Protein AF-0000000075093725 (afdb_homodimer)

Solvent-accessible surface area (backbone atoms only — not comparable to full-atom values): 65455 Å² total; per-residue (Å²): 133,79,82,66,74,73,66,82,68,74,70,79,82,28,28,34,48,54,50,53,49,48,48,70,66,36,85,84,52,84,72,45,57,30,34,38,46,42,64,28,83,56,49,84,41,74,69,46,66,60,42,68,56,66,76,69,58,83,42,91,87,49,51,48,66,56,46,31,63,4,50,22,43,71,24,39,89,92,44,69,66,75,48,65,74,59,70,55,60,76,66,60,66,56,54,67,58,54,66,77,57,65,84,76,91,75,65,86,75,71,75,73,72,72,77,66,81,67,78,80,82,83,60,53,84,79,66,79,75,57,74,39,86,49,79,55,78,59,86,73,72,79,84,77,86,73,89,73,83,76,62,88,65,54,63,51,51,35,32,41,63,43,59,24,67,70,58,53,48,43,37,36,51,24,18,40,51,48,43,47,66,74,35,74,84,44,94,61,84,75,63,48,68,45,54,51,46,27,53,52,15,50,42,54,44,24,16,49,52,34,58,74,43,77,67,43,43,58,35,49,43,78,87,42,40,38,65,53,49,47,56,28,45,51,65,67,57,51,50,50,48,61,63,38,59,33,48,40,58,82,87,72,58,55,84,81,42,76,54,37,62,46,42,57,52,52,49,51,46,35,53,30,28,51,74,66,46,84,88,69,56,53,30,11,44,42,80,43,76,41,57,53,61,38,59,58,78,59,29,49,55,51,89,75,41,64,31,46,52,20,34,43,28,41,32,30,11,28,49,87,17,44,56,38,38,70,44,74,60,53,67,95,61,38,89,55,62,63,68,41,30,73,59,65,20,62,42,33,24,55,54,51,51,52,48,50,54,50,35,69,77,41,69,80,55,53,36,32,41,22,37,44,47,77,40,39,34,55,53,50,46,51,40,34,48,77,68,48,29,34,33,38,23,32,38,45,85,88,38,46,76,83,57,96,63,80,49,63,75,63,48,61,73,46,62,68,31,44,66,51,60,37,13,30,69,86,81,30,38,30,40,38,40,35,21,58,95,50,66,46,33,38,34,21,44,55,59,33,52,68,65,68,42,75,42,85,40,76,32,77,92,70,70,41,77,38,76,29,54,37,43,30,38,58,53,55,46,68,72,33,50,51,1,44,54,46,33,52,52,59,42,62,71,45,37,49,30,73,63,63,54,30,82,60,44,37,54,51,51,46,51,52,45,51,36,48,50,37,20,47,48,52,39,43,76,44,70,46,81,66,51,70,67,56,40,50,51,31,31,20,46,22,33,24,64,63,37,34,51,92,60,83,78,72,91,73,76,66,58,70,82,49,50,70,63,44,67,63,61,80,75,73,85,69,82,72,82,76,81,83,80,78,135,134,80,81,68,74,74,66,83,69,76,69,81,81,28,28,34,48,54,51,52,49,50,52,71,67,36,84,84,52,85,72,44,56,30,34,38,47,42,64,30,82,55,49,85,42,75,69,48,67,61,43,71,60,66,75,70,61,83,43,91,86,48,51,51,68,57,46,33,63,4,48,23,41,72,24,38,87,93,44,71,65,75,48,64,73,59,69,54,59,74,67,62,65,56,54,65,57,55,66,78,58,64,84,73,91,76,66,86,75,70,73,74,72,73,79,66,82,67,77,80,82,84,60,54,82,79,66,80,75,60,74,39,85,49,79,56,78,58,86,73,71,80,84,78,86,72,89,74,84,76,63,90,66,54,63,52,52,35,31,42,63,43,60,25,67,70,58,53,49,44,36,37,52,23,17,39,52,47,41,48,67,73,36,73,86,44,95,60,83,75,64,47,67,46,53,51,46,27,52,52,14,50,41,55,42,23,16,51,51,36,58,74,43,77,67,43,44,57,33,50,44,76,86,43,41,38,64,52,47,45,56,28,44,49,66,67,57,51,51,50,48,63,63,37,60,32,48,42,57,81,87,71,59,55,81,80,40,76,53,38,62,46,41,56,51,52,50,51,45,35,52,30,28,50,74,67,47,82,87,69,54,52,30,11,42,44,79,43,77,41,56,54,60,43,59,59,76,62,28,50,56,53,91,76,41,63,31,44,51,19,34,42,30,41,31,31,10,28,52,88,18,44,54,38,37,70,46,73,59,53,67,96,61,39,89,53,62,61,67,42,30,76,58,65,18,62,43,33,25,53,54,51,51,52,48,52,54,51,35,70,76,42,70,79,55,54,37,33,41,23,39,45,48,78,40,38,34,54,54,49,46,50,42,32,48,75,67,48,31,34,34,37,24,32,37,45,87,90,38,45,76,82,56,94,62,80,50,64,73,61,49,61,74,46,64,68,32,44,66,53,61,37,13,31,69,85,82,28,38,30,39,36,39,36,21,56,93,51,68,46,33,40,35,20,42,54,58,33,51,68,63,67,39,74,42,85,40,77,32,79,92,70,70,40,75,40,76,29,55,38,43,29,41,58,51,54,47,68,71,34,50,50,1,43,56,45,34,51,51,58,42,62,71,45,38,52,28,73,66,64,55,31,82,60,44,37,55,51,50,46,52,52,45,51,33,48,50,37,20,49,47,54,40,43,75,48,71,46,80,67,51,69,69,56,39,50,50,29,32,19,46,22,32,25,63,61,36,35,50,92,60,83,79,73,90,75,75,67,60,68,82,52,49,69,64,45,68,64,60,80,75,72,83,68,81,73,81,77,80,84,80,77,134

Nearest PDB structures (foldseek):
  6x68-assembly1_C  TM=7.559E-01  e=2.185E-21  Trichoplusia ni
  4u2p-assembly1_D  TM=3.177E-01  e=6.728E+00  Rattus norvegicus
  6x68-assembly1_C  TM=7.533E-01  e=4.648E-21  Trichoplusia ni
  4u2p-assembly1_D  TM=5.856E-01  e=7.526E+00  Rattus norvegicus
  6nj0-assembly1_A  TM=2.569E-01  e=3.714E+00  Escherichia coli K-12

pLDDT: mean 78.91, std 22.27, range [19.94, 98.81]

Structure (mmCIF, N/CA/C/O backbone):
data_AF-0000000075093725-model_v1
#
loop_
_entity.id
_entity.type
_entity.pdbx_description
1 polymer 'PiggyBac transposable element-derived protein 3-like'
#
loop_
_atom_site.group_PDB
_atom_site.id
_atom_site.type_symbol
_atom_site.label_atom_id
_atom_site.label_alt_id
_atom_site.label_comp_id
_atom_site.label_asym_id
_atom_site.label_entity_id
_atom_site.label_seq_id
_atom_site.pdbx_PDB_ins_code
_atom_site.Cartn_x
_atom_site.Cartn_y
_atom_site.Cartn_z
_atom_site.occupancy
_atom_site.B_iso_or_equiv
_atom_site.auth_seq_id
_atom_site.auth_comp_id
_atom_site.auth_asym_id
_atom_site.auth_atom_id
_atom_site.pdbx_PDB_model_num
ATOM 1 N N . MET A 1 1 ? 42.25 -0.51 -5.621 1 19.94 1 MET A N 1
ATOM 2 C CA . MET A 1 1 ? 41.562 -0.444 -4.332 1 19.94 1 MET A CA 1
ATOM 3 C C . MET A 1 1 ? 40.031 -0.389 -4.52 1 19.94 1 MET A C 1
ATOM 5 O O . MET A 1 1 ? 39.531 0.51 -5.188 1 19.94 1 MET A O 1
ATOM 9 N N . GLU A 1 2 ? 39.438 -1.545 -4.609 1 22.62 2 GLU A N 1
ATOM 10 C CA . GLU A 1 2 ? 38.094 -2.02 -4.996 1 22.62 2 GLU A CA 1
ATOM 11 C C . GLU A 1 2 ? 37 -1.364 -4.152 1 22.62 2 GLU A C 1
ATOM 13 O O . GLU A 1 2 ? 37.094 -1.345 -2.924 1 22.62 2 GLU A O 1
ATOM 18 N N . ASN A 1 3 ? 36.562 -0.193 -4.633 1 24.95 3 ASN A N 1
ATOM 19 C CA . ASN A 1 3 ? 35.469 0.587 -4.062 1 24.95 3 ASN A CA 1
ATOM 20 C C . ASN A 1 3 ? 34.344 -0.311 -3.553 1 24.95 3 ASN A C 1
ATOM 22 O O . ASN A 1 3 ? 33.562 -0.875 -4.344 1 24.95 3 ASN A O 1
ATOM 26 N N . SER A 1 4 ? 34.625 -1.087 -2.537 1 27.17 4 SER A N 1
ATOM 27 C CA . SER A 1 4 ? 33.688 -1.877 -1.743 1 27.17 4 SER A CA 1
ATOM 28 C C . SER A 1 4 ? 32.5 -1.033 -1.28 1 27.17 4 SER A C 1
ATOM 30 O O . SER A 1 4 ? 32.625 -0.23 -0.354 1 27.17 4 SER A O 1
ATOM 32 N N . ARG A 1 5 ? 31.844 -0.476 -2.223 1 31.23 5 ARG A N 1
ATOM 33 C CA . ARG A 1 5 ? 30.531 0.035 -1.823 1 31.23 5 ARG A CA 1
ATOM 34 C C . ARG A 1 5 ? 29.938 -0.801 -0.692 1 31.23 5 ARG A C 1
ATOM 36 O O . ARG A 1 5 ? 29.641 -1.982 -0.877 1 31.23 5 ARG A O 1
ATOM 43 N N . TYR A 1 6 ? 30.391 -0.547 0.517 1 29.66 6 TYR A N 1
ATOM 44 C CA . TYR A 1 6 ? 29.828 -1.042 1.768 1 29.66 6 TYR A CA 1
ATOM 45 C C . TYR A 1 6 ? 28.312 -0.945 1.754 1 29.66 6 TYR A C 1
ATOM 47 O O . TYR A 1 6 ? 27.75 0.112 2.049 1 29.66 6 TYR A O 1
ATOM 55 N N . GLN A 1 7 ? 27.688 -1.218 0.686 1 36.72 7 GLN A N 1
ATOM 56 C CA . GLN A 1 7 ? 26.234 -1.425 0.771 1 36.72 7 GLN A CA 1
ATOM 57 C C . GLN A 1 7 ? 25.859 -2.102 2.086 1 36.72 7 GLN A C 1
ATOM 59 O O . GLN A 1 7 ? 26.328 -3.199 2.385 1 36.72 7 GLN A O 1
ATOM 64 N N . LYS A 1 8 ? 25.703 -1.362 3.047 1 41.97 8 LYS A N 1
ATOM 65 C CA . LYS A 1 8 ? 25.266 -1.805 4.363 1 41.97 8 LYS A CA 1
ATOM 66 C C . LYS A 1 8 ? 24.25 -2.943 4.246 1 41.97 8 LYS A C 1
ATOM 68 O O . LYS A 1 8 ? 23.141 -2.74 3.771 1 41.97 8 LYS A O 1
ATOM 73 N N . LYS A 1 9 ? 24.688 -4.137 3.998 1 47.12 9 LYS A N 1
ATOM 74 C CA . LYS A 1 9 ? 23.969 -5.402 4.078 1 47.12 9 LYS A CA 1
ATOM 75 C C . LYS A 1 9 ? 23.547 -5.707 5.512 1 47.12 9 LYS A C 1
ATOM 77 O O . LYS A 1 9 ? 24.391 -5.742 6.418 1 47.12 9 LYS A O 1
ATOM 82 N N . TRP A 1 10 ? 22.156 -5.395 5.809 1 59.81 10 TRP A N 1
ATOM 83 C CA . TRP A 1 10 ? 21.734 -5.953 7.09 1 59.81 10 TRP A CA 1
ATOM 84 C C . TRP A 1 10 ? 22.109 -7.43 7.188 1 59.81 10 TRP A C 1
ATOM 86 O O . TRP A 1 10 ? 22.141 -8.141 6.18 1 59.81 10 TRP A O 1
ATOM 96 N N . SER A 1 11 ? 22.656 -7.895 8.281 1 54.03 11 SER A N 1
ATOM 97 C CA . SER A 1 11 ? 22.969 -9.305 8.516 1 54.03 11 SER A CA 1
ATOM 98 C C . SER A 1 11 ? 21.781 -10.188 8.125 1 54.03 11 SER A C 1
ATOM 100 O O . SER A 1 11 ? 20.625 -9.789 8.266 1 54.03 11 SER A O 1
ATOM 102 N N . ARG A 1 12 ? 21.969 -11.195 7.398 1 57.25 12 ARG A N 1
ATOM 103 C CA . ARG A 1 12 ? 21 -12.148 6.875 1 57.25 12 ARG A CA 1
ATOM 104 C C . ARG A 1 12 ? 20.328 -12.922 8.008 1 57.25 12 ARG A C 1
ATOM 106 O O . ARG A 1 12 ? 19.359 -13.648 7.781 1 57.25 12 ARG A O 1
ATOM 113 N N . HIS A 1 13 ? 20.734 -12.797 9.18 1 66.44 13 HIS A N 1
ATOM 114 C CA . HIS A 1 13 ? 20.156 -13.602 10.25 1 66.44 13 HIS A CA 1
ATOM 115 C C . HIS A 1 13 ? 19.484 -12.719 11.297 1 66.44 13 HIS A C 1
ATOM 117 O O . HIS A 1 13 ? 19.766 -12.852 12.492 1 66.44 13 HIS A O 1
ATOM 123 N N . LEU A 1 14 ? 18.703 -11.852 10.75 1 76.19 14 LEU A N 1
ATOM 124 C CA . LEU A 1 14 ? 18 -10.992 11.695 1 76.19 14 LEU A CA 1
ATOM 125 C C . LEU A 1 14 ? 16.594 -11.5 11.953 1 76.19 14 LEU A C 1
ATOM 127 O O . LEU A 1 14 ? 15.945 -12.039 11.047 1 76.19 14 LEU A O 1
ATOM 131 N N . THR A 1 15 ? 16.328 -11.406 13.258 1 78.94 15 THR A N 1
ATOM 132 C CA . THR A 1 15 ? 14.938 -11.672 13.57 1 78.94 15 THR A CA 1
ATOM 133 C C . THR A 1 15 ? 14.047 -10.531 13.078 1 78.94 15 THR A C 1
ATOM 135 O O . THR A 1 15 ? 14.531 -9.43 12.82 1 78.94 15 THR A O 1
ATOM 138 N N . LEU A 1 16 ? 12.812 -10.82 12.922 1 78.5 16 LEU A N 1
ATOM 139 C CA . LEU A 1 16 ? 11.867 -9.797 12.477 1 78.5 16 LEU A CA 1
ATOM 140 C C . LEU A 1 16 ? 11.859 -8.609 13.438 1 78.5 16 LEU A C 1
ATOM 142 O O . LEU A 1 16 ? 11.797 -7.457 13 1 78.5 16 LEU A O 1
ATOM 146 N N . ASN A 1 17 ? 11.906 -8.914 14.664 1 74.75 17 ASN A N 1
ATOM 147 C CA . ASN A 1 17 ? 11.961 -7.852 15.664 1 74.75 17 ASN A CA 1
ATOM 148 C C . ASN A 1 17 ? 13.172 -6.945 15.453 1 74.75 17 ASN A C 1
ATOM 150 O O . ASN A 1 17 ? 13.062 -5.723 15.562 1 74.75 17 ASN A O 1
ATOM 154 N N . GLU A 1 18 ? 14.211 -7.578 15.164 1 73.94 18 GLU A N 1
ATOM 155 C CA . GLU A 1 18 ? 15.438 -6.816 14.938 1 73.94 18 GLU A CA 1
ATOM 156 C C . GLU A 1 18 ? 15.32 -5.953 13.688 1 73.94 18 GLU A C 1
ATOM 158 O O . GLU A 1 18 ? 15.812 -4.824 13.656 1 73.94 18 GLU A O 1
ATOM 163 N N . ILE A 1 19 ? 14.734 -6.469 12.742 1 76.25 19 ILE A N 1
ATOM 164 C CA . ILE A 1 19 ? 14.523 -5.727 11.5 1 76.25 19 ILE A CA 1
ATOM 165 C C . ILE A 1 19 ? 13.633 -4.52 11.766 1 76.25 19 ILE A C 1
ATOM 167 O O . ILE A 1 19 ? 13.914 -3.416 11.289 1 76.25 19 ILE A O 1
ATOM 171 N N . VAL A 1 20 ? 12.555 -4.676 12.508 1 72.69 20 VAL A N 1
ATOM 172 C CA . VAL A 1 20 ? 11.609 -3.607 12.82 1 72.69 20 VAL A CA 1
ATOM 173 C C . VAL A 1 20 ? 12.305 -2.52 13.633 1 72.69 20 VAL A C 1
ATOM 175 O O . VAL A 1 20 ? 12.109 -1.327 13.383 1 72.69 20 VAL A O 1
ATOM 178 N N . GLU A 1 21 ? 13.055 -2.947 14.523 1 68.94 21 GLU A N 1
ATOM 179 C CA . GLU A 1 21 ? 13.789 -1.998 15.359 1 68.94 21 GLU A CA 1
ATOM 180 C C . GLU A 1 21 ? 14.766 -1.174 14.531 1 68.94 21 GLU A C 1
ATOM 182 O O . GLU A 1 21 ? 14.883 0.038 14.727 1 68.94 21 GLU A O 1
ATOM 187 N N . LYS A 1 22 ? 15.43 -1.897 13.633 1 70.31 22 LYS A N 1
ATOM 188 C CA . LYS A 1 22 ? 16.375 -1.211 12.75 1 70.31 22 LYS A CA 1
ATOM 189 C C . LYS A 1 22 ? 15.656 -0.178 11.883 1 70.31 22 LYS A C 1
ATOM 191 O O . LYS A 1 22 ? 16.203 0.885 11.594 1 70.31 22 LYS A O 1
ATOM 196 N N . LEU A 1 23 ? 14.539 -0.48 11.516 1 70.5 23 LEU A N 1
ATOM 197 C CA . LEU A 1 23 ? 13.758 0.413 10.664 1 70.5 23 LEU A CA 1
ATOM 198 C C . LEU A 1 23 ? 13.305 1.645 11.438 1 70.5 23 LEU A C 1
ATOM 200 O O . LEU A 1 23 ? 13.188 2.732 10.867 1 70.5 23 LEU A O 1
ATOM 204 N N . GLU A 1 24 ? 13 1.438 12.656 1 63.75 24 GLU A N 1
ATOM 205 C CA . GLU A 1 24 ? 12.531 2.547 13.477 1 63.75 24 GLU A CA 1
ATOM 206 C C . GLU A 1 24 ? 13.688 3.461 13.883 1 63.75 24 GLU A C 1
ATOM 208 O O . GLU A 1 24 ? 13.484 4.656 14.109 1 63.75 24 GLU A O 1
ATOM 213 N N . GLU A 1 25 ? 14.836 2.875 14.062 1 59.97 25 GLU A N 1
ATOM 214 C CA . GLU A 1 25 ? 15.984 3.621 14.57 1 59.97 25 GLU A CA 1
ATOM 215 C C . GLU A 1 25 ? 16.672 4.414 13.453 1 59.97 25 GLU A C 1
ATOM 217 O O . GLU A 1 25 ? 17.25 5.473 13.703 1 59.97 25 GLU A O 1
ATOM 222 N N . ASP A 1 26 ? 16.797 3.844 12.211 1 51.31 26 ASP A N 1
ATOM 223 C CA . ASP A 1 26 ? 17.734 4.418 11.25 1 51.31 26 ASP A CA 1
ATOM 224 C C . ASP A 1 26 ? 17.031 5.41 10.328 1 51.31 26 ASP A C 1
ATOM 226 O O . ASP A 1 26 ? 16.109 5.039 9.586 1 51.31 26 ASP A O 1
ATOM 230 N N . ASP A 1 27 ? 17.078 6.727 10.617 1 50.12 27 ASP A N 1
ATOM 231 C CA . ASP A 1 27 ? 16.531 7.805 9.797 1 50.12 27 ASP A CA 1
ATOM 232 C C . ASP A 1 27 ? 17.156 7.801 8.406 1 50.12 27 ASP A C 1
ATOM 234 O O . ASP A 1 27 ? 16.531 8.211 7.43 1 50.12 27 ASP A O 1
ATOM 238 N N . GLU A 1 28 ? 18.5 7.594 8.352 1 46.22 28 GLU A N 1
ATOM 239 C CA . GLU A 1 28 ? 19.25 7.867 7.133 1 46.22 28 GLU A CA 1
ATOM 240 C C . GLU A 1 28 ? 19.422 6.605 6.297 1 46.22 28 GLU A C 1
ATOM 242 O O . GLU A 1 28 ? 19.938 6.66 5.18 1 46.22 28 GLU A O 1
ATOM 247 N N . GLU A 1 29 ? 18.953 5.508 6.938 1 51.72 29 GLU A N 1
ATOM 248 C CA . GLU A 1 29 ? 19.312 4.309 6.191 1 51.72 29 GLU A CA 1
ATOM 249 C C . GLU A 1 29 ? 18.266 3.963 5.145 1 51.72 29 GLU A C 1
ATOM 251 O O . GLU A 1 29 ? 17.109 4.387 5.254 1 51.72 29 GLU A O 1
ATOM 256 N N . GLU A 1 30 ? 18.781 3.318 4.105 1 58.78 30 GLU A N 1
ATOM 257 C CA . GLU A 1 30 ? 17.984 2.799 3 1 58.78 30 GLU A CA 1
ATOM 258 C C . GLU A 1 30 ? 16.859 1.897 3.506 1 58.78 30 GLU A C 1
ATOM 260 O O . GLU A 1 30 ? 17.094 1.012 4.332 1 58.78 30 GLU A O 1
ATOM 265 N N . VAL A 1 31 ? 15.719 2.357 3.598 1 63.44 31 VAL A N 1
ATOM 266 C CA . VAL A 1 31 ? 14.539 1.562 3.93 1 63.44 31 VAL A CA 1
ATOM 267 C C . VAL A 1 31 ? 14.375 0.43 2.918 1 63.44 31 VAL A C 1
ATOM 269 O O . VAL A 1 31 ? 14.477 0.652 1.709 1 63.44 31 VAL A O 1
ATOM 272 N N . PRO A 1 32 ? 14.375 -0.834 3.508 1 71.5 32 PRO A N 1
ATOM 273 C CA . PRO A 1 32 ? 14.18 -1.947 2.576 1 71.5 32 PRO A CA 1
ATOM 274 C C . PRO A 1 32 ? 12.883 -1.836 1.784 1 71.5 32 PRO A C 1
ATOM 276 O O . PRO A 1 32 ? 11.922 -1.215 2.25 1 71.5 32 PRO A O 1
ATOM 279 N N . ASP A 1 33 ? 12.922 -2.393 0.627 1 66.25 33 ASP A N 1
ATOM 280 C CA . ASP A 1 33 ? 11.742 -2.418 -0.227 1 66.25 33 ASP A CA 1
ATOM 281 C C . ASP A 1 33 ? 10.695 -3.398 0.306 1 66.25 33 ASP A C 1
ATOM 283 O O . ASP A 1 33 ? 9.492 -3.16 0.184 1 66.25 33 ASP A O 1
ATOM 287 N N . SER A 1 34 ? 11.219 -4.461 0.797 1 74.81 34 SER A N 1
ATOM 288 C CA . SER A 1 34 ? 10.328 -5.492 1.319 1 74.81 34 SER A CA 1
ATOM 289 C C . SER A 1 34 ? 10.992 -6.289 2.436 1 74.81 34 SER A C 1
ATOM 291 O O . SER A 1 34 ? 12.219 -6.316 2.535 1 74.81 34 SER A O 1
ATOM 293 N N . ILE A 1 35 ? 10.156 -6.816 3.279 1 79.75 35 ILE A N 1
ATOM 294 C CA . ILE A 1 35 ? 10.625 -7.695 4.344 1 79.75 35 ILE A CA 1
ATOM 295 C C . ILE A 1 35 ? 9.984 -9.078 4.191 1 79.75 35 ILE A C 1
ATOM 297 O O . ILE A 1 35 ? 8.758 -9.203 4.207 1 79.75 35 ILE A O 1
ATOM 301 N N . ILE A 1 36 ? 10.805 -10.07 3.977 1 84 36 ILE A N 1
ATOM 302 C CA . ILE A 1 36 ? 10.336 -11.453 3.914 1 84 36 ILE A CA 1
ATOM 303 C C . ILE A 1 36 ? 10.297 -12.047 5.316 1 84 36 ILE A C 1
ATOM 305 O O . ILE A 1 36 ? 11.297 -12.008 6.039 1 84 36 ILE A O 1
ATOM 309 N N . ILE A 1 37 ? 9.18 -12.547 5.656 1 84.69 37 ILE A N 1
ATOM 310 C CA . ILE A 1 37 ? 9.047 -13.164 6.969 1 84.69 37 ILE A CA 1
ATOM 311 C C . ILE A 1 37 ? 9.047 -14.688 6.824 1 84.69 37 ILE A C 1
ATOM 313 O O . ILE A 1 37 ? 8.602 -15.219 5.801 1 84.69 37 ILE A O 1
ATOM 317 N N . LEU A 1 38 ? 9.602 -15.359 7.773 1 87.19 38 LEU A N 1
ATOM 318 C CA . LEU A 1 38 ? 9.602 -16.812 7.852 1 87.19 38 LEU A CA 1
ATOM 319 C C . LEU A 1 38 ? 8.695 -17.297 8.977 1 87.19 38 LEU A C 1
ATOM 321 O O . LEU A 1 38 ? 8.383 -16.531 9.898 1 87.19 38 LEU A O 1
ATOM 325 N N . PRO A 1 39 ? 8.227 -18.531 8.836 1 88 39 PRO A N 1
ATOM 326 C CA . PRO A 1 39 ? 7.434 -19.062 9.938 1 88 39 PRO A CA 1
ATOM 327 C C . PRO A 1 39 ? 8.172 -19.016 11.273 1 88 39 PRO A C 1
ATOM 329 O O . PRO A 1 39 ? 9.406 -18.953 11.297 1 88 39 PRO A O 1
ATOM 332 N N . PRO A 1 40 ? 7.387 -18.969 12.32 1 86.12 40 PRO A N 1
ATOM 333 C CA . PRO A 1 40 ? 8.039 -19 13.633 1 86.12 40 PRO A CA 1
ATOM 334 C C . PRO A 1 40 ? 8.93 -20.234 13.82 1 86.12 40 PRO A C 1
ATOM 336 O O . PRO A 1 40 ? 8.719 -21.25 13.164 1 86.12 40 PRO A O 1
ATOM 339 N N . GLU A 1 41 ? 9.898 -20.078 14.719 1 82.81 41 GLU A N 1
ATOM 340 C CA . GLU A 1 41 ? 10.828 -21.172 14.977 1 82.81 41 GLU A CA 1
ATOM 341 C C . GLU A 1 41 ? 10.094 -22.406 15.508 1 82.81 41 GLU A C 1
ATOM 343 O O . GLU A 1 41 ? 10.461 -23.531 15.195 1 82.81 41 GLU A O 1
ATOM 348 N N . ASN A 1 42 ? 9.078 -22.141 16.25 1 85 42 ASN A N 1
ATOM 349 C CA . ASN A 1 42 ? 8.273 -23.234 16.781 1 85 42 ASN A CA 1
ATOM 350 C C . ASN A 1 42 ? 7.027 -23.484 15.93 1 85 42 ASN A C 1
ATOM 352 O O . ASN A 1 42 ? 5.953 -23.781 16.453 1 85 42 ASN A O 1
ATOM 356 N N . CYS A 1 43 ? 7.199 -23.359 14.672 1 87.56 43 CYS A N 1
ATOM 357 C CA . CYS A 1 43 ? 6.074 -23.406 13.75 1 87.56 43 CYS A CA 1
ATOM 358 C C . CYS A 1 43 ? 5.355 -24.75 13.812 1 87.56 43 CYS A C 1
ATOM 360 O O . CYS A 1 43 ? 4.164 -24.828 13.523 1 87.56 43 CYS A O 1
ATOM 362 N N . ASN A 1 44 ? 6.016 -25.781 14.219 1 86.88 44 ASN A N 1
ATOM 363 C CA . ASN A 1 44 ? 5.395 -27.094 14.266 1 86.88 44 ASN A CA 1
ATOM 364 C C . ASN A 1 44 ? 4.801 -27.391 15.641 1 86.88 44 ASN A C 1
ATOM 366 O O . ASN A 1 44 ? 4.18 -28.438 15.836 1 86.88 44 ASN A O 1
ATOM 370 N N . ALA A 1 45 ? 4.957 -26.406 16.562 1 85.69 45 ALA A N 1
ATOM 371 C CA . ALA A 1 45 ? 4.438 -26.609 17.922 1 85.69 45 ALA A CA 1
ATOM 372 C C . ALA A 1 45 ? 2.957 -26.234 17.984 1 85.69 45 ALA A C 1
ATOM 374 O O . ALA A 1 45 ? 2.506 -25.312 17.312 1 85.69 45 ALA A O 1
ATOM 375 N N . ASP A 1 46 ? 2.252 -26.906 18.859 1 82.19 46 ASP A N 1
ATOM 376 C CA . ASP A 1 46 ? 0.814 -26.703 19.031 1 82.19 46 ASP A CA 1
ATOM 377 C C . ASP A 1 46 ? 0.504 -25.281 19.516 1 82.19 46 ASP A C 1
ATOM 379 O O . ASP A 1 46 ? -0.567 -24.75 19.219 1 82.19 46 ASP A O 1
ATOM 383 N N . VAL A 1 47 ? 1.416 -24.734 20.141 1 79.75 47 VAL A N 1
ATOM 384 C CA . VAL A 1 47 ? 1.201 -23.438 20.781 1 79.75 47 VAL A CA 1
ATOM 385 C C . VAL A 1 47 ? 0.948 -22.375 19.703 1 79.75 47 VAL A C 1
ATOM 387 O O . VAL A 1 47 ? 0.241 -21.391 19.953 1 79.75 47 VAL A O 1
ATOM 390 N N . THR A 1 48 ? 1.473 -22.609 18.547 1 80.12 48 THR A N 1
ATOM 391 C CA . THR A 1 48 ? 1.343 -21.609 17.5 1 80.12 48 THR A CA 1
ATOM 392 C C . THR A 1 48 ? -0.064 -21.625 16.906 1 80.12 48 THR A C 1
ATOM 394 O O . THR A 1 48 ? -0.455 -20.703 16.188 1 80.12 48 THR A O 1
ATOM 397 N N . ASP A 1 49 ? -0.809 -22.641 17.203 1 81 49 ASP A N 1
ATOM 398 C CA . ASP A 1 49 ? -2.191 -22.734 16.734 1 81 49 ASP A CA 1
ATOM 399 C C . ASP A 1 49 ? -3.117 -21.875 17.594 1 81 49 ASP A C 1
ATOM 401 O O . ASP A 1 49 ? -4.293 -21.703 17.266 1 81 49 ASP A O 1
ATOM 405 N N . GLU A 1 50 ? -2.547 -21.297 18.672 1 71.06 50 GLU A N 1
ATOM 406 C CA . GLU A 1 50 ? -3.344 -20.516 19.609 1 71.06 50 GLU A CA 1
ATOM 407 C C . GLU A 1 50 ? -2.924 -19.047 19.594 1 71.06 50 GLU A C 1
ATOM 409 O O . GLU A 1 50 ? -3.287 -18.281 20.484 1 71.06 50 GLU A O 1
ATOM 414 N N . ASP A 1 51 ? -2.094 -18.719 18.688 1 66.38 51 ASP A N 1
ATOM 415 C CA . ASP A 1 51 ? -1.627 -17.344 18.594 1 66.38 51 ASP A CA 1
ATOM 416 C C . ASP A 1 51 ? -2.797 -16.359 18.641 1 66.38 51 ASP A C 1
ATOM 418 O O . ASP A 1 51 ? -3.857 -16.625 18.078 1 66.38 51 ASP A O 1
ATOM 422 N N . SER A 1 52 ? -2.693 -15.445 19.719 1 59.81 52 SER A N 1
ATOM 423 C CA . SER A 1 52 ? -3.721 -14.438 19.922 1 59.81 52 SER A CA 1
ATOM 424 C C . SER A 1 52 ? -3.148 -13.031 19.781 1 59.81 52 SER A C 1
ATOM 426 O O . SER A 1 52 ? -1.942 -12.828 19.938 1 59.81 52 SER A O 1
ATOM 428 N N . GLY A 1 53 ? -3.654 -12.125 19.094 1 59.03 53 GLY A N 1
ATOM 429 C CA . GLY A 1 53 ? -3.275 -10.727 18.984 1 59.03 53 GLY A CA 1
ATOM 430 C C . GLY A 1 53 ? -4.418 -9.836 18.531 1 59.03 53 GLY A C 1
ATOM 431 O O . GLY A 1 53 ? -5.52 -10.312 18.266 1 59.03 53 GLY A O 1
ATOM 432 N N . ASP A 1 54 ? -4.164 -8.523 18.75 1 57 54 ASP A N 1
ATOM 433 C CA . ASP A 1 54 ? -5.172 -7.547 18.344 1 57 54 ASP A CA 1
ATOM 434 C C . ASP A 1 54 ? -5.406 -7.582 16.844 1 57 54 ASP A C 1
ATOM 436 O O . ASP A 1 54 ? -4.484 -7.344 16.062 1 57 54 ASP A O 1
ATOM 440 N N . GLU A 1 55 ? -6.531 -8.133 16.484 1 59.91 55 GLU A N 1
ATOM 441 C CA . GLU A 1 55 ? -6.902 -8.25 15.086 1 59.91 55 GLU A CA 1
ATOM 442 C C . GLU A 1 55 ? -7.109 -6.883 14.445 1 59.91 55 GLU A C 1
ATOM 444 O O . GLU A 1 55 ? -7.055 -6.746 13.219 1 59.91 55 GLU A O 1
ATOM 449 N N . ASN A 1 56 ? -7.305 -5.859 15.305 1 55.5 56 ASN A N 1
ATOM 450 C CA . ASN A 1 56 ? -7.762 -4.574 14.781 1 55.5 56 ASN A CA 1
ATOM 451 C C . ASN A 1 56 ? -6.617 -3.783 14.156 1 55.5 56 ASN A C 1
ATOM 453 O O . ASN A 1 56 ? -6.836 -2.99 13.234 1 55.5 56 ASN A O 1
ATOM 457 N N . GLN A 1 57 ? -5.387 -3.836 14.883 1 54.88 57 GLN A N 1
ATOM 458 C CA . GLN A 1 57 ? -4.277 -3.033 14.383 1 54.88 57 GLN A CA 1
ATOM 459 C C . GLN A 1 57 ? -3.111 -3.914 13.945 1 54.88 57 GLN A C 1
ATOM 461 O O . GLN A 1 57 ? -2.512 -4.613 14.766 1 54.88 57 GLN A O 1
ATOM 466 N N . VAL A 1 58 ? -3.104 -4.133 12.586 1 56.47 58 VAL A N 1
ATOM 467 C CA . VAL A 1 58 ? -2.014 -4.977 12.109 1 56.47 58 VAL A CA 1
ATOM 468 C C . VAL A 1 58 ? -0.767 -4.125 11.875 1 56.47 58 VAL A C 1
ATOM 470 O O . VAL A 1 58 ? -0.765 -3.236 11.023 1 56.47 58 VAL A O 1
ATOM 473 N N . SER A 1 59 ? 0.112 -4.047 12.805 1 62.88 59 SER A N 1
ATOM 474 C CA . SER A 1 59 ? 1.431 -3.439 12.656 1 62.88 59 SER A CA 1
ATOM 475 C C . SER A 1 59 ? 2.539 -4.453 12.914 1 62.88 59 SER A C 1
ATOM 477 O O . SER A 1 59 ? 2.326 -5.445 13.617 1 62.88 59 SER A O 1
ATOM 479 N N . LEU A 1 60 ? 3.574 -4.375 12.078 1 64.62 60 LEU A N 1
ATOM 480 C CA . LEU A 1 60 ? 4.727 -5.254 12.219 1 64.62 60 LEU A CA 1
ATOM 481 C C . LEU A 1 60 ? 5.121 -5.402 13.688 1 64.62 60 LEU A C 1
ATOM 483 O O . LEU A 1 60 ? 5.668 -6.434 14.086 1 64.62 60 LEU A O 1
ATOM 487 N N . ASP A 1 61 ? 4.723 -4.387 14.406 1 59.44 61 ASP A N 1
ATOM 488 C CA . ASP A 1 61 ? 5.133 -4.406 15.805 1 59.44 61 ASP A CA 1
ATOM 489 C C . ASP A 1 61 ? 4.102 -5.121 16.672 1 59.44 61 ASP A C 1
ATOM 491 O O . ASP A 1 61 ? 4.316 -5.32 17.875 1 59.44 61 ASP A O 1
ATOM 495 N N . ASN A 1 62 ? 3.018 -5.574 16.016 1 65.12 62 ASN A N 1
ATOM 496 C CA . ASN A 1 62 ? 1.975 -6.219 16.812 1 65.12 62 ASN A CA 1
ATOM 497 C C . ASN A 1 62 ? 1.79 -7.68 16.406 1 65.12 62 ASN A C 1
ATOM 499 O O . ASN A 1 62 ? 0.692 -8.227 16.531 1 65.12 62 ASN A O 1
ATOM 503 N N . LEU A 1 63 ? 2.848 -8.234 15.977 1 72.25 63 LEU A N 1
ATOM 504 C CA . LEU A 1 63 ? 2.803 -9.656 15.656 1 72.25 63 LEU A CA 1
ATOM 505 C C . LEU A 1 63 ? 3.053 -10.508 16.906 1 72.25 63 LEU A C 1
ATOM 507 O O . LEU A 1 63 ? 3.576 -10.008 17.906 1 72.25 63 LEU A O 1
ATOM 511 N N . PRO A 1 64 ? 2.508 -11.734 16.812 1 71.31 64 PRO A N 1
ATOM 512 C CA . PRO A 1 64 ? 2.818 -12.609 17.938 1 71.31 64 PRO A CA 1
ATOM 513 C C . PRO A 1 64 ? 4.316 -12.719 18.203 1 71.31 64 PRO A C 1
ATOM 515 O O . PRO A 1 64 ? 5.125 -12.609 17.281 1 71.31 64 PRO A O 1
ATOM 518 N N . GLY A 1 65 ? 4.652 -12.828 19.469 1 73.25 65 GLY A N 1
ATOM 519 C CA . GLY A 1 65 ? 6.047 -12.898 19.875 1 73.25 65 GLY A CA 1
ATOM 520 C C . GLY A 1 65 ? 6.844 -13.93 19.094 1 73.25 65 GLY A C 1
ATOM 521 O O . GLY A 1 65 ? 7.992 -13.688 18.734 1 73.25 65 GLY A O 1
ATOM 522 N N . SER A 1 66 ? 6.246 -15.055 18.875 1 76.81 66 SER A N 1
ATOM 523 C CA . SER A 1 66 ? 6.949 -16.109 18.141 1 76.81 66 SER A CA 1
ATOM 524 C C . SER A 1 66 ? 7.293 -15.68 16.734 1 76.81 66 SER A C 1
ATOM 526 O O . SER A 1 66 ? 8.359 -16.016 16.219 1 76.81 66 SER A O 1
ATOM 528 N N . GLN A 1 67 ? 6.441 -14.945 16.188 1 78.88 67 GLN A N 1
ATOM 529 C CA . GLN A 1 67 ? 6.688 -14.453 14.828 1 78.88 67 GLN A CA 1
ATOM 530 C C . GLN A 1 67 ? 7.758 -13.367 14.828 1 78.88 67 GLN A C 1
ATOM 532 O O . GLN A 1 67 ? 8.562 -13.289 13.898 1 78.88 67 GLN A O 1
ATOM 537 N N . LEU A 1 68 ? 7.699 -12.57 15.82 1 76.62 68 LEU A N 1
ATOM 538 C CA . LEU A 1 68 ? 8.695 -11.508 15.922 1 76.62 68 LEU A CA 1
ATOM 539 C C . LEU A 1 68 ? 10.094 -12.078 16.125 1 76.62 68 LEU A C 1
ATOM 541 O O . LEU A 1 68 ? 11.078 -11.484 15.695 1 76.62 68 LEU A O 1
ATOM 545 N N . ARG A 1 69 ? 10.109 -13.266 16.672 1 78.75 69 ARG A N 1
ATOM 546 C CA . ARG A 1 69 ? 11.398 -13.898 16.953 1 78.75 69 ARG A CA 1
ATOM 547 C C . ARG A 1 69 ? 11.859 -14.742 15.758 1 78.75 69 ARG A C 1
ATOM 549 O O . ARG A 1 69 ? 12.992 -15.227 15.742 1 78.75 69 ARG A O 1
ATOM 556 N N . ALA A 1 70 ? 10.969 -14.875 14.859 1 82.25 70 ALA A N 1
ATOM 557 C CA . ALA A 1 70 ? 11.336 -15.633 13.664 1 82.25 70 ALA A CA 1
ATOM 558 C C . ALA A 1 70 ? 12.312 -14.844 12.789 1 82.25 70 ALA A C 1
ATOM 560 O O . ALA A 1 70 ? 12.406 -13.617 12.914 1 82.25 70 ALA A O 1
ATOM 561 N N . LEU A 1 71 ? 13 -15.586 12.016 1 80.75 71 LEU A N 1
ATOM 562 C CA . LEU A 1 71 ? 13.938 -14.938 11.109 1 80.75 71 LEU A CA 1
ATOM 563 C C . LEU A 1 71 ? 13.203 -14.188 10 1 80.75 71 LEU A C 1
ATOM 565 O O . LEU A 1 71 ? 12.094 -14.57 9.625 1 80.75 71 LEU A O 1
ATOM 569 N N . GLY A 1 72 ? 13.719 -13.047 9.648 1 80.12 72 GLY A N 1
ATOM 570 C CA . GLY A 1 72 ? 13.242 -12.266 8.523 1 80.12 72 GLY A CA 1
ATOM 571 C C . GLY A 1 72 ? 14.359 -11.773 7.621 1 80.12 72 GLY A C 1
ATOM 572 O O . GLY A 1 72 ? 15.531 -11.812 8 1 80.12 72 GLY A O 1
ATOM 573 N N . GLU A 1 73 ? 14.008 -11.484 6.395 1 79.88 73 GLU A N 1
ATOM 574 C CA . GLU A 1 73 ? 14.977 -10.977 5.43 1 79.88 73 GLU A CA 1
ATOM 575 C C . GLU A 1 73 ? 14.539 -9.633 4.852 1 79.88 73 GLU A C 1
ATOM 577 O O . GLU A 1 73 ? 13.43 -9.516 4.324 1 79.88 73 GLU A O 1
ATOM 582 N N . ALA A 1 74 ? 15.406 -8.617 5.043 1 76.5 74 ALA A N 1
ATOM 583 C CA . ALA A 1 74 ? 15.164 -7.305 4.449 1 76.5 74 ALA A CA 1
ATOM 584 C C . ALA A 1 74 ? 15.734 -7.223 3.037 1 76.5 74 ALA A C 1
ATOM 586 O O . ALA A 1 74 ? 16.906 -7.535 2.818 1 76.5 74 ALA A O 1
ATOM 587 N N . CYS A 1 75 ? 14.898 -6.945 2.107 1 71.5 75 CYS A N 1
ATOM 588 C CA . CYS A 1 75 ? 15.305 -6.895 0.708 1 71.5 75 CYS A CA 1
ATOM 589 C C . CYS A 1 75 ? 15.445 -5.453 0.232 1 71.5 75 CYS A C 1
ATOM 591 O O . CYS A 1 75 ? 14.531 -4.645 0.402 1 71.5 75 CYS A O 1
ATOM 593 N N . PHE A 1 76 ? 16.672 -5.098 -0.201 1 62.5 76 PHE A N 1
ATOM 594 C CA . PHE A 1 76 ? 16.922 -3.764 -0.728 1 62.5 76 PHE A CA 1
ATOM 595 C C . PHE A 1 76 ? 17.031 -3.791 -2.248 1 62.5 76 PHE A C 1
ATOM 597 O O . PHE A 1 76 ? 17.406 -4.812 -2.832 1 62.5 76 PHE A O 1
ATOM 604 N N . GLN A 1 77 ? 16.438 -2.895 -3.02 1 54.22 77 GLN A N 1
ATOM 605 C CA . GLN A 1 77 ? 16.406 -2.828 -4.477 1 54.22 77 GLN A CA 1
ATOM 606 C C . GLN A 1 77 ? 17.766 -3.188 -5.078 1 54.22 77 GLN A C 1
ATOM 608 O O . GLN A 1 77 ? 17.828 -3.844 -6.121 1 54.22 77 GLN A O 1
ATOM 613 N N . SER A 1 78 ? 18.875 -2.654 -4.531 1 46.75 78 SER A N 1
ATOM 614 C CA . SER A 1 78 ? 20.156 -2.922 -5.168 1 46.75 78 SER A CA 1
ATOM 615 C C . SER A 1 78 ? 20.562 -4.387 -5.023 1 46.75 78 SER A C 1
ATOM 617 O O . SER A 1 78 ? 21.406 -4.883 -5.758 1 46.75 78 SER A O 1
ATOM 619 N N . GLU A 1 79 ? 20.062 -5.184 -4.004 1 44.72 79 GLU A N 1
ATOM 620 C CA . GLU A 1 79 ? 20.531 -6.535 -3.721 1 44.72 79 GLU A CA 1
ATOM 621 C C . GLU A 1 79 ? 19.391 -7.547 -3.809 1 44.72 79 GLU A C 1
ATOM 623 O O . GLU A 1 79 ? 18.281 -7.285 -3.328 1 44.72 79 GLU A O 1
ATOM 628 N N . ASN A 1 80 ? 19.344 -8.273 -4.855 1 44.59 80 ASN A N 1
ATOM 629 C CA . ASN A 1 80 ? 18.406 -9.391 -4.805 1 44.59 80 ASN A CA 1
ATOM 630 C C . ASN A 1 80 ? 18.516 -10.156 -3.492 1 44.59 80 ASN A C 1
ATOM 632 O O . ASN A 1 80 ? 19.594 -10.641 -3.137 1 44.59 80 ASN A O 1
ATOM 636 N N . CYS A 1 81 ? 17.812 -9.938 -2.492 1 43.56 81 CYS A N 1
ATOM 637 C CA . CYS A 1 81 ? 17.828 -10.484 -1.141 1 43.56 81 CYS A CA 1
ATOM 638 C C . CYS A 1 81 ? 18.328 -11.922 -1.144 1 43.56 81 CYS A C 1
ATOM 640 O O . CYS A 1 81 ? 18.891 -12.398 -0.146 1 43.56 81 CYS A O 1
ATOM 642 N N . SER A 1 82 ? 17.938 -12.836 -2.111 1 44.56 82 SER A N 1
ATOM 643 C CA . SER A 1 82 ? 18.25 -14.25 -2.002 1 44.56 82 SER A CA 1
ATOM 644 C C . SER A 1 82 ? 19.609 -14.562 -2.645 1 44.56 82 SER A C 1
ATOM 646 O O . SER A 1 82 ? 20 -15.727 -2.742 1 44.56 82 SER A O 1
ATOM 648 N N . ASP A 1 83 ? 20.375 -13.711 -3.043 1 42.41 83 ASP A N 1
ATOM 649 C CA . ASP A 1 83 ? 21.5 -14 -3.924 1 42.41 83 ASP A CA 1
ATOM 650 C C . ASP A 1 83 ? 22.625 -14.711 -3.166 1 42.41 83 ASP A C 1
ATOM 652 O O . ASP A 1 83 ? 23.469 -15.367 -3.771 1 42.41 83 ASP A O 1
ATOM 656 N N . GLU A 1 84 ? 22.891 -14.438 -1.977 1 40.88 84 GLU A N 1
ATOM 657 C CA . GLU A 1 84 ? 24.188 -14.906 -1.469 1 40.88 84 GLU A CA 1
ATOM 658 C C . GLU A 1 84 ? 24.266 -16.422 -1.49 1 40.88 84 GLU A C 1
ATOM 660 O O . GLU A 1 84 ? 25.344 -17 -1.404 1 40.88 84 GLU A O 1
ATOM 665 N N . ASP A 1 85 ? 23.25 -17.141 -1.396 1 39.09 85 ASP A N 1
ATOM 666 C CA . ASP A 1 85 ? 23.516 -18.578 -1.388 1 39.09 85 ASP A CA 1
ATOM 667 C C . ASP A 1 85 ? 24.156 -19.031 -2.699 1 39.09 85 ASP A C 1
ATOM 669 O O . ASP A 1 85 ? 24.812 -20.062 -2.75 1 39.09 85 ASP A O 1
ATOM 673 N N . ASP A 1 86 ? 23.859 -18.406 -3.682 1 39.59 86 ASP A N 1
ATOM 674 C CA . ASP A 1 86 ? 24.406 -18.906 -4.938 1 39.59 86 ASP A CA 1
ATOM 675 C C . ASP A 1 86 ? 25.844 -18.453 -5.133 1 39.59 86 ASP A C 1
ATOM 677 O O . ASP A 1 86 ? 26.578 -19.016 -5.949 1 39.59 86 ASP A O 1
ATOM 681 N N . ASP A 1 87 ? 26.328 -17.312 -4.609 1 37.16 87 ASP A N 1
ATOM 682 C CA . ASP A 1 87 ? 27.719 -16.938 -4.887 1 37.16 87 ASP A CA 1
ATOM 683 C C . ASP A 1 87 ? 28.672 -17.562 -3.861 1 37.16 87 ASP A C 1
ATOM 685 O O . ASP A 1 87 ? 29.828 -17.156 -3.758 1 37.16 87 ASP A O 1
ATOM 689 N N . ILE A 1 88 ? 28.297 -18.172 -2.787 1 33.53 88 ILE A N 1
ATOM 690 C CA . ILE A 1 88 ? 29.281 -18.906 -1.999 1 33.53 88 ILE A CA 1
ATOM 691 C C . ILE A 1 88 ? 29.969 -19.953 -2.875 1 33.53 88 ILE A C 1
ATOM 693 O O . ILE A 1 88 ? 29.297 -20.797 -3.477 1 33.53 88 ILE A O 1
ATOM 697 N N . PRO A 1 89 ? 31.203 -19.828 -3.16 1 33.31 89 PRO A N 1
ATOM 698 C CA . PRO A 1 89 ? 31.938 -20.891 -3.859 1 33.31 89 PRO A CA 1
ATOM 699 C C . PRO A 1 89 ? 31.641 -22.281 -3.301 1 33.31 89 PRO A C 1
ATOM 701 O O . PRO A 1 89 ? 31.453 -22.438 -2.092 1 33.31 89 PRO A O 1
ATOM 704 N N . LEU A 1 90 ? 31.266 -23.281 -4.047 1 31.81 90 LEU A N 1
ATOM 705 C CA . LEU A 1 90 ? 31.047 -24.688 -3.725 1 31.81 90 LEU A CA 1
ATOM 706 C C . LEU A 1 90 ? 32.062 -25.172 -2.689 1 31.81 90 LEU A C 1
ATOM 708 O O . LEU A 1 90 ? 31.781 -26.078 -1.914 1 31.81 90 LEU A O 1
ATOM 712 N N . MET A 1 91 ? 33.344 -24.688 -2.705 1 31.25 91 MET A N 1
ATOM 713 C CA . MET A 1 91 ? 34.406 -25.188 -1.823 1 31.25 91 MET A CA 1
ATOM 714 C C . MET A 1 91 ? 34.062 -24.891 -0.363 1 31.25 91 MET A C 1
ATOM 716 O O . MET A 1 91 ? 34.375 -25.703 0.518 1 31.25 91 MET A O 1
ATOM 720 N N . GLN A 1 92 ? 33.562 -23.844 0.006 1 32.97 92 GLN A N 1
ATOM 721 C CA . GLN A 1 92 ? 33.375 -23.516 1.419 1 32.97 92 GLN A CA 1
ATOM 722 C C . GLN A 1 92 ? 32.188 -24.266 2.016 1 32.97 92 GLN A C 1
ATOM 724 O O . GLN A 1 92 ? 32.125 -24.438 3.232 1 32.97 92 GLN A O 1
ATOM 729 N N . LEU A 1 93 ? 31.266 -24.672 1.282 1 31.42 93 LEU A N 1
ATOM 730 C CA . LEU A 1 93 ? 30.25 -25.578 1.797 1 31.42 93 LEU A CA 1
ATOM 731 C C . LEU A 1 93 ? 30.859 -26.953 2.102 1 31.42 93 LEU A C 1
ATOM 733 O O . LEU A 1 93 ? 30.391 -27.656 2.988 1 31.42 93 LEU A O 1
ATOM 737 N N . SER A 1 94 ? 31.984 -27.406 1.546 1 30.41 94 SER A N 1
ATOM 738 C CA . SER A 1 94 ? 32.688 -28.641 1.876 1 30.41 94 SER A CA 1
ATOM 739 C C . SER A 1 94 ? 33.438 -28.516 3.197 1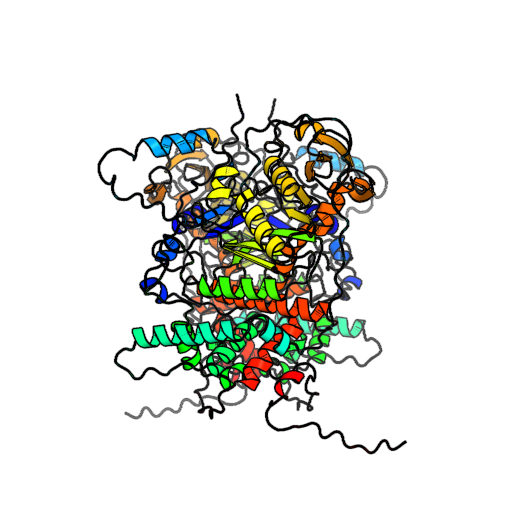 30.41 94 SER A C 1
ATOM 741 O O . SER A 1 94 ? 33.625 -29.5 3.922 1 30.41 94 SER A O 1
ATOM 743 N N . ILE A 1 95 ? 34 -27.422 3.488 1 29.81 95 ILE A N 1
ATOM 744 C CA . ILE A 1 95 ? 34.812 -27.328 4.691 1 29.81 95 ILE A CA 1
ATOM 745 C C . ILE A 1 95 ? 33.906 -27.266 5.926 1 29.81 95 ILE A C 1
ATOM 747 O O . ILE A 1 95 ? 34.25 -27.797 6.984 1 29.81 95 ILE A O 1
ATOM 751 N N . ARG A 1 96 ? 32.781 -26.625 5.789 1 33.09 96 ARG A N 1
ATOM 752 C CA . ARG A 1 96 ? 31.984 -26.609 7.02 1 33.09 96 ARG A CA 1
ATOM 753 C C . ARG A 1 96 ? 31.422 -28 7.309 1 33.09 96 ARG A C 1
ATOM 755 O O . ARG A 1 96 ? 30.812 -28.219 8.359 1 33.09 96 ARG A O 1
ATOM 762 N N . ARG A 1 97 ? 31.438 -28.969 6.414 1 28.36 97 ARG A N 1
ATOM 763 C CA . ARG A 1 97 ? 31.125 -30.344 6.793 1 28.36 97 ARG A CA 1
ATOM 764 C C . ARG A 1 97 ? 32.25 -30.953 7.605 1 28.36 97 ARG A C 1
ATOM 766 O O . ARG A 1 97 ? 32.125 -32.031 8.164 1 28.36 97 ARG A O 1
ATOM 773 N N . ARG A 1 98 ? 33.469 -30.422 7.41 1 30.12 98 ARG A N 1
ATOM 774 C CA . ARG A 1 98 ? 34.469 -31.188 8.109 1 30.12 98 ARG A CA 1
ATOM 775 C C . ARG A 1 98 ? 34.406 -30.969 9.617 1 30.12 98 ARG A C 1
ATOM 777 O O . ARG A 1 98 ? 34.906 -31.781 10.398 1 30.12 98 ARG A O 1
ATOM 784 N N . VAL A 1 99 ? 34.188 -29.797 10.133 1 29.91 99 VAL A N 1
ATOM 785 C CA . VAL A 1 99 ? 34.469 -29.734 11.562 1 29.91 99 VAL A CA 1
ATOM 786 C C . VAL A 1 99 ? 33.406 -30.531 12.336 1 29.91 99 VAL A C 1
ATOM 788 O O . VAL A 1 99 ? 33.656 -30.906 13.484 1 29.91 99 VAL A O 1
ATOM 791 N N . VAL A 1 100 ? 32.094 -30.469 12 1 28.34 100 VAL A N 1
ATOM 792 C CA . VAL A 1 100 ? 31.266 -31.141 13.008 1 28.34 100 VAL A CA 1
ATOM 793 C C . VAL A 1 100 ? 31.469 -32.656 12.93 1 28.34 100 VAL A C 1
ATOM 795 O O . VAL A 1 100 ? 30.781 -33.406 13.602 1 28.34 100 VAL A O 1
ATOM 798 N N . SER A 1 101 ? 32.344 -33.125 12.031 1 28.72 101 SER A N 1
ATOM 799 C CA . SER A 1 101 ? 32.375 -34.562 12.078 1 28.72 101 SER A CA 1
ATOM 800 C C . SER A 1 101 ? 33.125 -35.062 13.312 1 28.72 101 SER A C 1
ATOM 802 O O . SER A 1 101 ? 33.625 -36.188 13.336 1 28.72 101 SER A O 1
ATOM 804 N N . THR A 1 102 ? 33.531 -34.344 14.258 1 27.66 102 THR A N 1
ATOM 805 C CA . THR A 1 102 ? 34.25 -35.25 15.133 1 27.66 102 THR A CA 1
ATOM 806 C C . THR A 1 102 ? 33.375 -36.438 15.523 1 27.66 102 THR A C 1
ATOM 808 O O . THR A 1 102 ? 33.781 -37.594 15.414 1 27.66 102 THR A O 1
ATOM 811 N N . GLU A 1 103 ? 33.031 -36.562 16.938 1 27.17 103 GLU A N 1
ATOM 812 C CA . GLU A 1 103 ? 32.969 -37.812 17.672 1 27.17 103 GLU A CA 1
ATOM 813 C C . GLU A 1 103 ? 31.828 -38.688 17.203 1 27.17 103 GLU A C 1
ATOM 815 O O . GLU A 1 103 ? 32 -39.875 16.906 1 27.17 103 GLU A O 1
ATOM 820 N N . SER A 1 104 ? 30.672 -38.812 18 1 26.14 104 SER A N 1
ATOM 821 C CA . SER A 1 104 ? 29.984 -40.062 18.328 1 26.14 104 SER A CA 1
ATOM 822 C C . SER A 1 104 ? 29.188 -40.562 17.141 1 26.14 104 SER A C 1
ATOM 824 O O . SER A 1 104 ? 29.156 -41.781 16.875 1 26.14 104 SER A O 1
ATOM 826 N N . ASP A 1 105 ? 28.031 -39.938 16.797 1 24.89 105 ASP A N 1
ATOM 827 C CA . ASP A 1 105 ? 26.938 -40.781 16.312 1 24.89 105 ASP A CA 1
ATOM 828 C C . ASP A 1 105 ? 27.219 -41.281 14.891 1 24.89 105 ASP A C 1
ATOM 830 O O . ASP A 1 105 ? 27.109 -40.5 13.93 1 24.89 105 ASP A O 1
ATOM 834 N N . LEU A 1 106 ? 28.203 -42.188 14.508 1 24.41 106 LEU A N 1
ATOM 835 C CA . LEU A 1 106 ? 28.453 -43.156 13.461 1 24.41 106 LEU A CA 1
ATOM 836 C C . LEU A 1 106 ? 27.188 -43.938 13.125 1 24.41 106 LEU A C 1
ATOM 838 O O . LEU A 1 106 ? 27.234 -44.969 12.43 1 24.41 106 LEU A O 1
ATOM 842 N N . ALA A 1 107 ? 26.203 -43.938 14.086 1 25.7 107 ALA A N 1
ATOM 843 C CA . ALA A 1 107 ? 25.297 -45.062 13.836 1 25.7 107 ALA A CA 1
ATOM 844 C C . ALA A 1 107 ? 24.828 -45.094 12.383 1 25.7 107 ALA A C 1
ATOM 846 O O . ALA A 1 107 ? 24.969 -44.094 11.672 1 25.7 107 ALA A O 1
ATOM 847 N N . SER A 1 108 ? 23.562 -45.906 12.195 1 23.53 108 SER A N 1
ATOM 848 C CA . SER A 1 108 ? 23 -46.562 11.023 1 23.53 108 SER A CA 1
ATOM 849 C C . SER A 1 108 ? 22.672 -45.562 9.922 1 23.53 108 SER A C 1
ATOM 851 O O . SER A 1 108 ? 21.875 -44.656 10.133 1 23.53 108 SER A O 1
ATOM 853 N N . GLN A 1 109 ? 23.562 -45.156 9.195 1 24.45 109 GLN A N 1
ATOM 854 C CA . GLN A 1 109 ? 23.422 -44.438 7.922 1 24.45 109 GLN A CA 1
ATOM 855 C C . GLN A 1 109 ? 22.438 -45.156 6.996 1 24.45 109 GLN A C 1
ATOM 857 O O . GLN A 1 109 ? 22.844 -46.031 6.219 1 24.45 109 GLN A O 1
ATOM 862 N N . SER A 1 110 ? 21.375 -45.781 7.629 1 24.88 110 SER A N 1
ATOM 863 C CA . SER A 1 110 ? 20.484 -46.375 6.629 1 24.88 110 SER A CA 1
ATOM 864 C C . SER A 1 110 ? 20.172 -45.375 5.516 1 24.88 110 SER A C 1
ATOM 866 O O . SER A 1 110 ? 19.875 -44.188 5.789 1 24.88 110 SER A O 1
ATOM 868 N N . THR A 1 111 ? 20.828 -45.562 4.438 1 26.62 111 THR A N 1
ATOM 869 C CA . THR A 1 111 ? 20.656 -45.062 3.08 1 26.62 111 THR A CA 1
ATOM 870 C C . THR A 1 111 ? 19.172 -45.062 2.693 1 26.62 111 THR A C 1
ATOM 872 O O . THR A 1 111 ? 18.641 -46.094 2.266 1 26.62 111 THR A O 1
ATOM 875 N N . SER A 1 112 ? 18.297 -44.812 3.631 1 26.73 112 SER A N 1
ATOM 876 C CA . SER A 1 112 ? 16.953 -44.75 3.039 1 26.73 112 SER A CA 1
ATOM 877 C C . SER A 1 112 ? 16.953 -43.938 1.745 1 26.73 112 SER A C 1
ATOM 879 O O . SER A 1 112 ? 17.453 -42.812 1.709 1 26.73 112 SER A O 1
ATOM 881 N N . THR A 1 113 ? 17.094 -44.656 0.597 1 27.66 113 THR A N 1
ATOM 882 C CA . THR A 1 113 ? 16.891 -44.406 -0.823 1 27.66 113 THR A CA 1
ATOM 883 C C . THR A 1 113 ? 15.664 -43.5 -1.036 1 27.66 113 THR A C 1
ATOM 885 O O . THR A 1 113 ? 14.523 -43.969 -1.007 1 27.66 113 THR A O 1
ATOM 888 N N . ILE A 1 114 ? 15.445 -42.594 -0.278 1 30.22 114 ILE A N 1
ATOM 889 C CA . ILE A 1 114 ? 14.383 -41.781 -0.863 1 30.22 114 ILE A CA 1
ATOM 890 C C . ILE A 1 114 ? 14.68 -41.531 -2.34 1 30.22 114 ILE A C 1
ATOM 892 O O . ILE A 1 114 ? 15.68 -40.906 -2.682 1 30.22 114 ILE A O 1
ATOM 896 N N . GLU A 1 115 ? 14.398 -42.5 -3.299 1 32.28 115 GLU A N 1
ATOM 897 C CA . GLU A 1 115 ? 14.281 -42.438 -4.754 1 32.28 115 GLU A CA 1
ATOM 898 C C . GLU A 1 115 ? 13.781 -41.062 -5.211 1 32.28 115 GLU A C 1
ATOM 900 O O . GLU A 1 115 ? 12.594 -40.781 -5.102 1 32.28 115 GLU A O 1
ATOM 905 N N . SER A 1 116 ? 14.336 -40.031 -4.781 1 36 116 SER A N 1
ATOM 906 C CA . SER A 1 116 ? 13.969 -38.688 -5.246 1 36 116 SER A CA 1
ATOM 907 C C . SER A 1 116 ? 13.805 -38.656 -6.762 1 36 116 SER A C 1
ATOM 909 O O . SER A 1 116 ? 14.688 -39.125 -7.496 1 36 116 SER A O 1
ATOM 911 N N . THR A 1 117 ? 12.727 -38.875 -7.277 1 43.09 117 THR A N 1
ATOM 912 C CA . THR A 1 117 ? 12.242 -38.781 -8.656 1 43.09 117 THR A CA 1
ATOM 913 C C . THR A 1 117 ? 12.914 -37.625 -9.398 1 43.09 117 THR A C 1
ATOM 915 O O . THR A 1 117 ? 12.516 -37.312 -10.516 1 43.09 117 THR A O 1
ATOM 918 N N . GLY A 1 118 ? 13.781 -36.844 -8.82 1 51.62 118 GLY A N 1
ATOM 919 C CA . GLY A 1 118 ? 14.312 -35.781 -9.625 1 51.62 118 GLY A CA 1
ATOM 920 C C . GLY A 1 118 ? 15.258 -36.25 -10.711 1 51.62 118 GLY A C 1
ATOM 921 O O . GLY A 1 118 ? 15.812 -37.344 -10.633 1 51.62 118 GLY A O 1
ATOM 922 N N . HIS A 1 119 ? 15.102 -35.75 -11.984 1 65.38 119 HIS A N 1
ATOM 923 C CA . HIS A 1 119 ? 16 -36 -13.109 1 65.38 119 HIS A CA 1
ATOM 924 C C . HIS A 1 119 ? 17.453 -35.781 -12.703 1 65.38 119 HIS A C 1
ATOM 926 O O . HIS A 1 119 ? 17.734 -35 -11.789 1 65.38 119 HIS A O 1
ATOM 932 N N . ILE A 1 120 ? 18.312 -36.594 -13.008 1 69.19 120 ILE A N 1
ATOM 933 C CA . ILE A 1 120 ? 19.734 -36.469 -12.773 1 69.19 120 ILE A CA 1
ATOM 934 C C . ILE A 1 120 ? 20.266 -35.219 -13.469 1 69.19 120 ILE A C 1
ATOM 936 O O . ILE A 1 120 ? 19.969 -34.969 -14.641 1 69.19 120 ILE A O 1
ATOM 940 N N . ILE A 1 121 ? 20.875 -34.375 -12.648 1 75.38 121 ILE A N 1
ATOM 941 C CA . ILE A 1 121 ? 21.516 -33.188 -13.219 1 75.38 121 ILE A CA 1
ATOM 942 C C . ILE A 1 121 ? 22.75 -33.594 -14.008 1 75.38 121 ILE A C 1
ATOM 944 O O . ILE A 1 121 ? 23.578 -34.375 -13.523 1 75.38 121 ILE A O 1
ATOM 948 N N . THR A 1 122 ? 22.891 -33.156 -15.227 1 73.94 122 THR A N 1
ATOM 949 C CA . THR A 1 122 ? 23.969 -33.531 -16.109 1 73.94 122 THR A CA 1
ATOM 950 C C . THR A 1 122 ? 25.016 -32.438 -16.219 1 73.94 122 THR A C 1
ATOM 952 O O . THR A 1 122 ? 26.188 -32.688 -16.469 1 73.94 122 THR A O 1
ATOM 955 N N . VAL A 1 123 ? 24.562 -31.172 -15.898 1 78.31 123 VAL A N 1
ATOM 956 C CA . VAL A 1 123 ? 25.438 -30.031 -16.156 1 78.31 123 VAL A CA 1
ATOM 957 C C . VAL A 1 123 ? 26.141 -29.609 -14.875 1 78.31 123 VAL A C 1
ATOM 959 O O . VAL A 1 123 ? 25.484 -29.438 -13.836 1 78.31 123 VAL A O 1
ATOM 962 N N . SER A 1 124 ? 27.438 -29.562 -14.93 1 76 124 SER A N 1
ATOM 963 C CA . SER A 1 124 ? 28.234 -29.141 -13.789 1 76 124 SER A CA 1
ATOM 964 C C . SER A 1 124 ? 28.531 -27.641 -13.859 1 76 124 SER A C 1
ATOM 966 O O . SER A 1 124 ? 28.688 -27.078 -14.945 1 76 124 SER A O 1
ATOM 968 N N . LYS A 1 125 ? 28.672 -26.984 -12.742 1 76.38 125 LYS A N 1
ATOM 969 C CA . LYS A 1 125 ? 29 -25.562 -12.664 1 76.38 125 LYS A CA 1
ATOM 970 C C . LYS A 1 125 ? 30.438 -25.297 -13.133 1 76.38 125 LYS A C 1
ATOM 972 O O . LYS A 1 125 ? 30.812 -24.156 -13.391 1 76.38 125 LYS A O 1
ATOM 977 N N . LYS A 1 126 ? 31.172 -26.359 -13.391 1 73.88 126 LYS A N 1
ATOM 978 C CA . LYS A 1 126 ? 32.562 -26.219 -13.812 1 73.88 126 LYS A CA 1
ATOM 979 C C . LYS A 1 126 ? 32.688 -26.328 -15.328 1 73.88 126 LYS A C 1
ATOM 981 O O . LYS A 1 126 ? 33.781 -26.141 -15.883 1 73.88 126 LYS A O 1
ATOM 986 N N . LYS A 1 127 ? 31.594 -26.547 -15.891 1 85.69 127 LYS A N 1
ATOM 987 C CA . LYS A 1 127 ? 31.625 -26.688 -17.344 1 85.69 127 LYS A CA 1
ATOM 988 C C . LYS A 1 127 ? 32 -25.391 -18.031 1 85.69 127 LYS A C 1
ATOM 990 O O . LYS A 1 127 ? 31.578 -24.312 -17.625 1 85.69 127 LYS A O 1
ATOM 995 N N . THR A 1 128 ? 32.906 -25.5 -19.016 1 89.88 128 THR A N 1
ATOM 996 C CA . THR A 1 128 ? 33.281 -24.344 -19.812 1 89.88 128 THR A CA 1
ATOM 997 C C . THR A 1 128 ? 32.625 -24.391 -21.188 1 89.88 128 THR A C 1
ATOM 999 O O . THR A 1 128 ? 32.312 -25.469 -21.703 1 89.88 128 THR A O 1
ATOM 1002 N N . TYR A 1 129 ? 32.438 -23.281 -21.672 1 94.38 129 TYR A N 1
ATOM 1003 C CA . TYR A 1 129 ? 31.75 -23.188 -22.953 1 94.38 129 TYR A CA 1
ATOM 1004 C C . TYR A 1 129 ? 32.625 -22.484 -24 1 94.38 129 TYR A C 1
ATOM 1006 O O . TYR A 1 129 ? 33.375 -21.578 -23.672 1 94.38 129 TYR A O 1
ATOM 1014 N N . ASP A 1 130 ? 32.5 -22.953 -25.266 1 95.5 130 ASP A N 1
ATOM 1015 C CA . ASP A 1 130 ? 33.125 -22.312 -26.406 1 95.5 130 ASP A CA 1
ATOM 1016 C C . ASP A 1 130 ? 32.219 -21.281 -27.047 1 95.5 130 ASP A C 1
ATOM 1018 O O . ASP A 1 130 ? 31.203 -21.641 -27.656 1 95.5 130 ASP A O 1
ATOM 1022 N N . TRP A 1 131 ? 32.594 -20.062 -26.969 1 96.62 131 TRP A N 1
ATOM 1023 C CA . TRP A 1 131 ? 31.719 -18.969 -27.391 1 96.62 131 TRP A CA 1
ATOM 1024 C C . TRP A 1 131 ? 32.062 -18.547 -28.828 1 96.62 131 TRP A C 1
ATOM 1026 O O . TRP A 1 131 ? 33.219 -18.484 -29.203 1 96.62 131 TRP A O 1
ATOM 1036 N N . VAL A 1 132 ? 31.031 -18.219 -29.625 1 96.44 132 VAL A N 1
ATOM 1037 C CA . VAL A 1 132 ? 31.172 -17.75 -31 1 96.44 132 VAL A CA 1
ATOM 1038 C C . VAL A 1 132 ? 30.266 -16.562 -31.25 1 96.44 132 VAL A C 1
ATOM 1040 O O . VAL A 1 132 ? 29.234 -16.406 -30.594 1 96.44 132 VAL A O 1
ATOM 1043 N N . SER A 1 133 ? 30.594 -15.734 -32.25 1 93.88 133 SER A N 1
ATOM 1044 C CA . SER A 1 133 ? 29.812 -14.539 -32.562 1 93.88 133 SER A CA 1
ATOM 1045 C C . SER A 1 133 ? 28.781 -14.836 -33.656 1 93.88 133 SER A C 1
ATOM 1047 O O . SER A 1 133 ? 28.875 -14.336 -34.781 1 93.88 133 SER A O 1
ATOM 1049 N N . ARG A 1 134 ? 27.875 -15.625 -33.375 1 93.75 134 ARG A N 1
ATOM 1050 C CA . ARG A 1 134 ? 26.766 -15.938 -34.281 1 93.75 134 ARG A CA 1
ATOM 1051 C C . ARG A 1 134 ? 25.484 -16.188 -33.5 1 93.75 134 ARG A C 1
ATOM 1053 O O . ARG A 1 134 ? 25.531 -16.422 -32.312 1 93.75 134 ARG A O 1
ATOM 1060 N N . ASP A 1 135 ? 24.438 -16.125 -34.188 1 95.56 135 ASP A N 1
ATOM 1061 C CA . ASP A 1 135 ? 23.141 -16.453 -33.594 1 95.56 135 ASP A CA 1
ATOM 1062 C C . ASP A 1 135 ? 22.953 -17.969 -33.469 1 95.56 135 ASP A C 1
ATOM 1064 O O . ASP A 1 135 ? 23.75 -18.734 -34 1 95.56 135 ASP A O 1
ATOM 1068 N N . ILE A 1 136 ? 22 -18.359 -32.719 1 95.81 136 ILE A N 1
ATOM 1069 C CA . ILE A 1 136 ? 21.797 -19.781 -32.5 1 95.81 136 ILE A CA 1
ATOM 1070 C C . ILE A 1 136 ? 20.766 -20.328 -33.469 1 95.81 136 ILE A C 1
ATOM 1072 O O . ILE A 1 136 ? 20.031 -19.547 -34.094 1 95.81 136 ILE A O 1
ATOM 1076 N N . ARG A 1 137 ? 20.812 -21.625 -33.688 1 92.94 137 ARG A N 1
ATOM 1077 C CA . ARG A 1 137 ? 19.812 -22.375 -34.438 1 92.94 137 ARG A CA 1
ATOM 1078 C C . ARG A 1 137 ? 19.219 -23.5 -33.594 1 92.94 137 ARG A C 1
ATOM 1080 O O . ARG A 1 137 ? 19.625 -24.656 -33.688 1 92.94 137 ARG A O 1
ATOM 1087 N N . PRO A 1 138 ? 18.203 -23.078 -32.812 1 88.12 138 PRO A N 1
ATOM 1088 C CA . PRO A 1 138 ? 17.656 -24.062 -31.875 1 88.12 138 PRO A CA 1
ATOM 1089 C C . PRO A 1 138 ? 17.016 -25.25 -32.594 1 88.12 138 PRO A C 1
ATOM 1091 O O . PRO A 1 138 ? 16.406 -25.094 -33.656 1 88.12 138 PRO A O 1
ATOM 1094 N N . SER A 1 139 ? 17.172 -26.469 -32.062 1 87.44 139 SER A N 1
ATOM 1095 C CA . SER A 1 139 ? 16.672 -27.719 -32.656 1 87.44 139 SER A CA 1
ATOM 1096 C C . SER A 1 139 ? 15.531 -28.297 -31.828 1 87.44 139 SER A C 1
ATOM 1098 O O . SER A 1 139 ? 15.469 -29.516 -31.609 1 87.44 139 SER A O 1
ATOM 1100 N N . PHE A 1 140 ? 14.578 -27.547 -31.344 1 92.94 140 PHE A N 1
ATOM 1101 C CA . PHE A 1 140 ? 13.43 -28.062 -30.609 1 92.94 140 PHE A CA 1
ATOM 1102 C C . PHE A 1 140 ? 12.297 -28.438 -31.547 1 92.94 140 PHE A C 1
ATOM 1104 O O . PHE A 1 140 ? 12.148 -27.859 -32.625 1 92.94 140 PHE A O 1
ATOM 1111 N N . GLU A 1 141 ? 11.5 -29.438 -31.141 1 89.81 141 GLU A N 1
ATOM 1112 C CA . GLU A 1 141 ? 10.297 -29.781 -31.891 1 89.81 141 GLU A CA 1
ATOM 1113 C C . GLU A 1 141 ? 9.281 -28.641 -31.859 1 89.81 141 GLU A C 1
ATOM 1115 O O . GLU A 1 141 ? 9.211 -27.891 -30.875 1 89.81 141 GLU A O 1
ATOM 1120 N N . PRO A 1 142 ? 8.539 -28.531 -32.906 1 90.56 142 PRO A N 1
ATOM 1121 C CA . PRO A 1 142 ? 7.504 -27.484 -32.906 1 90.56 142 PRO A CA 1
ATOM 1122 C C . PRO A 1 142 ? 6.414 -27.734 -31.875 1 90.56 142 PRO A C 1
ATOM 1124 O O . PRO A 1 142 ? 6.07 -28.891 -31.594 1 90.56 142 PRO A O 1
ATOM 1127 N N . TRP A 1 143 ? 5.973 -26.719 -31.344 1 92.69 143 TRP A N 1
ATOM 1128 C CA . TRP A 1 143 ? 4.895 -26.812 -30.375 1 92.69 143 TRP A CA 1
ATOM 1129 C C . TRP A 1 143 ? 3.611 -27.312 -31.016 1 92.69 143 TRP A C 1
ATOM 1131 O O . TRP A 1 143 ? 3.227 -26.844 -32.094 1 92.69 143 TRP A O 1
ATOM 1141 N N . GLN A 1 144 ? 2.951 -28.297 -30.312 1 89.38 144 GLN A N 1
ATOM 1142 C CA . GLN A 1 144 ? 1.682 -28.844 -30.781 1 89.38 144 GLN A CA 1
ATOM 1143 C C . GLN A 1 144 ? 0.522 -28.344 -29.922 1 89.38 144 GLN A C 1
ATOM 1145 O O . GLN A 1 144 ? 0.484 -28.594 -28.703 1 89.38 144 GLN A O 1
ATOM 1150 N N . HIS A 1 145 ? -0.404 -27.688 -30.531 1 87.19 145 HIS A N 1
ATOM 1151 C CA . HIS A 1 145 ? -1.567 -27.188 -29.812 1 87.19 145 HIS A CA 1
ATOM 1152 C C . HIS A 1 145 ? -2.566 -28.297 -29.531 1 87.19 145 HIS A C 1
ATOM 1154 O O . HIS A 1 145 ? -2.76 -29.188 -30.359 1 87.19 145 HIS A O 1
ATOM 1160 N N . MET A 1 146 ? -3.033 -28.344 -28.312 1 80.44 146 MET A N 1
ATOM 1161 C CA . MET A 1 146 ? -4.066 -29.312 -27.953 1 80.44 146 MET A CA 1
ATOM 1162 C C . MET A 1 146 ? -5.445 -28.656 -27.922 1 80.44 146 MET A C 1
ATOM 1164 O O . MET A 1 146 ? -5.59 -27.516 -27.469 1 80.44 146 MET A O 1
ATOM 1168 N N . GLN A 1 147 ? -6.375 -29.266 -28.625 1 71 147 GLN A N 1
ATOM 1169 C CA . GLN A 1 147 ? -7.738 -28.75 -28.625 1 71 147 GLN A CA 1
ATOM 1170 C C . GLN A 1 147 ? -8.453 -29.078 -27.328 1 71 147 GLN A C 1
ATOM 1172 O O . GLN A 1 147 ? -8.406 -30.219 -26.859 1 71 147 GLN A O 1
ATOM 1177 N N . THR A 1 148 ? -8.688 -28.031 -26.641 1 71.25 148 THR A N 1
ATOM 1178 C CA . THR A 1 148 ? -9.43 -28.266 -25.406 1 71.25 148 THR A CA 1
ATOM 1179 C C . THR A 1 148 ? -10.922 -28.016 -25.625 1 71.25 148 THR A C 1
ATOM 1181 O O . THR A 1 148 ? -11.305 -27.172 -26.422 1 71.25 148 THR A O 1
ATOM 1184 N N . THR A 1 149 ? -11.797 -29 -25.094 1 71.75 149 THR A N 1
ATOM 1185 C CA . THR A 1 149 ? -13.242 -28.812 -25.125 1 71.75 149 THR A CA 1
ATOM 1186 C C . THR A 1 149 ? -13.688 -27.75 -24.141 1 71.75 149 THR A C 1
ATOM 1188 O O . THR A 1 149 ? -13.242 -27.75 -22.984 1 71.75 149 THR A O 1
ATOM 1191 N N . ARG A 1 150 ? -14.516 -26.859 -24.75 1 76.56 150 ARG A N 1
ATOM 1192 C CA . ARG A 1 150 ? -15.055 -25.797 -23.891 1 76.56 150 ARG A CA 1
ATOM 1193 C C . ARG A 1 150 ? -16.156 -26.344 -23 1 76.56 150 ARG A C 1
ATOM 1195 O O . ARG A 1 150 ? -17.078 -27.016 -23.469 1 76.56 150 ARG A O 1
ATOM 1202 N N . THR A 1 151 ? -15.914 -26.266 -21.688 1 81.19 151 THR A N 1
ATOM 1203 C CA . THR A 1 151 ? -16.938 -26.609 -20.703 1 81.19 151 THR A CA 1
ATOM 1204 C C . THR A 1 151 ? -17.641 -25.359 -20.203 1 81.19 151 THR A C 1
ATOM 1206 O O . THR A 1 151 ? -17 -24.359 -19.906 1 81.19 151 THR A O 1
ATOM 1209 N N . GLN A 1 152 ? -18.922 -25.391 -20.359 1 86.5 152 GLN A N 1
ATOM 1210 C CA . GLN A 1 152 ? -19.672 -24.25 -19.859 1 86.5 152 GLN A CA 1
ATOM 1211 C C . GLN A 1 152 ? -20.125 -24.484 -18.422 1 86.5 152 GLN A C 1
ATOM 1213 O O . GLN A 1 152 ? -21.156 -25.125 -18.172 1 86.5 152 GLN A O 1
ATOM 1218 N N . PHE A 1 153 ? -19.328 -24.125 -17.5 1 92.5 153 PHE A N 1
ATOM 1219 C CA . PHE A 1 153 ? -19.625 -24.188 -16.078 1 92.5 153 PHE A CA 1
ATOM 1220 C C . PHE A 1 153 ? -19.984 -22.797 -15.539 1 92.5 153 PHE A C 1
ATOM 1222 O O . PHE A 1 153 ? -19.641 -21.781 -16.141 1 92.5 153 PHE A O 1
ATOM 1229 N N . SER A 1 154 ? -20.875 -22.797 -14.5 1 94.25 154 SER A N 1
ATOM 1230 C CA . SER A 1 154 ? -21.094 -21.562 -13.75 1 94.25 154 SER A CA 1
ATOM 1231 C C . SER A 1 154 ? -19.859 -21.172 -12.945 1 94.25 154 SER A C 1
ATOM 1233 O O . SER A 1 154 ? -18.953 -22 -12.75 1 94.25 154 SER A O 1
ATOM 1235 N N . PRO A 1 155 ? -19.797 -19.969 -12.555 1 95.94 155 PRO A N 1
ATOM 1236 C CA . PRO A 1 155 ? -18.656 -19.547 -11.727 1 95.94 155 PRO A CA 1
ATOM 1237 C C . PRO A 1 155 ? -18.453 -20.438 -10.508 1 95.94 155 PRO A C 1
ATOM 1239 O O . PRO A 1 155 ? -17.312 -20.828 -10.219 1 95.94 155 PRO A O 1
ATOM 1242 N N . LEU A 1 156 ? -19.5 -20.781 -9.836 1 96.5 156 LEU A N 1
ATOM 1243 C CA . LEU A 1 156 ? -19.375 -21.641 -8.664 1 96.5 156 LEU A CA 1
ATOM 1244 C C . LEU A 1 156 ? -18.828 -23.016 -9.047 1 96.5 156 LEU A C 1
ATOM 1246 O O . LEU A 1 156 ? -18 -23.578 -8.32 1 96.5 156 LEU A O 1
ATOM 1250 N N . GLN A 1 157 ? -19.234 -23.531 -10.156 1 96.69 157 GLN A N 1
ATOM 1251 C CA . GLN A 1 157 ? -18.766 -24.844 -10.609 1 96.69 157 GLN A CA 1
ATOM 1252 C C . GLN A 1 157 ? -17.266 -24.797 -10.93 1 96.69 157 GLN A C 1
ATOM 1254 O O . GLN A 1 157 ? -16.547 -25.766 -10.641 1 96.69 157 GLN A O 1
ATOM 1259 N N . TYR A 1 158 ? -16.859 -23.734 -11.57 1 97.25 158 TYR A N 1
ATOM 1260 C CA . TYR A 1 158 ? -15.422 -23.594 -11.828 1 97.25 158 TYR A CA 1
ATOM 1261 C C . TYR A 1 158 ? -14.641 -23.516 -10.523 1 97.25 158 TYR A C 1
ATOM 1263 O O . TYR A 1 158 ? -13.555 -24.094 -10.406 1 97.25 158 TYR A O 1
ATOM 1271 N N . PHE A 1 159 ? -15.25 -22.828 -9.57 1 98.25 159 PHE A N 1
ATOM 1272 C CA . PHE A 1 159 ? -14.594 -22.75 -8.273 1 98.25 159 PHE A CA 1
ATOM 1273 C C . PHE A 1 159 ? -14.5 -24.125 -7.625 1 98.25 159 PHE A C 1
ATOM 1275 O O . PHE A 1 159 ? -13.453 -24.5 -7.09 1 98.25 159 PHE A O 1
ATOM 1282 N N . GLN A 1 160 ? -15.516 -24.828 -7.699 1 97.12 160 GLN A N 1
ATOM 1283 C CA . GLN A 1 160 ? -15.562 -26.156 -7.105 1 97.12 160 GLN A CA 1
ATOM 1284 C C . GLN A 1 160 ? -14.648 -27.125 -7.848 1 97.12 160 GLN A C 1
ATOM 1286 O O . GLN A 1 160 ? -14.156 -28.094 -7.27 1 97.12 160 GLN A O 1
ATOM 1291 N N . LEU A 1 161 ? -14.438 -26.828 -9.07 1 96.81 161 LEU A N 1
ATOM 1292 C CA . LEU A 1 161 ? -13.5 -27.625 -9.852 1 96.81 161 LEU A CA 1
ATOM 1293 C C . LEU A 1 161 ? -12.078 -27.469 -9.328 1 96.81 161 LEU A C 1
ATOM 1295 O O . LEU A 1 161 ? -11.336 -28.438 -9.219 1 96.81 161 LEU A O 1
ATOM 1299 N N . VAL A 1 162 ? -11.703 -26.25 -9 1 98.12 162 VAL A N 1
ATOM 1300 C CA . VAL A 1 162 ? -10.336 -25.938 -8.602 1 98.12 162 VAL A CA 1
ATOM 1301 C C . VAL A 1 162 ? -10.172 -26.141 -7.094 1 98.12 162 VAL A C 1
ATOM 1303 O O . VAL A 1 162 ? -9.219 -26.766 -6.648 1 98.12 162 VAL A O 1
ATOM 1306 N N . PHE A 1 163 ? -11.062 -25.5 -6.375 1 98.31 163 PHE A N 1
ATOM 1307 C CA . PHE A 1 163 ? -11.125 -25.703 -4.934 1 98.31 163 PHE A CA 1
ATOM 1308 C C . PHE A 1 163 ? -12.125 -26.797 -4.574 1 98.31 163 PHE A C 1
ATOM 1310 O O . PHE A 1 163 ? -13.156 -26.516 -3.955 1 98.31 163 PHE A O 1
ATOM 1317 N N . GLY A 1 164 ? -11.766 -28.031 -4.887 1 95.69 164 GLY A N 1
ATOM 1318 C CA . GLY A 1 164 ? -12.68 -29.156 -4.996 1 95.69 164 GLY A CA 1
ATOM 1319 C C . GLY A 1 164 ? -12.984 -29.812 -3.66 1 95.69 164 GLY A C 1
ATOM 1320 O O . GLY A 1 164 ? -12.602 -29.297 -2.607 1 95.69 164 GLY A O 1
ATOM 1321 N N . GLU A 1 165 ? -13.633 -30.922 -3.773 1 96.25 165 GLU A N 1
ATOM 1322 C CA . GLU A 1 165 ? -14.148 -31.672 -2.629 1 96.25 165 GLU A CA 1
ATOM 1323 C C . GLU A 1 165 ? -13.008 -32.188 -1.755 1 96.25 165 GLU A C 1
ATOM 1325 O O . GLU A 1 165 ? -13.141 -32.281 -0.532 1 96.25 165 GLU A O 1
ATOM 1330 N N . ASP A 1 166 ? -11.938 -32.562 -2.359 1 97.44 166 ASP A N 1
ATOM 1331 C CA . ASP A 1 166 ? -10.805 -33.094 -1.599 1 97.44 166 ASP A CA 1
ATOM 1332 C C . ASP A 1 166 ? -10.281 -32.031 -0.615 1 97.44 166 ASP A C 1
ATOM 1334 O O . ASP A 1 166 ? -9.938 -32.375 0.523 1 97.44 166 ASP A O 1
ATOM 1338 N N . ILE A 1 167 ? -10.211 -30.812 -1.069 1 98.44 167 ILE A N 1
ATOM 1339 C CA . ILE A 1 167 ? -9.719 -29.734 -0.225 1 98.44 167 ILE A CA 1
ATOM 1340 C C . ILE A 1 167 ? -10.719 -29.453 0.899 1 98.44 167 ILE A C 1
ATOM 1342 O O . ILE A 1 167 ? -10.328 -29.312 2.062 1 98.44 167 ILE A O 1
ATOM 1346 N N . ILE A 1 168 ? -11.992 -29.422 0.589 1 98.25 168 ILE A N 1
ATOM 1347 C CA . ILE A 1 168 ? -13.039 -29.172 1.575 1 98.25 168 ILE A CA 1
ATOM 1348 C C . ILE A 1 168 ? -13.047 -30.281 2.623 1 98.25 168 ILE A C 1
ATOM 1350 O O . ILE A 1 168 ? -13.109 -30.016 3.824 1 98.25 168 ILE A O 1
ATOM 1354 N N . ASN A 1 169 ? -12.953 -31.484 2.154 1 98 169 ASN A N 1
ATOM 1355 C CA . ASN A 1 169 ? -12.938 -32.625 3.064 1 98 169 ASN A CA 1
ATOM 1356 C C . ASN A 1 169 ? -11.719 -32.594 3.98 1 98 169 ASN A C 1
ATOM 1358 O O . ASN A 1 169 ? -11.805 -33 5.148 1 98 169 ASN A O 1
ATOM 1362 N N . MET A 1 170 ? -10.664 -32.219 3.43 1 98.25 170 MET A N 1
ATOM 1363 C CA . MET A 1 170 ? -9.461 -32.094 4.238 1 98.25 170 MET A CA 1
ATOM 1364 C C . MET A 1 170 ? -9.68 -31.109 5.379 1 98.25 170 MET A C 1
ATOM 1366 O O . MET A 1 170 ? -9.359 -31.391 6.531 1 98.25 170 MET A O 1
ATOM 1370 N N . PHE A 1 171 ? -10.258 -29.938 5.098 1 98.19 171 PHE A N 1
ATOM 1371 C CA . PHE A 1 171 ? -10.531 -28.938 6.117 1 98.19 171 PHE A CA 1
ATOM 1372 C C . PHE A 1 171 ? -11.492 -29.484 7.172 1 98.19 171 PHE A C 1
ATOM 1374 O O . PHE A 1 171 ? -11.281 -29.281 8.367 1 98.19 171 PHE A O 1
ATOM 1381 N N . VAL A 1 172 ? -12.562 -30.141 6.695 1 97.62 172 VAL A N 1
ATOM 1382 C CA . VAL A 1 172 ? -13.555 -30.688 7.617 1 97.62 172 VAL A CA 1
ATOM 1383 C C . VAL A 1 172 ? -12.883 -31.688 8.547 1 97.62 172 VAL A C 1
ATOM 1385 O O . VAL A 1 172 ? -13.055 -31.625 9.773 1 97.62 172 VAL A O 1
ATOM 1388 N N . HIS A 1 173 ? -12.117 -32.531 8 1 97.12 173 HIS A N 1
ATOM 1389 C CA . HIS A 1 173 ? -11.477 -33.594 8.758 1 97.12 173 HIS A CA 1
ATOM 1390 C C . HIS A 1 173 ? -10.523 -33.062 9.797 1 97.12 173 HIS A C 1
ATOM 1392 O O . HIS A 1 173 ? -10.656 -33.344 10.992 1 97.12 173 HIS A O 1
ATOM 1398 N N . TYR A 1 174 ? -9.609 -32.25 9.43 1 96.62 174 TYR A N 1
ATOM 1399 C CA . TYR A 1 174 ? -8.547 -31.812 10.328 1 96.62 174 TYR A CA 1
ATOM 1400 C C . TYR A 1 174 ? -9.062 -30.781 11.32 1 96.62 174 TYR A C 1
ATOM 1402 O O . TYR A 1 174 ? -8.586 -30.703 12.461 1 96.62 174 TYR A O 1
ATOM 1410 N N . THR A 1 175 ? -10.031 -29.938 10.922 1 95.38 175 THR A N 1
ATOM 1411 C CA . THR A 1 175 ? -10.648 -29.016 11.867 1 95.38 175 THR A CA 1
ATOM 1412 C C . THR A 1 175 ? -11.336 -29.781 13 1 95.38 175 THR A C 1
ATOM 1414 O O . THR A 1 175 ? -11.164 -29.438 14.172 1 95.38 175 THR A O 1
ATOM 1417 N N . ASN A 1 176 ? -12.07 -30.766 12.602 1 94.81 176 ASN A N 1
ATOM 1418 C CA . ASN A 1 176 ? -12.758 -31.547 13.617 1 94.81 176 ASN A CA 1
ATOM 1419 C C . ASN A 1 176 ? -11.766 -32.344 14.453 1 94.81 176 ASN A C 1
ATOM 1421 O O . ASN A 1 176 ? -11.992 -32.594 15.648 1 94.81 176 ASN A O 1
ATOM 1425 N N . LEU A 1 177 ? -10.711 -32.812 13.812 1 93.56 177 LEU A N 1
ATOM 1426 C CA . LEU A 1 177 ? -9.656 -33.5 14.562 1 93.56 177 LEU A CA 1
ATOM 1427 C C . LEU A 1 177 ? -9.078 -32.594 15.633 1 93.56 177 LEU A C 1
ATOM 1429 O O . LEU A 1 177 ? -8.836 -33 16.766 1 93.56 177 LEU A O 1
ATOM 1433 N N . TYR A 1 178 ? -8.836 -31.391 15.289 1 91.94 178 TYR A N 1
ATOM 1434 C CA . TYR A 1 178 ? -8.281 -30.406 16.219 1 91.94 178 TYR A CA 1
ATOM 1435 C C . TYR A 1 178 ? -9.281 -30.062 17.328 1 91.94 178 TYR A C 1
ATOM 1437 O O . TYR A 1 178 ? -8.906 -29.906 18.484 1 91.94 178 TYR A O 1
ATOM 1445 N N . VAL A 1 179 ? -10.539 -29.891 16.938 1 91.25 179 VAL A N 1
ATOM 1446 C CA . VAL A 1 179 ? -11.602 -29.641 17.906 1 91.25 179 VAL A CA 1
ATOM 1447 C C . VAL A 1 179 ? -11.648 -30.766 18.938 1 91.25 179 VAL A C 1
ATOM 1449 O O . VAL A 1 179 ? -11.766 -30.516 20.141 1 91.25 179 VAL A O 1
ATOM 1452 N N . ALA A 1 180 ? -11.586 -31.906 18.438 1 89.44 180 ALA A N 1
ATOM 1453 C CA . ALA A 1 180 ? -11.625 -33.094 19.312 1 89.44 180 ALA A CA 1
ATOM 1454 C C . ALA A 1 180 ? -10.438 -33.094 20.266 1 89.44 180 ALA A C 1
ATOM 1456 O O . ALA A 1 180 ? -10.57 -33.531 21.422 1 89.44 180 ALA A O 1
ATOM 1457 N N . LYS A 1 181 ? -9.383 -32.75 19.828 1 85.5 181 LYS A N 1
ATOM 1458 C CA . LYS A 1 181 ? -8.18 -32.719 20.641 1 85.5 181 LYS A CA 1
ATOM 1459 C C . LYS A 1 181 ? -8.297 -31.688 21.766 1 85.5 181 LYS A C 1
ATOM 1461 O O . LYS A 1 181 ? -7.883 -31.938 22.891 1 85.5 181 LYS A O 1
ATOM 1466 N N . LYS A 1 182 ? -8.82 -30.531 21.453 1 81.81 182 LYS A N 1
ATOM 1467 C CA . LYS A 1 182 ? -8.945 -29.438 22.406 1 81.81 182 LYS A CA 1
ATOM 1468 C C . LYS A 1 182 ? -10.055 -29.703 23.406 1 81.81 182 LYS A C 1
ATOM 1470 O O . LYS A 1 182 ? -9.969 -29.297 24.562 1 81.81 182 LYS A O 1
ATOM 1475 N N . ASN A 1 183 ? -11.234 -30.141 22.922 1 72.19 183 ASN A N 1
ATOM 1476 C CA . ASN A 1 183 ? -12.406 -30.266 23.781 1 72.19 183 ASN A CA 1
ATOM 1477 C C . ASN A 1 183 ? -12.625 -31.719 24.203 1 72.19 183 ASN A C 1
ATOM 1479 O O . ASN A 1 183 ? -13.734 -32.25 24.109 1 72.19 183 ASN A O 1
ATOM 1483 N N . ALA A 1 184 ? -11.625 -32.5 24.531 1 59.31 184 ALA A N 1
ATOM 1484 C CA . ALA A 1 184 ? -11.781 -33.906 24.891 1 59.31 184 ALA A CA 1
ATOM 1485 C C . ALA A 1 184 ? -13 -34.125 25.781 1 59.31 184 ALA A C 1
ATOM 1487 O O . ALA A 1 184 ? -13.641 -35.156 25.734 1 59.31 184 ALA A O 1
ATOM 1488 N N . ASN A 1 185 ? -13.414 -33.156 26.531 1 53.75 185 ASN A N 1
ATOM 1489 C CA . ASN A 1 185 ? -14.414 -33.438 27.547 1 53.75 185 ASN A CA 1
ATOM 1490 C C . ASN A 1 185 ? -15.781 -32.875 27.188 1 53.75 185 ASN A C 1
ATOM 1492 O O . ASN A 1 185 ? -16.75 -33 27.938 1 53.75 185 ASN A O 1
ATOM 1496 N N . THR A 1 186 ? -15.93 -31.984 26.141 1 56.38 186 THR A N 1
ATOM 1497 C CA . THR A 1 186 ? -17.234 -31.406 25.844 1 56.38 186 THR A CA 1
ATOM 1498 C C . THR A 1 186 ? -17.703 -31.781 24.453 1 56.38 186 THR A C 1
ATOM 1500 O O . THR A 1 186 ? -16.906 -31.797 23.5 1 56.38 186 THR A O 1
ATOM 1503 N N . PRO A 1 187 ? -18.812 -32.5 24.391 1 53.88 187 PRO A N 1
ATOM 1504 C CA . PRO A 1 187 ? -19.328 -32.781 23.047 1 53.88 187 PRO A CA 1
ATOM 1505 C C . PRO A 1 187 ? -19.172 -31.594 22.109 1 53.88 187 PRO A C 1
ATOM 1507 O O . PRO A 1 187 ? -19.828 -30.578 22.281 1 53.88 187 PRO A O 1
ATOM 1510 N N . ALA A 1 188 ? -18.047 -31.234 21.781 1 57.53 188 ALA A N 1
ATOM 1511 C CA . ALA A 1 188 ? -17.703 -30.062 20.969 1 57.53 188 ALA A CA 1
ATOM 1512 C C . ALA A 1 188 ? -18.406 -30.109 19.609 1 57.53 188 ALA A C 1
ATOM 1514 O O . ALA A 1 188 ? -18.656 -31.188 19.078 1 57.53 188 ALA A O 1
ATOM 1515 N N . ALA A 1 189 ? -19.094 -29.047 19.25 1 74.5 189 ALA A N 1
ATOM 1516 C CA . ALA A 1 189 ? -19.922 -28.875 18.047 1 74.5 189 ALA A CA 1
ATOM 1517 C C . ALA A 1 189 ? -19.094 -29.094 16.781 1 74.5 189 ALA A C 1
ATOM 1519 O O . ALA A 1 189 ? -18.156 -28.344 16.516 1 74.5 189 ALA A O 1
ATOM 1520 N N . LYS A 1 190 ? -19.219 -30.344 16.188 1 88.81 190 LYS A N 1
ATOM 1521 C CA . LYS A 1 190 ? -18.625 -30.719 14.914 1 88.81 190 LYS A CA 1
ATOM 1522 C C . LYS A 1 190 ? -18.906 -29.688 13.844 1 88.81 190 LYS A C 1
ATOM 1524 O O . LYS A 1 190 ? -19.969 -29.031 13.867 1 88.81 190 LYS A O 1
ATOM 1529 N N . VAL A 1 191 ? -17.906 -29.469 13.133 1 94.81 191 VAL A N 1
ATOM 1530 C CA . VAL A 1 191 ? -18.062 -28.547 12.008 1 94.81 191 VAL A CA 1
ATOM 1531 C C . VAL A 1 191 ? -18.422 -29.328 10.75 1 94.81 191 VAL A C 1
ATOM 1533 O O . VAL A 1 191 ? -17.781 -30.312 10.414 1 94.81 191 VAL A O 1
ATOM 1536 N N . SER A 1 192 ? -19.453 -28.938 10.07 1 95.25 192 SER A N 1
ATOM 1537 C CA . SER A 1 192 ? -19.938 -29.641 8.883 1 95.25 192 SER A CA 1
ATOM 1538 C C . SER A 1 192 ? -19.312 -29.078 7.613 1 95.25 192 SER A C 1
ATOM 1540 O O . SER A 1 192 ? -18.688 -28.016 7.637 1 95.25 192 SER A O 1
ATOM 1542 N N . LYS A 1 193 ? -19.5 -29.859 6.59 1 96.5 193 LYS A N 1
ATOM 1543 C CA . LYS A 1 193 ? -19.031 -29.438 5.277 1 96.5 193 LYS A CA 1
ATOM 1544 C C . LYS A 1 193 ? -19.688 -28.125 4.859 1 96.5 193 LYS A C 1
ATOM 1546 O O . LYS A 1 193 ? -19.031 -27.219 4.363 1 96.5 193 LYS A O 1
ATOM 1551 N N . ASP A 1 194 ? -20.969 -28 5.078 1 95.81 194 ASP A N 1
ATOM 1552 C CA . ASP A 1 194 ? -21.719 -26.797 4.719 1 95.81 194 ASP A CA 1
ATOM 1553 C C . ASP A 1 194 ? -21.203 -25.578 5.48 1 95.81 194 ASP A C 1
ATOM 1555 O O . ASP A 1 194 ? -21.125 -24.484 4.922 1 95.81 194 ASP A O 1
ATOM 1559 N N . GLU A 1 195 ? -20.859 -25.797 6.668 1 96.38 195 GLU A N 1
ATOM 1560 C CA . GLU A 1 195 ? -20.359 -24.703 7.484 1 96.38 195 GLU A CA 1
ATOM 1561 C C . GLU A 1 195 ? -19 -24.219 6.98 1 96.38 195 GLU A C 1
ATOM 1563 O O . GLU A 1 195 ? -18.719 -23.016 6.977 1 96.38 195 GLU A O 1
ATOM 1568 N N . ILE A 1 196 ? -18.156 -25.188 6.555 1 97.81 196 ILE A N 1
ATOM 1569 C CA . ILE A 1 196 ? -16.844 -24.828 6.012 1 97.81 196 ILE A CA 1
ATOM 1570 C C . ILE A 1 196 ? -17.031 -24.016 4.73 1 97.81 196 ILE A C 1
ATOM 1572 O O . ILE A 1 196 ? -16.344 -23.016 4.516 1 97.81 196 ILE A O 1
ATOM 1576 N N . LEU A 1 197 ? -17.953 -24.453 3.936 1 97.62 197 LEU A N 1
ATOM 1577 C CA . LEU A 1 197 ? -18.203 -23.75 2.68 1 97.62 197 LEU A CA 1
ATOM 1578 C C . LEU A 1 197 ? -18.734 -22.344 2.938 1 97.62 197 LEU A C 1
ATOM 1580 O O . LEU A 1 197 ? -18.344 -21.391 2.256 1 97.62 197 LEU A O 1
ATOM 1584 N N . CYS A 1 198 ? -19.578 -22.172 3.916 1 97.25 198 CYS A N 1
ATOM 1585 C CA . CYS A 1 198 ? -20.062 -20.844 4.309 1 97.25 198 CYS A CA 1
ATOM 1586 C C . CYS A 1 198 ? -18.938 -19.984 4.84 1 97.25 198 CYS A C 1
ATOM 1588 O O . CYS A 1 198 ? -18.844 -18.797 4.523 1 97.25 198 CYS A O 1
ATOM 1590 N N . PHE A 1 199 ? -18.172 -20.656 5.641 1 97.62 199 PHE A N 1
ATOM 1591 C CA . PHE A 1 199 ? -17 -19.969 6.207 1 97.62 199 PHE A CA 1
ATOM 1592 C C . PHE A 1 199 ? -16.125 -19.406 5.102 1 97.62 199 PHE A C 1
ATOM 1594 O O . PHE A 1 199 ? -15.727 -18.25 5.148 1 97.62 199 PHE A O 1
ATOM 1601 N N . LEU A 1 200 ? -15.844 -20.188 4.109 1 98.31 200 LEU A N 1
ATOM 1602 C CA . LEU A 1 200 ? -15.031 -19.781 2.969 1 98.31 200 LEU A CA 1
ATOM 1603 C C . LEU A 1 200 ? -15.742 -18.672 2.182 1 98.31 200 LEU A C 1
ATOM 1605 O O . LEU A 1 200 ? -15.094 -17.75 1.675 1 98.31 200 LEU A O 1
ATOM 1609 N N . GLY A 1 201 ? -17.062 -18.781 2.055 1 98.25 201 GLY A N 1
ATOM 1610 C CA . GLY A 1 201 ? -17.828 -17.734 1.396 1 98.25 201 GLY A CA 1
ATOM 1611 C C . GLY A 1 201 ? -17.688 -16.375 2.062 1 98.25 201 GLY A C 1
ATOM 1612 O O . GLY A 1 201 ? -17.562 -15.359 1.383 1 98.25 201 GLY A O 1
ATOM 1613 N N . ILE A 1 202 ? -17.688 -16.375 3.373 1 98.06 202 ILE A N 1
ATOM 1614 C CA . ILE A 1 202 ? -17.531 -15.125 4.125 1 98.06 202 ILE A CA 1
ATOM 1615 C C . ILE A 1 202 ? -16.141 -14.547 3.875 1 98.06 202 ILE A C 1
ATOM 1617 O O . ILE A 1 202 ? -15.984 -13.336 3.711 1 98.06 202 ILE A O 1
ATOM 1621 N N . LEU A 1 203 ? -15.102 -15.422 3.838 1 97.56 203 LEU A N 1
ATOM 1622 C CA . LEU A 1 203 ? -13.75 -14.961 3.541 1 97.56 203 LEU A CA 1
ATOM 1623 C C . LEU A 1 203 ? -13.688 -14.32 2.158 1 97.56 203 LEU A C 1
ATOM 1625 O O . LEU A 1 203 ? -13.109 -13.242 1.995 1 97.56 203 LEU A O 1
ATOM 1629 N N . LEU A 1 204 ? -14.289 -14.922 1.184 1 98.19 204 LEU A N 1
ATOM 1630 C CA . LEU A 1 204 ? -14.297 -14.391 -0.173 1 98.19 204 LEU A CA 1
ATOM 1631 C C . LEU A 1 204 ? -15.062 -13.07 -0.231 1 98.19 204 LEU A C 1
ATOM 1633 O O . LEU A 1 204 ? -14.656 -12.141 -0.927 1 98.19 204 LEU A O 1
ATOM 1637 N N . TYR A 1 205 ? -16.188 -13.008 0.516 1 97.69 205 TYR A N 1
ATOM 1638 C CA . TYR A 1 205 ? -17.016 -11.812 0.587 1 97.69 205 TYR A CA 1
ATOM 1639 C C . TYR A 1 205 ? -16.219 -10.633 1.124 1 97.69 205 TYR A C 1
ATOM 1641 O O . TYR A 1 205 ? -16.359 -9.508 0.632 1 97.69 205 TYR A O 1
ATOM 1649 N N . SER A 1 206 ? -15.367 -10.859 2.051 1 96.12 206 SER A N 1
ATOM 1650 C CA . SER A 1 206 ? -14.602 -9.805 2.717 1 96.12 206 SER A CA 1
ATOM 1651 C C . SER A 1 206 ? -13.578 -9.188 1.773 1 96.12 206 SER A C 1
ATOM 1653 O O . SER A 1 206 ? -13 -8.141 2.074 1 96.12 206 SER A O 1
ATOM 1655 N N . GLY A 1 207 ? -13.344 -9.766 0.617 1 94.44 207 GLY A N 1
ATOM 1656 C CA . GLY A 1 207 ? -12.375 -9.25 -0.337 1 94.44 207 GLY A CA 1
ATOM 1657 C C . GLY A 1 207 ? -12.875 -8.031 -1.097 1 94.44 207 GLY A C 1
ATOM 1658 O O . GLY A 1 207 ? -12.086 -7.25 -1.622 1 94.44 207 GLY A O 1
ATOM 1659 N N . TYR A 1 208 ? -14.211 -7.883 -1.15 1 94.19 208 TYR A N 1
ATOM 1660 C CA . TYR A 1 208 ? -14.711 -6.75 -1.925 1 94.19 208 TYR A CA 1
ATOM 1661 C C . TYR A 1 208 ? -15.609 -5.863 -1.076 1 94.19 208 TYR A C 1
ATOM 1663 O O . TYR A 1 208 ? -15.922 -4.734 -1.461 1 94.19 208 TYR A O 1
ATOM 1671 N N . VAL A 1 209 ? -16.078 -6.359 -0 1 94.88 209 VAL A N 1
ATOM 1672 C CA . VAL A 1 209 ? -16.656 -5.535 1.062 1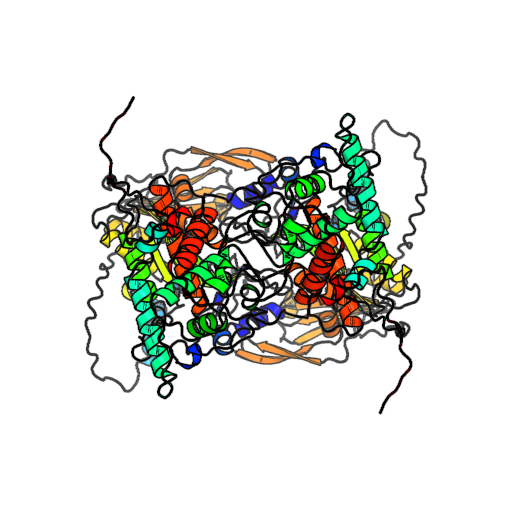 94.88 209 VAL A CA 1
ATOM 1673 C C . VAL A 1 209 ? -15.703 -5.504 2.258 1 94.88 209 VAL A C 1
ATOM 1675 O O . VAL A 1 209 ? -15.75 -6.387 3.115 1 94.88 209 VAL A O 1
ATOM 1678 N N . VAL A 1 210 ? -14.977 -4.512 2.297 1 92.44 210 VAL A N 1
ATOM 1679 C CA . VAL A 1 210 ? -13.891 -4.473 3.266 1 92.44 210 VAL A CA 1
ATOM 1680 C C . VAL A 1 210 ? -14.289 -3.615 4.465 1 92.44 210 VAL A C 1
ATOM 1682 O O . VAL A 1 210 ? -14.672 -2.453 4.305 1 92.44 210 VAL A O 1
ATOM 1685 N N . LEU A 1 211 ? -14.219 -4.227 5.59 1 92.06 211 LEU A N 1
ATOM 1686 C CA . LEU A 1 211 ? -14.516 -3.545 6.844 1 92.06 211 LEU A CA 1
ATOM 1687 C C . LEU A 1 211 ? -13.305 -3.557 7.77 1 92.06 211 LEU A C 1
ATOM 1689 O O . LEU A 1 211 ? -12.492 -4.488 7.73 1 92.06 211 LEU A O 1
ATOM 1693 N N . PRO A 1 212 ? -13.148 -2.57 8.562 1 87.56 212 PRO A N 1
ATOM 1694 C CA . PRO A 1 212 ? -11.961 -2.447 9.406 1 87.56 212 PRO A CA 1
ATOM 1695 C C . PRO A 1 212 ? -11.883 -3.537 10.477 1 87.56 212 PRO A C 1
ATOM 1697 O O . PRO A 1 212 ? -10.781 -3.957 10.852 1 87.56 212 PRO A O 1
ATOM 1700 N N . ARG A 1 213 ? -13.047 -3.961 10.938 1 88.19 213 ARG A N 1
ATOM 1701 C CA . ARG A 1 213 ? -13.094 -4.98 11.977 1 88.19 213 ARG A CA 1
ATOM 1702 C C . ARG A 1 213 ? -14.023 -6.125 11.578 1 88.19 213 ARG A C 1
ATOM 1704 O O . ARG A 1 213 ? -15.094 -5.898 11.008 1 88.19 213 ARG A O 1
ATOM 1711 N N . ARG A 1 214 ? -13.562 -7.32 11.938 1 89.5 214 ARG A N 1
ATOM 1712 C CA . ARG A 1 214 ? -14.305 -8.516 11.562 1 89.5 214 ARG A CA 1
ATOM 1713 C C . ARG A 1 214 ? -15.711 -8.5 12.148 1 89.5 214 ARG A C 1
ATOM 1715 O O . ARG A 1 214 ? -16.672 -8.891 11.484 1 89.5 214 ARG A O 1
ATOM 1722 N N . SER A 1 215 ? -15.875 -8.039 13.406 1 90.62 215 SER A N 1
ATOM 1723 C CA . SER A 1 215 ? -17.156 -8.055 14.094 1 90.62 215 SER A CA 1
ATOM 1724 C C . SER A 1 215 ? -18.188 -7.168 13.391 1 90.62 215 SER A C 1
ATOM 1726 O O . SER A 1 215 ? -19.391 -7.344 13.555 1 90.62 215 SER A O 1
ATOM 1728 N N . MET A 1 216 ? -17.734 -6.258 12.609 1 93 216 MET A N 1
ATOM 1729 C CA . MET A 1 216 ? -18.609 -5.289 11.945 1 93 216 MET A CA 1
ATOM 1730 C C . MET A 1 216 ? -19.469 -5.969 10.898 1 93 216 MET A C 1
ATOM 1732 O O . MET A 1 216 ? -20.516 -5.441 10.516 1 93 216 MET A O 1
ATOM 1736 N N . TYR A 1 217 ? -19.078 -7.152 10.414 1 94.44 217 TYR A N 1
ATOM 1737 C CA . TYR A 1 217 ? -19.891 -7.898 9.461 1 94.44 217 TYR A CA 1
ATOM 1738 C C . TYR A 1 217 ? -21.203 -8.359 10.102 1 94.44 217 TYR A C 1
ATOM 1740 O O . TYR A 1 217 ? -22.203 -8.562 9.414 1 94.44 217 TYR A O 1
ATOM 1748 N N . TRP A 1 218 ? -21.219 -8.484 11.445 1 94.81 218 TRP A N 1
ATOM 1749 C CA . TRP A 1 218 ? -22.344 -9.062 12.156 1 94.81 218 TRP A CA 1
ATOM 1750 C C . TRP A 1 218 ? -23.047 -8.008 13.016 1 94.81 218 TRP A C 1
ATOM 1752 O O . TRP A 1 218 ? -24.078 -8.273 13.617 1 94.81 218 TRP A O 1
ATOM 1762 N N . GLN A 1 219 ? -22.406 -6.832 13.07 1 91.56 219 GLN A N 1
ATOM 1763 C CA . GLN A 1 219 ? -22.891 -5.816 13.992 1 91.56 219 GLN A CA 1
ATOM 1764 C C . GLN A 1 219 ? -24.297 -5.355 13.609 1 91.56 219 GLN A C 1
ATOM 1766 O O . GLN A 1 219 ? -24.609 -5.211 12.422 1 91.56 219 GLN A O 1
ATOM 1771 N N . ASN A 1 220 ? -25.078 -5.18 14.617 1 88.44 220 ASN A N 1
ATOM 1772 C CA . ASN A 1 220 ? -26.406 -4.613 14.414 1 88.44 220 ASN A CA 1
ATOM 1773 C C . ASN A 1 220 ? -26.406 -3.094 14.523 1 88.44 220 ASN A C 1
ATOM 1775 O O . ASN A 1 220 ? -26.688 -2.539 15.586 1 88.44 220 ASN A O 1
ATOM 1779 N N . ALA A 1 221 ? -26.031 -2.479 13.539 1 86.75 221 ALA A N 1
ATOM 1780 C CA . ALA A 1 221 ? -25.938 -1.025 13.43 1 86.75 221 ALA A CA 1
ATOM 1781 C C . ALA A 1 221 ? -26.391 -0.546 12.055 1 86.75 221 ALA A C 1
ATOM 1783 O O . ALA A 1 221 ? -26.391 -1.313 11.086 1 86.75 221 ALA A O 1
ATOM 1784 N N . ALA A 1 222 ? -26.781 0.67 11.992 1 84.94 222 ALA A N 1
ATOM 1785 C CA . ALA A 1 222 ? -27.312 1.221 10.742 1 84.94 222 ALA A CA 1
ATOM 1786 C C . ALA A 1 222 ? -26.219 1.298 9.68 1 84.94 222 ALA A C 1
ATOM 1788 O O . ALA A 1 222 ? -26.5 1.198 8.484 1 84.94 222 ALA A O 1
ATOM 1789 N N . ASP A 1 223 ? -25.031 1.447 10.117 1 90.44 223 ASP A N 1
ATOM 1790 C CA . ASP A 1 223 ? -23.969 1.728 9.172 1 90.44 223 ASP A CA 1
ATOM 1791 C C . ASP A 1 223 ? -23.203 0.454 8.812 1 90.44 223 ASP A C 1
ATOM 1793 O O . ASP A 1 223 ? -22.328 0.466 7.934 1 90.44 223 ASP A O 1
ATOM 1797 N N . CYS A 1 224 ? -23.438 -0.606 9.539 1 89.12 224 CYS A N 1
ATOM 1798 C CA . CYS A 1 224 ? -22.703 -1.823 9.234 1 89.12 224 CYS A CA 1
ATOM 1799 C C . CYS A 1 224 ? -23.562 -3.059 9.453 1 89.12 224 CYS A C 1
ATOM 1801 O O . CYS A 1 224 ? -24.781 -2.955 9.562 1 89.12 224 CYS A O 1
ATOM 1803 N N . GLY A 1 225 ? -23.062 -4.152 9.352 1 90.38 225 GLY A N 1
ATOM 1804 C CA . GLY A 1 225 ? -23.812 -5.395 9.344 1 90.38 225 GLY A CA 1
ATOM 1805 C C . GLY A 1 225 ? -24.25 -5.82 7.949 1 90.38 225 GLY A C 1
ATOM 1806 O O . GLY A 1 225 ? -24.906 -5.062 7.238 1 90.38 225 GLY A O 1
ATOM 1807 N N . MET A 1 226 ? -23.766 -7.031 7.555 1 92.12 226 MET A N 1
ATOM 1808 C CA . MET A 1 226 ? -24.062 -7.52 6.211 1 92.12 226 MET A CA 1
ATOM 1809 C C . MET A 1 226 ? -25.047 -8.695 6.266 1 92.12 226 MET A C 1
ATOM 1811 O O . MET A 1 226 ? -24.688 -9.789 6.711 1 92.12 226 MET A O 1
ATOM 1815 N N . PRO A 1 227 ? -26.219 -8.492 5.816 1 90.56 227 PRO A N 1
ATOM 1816 C CA . PRO A 1 227 ? -27.234 -9.539 5.938 1 90.56 227 PRO A CA 1
ATOM 1817 C C . PRO A 1 227 ? -26.797 -10.852 5.297 1 90.56 227 PRO A C 1
ATOM 1819 O O . PRO A 1 227 ? -27.078 -11.93 5.832 1 90.56 227 PRO A O 1
ATOM 1822 N N . LEU A 1 228 ? -26.156 -10.773 4.203 1 93 228 LEU A N 1
ATOM 1823 C CA . LEU A 1 228 ? -25.703 -11.984 3.523 1 93 228 LEU A CA 1
ATOM 1824 C C . LEU A 1 228 ? -24.812 -12.82 4.438 1 93 228 LEU A C 1
ATOM 1826 O O . LEU A 1 228 ? -24.844 -14.055 4.383 1 93 228 LEU A O 1
ATOM 1830 N N . VAL A 1 229 ? -24.062 -12.141 5.336 1 95.31 229 VAL A N 1
ATOM 1831 C CA . VAL A 1 229 ? -23.078 -12.797 6.191 1 95.31 229 VAL A CA 1
ATOM 1832 C C . VAL A 1 229 ? -23.766 -13.32 7.457 1 95.31 229 VAL A C 1
ATOM 1834 O O . VAL A 1 229 ? -23.688 -14.508 7.766 1 95.31 229 VAL A O 1
ATOM 1837 N N . TYR A 1 230 ? -24.531 -12.414 8.172 1 93.12 230 TYR A N 1
ATOM 1838 C CA . TYR A 1 230 ? -25.062 -12.836 9.469 1 93.12 230 TYR A CA 1
ATOM 1839 C C . TYR A 1 230 ? -26.25 -13.773 9.305 1 93.12 230 TYR A C 1
ATOM 1841 O O . TYR A 1 230 ? -26.625 -14.469 10.242 1 93.12 230 TYR A O 1
ATOM 1849 N N . ASN A 1 231 ? -26.844 -13.805 8.141 1 92.56 231 ASN A N 1
ATOM 1850 C CA . ASN A 1 231 ? -27.875 -14.797 7.867 1 92.56 231 ASN A CA 1
ATOM 1851 C C . ASN A 1 231 ? -27.281 -16.156 7.527 1 92.56 231 ASN A C 1
ATOM 1853 O O . ASN A 1 231 ? -27.953 -17.188 7.648 1 92.56 231 ASN A O 1
ATOM 1857 N N . ALA A 1 232 ? -26.078 -16.172 7.051 1 94.88 232 ALA A N 1
ATOM 1858 C CA . ALA A 1 232 ? -25.422 -17.422 6.648 1 94.88 232 ALA A CA 1
ATOM 1859 C C . ALA A 1 232 ? -24.812 -18.125 7.848 1 94.88 232 ALA A C 1
ATOM 1861 O O . ALA A 1 232 ? -24.875 -19.359 7.949 1 94.88 232 ALA A O 1
ATOM 1862 N N . MET A 1 233 ? -24.219 -17.359 8.766 1 95.12 233 MET A N 1
ATOM 1863 C CA . MET A 1 233 ? -23.516 -17.906 9.922 1 95.12 233 MET A CA 1
ATOM 1864 C C . MET A 1 233 ? -23.438 -16.891 11.047 1 95.12 233 MET A C 1
ATOM 1866 O O . MET A 1 233 ? -23.172 -15.703 10.789 1 95.12 233 MET A O 1
ATOM 1870 N N . SER A 1 234 ? -23.625 -17.328 12.25 1 94.75 234 SER A N 1
ATOM 1871 C CA . SER A 1 234 ? -23.5 -16.422 13.391 1 94.75 234 SER A CA 1
ATOM 1872 C C . SER A 1 234 ? -22.047 -16.031 13.617 1 94.75 234 SER A C 1
ATOM 1874 O O . SER A 1 234 ? -21.141 -16.75 13.219 1 94.75 234 SER A O 1
ATOM 1876 N N . ARG A 1 235 ? -21.844 -14.945 14.258 1 94.44 235 ARG A N 1
ATOM 1877 C CA . ARG A 1 235 ? -20.516 -14.438 14.555 1 94.44 235 ARG A CA 1
ATOM 1878 C C . ARG A 1 235 ? -19.719 -15.438 15.398 1 94.44 235 ARG A C 1
ATOM 1880 O O . ARG A 1 235 ? -18.562 -15.734 15.094 1 94.44 235 ARG A O 1
ATOM 1887 N N . ASP A 1 236 ? -20.344 -15.961 16.406 1 92.88 236 ASP A N 1
ATOM 1888 C CA . ASP A 1 236 ? -19.672 -16.875 17.328 1 92.88 236 ASP A CA 1
ATOM 1889 C C . ASP A 1 236 ? -19.281 -18.172 16.609 1 92.88 236 ASP A C 1
ATOM 1891 O O . ASP A 1 236 ? -18.219 -18.734 16.891 1 92.88 236 ASP A O 1
ATOM 1895 N N . ARG A 1 237 ? -20.172 -18.641 15.781 1 93.44 237 ARG A N 1
ATOM 1896 C CA . ARG A 1 237 ? -19.859 -19.859 15.047 1 93.44 237 ARG A CA 1
ATOM 1897 C C . ARG A 1 237 ? -18.703 -19.625 14.07 1 93.44 237 ARG A C 1
ATOM 1899 O O . ARG A 1 237 ? -17.828 -20.469 13.922 1 93.44 237 ARG A O 1
ATOM 1906 N N . PHE A 1 238 ? -18.75 -18.516 13.414 1 95.25 238 PHE A N 1
ATOM 1907 C CA . PHE A 1 238 ? -17.641 -18.156 12.547 1 95.25 238 PHE A CA 1
ATOM 1908 C C . PHE A 1 238 ? -16.328 -18.125 13.32 1 95.25 238 PHE A C 1
ATOM 1910 O O . PHE A 1 238 ? -15.328 -18.688 12.875 1 95.25 238 PHE A O 1
ATOM 1917 N N . THR A 1 239 ? -16.344 -17.484 14.469 1 92.38 239 THR A N 1
ATOM 1918 C CA . THR A 1 239 ? -15.172 -17.375 15.328 1 92.38 239 THR A CA 1
ATOM 1919 C C . THR A 1 239 ? -14.703 -18.75 15.766 1 92.38 239 THR A C 1
ATOM 1921 O O . THR A 1 239 ? -13.5 -19.016 15.805 1 92.38 239 THR A O 1
ATOM 1924 N N . PHE A 1 240 ? -15.641 -19.578 16.047 1 92 240 PHE A N 1
ATOM 1925 C CA . PHE A 1 240 ? -15.32 -20.953 16.453 1 92 240 PHE A CA 1
ATOM 1926 C C . PHE A 1 240 ? -14.586 -21.672 15.336 1 92 240 PHE A C 1
ATOM 1928 O O . PHE A 1 240 ? -13.547 -22.297 15.578 1 92 240 PHE A O 1
ATOM 1935 N N . ILE A 1 241 ? -15.102 -21.609 14.148 1 94.69 241 ILE A N 1
ATOM 1936 C CA . ILE A 1 241 ? -14.492 -22.297 13.016 1 94.69 241 ILE A CA 1
ATOM 1937 C C . ILE A 1 241 ? -13.109 -21.703 12.742 1 94.69 241 ILE A C 1
ATOM 1939 O O . ILE A 1 241 ? -12.141 -22.438 12.531 1 94.69 241 ILE A O 1
ATOM 1943 N N . MET A 1 242 ? -13.008 -20.422 12.773 1 93.5 242 MET A N 1
ATOM 1944 C CA . MET A 1 242 ? -11.742 -19.75 12.508 1 93.5 242 MET A CA 1
ATOM 1945 C C . MET A 1 242 ? -10.68 -20.172 13.516 1 93.5 242 MET A C 1
ATOM 1947 O O . MET A 1 242 ? -9.531 -20.422 13.141 1 93.5 242 MET A O 1
ATOM 1951 N N . THR A 1 243 ? -11.023 -20.266 14.727 1 89.94 243 THR A N 1
ATOM 1952 C CA . THR A 1 243 ? -10.109 -20.625 15.805 1 89.94 243 THR A CA 1
ATOM 1953 C C . THR A 1 243 ? -9.625 -22.062 15.641 1 89.94 243 THR A C 1
ATOM 1955 O O . THR A 1 243 ? -8.484 -22.391 15.961 1 89.94 243 THR A O 1
ATOM 1958 N N . ASN A 1 244 ? -10.523 -22.891 15.133 1 91.81 244 ASN A N 1
ATOM 1959 C CA . ASN A 1 244 ? -10.203 -24.312 15.062 1 91.81 244 ASN A CA 1
ATOM 1960 C C . ASN A 1 244 ? -9.82 -24.734 13.648 1 91.81 244 ASN A C 1
ATOM 1962 O O . ASN A 1 244 ? -9.492 -25.891 13.406 1 91.81 244 ASN A O 1
ATOM 1966 N N . PHE A 1 245 ? -9.812 -23.812 12.773 1 94.06 245 PHE A N 1
ATOM 1967 C CA . PHE A 1 245 ? -9.547 -24.094 11.367 1 94.06 245 PHE A CA 1
ATOM 1968 C C . PHE A 1 245 ? -8.164 -24.688 11.18 1 94.06 245 PHE A C 1
ATOM 1970 O O . PHE A 1 245 ? -7.168 -24.125 11.633 1 94.06 245 PHE A O 1
ATOM 1977 N N . HIS A 1 246 ? -8.117 -25.906 10.562 1 94 246 HIS A N 1
ATOM 1978 C CA . HIS A 1 246 ? -6.871 -26.656 10.492 1 94 246 HIS A CA 1
ATOM 1979 C C . HIS A 1 246 ? -6.754 -27.422 9.172 1 94 246 HIS A C 1
ATOM 1981 O O . HIS A 1 246 ? -7.766 -27.812 8.586 1 94 246 HIS A O 1
ATOM 1987 N N . CYS A 1 247 ? -5.473 -27.625 8.812 1 94.62 247 CYS A N 1
ATOM 1988 C CA . CYS A 1 247 ? -5.262 -28.375 7.574 1 94.62 247 CYS A CA 1
ATOM 1989 C C . CYS A 1 247 ? -4.258 -29.5 7.777 1 94.62 247 CYS A C 1
ATOM 1991 O O . CYS A 1 247 ? -3.678 -30 6.816 1 94.62 247 CYS A O 1
ATOM 1993 N N . CYS A 1 248 ? -3.973 -29.891 9.039 1 94.5 248 CYS A N 1
ATOM 1994 C CA . CYS A 1 248 ? -2.965 -30.906 9.297 1 94.5 248 CYS A CA 1
ATOM 1995 C C . CYS A 1 248 ? -3.299 -31.703 10.555 1 94.5 248 CYS A C 1
ATOM 1997 O O . CYS A 1 248 ? -4.195 -31.328 11.312 1 94.5 248 CYS A O 1
ATOM 1999 N N . ASP A 1 249 ? -2.609 -32.812 10.586 1 93.44 249 ASP A N 1
ATOM 2000 C CA . ASP A 1 249 ? -2.553 -33.562 11.836 1 93.44 249 ASP A CA 1
ATOM 2001 C C . ASP A 1 249 ? -1.322 -33.188 12.648 1 93.44 249 ASP A C 1
ATOM 2003 O O . ASP A 1 249 ? -0.197 -33.531 12.297 1 93.44 249 ASP A O 1
ATOM 2007 N N . ASN A 1 250 ? -1.523 -32.531 13.727 1 90.81 250 ASN A N 1
ATOM 2008 C CA . ASN A 1 250 ? -0.427 -32.031 14.539 1 90.81 250 ASN A CA 1
ATOM 2009 C C . ASN A 1 250 ? 0.45 -33.156 15.078 1 90.81 250 ASN A C 1
ATOM 2011 O O . ASN A 1 250 ? 1.585 -32.906 15.492 1 90.81 250 ASN A O 1
ATOM 2015 N N . THR A 1 251 ? -0.09 -34.25 15.078 1 89.69 251 THR A N 1
ATOM 2016 C CA . THR A 1 251 ? 0.648 -35.375 15.648 1 89.69 251 THR A CA 1
ATOM 2017 C C . THR A 1 251 ? 1.579 -36 14.609 1 89.69 251 THR A C 1
ATOM 2019 O O . THR A 1 251 ? 2.465 -36.781 14.953 1 89.69 251 THR A O 1
ATOM 2022 N N . ASN A 1 252 ? 1.466 -35.688 13.453 1 90.25 252 ASN A N 1
ATOM 2023 C CA . ASN A 1 252 ? 2.244 -36.25 12.359 1 90.25 252 ASN A CA 1
ATOM 2024 C C . ASN A 1 252 ? 2.803 -35.188 11.438 1 90.25 252 ASN A C 1
ATOM 2026 O O . ASN A 1 252 ? 2.51 -35.188 10.234 1 90.25 252 ASN A O 1
ATOM 2030 N N . LEU A 1 253 ? 3.605 -34.312 11.961 1 92 253 LEU A N 1
ATOM 2031 C CA . LEU A 1 253 ? 4.16 -33.25 11.156 1 92 253 LEU A CA 1
ATOM 2032 C C . LEU A 1 253 ? 5.605 -33.531 10.773 1 92 253 LEU A C 1
ATOM 2034 O O . LEU A 1 253 ? 6.375 -34.062 11.586 1 92 253 LEU A O 1
ATOM 2038 N N . ASN A 1 254 ? 5.918 -33.281 9.516 1 88.25 254 ASN A N 1
ATOM 2039 C CA . ASN A 1 254 ? 7.312 -33.312 9.094 1 88.25 254 ASN A CA 1
ATOM 2040 C C . ASN A 1 254 ? 8.109 -32.156 9.68 1 88.25 254 ASN A C 1
ATOM 2042 O O . ASN A 1 254 ? 7.957 -31 9.258 1 88.25 254 ASN A O 1
ATOM 2046 N N . THR A 1 255 ? 8.977 -32.375 10.539 1 85.06 255 THR A N 1
ATOM 2047 C CA . THR A 1 255 ? 9.688 -31.344 11.305 1 85.06 255 THR A CA 1
ATOM 2048 C C . THR A 1 255 ? 10.68 -30.594 10.422 1 85.06 255 THR A C 1
ATOM 2050 O O . THR A 1 255 ? 11.117 -29.5 10.766 1 85.06 255 THR A O 1
ATOM 2053 N N . SER A 1 256 ? 11.008 -31.203 9.328 1 83.94 256 SER A N 1
ATOM 2054 C CA . SER A 1 256 ? 11.977 -30.547 8.453 1 83.94 256 SER A CA 1
ATOM 2055 C C . SER A 1 256 ? 11.305 -29.516 7.559 1 83.94 256 SER A C 1
ATOM 2057 O O . SER A 1 256 ? 11.977 -28.688 6.934 1 83.94 256 SER A O 1
ATOM 2059 N N . ASP A 1 257 ? 10.047 -29.547 7.543 1 89.25 257 ASP A N 1
ATOM 2060 C CA . ASP A 1 257 ? 9.273 -28.609 6.742 1 89.25 257 ASP A CA 1
ATOM 2061 C C . ASP A 1 257 ? 8.68 -27.5 7.613 1 89.25 257 ASP A C 1
ATOM 2063 O O . ASP A 1 257 ? 7.77 -27.75 8.414 1 89.25 257 ASP A O 1
ATOM 2067 N N . LYS A 1 258 ? 9.094 -26.297 7.375 1 90.25 258 LYS A N 1
ATOM 2068 C CA . LYS A 1 258 ? 8.609 -25.172 8.18 1 90.25 258 LYS A CA 1
ATOM 2069 C C . LYS A 1 258 ? 7.141 -24.875 7.887 1 90.25 258 LYS A C 1
ATOM 2071 O O . LYS A 1 258 ? 6.477 -24.172 8.648 1 90.25 258 LYS A O 1
ATOM 2076 N N . PHE A 1 259 ? 6.66 -25.406 6.773 1 94 259 PHE A N 1
ATOM 2077 C CA . PHE A 1 259 ? 5.262 -25.188 6.41 1 94 259 PHE A CA 1
ATOM 2078 C C . PHE A 1 259 ? 4.465 -26.484 6.547 1 94 259 PHE A C 1
ATOM 2080 O O . PHE A 1 259 ? 3.477 -26.688 5.84 1 94 259 PHE A O 1
ATOM 2087 N N . ALA A 1 260 ? 4.879 -27.328 7.402 1 93.81 260 ALA A N 1
ATOM 2088 C CA . ALA A 1 260 ? 4.266 -28.641 7.59 1 93.81 260 ALA A CA 1
ATOM 2089 C C . ALA A 1 260 ? 2.773 -28.5 7.883 1 93.81 260 ALA A C 1
ATOM 2091 O O . ALA A 1 260 ? 1.972 -29.328 7.445 1 93.81 260 ALA A O 1
ATOM 2092 N N . LYS A 1 261 ? 2.396 -27.531 8.602 1 94.69 261 LYS A N 1
ATOM 2093 C CA . LYS A 1 261 ? 1.004 -27.344 8.992 1 94.69 261 LYS A CA 1
ATOM 2094 C C . LYS A 1 261 ? 0.129 -27.016 7.785 1 94.69 261 LYS A C 1
ATOM 2096 O O . LYS A 1 261 ? -1.097 -27.125 7.852 1 94.69 261 LYS A O 1
ATOM 2101 N N . LEU A 1 262 ? 0.728 -26.531 6.672 1 96.31 262 LEU A N 1
ATOM 2102 C CA . LEU A 1 262 ? -0.023 -26.141 5.488 1 96.31 262 LEU A CA 1
ATOM 2103 C C . LEU A 1 262 ? 0.287 -27.047 4.312 1 96.31 262 LEU A C 1
ATOM 2105 O O . LEU A 1 262 ? -0.288 -26.906 3.23 1 96.31 262 LEU A O 1
ATOM 2109 N N . ARG A 1 263 ? 1.139 -28.016 4.488 1 95.88 263 ARG A N 1
ATOM 2110 C CA . ARG A 1 263 ? 1.671 -28.797 3.379 1 95.88 263 ARG A CA 1
ATOM 2111 C C . ARG A 1 263 ? 0.561 -29.578 2.67 1 95.88 263 ARG A C 1
ATOM 2113 O O . ARG A 1 263 ? 0.525 -29.625 1.439 1 95.88 263 ARG A O 1
ATOM 2120 N N . GLU A 1 264 ? -0.318 -30.125 3.447 1 96.81 264 GLU A N 1
ATOM 2121 C CA . GLU A 1 264 ? -1.411 -30.875 2.83 1 96.81 264 GLU A CA 1
ATOM 2122 C C . GLU A 1 264 ? -2.262 -29.984 1.939 1 96.81 264 GLU A C 1
ATOM 2124 O O . GLU A 1 264 ? -2.621 -30.359 0.824 1 96.81 264 GLU A O 1
ATOM 2129 N N . LEU A 1 265 ? -2.578 -28.828 2.424 1 98.12 265 LEU A N 1
ATOM 2130 C CA . LEU A 1 265 ? -3.342 -27.875 1.628 1 98.12 265 LEU A CA 1
ATOM 2131 C C . LEU A 1 265 ? -2.586 -27.5 0.358 1 98.12 265 LEU A C 1
ATOM 2133 O O . LEU A 1 265 ? -3.156 -27.5 -0.735 1 98.12 265 LEU A O 1
ATOM 2137 N N . PHE A 1 266 ? -1.309 -27.172 0.467 1 97.75 266 PHE A N 1
ATOM 2138 C CA . PHE A 1 266 ? -0.496 -26.766 -0.671 1 97.75 266 PHE A CA 1
ATOM 2139 C C . PHE A 1 266 ? -0.415 -27.875 -1.712 1 97.75 266 PHE A C 1
ATOM 2141 O O . PHE A 1 266 ? -0.521 -27.609 -2.912 1 97.75 266 PHE A O 1
ATOM 2148 N N . ASP A 1 267 ? -0.264 -29.047 -1.224 1 97.31 267 ASP A N 1
ATOM 2149 C CA . ASP A 1 267 ? -0.18 -30.172 -2.135 1 97.31 267 ASP A CA 1
ATOM 2150 C C . ASP A 1 267 ? -1.488 -30.375 -2.9 1 97.31 267 ASP A C 1
ATOM 2152 O O . ASP A 1 267 ? -1.479 -30.609 -4.109 1 97.31 267 ASP A O 1
ATOM 2156 N N . LEU A 1 268 ? -2.576 -30.281 -2.18 1 98.38 268 LEU A N 1
ATOM 2157 C CA . LEU A 1 268 ? -3.879 -30.453 -2.816 1 98.38 268 LEU A CA 1
ATOM 2158 C C . LEU A 1 268 ? -4.137 -29.344 -3.824 1 98.38 268 LEU A C 1
ATOM 2160 O O . LEU A 1 268 ? -4.676 -29.578 -4.906 1 98.38 268 LEU A O 1
ATOM 2164 N N . LEU A 1 269 ? -3.789 -28.125 -3.48 1 98.62 269 LEU A N 1
ATOM 2165 C CA . LEU A 1 269 ? -3.945 -27 -4.398 1 98.62 269 LEU A CA 1
ATOM 2166 C C . LEU A 1 269 ? -3.096 -27.203 -5.648 1 98.62 269 LEU A C 1
ATOM 2168 O O . LEU A 1 269 ? -3.588 -27.062 -6.77 1 98.62 269 LEU A O 1
ATOM 2172 N N . ASN A 1 270 ? -1.848 -27.547 -5.453 1 98.12 270 ASN A N 1
ATOM 2173 C CA . ASN A 1 270 ? -0.96 -27.766 -6.594 1 98.12 270 ASN A CA 1
ATOM 2174 C C . ASN A 1 270 ? -1.474 -28.875 -7.5 1 98.12 270 ASN A C 1
ATOM 2176 O O . ASN A 1 270 ? -1.424 -28.75 -8.727 1 98.12 270 ASN A O 1
ATOM 2180 N N . LYS A 1 271 ? -1.913 -29.922 -6.867 1 97.75 271 LYS A N 1
ATOM 2181 C CA . LYS A 1 271 ? -2.49 -31.016 -7.648 1 97.75 271 LYS A CA 1
ATOM 2182 C C . LYS A 1 271 ? -3.666 -30.516 -8.484 1 97.75 271 LYS A C 1
ATOM 2184 O O . LYS A 1 271 ? -3.756 -30.828 -9.68 1 97.75 271 LYS A O 1
ATOM 2189 N N . SER A 1 272 ? -4.527 -29.797 -7.902 1 98.06 272 SER A N 1
ATOM 2190 C CA . SER A 1 272 ? -5.695 -29.25 -8.594 1 98.06 272 SER A CA 1
ATOM 2191 C C . SER A 1 272 ? -5.289 -28.266 -9.68 1 98.06 272 SER A C 1
ATOM 2193 O O . SER A 1 272 ? -5.848 -28.266 -10.773 1 98.06 272 SER A O 1
ATOM 2195 N N . PHE A 1 273 ? -4.348 -27.375 -9.367 1 98.25 273 PHE A N 1
ATOM 2196 C CA . PHE A 1 273 ? -3.889 -26.359 -10.312 1 98.25 273 PHE A CA 1
ATOM 2197 C C . PHE A 1 273 ? -3.307 -27 -11.562 1 98.25 273 PHE A C 1
ATOM 2199 O O . PHE A 1 273 ? -3.607 -26.594 -12.68 1 98.25 273 PHE A O 1
ATOM 2206 N N . VAL A 1 274 ? -2.531 -28.047 -11.375 1 97.12 274 VAL A N 1
ATOM 2207 C CA . VAL A 1 274 ? -1.891 -28.734 -12.492 1 97.12 274 VAL A CA 1
ATOM 2208 C C . VAL A 1 274 ? -2.943 -29.469 -13.312 1 97.12 274 VAL A C 1
ATOM 2210 O O . VAL A 1 274 ? -2.934 -29.406 -14.547 1 97.12 274 VAL A O 1
ATOM 2213 N N . ALA A 1 275 ? -3.883 -30.078 -12.633 1 95.5 275 ALA A N 1
ATOM 2214 C CA . ALA A 1 275 ? -4.891 -30.906 -13.297 1 95.5 275 ALA A CA 1
ATOM 2215 C C . ALA A 1 275 ? -5.781 -30.062 -14.203 1 95.5 275 ALA A C 1
ATOM 2217 O O . ALA A 1 275 ? -6.266 -30.531 -15.234 1 95.5 275 ALA A O 1
ATOM 2218 N N . ASN A 1 276 ? -5.945 -28.812 -13.844 1 94.75 276 ASN A N 1
ATOM 2219 C CA . ASN A 1 276 ? -6.883 -27.969 -14.586 1 94.75 276 ASN A CA 1
ATOM 2220 C C . ASN A 1 276 ? -6.152 -26.922 -15.414 1 94.75 276 ASN A C 1
ATOM 2222 O O . ASN A 1 276 ? -6.785 -26.078 -16.062 1 94.75 276 ASN A O 1
ATOM 2226 N N . ALA A 1 277 ? -4.867 -26.953 -15.477 1 94.31 277 ALA A N 1
ATOM 2227 C CA . ALA A 1 277 ? -4.074 -25.906 -16.125 1 94.31 277 ALA A CA 1
ATOM 2228 C C . ALA A 1 277 ? -4.309 -25.891 -17.625 1 94.31 277 ALA A C 1
ATOM 2230 O O . ALA A 1 277 ? -4.371 -26.953 -18.266 1 94.31 277 ALA A O 1
ATOM 2231 N N . PRO A 1 278 ? -4.426 -24.656 -18.156 1 92.19 278 PRO A N 1
ATOM 2232 C CA . PRO A 1 278 ? -4.422 -24.594 -19.625 1 92.19 278 PRO A CA 1
ATOM 2233 C C . PRO A 1 278 ? -3.104 -25.047 -20.234 1 92.19 278 PRO A C 1
ATOM 2235 O O . PRO A 1 278 ? -2.033 -24.781 -19.688 1 92.19 278 PRO A O 1
ATOM 2238 N N . TYR A 1 279 ? -3.191 -25.781 -21.312 1 92.69 279 TYR A N 1
ATOM 2239 C CA . TYR A 1 279 ? -2.012 -26.266 -22.016 1 92.69 279 TYR A CA 1
ATOM 2240 C C . TYR A 1 279 ? -1.475 -25.203 -22.969 1 92.69 279 TYR A C 1
ATOM 2242 O O . TYR A 1 279 ? -2.088 -24.938 -24.016 1 92.69 279 TYR A O 1
ATOM 2250 N N . GLU A 1 280 ? -0.354 -24.609 -22.562 1 92.75 280 GLU A N 1
ATOM 2251 C CA . GLU A 1 280 ? 0.276 -23.531 -23.328 1 92.75 280 GLU A CA 1
ATOM 2252 C C . GLU A 1 280 ? 1.773 -23.781 -23.484 1 92.75 280 GLU A C 1
ATOM 2254 O O . GLU A 1 280 ? 2.342 -24.641 -22.812 1 92.75 280 GLU A O 1
ATOM 2259 N N . GLU A 1 281 ? 2.355 -23.016 -24.359 1 95.56 281 GLU A N 1
ATOM 2260 C CA . GLU A 1 281 ? 3.783 -23.156 -24.625 1 95.56 281 GLU A CA 1
ATOM 2261 C C . GLU A 1 281 ? 4.621 -22.344 -23.641 1 95.56 281 GLU A C 1
ATOM 2263 O O . GLU A 1 281 ? 5.707 -22.766 -23.25 1 95.56 281 GLU A O 1
ATOM 2268 N N . HIS A 1 282 ? 4.121 -21.188 -23.297 1 97.12 282 HIS A N 1
ATOM 2269 C CA . HIS A 1 282 ? 4.93 -20.219 -22.578 1 97.12 282 HIS A CA 1
ATOM 2270 C C . HIS A 1 282 ? 4.535 -20.172 -21.094 1 97.12 282 HIS A C 1
ATOM 2272 O O . HIS A 1 282 ? 3.361 -19.984 -20.781 1 97.12 282 HIS A O 1
ATOM 2278 N N . TYR A 1 283 ? 5.488 -20.344 -20.234 1 97.75 283 TYR A N 1
ATOM 2279 C CA . TYR A 1 283 ? 5.316 -20.281 -18.781 1 97.75 283 TYR A CA 1
ATOM 2280 C C . TYR A 1 283 ? 6.367 -19.375 -18.141 1 97.75 283 TYR A C 1
ATOM 2282 O O . TYR A 1 283 ? 7.473 -19.234 -18.672 1 97.75 283 TYR A O 1
ATOM 2290 N N . SER A 1 284 ? 6.035 -18.75 -17.078 1 97.5 284 SER A N 1
ATOM 2291 C CA . SER A 1 284 ? 6.98 -17.922 -16.328 1 97.5 284 SER A CA 1
ATOM 2292 C C . SER A 1 284 ? 7.094 -18.375 -14.883 1 97.5 284 SER A C 1
ATOM 2294 O O . SER A 1 284 ? 6.172 -18.984 -14.344 1 97.5 284 SER A O 1
ATOM 2296 N N . ILE A 1 285 ? 8.219 -18.172 -14.297 1 96.62 285 ILE A N 1
ATOM 2297 C CA . ILE A 1 285 ? 8.453 -18.438 -12.883 1 96.62 285 ILE A CA 1
ATOM 2298 C C . ILE A 1 285 ? 9.031 -17.203 -12.211 1 96.62 285 ILE A C 1
ATOM 2300 O O . ILE A 1 285 ? 9.875 -16.516 -12.789 1 96.62 285 ILE A O 1
ATOM 2304 N N . ASP A 1 286 ? 8.508 -16.859 -11.07 1 93.38 286 ASP A N 1
ATOM 2305 C CA . ASP A 1 286 ? 8.945 -15.672 -10.344 1 93.38 286 ASP A CA 1
ATOM 2306 C C . ASP A 1 286 ? 8.523 -15.75 -8.875 1 93.38 286 ASP A C 1
ATOM 2308 O O . ASP A 1 286 ? 7.883 -16.719 -8.453 1 93.38 286 ASP A O 1
ATOM 2312 N N . GLU A 1 287 ? 8.992 -14.773 -8.141 1 89.5 287 GLU A N 1
ATOM 2313 C CA . GLU A 1 287 ? 8.633 -14.656 -6.734 1 89.5 287 GLU A CA 1
ATOM 2314 C C . GLU A 1 287 ? 7.344 -13.859 -6.555 1 89.5 287 GLU A C 1
ATOM 2316 O O . GLU A 1 287 ? 7.059 -12.945 -7.336 1 89.5 287 GLU A O 1
ATOM 2321 N N . ALA A 1 288 ? 6.555 -14.281 -5.637 1 88.56 288 ALA A N 1
ATOM 2322 C CA . ALA A 1 288 ? 5.359 -13.539 -5.246 1 88.56 288 ALA A CA 1
ATOM 2323 C C . ALA A 1 288 ? 5.309 -13.344 -3.734 1 88.56 288 ALA A C 1
ATOM 2325 O O . ALA A 1 288 ? 5.617 -14.258 -2.971 1 88.56 288 ALA A O 1
ATOM 2326 N N . MET A 1 289 ? 4.953 -12.141 -3.275 1 84.12 289 MET A N 1
ATOM 2327 C CA . MET A 1 289 ? 4.836 -11.852 -1.849 1 84.12 289 MET A CA 1
ATOM 2328 C C . MET A 1 289 ? 3.41 -12.086 -1.362 1 84.12 289 MET A C 1
ATOM 2330 O O . MET A 1 289 ? 2.451 -11.695 -2.031 1 84.12 289 MET A O 1
ATOM 2334 N N . VAL A 1 290 ? 3.314 -12.789 -0.324 1 88.75 290 VAL A N 1
ATOM 2335 C CA . VAL A 1 290 ? 2.039 -12.977 0.358 1 88.75 290 VAL A CA 1
ATOM 2336 C C . VAL A 1 290 ? 1.986 -12.109 1.61 1 88.75 290 VAL A C 1
ATOM 2338 O O . VAL A 1 290 ? 2.658 -12.398 2.604 1 88.75 290 VAL A O 1
ATOM 2341 N N . PRO A 1 291 ? 1.188 -11.094 1.497 1 79.31 291 PRO A N 1
ATOM 2342 C CA . PRO A 1 291 ? 1.146 -10.219 2.672 1 79.31 291 PRO A CA 1
ATOM 2343 C C . PRO A 1 291 ? 0.673 -10.945 3.93 1 79.31 291 PRO A C 1
ATOM 2345 O O . PRO A 1 291 ? -0.196 -11.812 3.855 1 79.31 291 PRO A O 1
ATOM 2348 N N . TYR A 1 292 ? 1.389 -10.805 5.004 1 70.31 292 TYR A N 1
ATOM 2349 C CA . TYR A 1 292 ? 1.024 -11.445 6.262 1 70.31 292 TYR A CA 1
ATOM 2350 C C . TYR A 1 292 ? -0.334 -10.961 6.75 1 70.31 292 TYR A C 1
ATOM 2352 O O . TYR A 1 292 ? -1.155 -11.75 7.215 1 70.31 292 TYR A O 1
ATOM 2360 N N . TYR A 1 293 ? -0.438 -9.672 7.047 1 58.19 293 TYR A N 1
ATOM 2361 C CA . TYR A 1 293 ? -1.702 -9.219 7.613 1 58.19 293 TYR A CA 1
ATOM 2362 C C . TYR A 1 293 ? -2.516 -8.445 6.582 1 58.19 293 TYR A C 1
ATOM 2364 O O . TYR A 1 293 ? -1.951 -7.781 5.707 1 58.19 293 TYR A O 1
ATOM 2372 N N . GLY A 1 294 ? -3.879 -8.828 6.477 1 47.34 294 GLY A N 1
ATOM 2373 C CA . GLY A 1 294 ? -5.086 -8.445 5.762 1 47.34 294 GLY A CA 1
ATOM 2374 C C . GLY A 1 294 ? -4.824 -7.473 4.625 1 47.34 294 GLY A C 1
ATOM 2375 O O . GLY A 1 294 ? -3.73 -7.453 4.059 1 47.34 294 GLY A O 1
ATOM 2376 N N . GLY A 1 295 ? -5.828 -6.691 4.445 1 44.47 295 GLY A N 1
ATOM 2377 C CA . GLY A 1 295 ? -6.309 -5.934 3.301 1 44.47 295 GLY A CA 1
ATOM 2378 C C . GLY A 1 295 ? -5.273 -4.973 2.748 1 44.47 295 GLY A C 1
ATOM 2379 O O . GLY A 1 295 ? -5.16 -4.805 1.531 1 44.47 295 GLY A O 1
ATOM 2380 N N . HIS A 1 296 ? -5 -4.062 3.65 1 43.22 296 HIS A N 1
ATOM 2381 C CA . HIS A 1 296 ? -4.246 -2.963 3.055 1 43.22 296 HIS A CA 1
ATOM 2382 C C . HIS A 1 296 ? -2.762 -3.299 2.965 1 43.22 296 HIS A C 1
ATOM 2384 O O . HIS A 1 296 ? -2.143 -3.664 3.967 1 43.22 296 HIS A O 1
ATOM 2390 N N . PRO A 1 297 ? -2.414 -3.861 1.898 1 41.16 297 PRO A N 1
ATOM 2391 C CA . PRO A 1 297 ? -0.95 -3.898 1.911 1 41.16 297 PRO A CA 1
ATOM 2392 C C . PRO A 1 297 ? -0.339 -2.82 2.803 1 41.16 297 PRO A C 1
ATOM 2394 O O . PRO A 1 297 ? -0.039 -1.721 2.33 1 41.16 297 PRO A O 1
ATOM 2397 N N . CYS A 1 298 ? -1.059 -2.377 3.721 1 38.28 298 CYS A N 1
ATOM 2398 C CA . CYS A 1 298 ? -0.516 -1.243 4.461 1 38.28 298 CYS A CA 1
ATOM 2399 C C . CYS A 1 298 ? 0.961 -1.452 4.773 1 38.28 298 CYS A C 1
ATOM 2401 O O . CYS A 1 298 ? 1.338 -2.467 5.359 1 38.28 298 CYS A O 1
ATOM 2403 N N . LYS A 1 299 ? 1.662 -1.066 3.889 1 46.94 299 LYS A N 1
ATOM 2404 C CA . LYS A 1 299 ? 3.016 -0.57 4.117 1 46.94 299 LYS A CA 1
ATOM 2405 C C . LYS A 1 299 ? 3.123 0.142 5.461 1 46.94 299 LYS A C 1
ATOM 2407 O O . LYS A 1 299 ? 2.246 0.928 5.824 1 46.94 299 LYS A O 1
ATOM 2412 N N . GLN A 1 300 ? 3.25 -0.695 6.477 1 49.16 300 GLN A N 1
ATOM 2413 C CA . GLN A 1 300 ? 3.633 0.052 7.672 1 49.16 300 GLN A CA 1
ATOM 2414 C C . GLN A 1 300 ? 4.617 1.168 7.328 1 49.16 300 GLN A C 1
ATOM 2416 O O . GLN A 1 300 ? 5.555 0.961 6.559 1 49.16 300 GLN A O 1
ATOM 2421 N N . PHE A 1 301 ? 3.936 2.264 7.492 1 45.78 301 PHE A N 1
ATOM 2422 C CA . PHE A 1 301 ? 4.844 3.398 7.363 1 45.78 301 PHE A CA 1
ATOM 2423 C C . PHE A 1 301 ? 5.875 3.395 8.484 1 45.78 301 PHE A C 1
ATOM 2425 O O . PHE A 1 301 ? 5.52 3.357 9.664 1 45.78 301 PHE A O 1
ATOM 2432 N N . ILE A 1 302 ? 6.883 2.742 8.234 1 45.94 302 ILE A N 1
ATOM 2433 C CA . ILE A 1 302 ? 7.988 3.014 9.148 1 45.94 302 ILE A CA 1
ATOM 2434 C C . ILE A 1 302 ? 8.734 4.266 8.695 1 45.94 302 ILE A C 1
ATOM 2436 O O . ILE A 1 302 ? 9.328 4.285 7.613 1 45.94 302 ILE A O 1
ATOM 2440 N N . ARG A 1 303 ? 8.625 5.242 9.445 1 49.12 303 ARG A N 1
ATOM 2441 C CA . ARG A 1 303 ? 9.227 6.543 9.18 1 49.12 303 ARG A CA 1
ATOM 2442 C C . ARG A 1 303 ? 8.68 7.148 7.895 1 49.12 303 ARG A C 1
ATOM 2444 O O . ARG A 1 303 ? 9.438 7.656 7.066 1 49.12 303 ARG A O 1
ATOM 2451 N N . GLY A 1 304 ? 7.383 6.781 7.727 1 51.5 304 GLY A N 1
ATOM 2452 C CA . GLY A 1 304 ? 6.691 7.426 6.621 1 51.5 304 GLY A CA 1
ATOM 2453 C C . GLY A 1 304 ? 6.809 6.66 5.316 1 51.5 304 GLY A C 1
ATOM 2454 O O . GLY A 1 304 ? 6.211 7.043 4.309 1 51.5 304 GLY A O 1
ATOM 2455 N N . LYS A 1 305 ? 7.676 5.562 5.34 1 55.31 305 LYS A N 1
ATOM 2456 C CA . LYS A 1 305 ? 7.855 4.832 4.09 1 55.31 305 LYS A CA 1
ATOM 2457 C C . LYS A 1 305 ? 7.078 3.518 4.105 1 55.31 305 LYS A C 1
ATOM 2459 O O . LYS A 1 305 ? 7.141 2.768 5.078 1 55.31 305 LYS A O 1
ATOM 2464 N N . PRO A 1 306 ? 6.203 3.35 3.166 1 59.88 306 PRO A N 1
ATOM 2465 C CA . PRO A 1 306 ? 5.453 2.092 3.111 1 59.88 306 PRO A CA 1
ATOM 2466 C C . PRO A 1 306 ? 6.34 0.889 2.799 1 59.88 306 PRO A C 1
ATOM 2468 O O . PRO A 1 306 ? 7.07 0.898 1.803 1 59.88 306 PRO A O 1
ATOM 2471 N N . ILE A 1 307 ? 6.617 -0.076 3.705 1 64.38 307 ILE A N 1
ATOM 2472 C CA . ILE A 1 307 ? 7.391 -1.3 3.512 1 64.38 307 ILE A CA 1
ATOM 2473 C C . ILE A 1 307 ? 6.441 -2.49 3.369 1 64.38 307 ILE A C 1
ATOM 2475 O O . ILE A 1 307 ? 5.52 -2.656 4.172 1 64.38 307 ILE A O 1
ATOM 2479 N N . ARG A 1 308 ? 6.652 -3.232 2.295 1 69.44 308 ARG A N 1
ATOM 2480 C CA . ARG A 1 308 ? 5.902 -4.473 2.129 1 69.44 308 ARG A CA 1
ATOM 2481 C C . ARG A 1 308 ? 6.508 -5.598 2.963 1 69.44 308 ARG A C 1
ATOM 2483 O O . ARG A 1 308 ? 7.734 -5.719 3.055 1 69.44 308 ARG A O 1
ATOM 2490 N N . TRP A 1 309 ? 5.719 -6.23 3.682 1 78.19 309 TRP A N 1
ATOM 2491 C CA . TRP A 1 309 ? 6.242 -7.371 4.426 1 78.19 309 TRP A CA 1
ATOM 2492 C C . TRP A 1 309 ? 5.273 -8.547 4.371 1 78.19 309 TRP A C 1
ATOM 2494 O O . TRP A 1 309 ? 4.055 -8.359 4.328 1 78.19 309 TRP A O 1
ATOM 2504 N N . GLY A 1 310 ? 5.812 -9.711 4.254 1 84.62 310 GLY A N 1
ATOM 2505 C CA . GLY A 1 310 ? 5.023 -10.93 4.203 1 84.62 310 GLY A CA 1
ATOM 2506 C C . GLY A 1 310 ? 5.84 -12.156 3.83 1 84.62 310 GLY A C 1
ATOM 2507 O O . GLY A 1 310 ? 7.062 -12.164 3.986 1 84.62 310 GLY A O 1
ATOM 2508 N N . TYR A 1 311 ? 5.105 -13.211 3.516 1 89.38 311 TYR A N 1
ATOM 2509 C CA . TYR A 1 311 ? 5.73 -14.453 3.08 1 89.38 311 TYR A CA 1
ATOM 2510 C C . TYR A 1 311 ? 6.062 -14.406 1.593 1 89.38 311 TYR A C 1
ATOM 2512 O O . TYR A 1 311 ? 5.512 -13.586 0.854 1 89.38 311 TYR A O 1
ATOM 2520 N N . LYS A 1 312 ? 6.992 -15.211 1.232 1 89.69 312 LYS A N 1
ATOM 2521 C CA . LYS A 1 312 ? 7.402 -15.289 -0.167 1 89.69 312 LYS A CA 1
ATOM 2522 C C . LYS A 1 312 ? 7.09 -16.656 -0.757 1 89.69 312 LYS A C 1
ATOM 2524 O O . LYS A 1 312 ? 7.379 -17.688 -0.141 1 89.69 312 LYS A O 1
ATOM 2529 N N . PHE A 1 313 ? 6.457 -16.672 -1.941 1 94.62 313 PHE A N 1
ATOM 2530 C CA . PHE A 1 313 ? 6.191 -17.891 -2.697 1 94.62 313 PHE A CA 1
ATOM 2531 C C . PHE A 1 313 ? 6.957 -17.891 -4.016 1 94.62 313 PHE A C 1
ATOM 2533 O O . PHE A 1 313 ? 7.125 -16.844 -4.641 1 94.62 313 PHE A O 1
ATOM 2540 N N . TRP A 1 314 ? 7.48 -19.078 -4.383 1 94.69 314 TRP A N 1
ATOM 2541 C CA . TRP A 1 314 ? 7.812 -19.312 -5.781 1 94.69 314 TRP A CA 1
ATOM 2542 C C . TRP A 1 314 ? 6.57 -19.703 -6.578 1 94.69 314 TRP A C 1
ATOM 2544 O O . TRP A 1 314 ? 5.828 -20.609 -6.18 1 94.69 314 TRP A O 1
ATOM 2554 N N . VAL A 1 315 ? 6.391 -18.984 -7.688 1 97.44 315 VAL A N 1
ATOM 2555 C CA . VAL A 1 315 ? 5.152 -19.219 -8.422 1 97.44 315 VAL A CA 1
ATOM 2556 C C . VAL A 1 315 ? 5.461 -19.438 -9.898 1 97.44 315 VAL A C 1
ATOM 2558 O O . VAL A 1 315 ? 6.297 -18.75 -10.484 1 97.44 315 VAL A O 1
ATOM 2561 N N . GLY A 1 316 ? 4.949 -20.531 -10.453 1 97.94 316 GLY A N 1
ATOM 2562 C CA . GLY A 1 316 ? 4.914 -20.766 -11.891 1 97.94 316 GLY A CA 1
ATOM 2563 C C . GLY A 1 316 ? 3.555 -20.5 -12.508 1 97.94 316 GLY A C 1
ATOM 2564 O O . GLY A 1 316 ? 2.537 -21 -12.023 1 97.94 316 GLY A O 1
ATOM 2565 N N . ALA A 1 317 ? 3.516 -19.688 -13.539 1 97.88 317 ALA A N 1
ATOM 2566 C CA . ALA A 1 317 ? 2.234 -19.281 -14.109 1 97.88 317 ALA A CA 1
ATOM 2567 C C . ALA A 1 317 ? 2.289 -19.266 -15.633 1 97.88 317 ALA A C 1
ATOM 2569 O O . ALA A 1 317 ? 3.375 -19.25 -16.219 1 97.88 317 ALA A O 1
ATOM 2570 N N . THR A 1 318 ? 1.172 -19.312 -16.281 1 96.75 318 THR A N 1
ATOM 2571 C CA . THR A 1 318 ? 1.052 -19.094 -17.719 1 96.75 318 THR A CA 1
ATOM 2572 C C . THR A 1 318 ? 1.215 -17.625 -18.062 1 96.75 318 THR A C 1
ATOM 2574 O O . THR A 1 318 ? 1.331 -16.781 -17.156 1 96.75 318 THR A O 1
ATOM 2577 N N . ARG A 1 319 ? 1.216 -17.328 -19.266 1 93.12 319 ARG A N 1
ATOM 2578 C CA . ARG A 1 319 ? 1.432 -15.969 -19.766 1 93.12 319 ARG A CA 1
ATOM 2579 C C . ARG A 1 319 ? 0.378 -15.016 -19.219 1 93.12 319 ARG A C 1
ATOM 2581 O O . ARG A 1 319 ? 0.691 -13.875 -18.844 1 93.12 319 ARG A O 1
ATOM 2588 N N . LEU A 1 320 ? -0.833 -15.539 -19.047 1 92.19 320 LEU A N 1
ATOM 2589 C CA . LEU A 1 320 ? -1.923 -14.656 -18.656 1 92.19 320 LEU A CA 1
ATOM 2590 C C . LEU A 1 320 ? -2.17 -14.742 -17.141 1 92.19 320 LEU A C 1
ATOM 2592 O O . LEU A 1 320 ? -3.121 -14.148 -16.641 1 92.19 320 LEU A O 1
ATOM 2596 N N . GLY A 1 321 ? -1.438 -15.594 -16.484 1 95.56 321 GLY A N 1
ATOM 2597 C CA . GLY A 1 321 ? -1.438 -15.469 -15.031 1 95.56 321 GLY A CA 1
ATOM 2598 C C . GLY A 1 321 ? -2.055 -16.656 -14.328 1 95.56 321 GLY A C 1
ATOM 2599 O O . GLY A 1 321 ? -2.178 -16.672 -13.102 1 95.56 321 GLY A O 1
ATOM 2600 N N . TYR A 1 322 ? -2.529 -17.703 -15.109 1 97.94 322 TYR A N 1
ATOM 2601 C CA . TYR A 1 322 ? -2.963 -18.922 -14.422 1 97.94 322 TYR A CA 1
ATOM 2602 C C . TYR A 1 322 ? -1.813 -19.531 -13.641 1 97.94 322 TYR A C 1
ATOM 2604 O O . TYR A 1 322 ? -0.76 -19.844 -14.203 1 97.94 322 TYR A O 1
ATOM 2612 N N . ILE A 1 323 ? -1.989 -19.703 -12.383 1 98.62 323 ILE A N 1
ATOM 2613 C CA . ILE A 1 323 ? -0.958 -20.297 -11.531 1 98.62 323 ILE A CA 1
ATOM 2614 C C . ILE A 1 323 ? -0.963 -21.812 -11.68 1 98.62 323 ILE A C 1
ATOM 2616 O O . ILE A 1 323 ? -1.963 -22.469 -11.375 1 98.62 323 ILE A O 1
ATOM 2620 N N . VAL A 1 324 ? 0.136 -22.344 -12.055 1 98.25 324 VAL A N 1
ATOM 2621 C CA . VAL A 1 324 ? 0.253 -23.781 -12.281 1 98.25 324 VAL A CA 1
ATOM 2622 C C . VAL A 1 324 ? 0.848 -24.453 -11.047 1 98.25 324 VAL A C 1
ATOM 2624 O O . VAL A 1 324 ? 0.489 -25.594 -10.719 1 98.25 324 VAL A O 1
ATOM 2627 N N . TRP A 1 325 ? 1.67 -23.719 -10.477 1 97.88 325 TRP A N 1
ATOM 2628 C CA . TRP A 1 325 ? 2.418 -24.281 -9.367 1 97.88 325 TRP A CA 1
ATOM 2629 C C . TRP A 1 325 ? 2.949 -23.188 -8.445 1 97.88 325 TRP A C 1
ATOM 2631 O O . TRP A 1 325 ? 3.236 -22.078 -8.898 1 97.88 325 TRP A O 1
ATOM 2641 N N . PHE A 1 326 ? 3.029 -23.531 -7.152 1 97.88 326 PHE A N 1
ATOM 2642 C CA . PHE A 1 326 ? 3.678 -22.609 -6.215 1 97.88 326 PHE A CA 1
ATOM 2643 C C . PHE A 1 326 ? 4.348 -23.375 -5.086 1 97.88 326 PHE A C 1
ATOM 2645 O O . PHE A 1 326 ? 4.012 -24.547 -4.832 1 97.88 326 PHE A O 1
ATOM 2652 N N . ASP A 1 327 ? 5.32 -22.75 -4.48 1 95.12 327 ASP A N 1
ATOM 2653 C CA . ASP A 1 327 ? 6.004 -23.297 -3.312 1 95.12 327 ASP A CA 1
ATOM 2654 C C . ASP A 1 327 ? 6.516 -22.172 -2.406 1 95.12 327 ASP A C 1
ATOM 2656 O O . ASP A 1 327 ? 7.074 -21.188 -2.887 1 95.12 327 ASP A O 1
ATOM 2660 N N . PRO A 1 328 ? 6.238 -22.344 -1.091 1 93.69 328 PRO A N 1
ATOM 2661 C CA . PRO A 1 328 ? 6.695 -21.297 -0.18 1 93.69 328 PRO A CA 1
ATOM 2662 C C . PRO A 1 328 ? 8.211 -21.281 0.004 1 93.69 328 PRO A C 1
ATOM 2664 O O . PRO A 1 328 ? 8.836 -22.344 0.033 1 93.69 328 PRO A O 1
ATOM 2667 N N . TYR A 1 329 ? 8.742 -20.141 0.155 1 89 329 TYR A N 1
ATOM 2668 C CA . TYR A 1 329 ? 10.156 -19.938 0.469 1 89 329 TYR A CA 1
ATOM 2669 C C . TYR A 1 329 ? 10.43 -20.203 1.944 1 89 329 TYR A C 1
ATOM 2671 O O . TYR A 1 329 ? 9.742 -19.672 2.816 1 89 329 TYR A O 1
ATOM 2679 N N . GLN A 1 330 ? 11.344 -21.109 2.191 1 82.19 330 GLN A N 1
ATOM 2680 C CA . GLN A 1 330 ? 11.625 -21.484 3.574 1 82.19 330 GLN A CA 1
ATOM 2681 C C . GLN A 1 330 ? 13.031 -21.062 3.98 1 82.19 330 GLN A C 1
ATOM 2683 O O . GLN A 1 330 ? 13.625 -21.656 4.887 1 82.19 330 GLN A O 1
ATOM 2688 N N . GLY A 1 331 ? 13.555 -20.125 3.377 1 68.31 331 GLY A N 1
ATOM 2689 C CA . GLY A 1 331 ? 14.922 -19.75 3.699 1 68.31 331 GLY A CA 1
ATOM 2690 C C . GLY A 1 331 ? 15.953 -20.703 3.127 1 68.31 331 GLY A C 1
ATOM 2691 O O . GLY A 1 331 ? 15.727 -21.312 2.084 1 68.31 331 GLY A O 1
ATOM 2692 N N . GLN A 1 332 ? 17.031 -20.812 3.766 1 59.22 332 GLN A N 1
ATOM 2693 C CA . GLN A 1 332 ? 18.141 -21.656 3.328 1 59.22 332 GLN A CA 1
ATOM 2694 C C . GLN A 1 332 ? 17.766 -23.125 3.402 1 59.22 332 GLN A C 1
ATOM 2696 O O . GLN A 1 332 ? 18.312 -23.953 2.672 1 59.22 332 GLN A O 1
ATOM 2701 N N . SER A 1 333 ? 16.719 -23.375 4.207 1 52.34 333 SER A N 1
ATOM 2702 C CA . SER A 1 333 ? 16.281 -24.75 4.371 1 52.34 333 SER A CA 1
ATOM 2703 C C . SER A 1 333 ? 15.117 -25.078 3.443 1 52.34 333 SER A C 1
ATOM 2705 O O . SER A 1 333 ? 14.312 -25.969 3.736 1 52.34 333 SER A O 1
ATOM 2707 N N . THR A 1 334 ? 15.07 -24.375 2.326 1 56.16 334 THR A N 1
ATOM 2708 C CA . THR A 1 334 ? 13.953 -24.609 1.421 1 56.16 334 THR A CA 1
ATOM 2709 C C . THR A 1 334 ? 13.891 -26.062 0.984 1 56.16 334 THR A C 1
ATOM 2711 O O . THR A 1 334 ? 14.914 -26.672 0.667 1 56.16 334 THR A O 1
ATOM 2714 N N . ALA A 1 335 ? 12.695 -26.703 1.219 1 51.56 335 ALA A N 1
ATOM 2715 C CA . ALA A 1 335 ? 12.375 -28.109 0.946 1 51.56 335 ALA A CA 1
ATOM 2716 C C . ALA A 1 335 ? 12.531 -28.422 -0.539 1 51.56 335 ALA A C 1
ATOM 2718 O O . ALA A 1 335 ? 11.68 -29.094 -1.127 1 51.56 335 ALA A O 1
ATOM 2719 N N . THR A 1 336 ? 13.352 -27.625 -1.329 1 54.56 336 THR A N 1
ATOM 2720 C CA . THR A 1 336 ? 13.594 -28.047 -2.705 1 54.56 336 THR A CA 1
ATOM 2721 C C . THR A 1 336 ? 14.484 -29.281 -2.748 1 54.56 336 THR A C 1
ATOM 2723 O O . THR A 1 336 ? 15.18 -29.578 -1.778 1 54.56 336 THR A O 1
ATOM 2726 N N . SER A 1 337 ? 14.273 -29.984 -3.828 1 61.62 337 SER A N 1
ATOM 2727 C CA . SER A 1 337 ? 15.133 -31.156 -3.973 1 61.62 337 SER A CA 1
ATOM 2728 C C . SER A 1 337 ? 16.578 -30.828 -3.648 1 61.62 337 SER A C 1
ATOM 2730 O O . SER A 1 337 ? 17.188 -29.984 -4.305 1 61.62 337 SER A O 1
ATOM 2732 N N . ASN A 1 338 ? 16.969 -31.219 -2.635 1 66.25 338 ASN A N 1
ATOM 2733 C CA . ASN A 1 338 ? 18.328 -31.016 -2.172 1 66.25 338 ASN A CA 1
ATOM 2734 C C . ASN A 1 338 ? 19.344 -31.344 -3.268 1 66.25 338 ASN A C 1
ATOM 2736 O O . ASN A 1 338 ? 20.391 -30.688 -3.369 1 66.25 338 ASN A O 1
ATOM 2740 N N . LYS A 1 339 ? 18.891 -32.188 -4.172 1 71.25 339 LYS A N 1
ATOM 2741 C CA . LYS A 1 339 ? 19.797 -32.594 -5.25 1 71.25 339 LYS A CA 1
ATOM 2742 C C . LYS A 1 339 ? 20.062 -31.438 -6.207 1 71.25 339 LYS A C 1
ATOM 2744 O O . LYS A 1 339 ? 21.203 -31.156 -6.562 1 71.25 339 LYS A O 1
ATOM 2749 N N . TYR A 1 340 ? 19.078 -30.75 -6.57 1 78.44 340 TYR A N 1
ATOM 2750 C CA . TYR A 1 340 ? 19.219 -29.641 -7.508 1 78.44 340 TYR A CA 1
ATOM 2751 C C . TYR A 1 340 ? 19.953 -28.469 -6.871 1 78.44 340 TYR A C 1
ATOM 2753 O O . TYR A 1 340 ? 20.797 -27.844 -7.504 1 78.44 340 TYR A O 1
ATOM 2761 N N . LYS A 1 341 ? 19.625 -28.266 -5.637 1 77.38 341 LYS A N 1
ATOM 2762 C CA . LYS A 1 341 ? 20.188 -27.125 -4.93 1 77.38 341 LYS A CA 1
ATOM 2763 C C . LYS A 1 341 ? 21.703 -27.281 -4.766 1 77.38 341 LYS A C 1
ATOM 2765 O O . LYS A 1 341 ? 22.453 -26.312 -4.953 1 77.38 341 LYS A O 1
ATOM 2770 N N . LEU A 1 342 ? 22.078 -28.453 -4.461 1 74.12 342 LEU A N 1
ATOM 2771 C CA . LEU A 1 342 ? 23.5 -28.719 -4.254 1 74.12 342 LEU A CA 1
ATOM 2772 C C . LEU A 1 342 ? 24.266 -28.609 -5.57 1 74.12 342 LEU A C 1
ATOM 2774 O O . LEU A 1 342 ? 25.422 -28.172 -5.586 1 74.12 342 LEU A O 1
ATOM 2778 N N . ALA A 1 343 ? 23.578 -28.859 -6.613 1 75.38 343 ALA A N 1
ATOM 2779 C CA . ALA A 1 343 ? 24.25 -28.906 -7.91 1 75.38 343 ALA A CA 1
ATOM 2780 C C . ALA A 1 343 ? 24.297 -27.531 -8.555 1 75.38 343 ALA A C 1
ATOM 2782 O O . ALA A 1 343 ? 25.328 -27.109 -9.086 1 75.38 343 ALA A O 1
ATOM 2783 N N . LEU A 1 344 ? 23.203 -26.797 -8.508 1 83.19 344 LEU A N 1
ATOM 2784 C CA . LEU A 1 344 ? 23.125 -25.594 -9.32 1 83.19 344 LEU A CA 1
ATOM 2785 C C . LEU A 1 344 ? 22.672 -24.391 -8.477 1 83.19 344 LEU A C 1
ATOM 2787 O O . LEU A 1 344 ? 22.594 -23.281 -8.984 1 83.19 344 LEU A O 1
ATOM 2791 N N . GLY A 1 345 ? 22.375 -24.609 -7.184 1 81.94 345 GLY A N 1
ATOM 2792 C CA . GLY A 1 345 ? 21.953 -23.5 -6.328 1 81.94 345 GLY A CA 1
ATOM 2793 C C . GLY A 1 345 ? 20.453 -23.438 -6.145 1 81.94 345 GLY A C 1
ATOM 2794 O O . GLY A 1 345 ? 19.703 -24.172 -6.789 1 81.94 345 GLY A O 1
ATOM 2795 N N . LEU A 1 346 ? 19.984 -22.531 -5.324 1 80.88 346 LEU A N 1
ATOM 2796 C CA . LEU A 1 346 ? 18.578 -22.422 -4.941 1 80.88 346 LEU A CA 1
ATOM 2797 C C . LEU A 1 346 ? 17.734 -21.984 -6.133 1 80.88 346 LEU A C 1
ATOM 2799 O O . LEU A 1 346 ? 16.703 -22.594 -6.422 1 80.88 346 LEU A O 1
ATOM 2803 N N . GLY A 1 347 ? 18.141 -20.875 -6.801 1 86.62 347 GLY A N 1
ATOM 2804 C CA . GLY A 1 347 ? 17.375 -20.375 -7.93 1 86.62 347 GLY A CA 1
ATOM 2805 C C . GLY A 1 347 ? 17.141 -21.422 -9.008 1 86.62 347 GLY A C 1
ATOM 2806 O O . GLY A 1 347 ? 16.016 -21.625 -9.453 1 86.62 347 GLY A O 1
ATOM 2807 N N . ALA A 1 348 ? 18.172 -22.062 -9.367 1 89.81 348 ALA A N 1
ATOM 2808 C CA . ALA A 1 348 ? 18.094 -23.109 -10.383 1 89.81 348 ALA A CA 1
ATOM 2809 C C . ALA A 1 348 ? 17.219 -24.266 -9.914 1 89.81 348 ALA A C 1
ATOM 2811 O O . ALA A 1 348 ? 16.469 -24.844 -10.703 1 89.81 348 ALA A O 1
ATOM 2812 N N . SER A 1 349 ? 17.312 -24.547 -8.664 1 90.19 349 SER A N 1
ATOM 2813 C CA . SER A 1 349 ? 16.547 -25.672 -8.125 1 90.19 349 SER A CA 1
ATOM 2814 C C . SER A 1 349 ? 15.039 -25.406 -8.227 1 90.19 349 SER A C 1
ATOM 2816 O O . SER A 1 349 ? 14.258 -26.328 -8.484 1 90.19 349 SER A O 1
ATOM 2818 N N . VAL A 1 350 ? 14.672 -24.203 -8 1 92.81 350 VAL A N 1
ATOM 2819 C CA . VAL A 1 350 ? 13.266 -23.828 -8.078 1 92.81 350 VAL A CA 1
ATOM 2820 C C . VAL A 1 350 ? 12.766 -23.984 -9.516 1 92.81 350 VAL A C 1
ATOM 2822 O O . VAL A 1 350 ? 11.695 -24.562 -9.734 1 92.81 350 VAL A O 1
ATOM 2825 N N . VAL A 1 351 ? 13.539 -23.531 -10.469 1 95.56 351 VAL A N 1
ATOM 2826 C CA . VAL A 1 351 ? 13.164 -23.625 -11.875 1 95.56 351 VAL A CA 1
ATOM 2827 C C . VAL A 1 351 ? 13.07 -25.078 -12.289 1 95.56 351 VAL A C 1
ATOM 2829 O O . VAL A 1 351 ? 12.133 -25.484 -12.984 1 95.56 351 VAL A O 1
ATOM 2832 N N . LEU A 1 352 ? 14.008 -25.875 -11.844 1 94.56 352 LEU A N 1
ATOM 2833 C CA . LEU A 1 352 ? 14.039 -27.297 -12.211 1 94.56 352 LEU A CA 1
ATOM 2834 C C . LEU A 1 352 ? 12.859 -28.031 -11.586 1 94.56 352 LEU A C 1
ATOM 2836 O O . LEU A 1 352 ? 12.312 -28.953 -12.203 1 94.56 352 LEU A O 1
ATOM 2840 N N . GLN A 1 353 ? 12.484 -27.641 -10.438 1 92.56 353 GLN A N 1
ATOM 2841 C CA . GLN A 1 353 ? 11.305 -28.234 -9.82 1 92.56 353 GLN A CA 1
ATOM 2842 C C . GLN A 1 353 ? 10.047 -27.938 -10.633 1 92.56 353 GLN A C 1
ATOM 2844 O O . GLN A 1 353 ? 9.211 -28.812 -10.836 1 92.56 353 GLN A O 1
ATOM 2849 N N . TYR A 1 354 ? 9.969 -26.766 -11.031 1 95.5 354 TYR A N 1
ATOM 2850 C CA . TYR A 1 354 ? 8.82 -26.391 -11.859 1 95.5 354 TYR A CA 1
ATOM 2851 C C . TYR A 1 354 ? 8.859 -27.109 -13.203 1 95.5 354 TYR A C 1
ATOM 2853 O O . TYR A 1 354 ? 7.824 -27.516 -13.727 1 95.5 354 TYR A O 1
ATOM 2861 N N . ALA A 1 355 ? 10.023 -27.25 -13.742 1 95.5 355 ALA A N 1
ATOM 2862 C CA . ALA A 1 355 ? 10.195 -28.016 -14.977 1 95.5 355 ALA A CA 1
ATOM 2863 C C . ALA A 1 355 ? 9.703 -29.453 -14.812 1 95.5 355 ALA A C 1
ATOM 2865 O O . ALA A 1 355 ? 9.078 -30 -15.711 1 95.5 355 ALA A O 1
ATOM 2866 N N . ASP A 1 356 ? 10.008 -30 -13.633 1 94.25 356 ASP A N 1
ATOM 2867 C CA . ASP A 1 356 ? 9.523 -31.344 -13.344 1 94.25 356 ASP A CA 1
ATOM 2868 C C . ASP A 1 356 ? 8 -31.406 -13.406 1 94.25 356 ASP A C 1
ATOM 2870 O O . ASP A 1 356 ? 7.434 -32.375 -13.93 1 94.25 356 ASP A O 1
ATOM 2874 N N . VAL A 1 357 ? 7.406 -30.422 -12.867 1 95 357 VAL A N 1
ATOM 2875 C CA . VAL A 1 357 ? 5.945 -30.344 -12.836 1 95 357 VAL A CA 1
ATOM 2876 C C . VAL A 1 357 ? 5.402 -30.281 -14.266 1 95 357 VAL A C 1
ATOM 2878 O O . VAL A 1 357 ? 4.461 -31 -14.609 1 95 357 VAL A O 1
ATOM 2881 N N . LEU A 1 358 ? 5.98 -29.469 -15.109 1 95.31 358 LEU A N 1
ATOM 2882 C CA . LEU A 1 358 ? 5.539 -29.328 -16.484 1 95.31 358 LEU A CA 1
ATOM 2883 C C . LEU A 1 358 ? 5.727 -30.625 -17.266 1 95.31 358 LEU A C 1
ATOM 2885 O O . LEU A 1 358 ? 4.867 -31.016 -18.062 1 95.31 358 LEU A O 1
ATOM 2889 N N . GLN A 1 359 ? 6.828 -31.281 -16.984 1 93.75 359 GLN A N 1
ATOM 2890 C CA . GLN A 1 359 ? 7.121 -32.531 -17.688 1 93.75 359 GLN A CA 1
ATOM 2891 C C . GLN A 1 359 ? 6.176 -33.656 -17.234 1 93.75 359 GLN A C 1
ATOM 2893 O O . GLN A 1 359 ? 5.98 -34.625 -17.938 1 93.75 359 GLN A O 1
ATOM 2898 N N . GLU A 1 360 ? 5.672 -33.5 -16 1 91.12 360 GLU A N 1
ATOM 2899 C CA . GLU A 1 360 ? 4.637 -34.438 -15.562 1 91.12 360 GLU A CA 1
ATOM 2900 C C . GLU A 1 360 ? 3.352 -34.25 -16.375 1 91.12 360 GLU A C 1
ATOM 2902 O O . GLU A 1 360 ? 2.615 -35.219 -16.609 1 91.12 360 GLU A O 1
ATOM 2907 N N . ILE A 1 361 ? 3.102 -33.062 -16.781 1 90.06 361 ILE A N 1
ATOM 2908 C CA . ILE A 1 361 ? 1.943 -32.781 -17.625 1 90.06 361 ILE A CA 1
ATOM 2909 C C . ILE A 1 361 ? 2.146 -33.406 -19 1 90.06 361 ILE A C 1
ATOM 2911 O O . ILE A 1 361 ? 1.28 -34.125 -19.5 1 90.06 361 ILE A O 1
ATOM 2915 N N . ASN A 1 362 ? 3.297 -33.094 -19.594 1 91 362 ASN A N 1
ATOM 2916 C CA . ASN A 1 362 ? 3.707 -33.625 -20.891 1 91 362 ASN A CA 1
ATOM 2917 C C . ASN A 1 362 ? 5.227 -33.719 -21 1 91 362 ASN A C 1
ATOM 2919 O O . ASN A 1 362 ? 5.902 -32.719 -21.156 1 91 362 ASN A O 1
ATOM 2923 N N . ASN A 1 363 ? 5.734 -34.875 -21.016 1 89.75 363 ASN A N 1
ATOM 2924 C CA . ASN A 1 363 ? 7.172 -35.094 -20.938 1 89.75 363 ASN A CA 1
ATOM 2925 C C . ASN A 1 363 ? 7.859 -34.812 -22.266 1 89.75 363 ASN A C 1
ATOM 2927 O O . ASN A 1 363 ? 9.078 -34.594 -22.297 1 89.75 363 ASN A O 1
ATOM 2931 N N . ARG A 1 364 ? 7.156 -34.688 -23.297 1 88.56 364 ARG A N 1
ATOM 2932 C CA . ARG A 1 364 ? 7.773 -34.531 -24.609 1 88.56 364 ARG A CA 1
ATOM 2933 C C . ARG A 1 364 ? 7.57 -33.125 -25.156 1 88.56 364 ARG A C 1
ATOM 2935 O O . ARG A 1 364 ? 8.164 -32.719 -26.172 1 88.56 364 ARG A O 1
ATOM 2942 N N . ALA A 1 365 ? 6.777 -32.375 -24.469 1 92.69 365 ALA A N 1
ATOM 2943 C CA . ALA A 1 365 ? 6.445 -31.047 -24.984 1 92.69 365 ALA A CA 1
ATOM 2944 C C . ALA A 1 365 ? 7.586 -30.062 -24.734 1 92.69 365 ALA A C 1
ATOM 2946 O O . ALA A 1 365 ? 8.188 -30.062 -23.656 1 92.69 365 ALA A O 1
ATOM 2947 N N . PRO A 1 366 ? 7.957 -29.328 -25.719 1 95.31 366 PRO A N 1
ATOM 2948 C CA . PRO A 1 366 ? 9.023 -28.328 -25.562 1 95.31 366 PRO A CA 1
ATOM 2949 C C . PRO A 1 366 ? 8.531 -27.047 -24.906 1 95.31 366 PRO A C 1
ATOM 2951 O O . PRO A 1 366 ? 8.57 -25.984 -25.531 1 95.31 366 PRO A O 1
ATOM 2954 N N . PHE A 1 367 ? 8.164 -27.141 -23.734 1 96.88 367 PHE A N 1
ATOM 2955 C CA . PHE A 1 367 ? 7.73 -25.969 -23 1 96.88 367 PHE A CA 1
ATOM 2956 C C . PHE A 1 367 ? 8.797 -24.875 -23.047 1 96.88 367 PHE A C 1
ATOM 2958 O O . PHE A 1 367 ? 9.984 -25.172 -23.188 1 96.88 367 PHE A O 1
ATOM 2965 N N . HIS A 1 368 ? 8.398 -23.625 -23.016 1 98 368 HIS A N 1
ATOM 2966 C CA . HIS A 1 368 ? 9.305 -22.484 -22.953 1 98 368 HIS A CA 1
ATOM 2967 C C . HIS A 1 368 ? 9.18 -21.75 -21.625 1 98 368 HIS A C 1
ATOM 2969 O O . HIS A 1 368 ? 8.172 -21.094 -21.359 1 98 368 HIS A O 1
ATOM 2975 N N . LEU A 1 369 ? 10.195 -21.828 -20.812 1 98.06 369 LEU A N 1
ATOM 2976 C CA . LEU A 1 369 ? 10.211 -21.219 -19.484 1 98.06 369 LEU A CA 1
ATOM 2977 C C . LEU A 1 369 ? 10.891 -19.859 -19.516 1 98.06 369 LEU A C 1
ATOM 2979 O O . LEU A 1 369 ? 11.93 -19.688 -20.156 1 98.06 369 LEU A O 1
ATOM 2983 N N . PHE A 1 370 ? 10.273 -18.906 -18.859 1 97.88 370 PHE A N 1
ATOM 2984 C CA . PHE A 1 370 ? 10.82 -17.562 -18.703 1 97.88 370 PHE A CA 1
ATOM 2985 C C . PHE A 1 370 ? 11.07 -17.219 -17.25 1 97.88 370 PHE A C 1
ATOM 2987 O O . PHE A 1 370 ? 10.227 -17.5 -16.391 1 97.88 370 PHE A O 1
ATOM 2994 N N . PHE A 1 371 ? 12.211 -16.672 -16.844 1 95.44 371 PHE A N 1
ATOM 2995 C CA . PHE A 1 371 ? 12.523 -16.359 -15.461 1 95.44 371 PHE A CA 1
ATOM 2996 C C . PHE A 1 371 ? 13.539 -15.219 -15.383 1 95.44 371 PHE A C 1
ATOM 2998 O O . PHE A 1 371 ? 14.141 -14.852 -16.391 1 95.44 371 PHE A O 1
ATOM 3005 N N . ASP A 1 372 ? 13.68 -14.641 -14.281 1 90.81 372 ASP A N 1
ATOM 3006 C CA . ASP A 1 372 ? 14.484 -13.43 -14.156 1 90.81 372 ASP A CA 1
ATOM 3007 C C . ASP A 1 372 ? 15.914 -13.758 -13.734 1 90.81 372 ASP A C 1
ATOM 3009 O O . ASP A 1 372 ? 16.312 -14.93 -13.727 1 90.81 372 ASP A O 1
ATOM 3013 N N . ASN A 1 373 ? 16.688 -12.727 -13.453 1 89.25 373 ASN A N 1
ATOM 3014 C CA . ASN A 1 373 ? 18.125 -12.852 -13.258 1 89.25 373 ASN A CA 1
ATOM 3015 C C . ASN A 1 373 ? 18.453 -13.508 -11.914 1 89.25 373 ASN A C 1
ATOM 3017 O O . ASN A 1 373 ? 19.578 -13.938 -11.688 1 89.25 373 ASN A O 1
ATOM 3021 N N . PHE A 1 374 ? 17.438 -13.688 -11.109 1 82.88 374 PHE A N 1
ATOM 3022 C CA . PHE A 1 374 ? 17.641 -14.414 -9.859 1 82.88 374 PHE A CA 1
ATOM 3023 C C . PHE A 1 374 ? 17.859 -15.898 -10.125 1 82.88 374 PHE A C 1
ATOM 3025 O O . PHE A 1 374 ? 18.656 -16.547 -9.453 1 82.88 374 PHE A O 1
ATOM 3032 N N . PHE A 1 375 ? 17.203 -16.281 -11.023 1 90.88 375 PHE A N 1
ATOM 3033 C CA . PHE A 1 375 ? 17.172 -17.719 -11.289 1 90.88 375 PHE A CA 1
ATOM 3034 C C . PHE A 1 375 ? 18.219 -18.094 -12.344 1 90.88 375 PHE A C 1
ATOM 3036 O O . PHE A 1 375 ? 18.75 -19.203 -12.328 1 90.88 375 PHE A O 1
ATOM 3043 N N . THR A 1 376 ? 18.5 -17.25 -13.18 1 92.62 376 THR A N 1
ATOM 3044 C CA . THR A 1 376 ? 19.109 -17.578 -14.469 1 92.62 376 THR A CA 1
ATOM 3045 C C . THR A 1 376 ? 20.609 -17.797 -14.32 1 92.62 376 THR A C 1
ATOM 3047 O O . THR A 1 376 ? 21.297 -17.016 -13.641 1 92.62 376 THR A O 1
ATOM 3050 N N . SER A 1 377 ? 21.094 -18.828 -14.898 1 93.06 377 SER A N 1
ATOM 3051 C CA . SER A 1 377 ? 22.516 -19.094 -15.164 1 93.06 377 SER A CA 1
ATOM 3052 C C . SER A 1 377 ? 22.688 -19.875 -16.453 1 93.06 377 SER A C 1
ATOM 3054 O O . SER A 1 377 ? 21.75 -20.516 -16.938 1 93.06 377 SER A O 1
ATOM 3056 N N . ILE A 1 378 ? 23.828 -19.75 -17.016 1 95 378 ILE A N 1
ATOM 3057 C CA . ILE A 1 378 ? 24.094 -20.484 -18.266 1 95 378 ILE A CA 1
ATOM 3058 C C . ILE A 1 378 ? 24 -21.984 -18 1 95 378 ILE A C 1
ATOM 3060 O O . ILE A 1 378 ? 23.5 -22.734 -18.859 1 95 378 ILE A O 1
ATOM 3064 N N . TYR A 1 379 ? 24.375 -22.438 -16.859 1 93.88 379 TYR A N 1
ATOM 3065 C CA . TYR A 1 379 ? 24.328 -23.844 -16.484 1 93.88 379 TYR A CA 1
ATOM 3066 C C . TYR A 1 379 ? 22.875 -24.328 -16.406 1 93.88 379 TYR A C 1
ATOM 3068 O O . TYR A 1 379 ? 22.562 -25.438 -16.828 1 93.88 379 TYR A O 1
ATOM 3076 N N . LEU A 1 380 ? 22.031 -23.516 -15.836 1 95.06 380 LEU A N 1
ATOM 3077 C CA . LEU A 1 380 ? 20.609 -23.859 -15.758 1 95.06 380 LEU A CA 1
ATOM 3078 C C . LEU A 1 380 ? 20 -23.969 -17.156 1 95.06 380 LEU A C 1
ATOM 3080 O O . LEU A 1 380 ? 19.266 -24.906 -17.438 1 95.06 380 LEU A O 1
ATOM 3084 N N . ILE A 1 381 ? 20.312 -23 -18.031 1 96.69 381 ILE A N 1
ATOM 3085 C CA . ILE A 1 381 ? 19.781 -23 -19.391 1 96.69 381 ILE A CA 1
ATOM 3086 C C . ILE A 1 381 ? 20.25 -24.25 -20.125 1 96.69 381 ILE A C 1
ATOM 3088 O O . ILE A 1 381 ? 19.484 -24.875 -20.859 1 96.69 381 ILE A O 1
ATOM 3092 N N . ASP A 1 382 ? 21.484 -24.578 -19.906 1 95.69 382 ASP A N 1
ATOM 3093 C CA . ASP A 1 382 ? 22.031 -25.781 -20.516 1 95.69 382 ASP A CA 1
ATOM 3094 C C . ASP A 1 382 ? 21.328 -27.031 -20 1 95.69 382 ASP A C 1
ATOM 3096 O O . ASP A 1 382 ? 21.016 -27.938 -20.781 1 95.69 382 ASP A O 1
ATOM 3100 N N . GLU A 1 383 ? 21.125 -27.094 -18.719 1 94.88 383 GLU A N 1
ATOM 3101 C CA . GLU A 1 383 ? 20.422 -28.219 -18.141 1 94.88 383 GLU A CA 1
ATOM 3102 C C . GLU A 1 383 ? 19.016 -28.344 -18.719 1 94.88 383 GLU A C 1
ATOM 3104 O O . GLU A 1 383 ? 18.547 -29.453 -19 1 94.88 383 GLU A O 1
ATOM 3109 N N . LEU A 1 384 ? 18.344 -27.281 -18.844 1 96.19 384 LEU A N 1
ATOM 3110 C CA . LEU A 1 384 ? 17 -27.281 -19.406 1 96.19 384 LEU A CA 1
ATOM 3111 C C . LEU A 1 384 ? 17.016 -27.719 -20.875 1 96.19 384 LEU A C 1
ATOM 3113 O O . LEU A 1 384 ? 16.109 -28.422 -21.328 1 96.19 384 LEU A O 1
ATOM 3117 N N . ARG A 1 385 ? 18.016 -27.328 -21.594 1 95 385 ARG A N 1
ATOM 3118 C CA . ARG A 1 385 ? 18.203 -27.781 -22.969 1 95 385 ARG A CA 1
ATOM 3119 C C . ARG A 1 385 ? 18.281 -29.312 -23.047 1 95 385 ARG A C 1
ATOM 3121 O O . ARG A 1 385 ? 17.609 -29.938 -23.859 1 95 385 ARG A O 1
ATOM 3128 N N . VAL A 1 386 ? 19.078 -29.859 -22.156 1 93 386 VAL A N 1
ATOM 3129 C CA . VAL A 1 386 ? 19.266 -31.312 -22.109 1 93 386 VAL A CA 1
ATOM 3130 C C . VAL A 1 386 ? 17.938 -32 -21.828 1 93 386 VAL A C 1
ATOM 3132 O O . VAL A 1 386 ? 17.672 -33.094 -22.344 1 93 386 VAL A O 1
ATOM 3135 N N . ARG A 1 387 ? 17.062 -31.344 -21.094 1 92.81 387 ARG A N 1
ATOM 3136 C CA . ARG A 1 387 ? 15.773 -31.891 -20.719 1 92.81 387 ARG A CA 1
ATOM 3137 C C . ARG A 1 387 ? 14.734 -31.672 -21.812 1 92.81 387 ARG A C 1
ATOM 3139 O O . ARG A 1 387 ? 13.602 -32.125 -21.703 1 92.81 387 ARG A O 1
ATOM 3146 N N . GLY A 1 388 ? 15.141 -30.938 -22.828 1 93.81 388 GLY A N 1
ATOM 3147 C CA . GLY A 1 388 ? 14.219 -30.672 -23.922 1 93.81 388 GLY A CA 1
ATOM 3148 C C . GLY A 1 388 ? 13.273 -29.516 -23.625 1 93.81 388 GLY A C 1
ATOM 3149 O O . GLY A 1 388 ? 12.172 -29.453 -24.188 1 93.81 388 GLY A O 1
ATOM 3150 N N . ILE A 1 389 ? 13.609 -28.656 -22.75 1 96.44 389 ILE A N 1
ATOM 3151 C CA . ILE A 1 389 ? 12.781 -27.516 -22.359 1 96.44 389 ILE A CA 1
ATOM 3152 C C . ILE A 1 389 ? 13.43 -26.219 -22.844 1 96.44 389 ILE A C 1
ATOM 3154 O O . ILE A 1 389 ? 14.633 -26.016 -22.656 1 96.44 389 ILE A O 1
ATOM 3158 N N . LYS A 1 390 ? 12.703 -25.453 -23.531 1 97.81 390 LYS A N 1
ATOM 3159 C CA . LYS A 1 390 ? 13.164 -24.125 -23.922 1 97.81 390 LYS A CA 1
ATOM 3160 C C . LYS A 1 390 ? 13.242 -23.188 -22.719 1 97.81 390 LYS A C 1
ATOM 3162 O O . LYS A 1 390 ? 12.43 -23.297 -21.797 1 97.81 390 LYS A O 1
ATOM 3167 N N . ALA A 1 391 ? 14.25 -22.266 -22.719 1 97.94 391 ALA A N 1
ATOM 3168 C CA . ALA A 1 391 ? 14.438 -21.359 -21.578 1 97.94 391 ALA A CA 1
ATOM 3169 C C . ALA A 1 391 ? 14.961 -20 -22.031 1 97.94 391 ALA A C 1
ATOM 3171 O O . ALA A 1 391 ? 15.812 -19.922 -22.922 1 97.94 391 ALA A O 1
ATOM 3172 N N . THR A 1 392 ? 14.383 -18.953 -21.531 1 98.06 392 THR A N 1
ATOM 3173 C CA . THR A 1 392 ? 14.82 -17.578 -21.75 1 98.06 392 THR A CA 1
ATOM 3174 C C . THR A 1 392 ? 14.758 -16.781 -20.438 1 98.06 392 THR A C 1
ATOM 3176 O O . THR A 1 392 ? 13.742 -16.797 -19.75 1 98.06 392 THR A O 1
ATOM 3179 N N . GLY A 1 393 ? 15.828 -16.109 -20.047 1 96.69 393 GLY A N 1
ATOM 3180 C CA . GLY A 1 393 ? 15.844 -15.328 -18.812 1 96.69 393 GLY A CA 1
ATOM 3181 C C . GLY A 1 393 ? 16.859 -14.203 -18.844 1 96.69 393 GLY A C 1
ATOM 3182 O O . GLY A 1 393 ? 17.797 -14.227 -19.641 1 96.69 393 GLY A O 1
ATOM 3183 N N . THR A 1 394 ? 16.594 -13.188 -18.094 1 94.19 394 THR A N 1
ATOM 3184 C CA . THR A 1 394 ? 17.641 -12.18 -17.891 1 94.19 394 THR A CA 1
ATOM 3185 C C . THR A 1 394 ? 18.766 -12.734 -17.031 1 94.19 394 THR A C 1
ATOM 3187 O O . THR A 1 394 ? 18.531 -13.578 -16.156 1 94.19 394 THR A O 1
ATOM 3190 N N . VAL A 1 395 ? 19.953 -12.328 -17.328 1 93.88 395 VAL A N 1
ATOM 3191 C CA . VAL A 1 395 ? 21.109 -12.906 -16.641 1 93.88 395 VAL A CA 1
ATOM 3192 C C . VAL A 1 395 ? 22.031 -11.797 -16.141 1 93.88 395 VAL A C 1
ATOM 3194 O O . VAL A 1 395 ? 22.234 -10.805 -16.828 1 93.88 395 VAL A O 1
ATOM 3197 N N . ARG A 1 396 ? 22.531 -11.984 -15.008 1 89.44 396 ARG A N 1
ATOM 3198 C CA . ARG A 1 396 ? 23.516 -11.055 -14.453 1 89.44 396 ARG A CA 1
ATOM 3199 C C . ARG A 1 396 ? 24.859 -11.22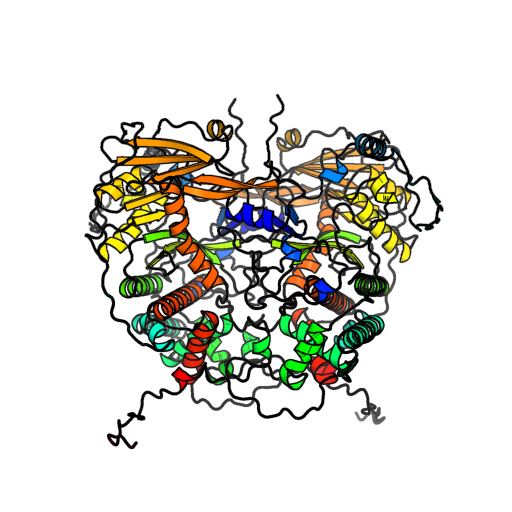7 -15.133 1 89.44 396 ARG A C 1
ATOM 3201 O O . ARG A 1 396 ? 25.188 -12.305 -15.633 1 89.44 396 ARG A O 1
ATOM 3208 N N . GLU A 1 397 ? 25.625 -10.203 -14.992 1 86.81 397 GLU A N 1
ATOM 3209 C CA . GLU A 1 397 ? 26.906 -10.18 -15.695 1 86.81 397 GLU A CA 1
ATOM 3210 C C . GLU A 1 397 ? 27.844 -11.266 -15.172 1 86.81 397 GLU A C 1
ATOM 3212 O O . GLU A 1 397 ? 28.625 -11.836 -15.938 1 86.81 397 GLU A O 1
ATOM 3217 N N . ASN A 1 398 ? 27.75 -11.547 -13.93 1 85.12 398 ASN A N 1
ATOM 3218 C CA . ASN A 1 398 ? 28.672 -12.5 -13.312 1 85.12 398 ASN A CA 1
ATOM 3219 C C . ASN A 1 398 ? 28.203 -13.938 -13.492 1 85.12 398 ASN A C 1
ATOM 3221 O O . ASN A 1 398 ? 28.891 -14.875 -13.094 1 85.12 398 ASN A O 1
ATOM 3225 N N . ARG A 1 399 ? 27.078 -14.203 -14.117 1 88.81 399 ARG A N 1
ATOM 3226 C CA . ARG A 1 399 ? 26.531 -15.539 -14.266 1 88.81 399 ARG A CA 1
ATOM 3227 C C . ARG A 1 399 ? 26.469 -15.945 -15.734 1 88.81 399 ARG A C 1
ATOM 3229 O O . ARG A 1 399 ? 25.594 -16.734 -16.141 1 88.81 399 ARG A O 1
ATOM 3236 N N . THR A 1 400 ? 27.281 -15.398 -16.531 1 91.94 400 THR A N 1
ATOM 3237 C CA . THR A 1 400 ? 27.266 -15.656 -17.969 1 91.94 400 THR A CA 1
ATOM 3238 C C . THR A 1 400 ? 28.359 -16.641 -18.359 1 91.94 400 THR A C 1
ATOM 3240 O O . THR A 1 400 ? 28.688 -16.766 -19.531 1 91.94 400 THR A O 1
ATOM 3243 N N . ALA A 1 401 ? 28.938 -17.375 -17.344 1 91.25 401 ALA A N 1
ATOM 3244 C CA . ALA A 1 401 ? 29.953 -18.375 -17.609 1 91.25 401 ALA A CA 1
ATOM 3245 C C . ALA A 1 401 ? 31.094 -17.812 -18.453 1 91.25 401 ALA A C 1
ATOM 3247 O O . ALA A 1 401 ? 31.469 -18.391 -19.484 1 91.25 401 ALA A O 1
ATOM 3248 N N . LYS A 1 402 ? 31.547 -16.562 -18.141 1 89.44 402 LYS A N 1
ATOM 3249 C CA . LYS A 1 402 ? 32.688 -15.875 -18.75 1 89.44 402 LYS A CA 1
ATOM 3250 C C . LYS A 1 402 ? 32.438 -15.602 -20.234 1 89.44 402 LYS A C 1
ATOM 3252 O O . LYS A 1 402 ? 33.344 -15.742 -21.062 1 89.44 402 LYS A O 1
ATOM 3257 N N . CYS A 1 403 ? 31.266 -15.383 -20.578 1 93.69 403 CYS A N 1
ATOM 3258 C CA . CYS A 1 403 ? 30.906 -14.961 -21.922 1 93.69 403 CYS A CA 1
ATOM 3259 C C . CYS A 1 403 ? 31.656 -13.688 -22.312 1 93.69 403 CYS A C 1
ATOM 3261 O O . CYS A 1 403 ? 31.656 -12.711 -21.562 1 93.69 403 CYS A O 1
ATOM 3263 N N . PRO A 1 404 ? 32.312 -13.727 -23.5 1 94.38 404 PRO A N 1
ATOM 3264 C CA . PRO A 1 404 ? 33.156 -12.578 -23.906 1 94.38 404 PRO A CA 1
ATOM 3265 C C . PRO A 1 404 ? 32.312 -11.43 -24.453 1 94.38 404 PRO A C 1
ATOM 3267 O O . PRO A 1 404 ? 32.406 -11.109 -25.641 1 94.38 404 PRO A O 1
ATOM 3270 N N . LEU A 1 405 ? 31.562 -10.805 -23.703 1 95.56 405 LEU A N 1
ATOM 3271 C CA . LEU A 1 405 ? 30.781 -9.617 -24.031 1 95.56 405 LEU A CA 1
ATOM 3272 C C . LEU A 1 405 ? 31.281 -8.398 -23.266 1 95.56 405 LEU A C 1
ATOM 3274 O O . LEU A 1 405 ? 31.891 -8.547 -22.203 1 95.56 405 LEU A O 1
ATOM 3278 N N . PRO A 1 406 ? 31.062 -7.234 -23.844 1 94.38 406 PRO A N 1
ATOM 3279 C CA . PRO A 1 406 ? 31.469 -6.039 -23.094 1 94.38 406 PRO A CA 1
ATOM 3280 C C . PRO A 1 406 ? 30.734 -5.906 -21.766 1 94.38 406 PRO A C 1
ATOM 3282 O O . PRO A 1 406 ? 29.609 -6.398 -21.625 1 94.38 406 PRO A O 1
ATOM 3285 N N . THR A 1 407 ? 31.406 -5.281 -20.891 1 92.25 407 THR A N 1
ATOM 3286 C CA . THR A 1 407 ? 30.797 -5.039 -19.594 1 92.25 407 THR A CA 1
ATOM 3287 C C . THR A 1 407 ? 29.609 -4.078 -19.734 1 92.25 407 THR A C 1
ATOM 3289 O O . THR A 1 407 ? 29.484 -3.387 -20.734 1 92.25 407 THR A O 1
ATOM 3292 N N . ASN A 1 408 ? 28.734 -4.141 -18.766 1 89.38 408 ASN A N 1
ATOM 3293 C CA . ASN A 1 408 ? 27.609 -3.225 -18.766 1 89.38 408 ASN A CA 1
ATOM 3294 C C . ASN A 1 408 ? 28.062 -1.769 -18.844 1 89.38 408 ASN A C 1
ATOM 3296 O O . ASN A 1 408 ? 27.438 -0.954 -19.516 1 89.38 408 ASN A O 1
ATOM 3300 N N . LYS A 1 409 ? 29.094 -1.473 -18.141 1 87.88 409 LYS A N 1
ATOM 3301 C CA . LYS A 1 409 ? 29.625 -0.115 -18.125 1 87.88 409 LYS A CA 1
ATOM 3302 C C . LYS A 1 409 ? 30.062 0.326 -19.516 1 87.88 409 LYS A C 1
ATOM 3304 O O . LYS A 1 409 ? 29.812 1.464 -19.922 1 87.88 409 LYS A O 1
ATOM 3309 N N . GLN A 1 410 ? 30.672 -0.551 -20.188 1 91.19 410 GLN A N 1
ATOM 3310 C CA . GLN A 1 410 ? 31.156 -0.256 -21.531 1 91.19 410 GLN A CA 1
ATOM 3311 C C . GLN A 1 410 ? 29.984 -0.089 -22.5 1 91.19 410 GLN A C 1
ATOM 3313 O O . GLN A 1 410 ? 30 0.811 -23.344 1 91.19 410 GLN A O 1
ATOM 3318 N N . LEU A 1 411 ? 29.062 -0.924 -22.375 1 93.31 411 LEU A N 1
ATOM 3319 C CA . LEU A 1 411 ? 27.922 -0.889 -23.297 1 93.31 411 LEU A CA 1
ATOM 3320 C C . LEU A 1 411 ? 27.047 0.325 -23.031 1 93.31 411 LEU A C 1
ATOM 3322 O O . LEU A 1 411 ? 26.359 0.822 -23.938 1 93.31 411 LEU A O 1
ATOM 3326 N N . GLN A 1 412 ? 26.984 0.739 -21.828 1 87.69 412 GLN A N 1
ATOM 3327 C CA . GLN A 1 412 ? 26.172 1.894 -21.438 1 87.69 412 GLN A CA 1
ATOM 3328 C C . GLN A 1 412 ? 26.641 3.154 -22.156 1 87.69 412 GLN A C 1
ATOM 3330 O O . GLN A 1 412 ? 25.875 4.113 -22.297 1 87.69 412 GLN A O 1
ATOM 3335 N N . LYS A 1 413 ? 27.859 3.195 -22.609 1 88.5 413 LYS A N 1
ATOM 3336 C CA . LYS A 1 413 ? 28.422 4.348 -23.297 1 88.5 413 LYS A CA 1
ATOM 3337 C C . LYS A 1 413 ? 28.031 4.352 -24.766 1 88.5 413 LYS A C 1
ATOM 3339 O O . LYS A 1 413 ? 28.219 5.348 -25.469 1 88.5 413 LYS A O 1
ATOM 3344 N N . THR A 1 414 ? 27.469 3.352 -25.234 1 91.25 414 THR A N 1
ATOM 3345 C CA . THR A 1 414 ? 27.031 3.256 -26.609 1 91.25 414 THR A CA 1
ATOM 3346 C C . THR A 1 414 ? 25.625 3.844 -26.781 1 91.25 414 THR A C 1
ATOM 3348 O O . THR A 1 414 ? 24.938 4.109 -25.797 1 91.25 414 THR A O 1
ATOM 3351 N N . PRO A 1 415 ? 25.266 4.137 -28.062 1 86.81 415 PRO A N 1
ATOM 3352 C CA . PRO A 1 415 ? 23.922 4.68 -28.281 1 86.81 415 PRO A CA 1
ATOM 3353 C C . PRO A 1 415 ? 22.828 3.709 -27.859 1 86.81 415 PRO A C 1
ATOM 3355 O O . PRO A 1 415 ? 23 2.492 -27.953 1 86.81 415 PRO A O 1
ATOM 3358 N N . ARG A 1 416 ? 21.828 4.242 -27.453 1 87.62 416 ARG A N 1
ATOM 3359 C CA . ARG A 1 416 ? 20.672 3.436 -27.078 1 87.62 416 ARG A CA 1
ATOM 3360 C C . ARG A 1 416 ? 20.219 2.559 -28.25 1 87.62 416 ARG A C 1
ATOM 3362 O O . ARG A 1 416 ? 20.188 3.006 -29.391 1 87.62 416 ARG A O 1
ATOM 3369 N N . GLY A 1 417 ? 19.859 1.312 -28 1 90.62 417 GLY A N 1
ATOM 3370 C CA . GLY A 1 417 ? 19.469 0.375 -29.047 1 90.62 417 GLY A CA 1
ATOM 3371 C C . GLY A 1 417 ? 20.594 -0.554 -29.453 1 90.62 417 GLY A C 1
ATOM 3372 O O . GLY A 1 417 ? 20.359 -1.538 -30.172 1 90.62 417 GLY A O 1
ATOM 3373 N N . THR A 1 418 ? 21.766 -0.249 -29.047 1 94.75 418 THR A N 1
ATOM 3374 C CA . THR A 1 418 ? 22.906 -1.098 -29.359 1 94.75 418 THR A CA 1
ATOM 3375 C C . THR A 1 418 ? 22.797 -2.445 -28.656 1 94.75 418 THR A C 1
ATOM 3377 O O . THR A 1 418 ? 22.375 -2.514 -27.5 1 94.75 418 THR A O 1
ATOM 3380 N N . PHE A 1 419 ? 23.094 -3.512 -29.375 1 96.56 419 PHE A N 1
ATOM 3381 C CA . PHE A 1 419 ? 23.109 -4.828 -28.75 1 96.56 419 PHE A CA 1
ATOM 3382 C C . PHE A 1 419 ? 24.297 -5.641 -29.234 1 96.56 419 PHE A C 1
ATOM 3384 O O . PHE A 1 419 ? 24.797 -5.426 -30.344 1 96.56 419 PHE A O 1
ATOM 3391 N N . LYS A 1 420 ? 24.844 -6.426 -28.391 1 97.12 420 LYS A N 1
ATOM 3392 C CA . LYS A 1 420 ? 25.906 -7.387 -28.656 1 97.12 420 LYS A CA 1
ATOM 3393 C C . LYS A 1 420 ? 25.516 -8.789 -28.203 1 97.12 420 LYS A C 1
ATOM 3395 O O . LYS A 1 420 ? 24.75 -8.953 -27.25 1 97.12 420 LYS A O 1
ATOM 3400 N N . HIS A 1 421 ? 25.953 -9.797 -28.969 1 97.62 421 HIS A N 1
ATOM 3401 C CA . HIS A 1 421 ? 25.562 -11.148 -28.609 1 97.62 421 HIS A CA 1
ATOM 3402 C C . HIS A 1 421 ? 26.672 -12.156 -28.906 1 97.62 421 HIS A C 1
ATOM 3404 O O . HIS A 1 421 ? 27.547 -11.883 -29.719 1 97.62 421 HIS A O 1
ATOM 3410 N N . GLN A 1 422 ? 26.703 -13.156 -28.141 1 97.69 422 GLN A N 1
ATOM 3411 C CA . GLN A 1 422 ? 27.531 -14.344 -28.328 1 97.69 422 GLN A CA 1
ATOM 3412 C C . GLN A 1 422 ? 26.719 -15.617 -28.109 1 97.69 422 GLN A C 1
ATOM 3414 O O . GLN A 1 422 ? 25.672 -15.594 -27.438 1 97.69 422 GLN A O 1
ATOM 3419 N N . SER A 1 423 ? 27.094 -16.703 -28.703 1 97.31 423 SER A N 1
ATOM 3420 C CA . SER A 1 423 ? 26.453 -18 -28.484 1 97.31 423 SER A CA 1
ATOM 3421 C C . SER A 1 423 ? 27.484 -19.094 -28.281 1 97.31 423 SER A C 1
ATOM 3423 O O . SER A 1 423 ? 28.641 -18.953 -28.656 1 97.31 423 SER A O 1
ATOM 3425 N N . THR A 1 424 ? 27 -20.109 -27.625 1 96.31 424 THR A N 1
ATOM 3426 C CA . THR A 1 424 ? 27.875 -21.281 -27.484 1 96.31 424 THR A CA 1
ATOM 3427 C C . THR A 1 424 ? 27.828 -22.156 -28.734 1 96.31 424 THR A C 1
ATOM 3429 O O . THR A 1 424 ? 26.766 -22.328 -29.328 1 96.31 424 THR A O 1
ATOM 3432 N N . ARG A 1 425 ? 28.906 -22.703 -29.094 1 93.81 425 ARG A N 1
ATOM 3433 C CA . ARG A 1 425 ? 29.047 -23.438 -30.344 1 93.81 425 ARG A CA 1
ATOM 3434 C C . ARG A 1 425 ? 28.266 -24.75 -30.297 1 93.81 425 ARG A C 1
ATOM 3436 O O . ARG A 1 425 ? 27.469 -25.031 -31.203 1 93.81 425 ARG A O 1
ATOM 3443 N N . ALA A 1 426 ? 28.422 -25.5 -29.328 1 91.81 426 ALA A N 1
ATOM 3444 C CA . ALA A 1 426 ? 27.859 -26.844 -29.266 1 91.81 426 ALA A CA 1
ATOM 3445 C C . ALA A 1 426 ? 26.453 -26.828 -28.656 1 91.81 426 ALA A C 1
ATOM 3447 O O . ALA A 1 426 ? 25.531 -27.438 -29.203 1 91.81 426 ALA A O 1
ATOM 3448 N N . GLU A 1 427 ? 26.25 -26.141 -27.547 1 93 427 GLU A N 1
ATOM 3449 C CA . GLU A 1 427 ? 25.016 -26.203 -26.766 1 93 427 GLU A CA 1
ATOM 3450 C C . GLU A 1 427 ? 23.953 -25.266 -27.328 1 93 427 GLU A C 1
ATOM 3452 O O . GLU A 1 427 ? 22.781 -25.375 -26.984 1 93 427 GLU A O 1
ATOM 3457 N N . GLN A 1 428 ? 24.359 -24.297 -28.172 1 95.25 428 GLN A N 1
ATOM 3458 C CA . GLN A 1 428 ? 23.422 -23.359 -28.797 1 95.25 428 GLN A CA 1
ATOM 3459 C C . GLN A 1 428 ? 22.703 -22.516 -27.75 1 95.25 428 GLN A C 1
ATOM 3461 O O . GLN A 1 428 ? 21.469 -22.453 -27.75 1 95.25 428 GLN A O 1
ATOM 3466 N N . ILE A 1 429 ? 23.453 -21.906 -26.891 1 97.19 429 ILE A N 1
ATOM 3467 C CA . ILE A 1 429 ? 22.953 -20.953 -25.891 1 97.19 429 ILE A CA 1
ATOM 3468 C C . ILE A 1 429 ? 23.359 -19.547 -26.281 1 97.19 429 ILE A C 1
ATOM 3470 O O . ILE A 1 429 ? 24.547 -19.266 -26.484 1 97.19 429 ILE A O 1
ATOM 3474 N N . LEU A 1 430 ? 22.422 -18.719 -26.391 1 97.88 430 LEU A N 1
ATOM 3475 C CA . LEU A 1 430 ? 22.609 -17.328 -26.781 1 97.88 430 LEU A CA 1
ATOM 3476 C C . LEU A 1 430 ? 22.672 -16.422 -25.578 1 97.88 430 LEU A C 1
ATOM 3478 O O . LEU A 1 430 ? 21.906 -16.578 -24.625 1 97.88 430 LEU A O 1
ATOM 3482 N N . VAL A 1 431 ? 23.625 -15.516 -25.484 1 97.81 431 VAL A N 1
ATOM 3483 C CA . VAL A 1 431 ? 23.641 -14.406 -24.547 1 97.81 431 VAL A CA 1
ATOM 3484 C C . VAL A 1 431 ? 23.641 -13.078 -25.312 1 97.81 431 VAL A C 1
ATOM 3486 O O . VAL A 1 431 ? 24.484 -12.859 -26.188 1 97.81 431 VAL A O 1
ATOM 3489 N N . CYS A 1 432 ? 22.656 -12.258 -25.031 1 97.62 432 CYS A N 1
ATOM 3490 C CA . CYS A 1 432 ? 22.484 -10.977 -25.719 1 97.62 432 CYS A CA 1
ATOM 3491 C C . CYS A 1 432 ? 22.438 -9.836 -24.719 1 97.62 432 CYS A C 1
ATOM 3493 O O . CYS A 1 432 ? 21.656 -9.875 -23.766 1 97.62 432 CYS A O 1
ATOM 3495 N N . LYS A 1 433 ? 23.297 -8.844 -24.875 1 96.44 433 LYS A N 1
ATOM 3496 C CA . LYS A 1 433 ? 23.25 -7.605 -24.109 1 96.44 433 LYS A CA 1
ATOM 3497 C C . LYS A 1 433 ? 22.656 -6.469 -24.938 1 96.44 433 LYS A C 1
ATOM 3499 O O . LYS A 1 433 ? 23.062 -6.238 -26.062 1 96.44 433 LYS A O 1
ATOM 3504 N N . TRP A 1 434 ? 21.688 -5.824 -24.391 1 95.31 434 TRP A N 1
ATOM 3505 C CA . TRP A 1 434 ? 20.938 -4.777 -25.078 1 95.31 434 TRP A CA 1
ATOM 3506 C C . TRP A 1 434 ? 20.906 -3.494 -24.25 1 95.31 434 TRP A C 1
ATOM 3508 O O . TRP A 1 434 ? 20.562 -3.52 -23.062 1 95.31 434 TRP A O 1
ATOM 3518 N N . HIS A 1 435 ? 21.359 -2.441 -24.891 1 91.38 435 HIS A N 1
ATOM 3519 C CA . HIS A 1 435 ? 21.359 -1.14 -24.234 1 91.38 435 HIS A CA 1
ATOM 3520 C C . HIS A 1 435 ? 20.047 -0.39 -24.484 1 91.38 435 HIS A C 1
ATOM 3522 O O . HIS A 1 435 ? 19.812 0.092 -25.594 1 91.38 435 HIS A O 1
ATOM 3528 N N . ASP A 1 436 ? 19.281 -0.324 -23.531 1 84.94 436 ASP A N 1
ATOM 3529 C CA . ASP A 1 436 ? 18.094 0.532 -23.547 1 84.94 436 ASP A CA 1
ATOM 3530 C C . ASP A 1 436 ? 18.266 1.725 -22.609 1 84.94 436 ASP A C 1
ATOM 3532 O O . ASP A 1 436 ? 19.203 2.508 -22.766 1 84.94 436 ASP A O 1
ATOM 3536 N N . ASN A 1 437 ? 17.391 1.886 -21.547 1 70.12 437 ASN A N 1
ATOM 3537 C CA . ASN A 1 437 ? 17.688 2.842 -20.484 1 70.12 437 ASN A CA 1
ATOM 3538 C C . ASN A 1 437 ? 18.844 2.373 -19.609 1 70.12 437 ASN A C 1
ATOM 3540 O O . ASN A 1 437 ? 19.656 3.184 -19.172 1 70.12 437 ASN A O 1
ATOM 3544 N N . SER A 1 438 ? 18.781 1.123 -19.406 1 76.56 438 SER A N 1
ATOM 3545 C CA . SER A 1 438 ? 19.891 0.389 -18.812 1 76.56 438 SER A CA 1
ATOM 3546 C C . SER A 1 438 ? 20.281 -0.816 -19.656 1 76.56 438 SER A C 1
ATOM 3548 O O . SER A 1 438 ? 19.625 -1.116 -20.656 1 76.56 438 SER A O 1
ATOM 3550 N N . VAL A 1 439 ? 21.344 -1.354 -19.312 1 88.44 439 VAL A N 1
ATOM 3551 C CA . VAL A 1 439 ? 21.781 -2.518 -20.062 1 88.44 439 VAL A CA 1
ATOM 3552 C C . VAL A 1 439 ? 21.125 -3.779 -19.516 1 88.44 439 VAL A C 1
ATOM 3554 O O . VAL A 1 439 ? 21.141 -4.02 -18.312 1 88.44 439 VAL A O 1
ATOM 3557 N N . VAL A 1 440 ? 20.453 -4.473 -20.359 1 90.94 440 VAL A N 1
ATOM 3558 C CA . VAL A 1 440 ? 19.812 -5.73 -19.984 1 90.94 440 VAL A CA 1
ATOM 3559 C C . VAL A 1 440 ? 20.484 -6.891 -20.719 1 90.94 440 VAL A C 1
ATOM 3561 O O . VAL A 1 440 ? 20.719 -6.816 -21.922 1 90.94 440 VAL A O 1
ATOM 3564 N N . SER A 1 441 ? 20.828 -7.91 -20 1 95 441 SER A N 1
ATOM 3565 C CA . SER A 1 441 ? 21.391 -9.125 -20.594 1 95 441 SER A CA 1
ATOM 3566 C C . SER A 1 441 ? 20.375 -10.266 -20.562 1 95 441 SER A C 1
ATOM 3568 O O . SER A 1 441 ? 19.797 -10.57 -19.516 1 95 441 SER A O 1
ATOM 3570 N N . VAL A 1 442 ? 20.141 -10.883 -21.703 1 97 442 VAL A N 1
ATOM 3571 C CA . VAL A 1 442 ? 19.203 -11.992 -21.797 1 97 442 VAL A CA 1
ATOM 3572 C C . VAL A 1 442 ? 19.906 -13.227 -22.359 1 97 442 VAL A C 1
ATOM 3574 O O . VAL A 1 442 ? 20.734 -13.125 -23.266 1 97 442 VAL A O 1
ATOM 3577 N N . ALA A 1 443 ? 19.672 -14.359 -21.781 1 97.88 443 ALA A N 1
ATOM 3578 C CA . ALA A 1 443 ? 20.188 -15.641 -22.25 1 97.88 443 ALA A CA 1
ATOM 3579 C C . ALA A 1 443 ? 19.062 -16.562 -22.656 1 97.88 443 ALA A C 1
ATOM 3581 O O . ALA A 1 443 ? 18 -16.578 -22.031 1 97.88 443 ALA A O 1
ATOM 3582 N N . SER A 1 444 ? 19.25 -17.344 -23.719 1 98.38 444 SER A N 1
ATOM 3583 C CA . SER A 1 444 ? 18.203 -18.234 -24.219 1 98.38 444 SER A CA 1
ATOM 3584 C C . SER A 1 444 ? 18.781 -19.422 -24.969 1 98.38 444 SER A C 1
ATOM 3586 O O . SER A 1 444 ? 19.844 -19.297 -25.594 1 98.38 444 SER A O 1
ATOM 3588 N N . ASN A 1 445 ? 18.188 -20.547 -24.906 1 97.81 445 ASN A N 1
ATOM 3589 C CA . ASN A 1 445 ? 18.516 -21.703 -25.75 1 97.81 445 ASN A CA 1
ATOM 3590 C C . ASN A 1 445 ? 17.516 -21.859 -26.891 1 97.81 445 ASN A C 1
ATOM 3592 O O . ASN A 1 445 ? 17.562 -22.859 -27.609 1 97.81 445 ASN A O 1
ATOM 3596 N N . ALA A 1 446 ? 16.641 -20.906 -27.047 1 97.31 446 ALA A N 1
ATOM 3597 C CA . ALA A 1 446 ? 15.57 -21.109 -28.016 1 97.31 446 ALA A CA 1
ATOM 3598 C C . ALA A 1 446 ? 15.305 -19.828 -28.797 1 97.31 446 ALA A C 1
ATOM 3600 O O . ALA A 1 446 ? 15.078 -19.875 -30.016 1 97.31 446 ALA A O 1
ATOM 3601 N N . ALA A 1 447 ? 15.242 -18.688 -28.188 1 96.38 447 ALA A N 1
ATOM 3602 C CA . ALA A 1 447 ? 14.984 -17.406 -28.859 1 96.38 447 ALA A CA 1
ATOM 3603 C C . ALA A 1 447 ? 16.234 -16.906 -29.562 1 96.38 447 ALA A C 1
ATOM 3605 O O . ALA A 1 447 ? 17.359 -17.125 -29.094 1 96.38 447 ALA A O 1
ATOM 3606 N N . THR A 1 448 ? 16 -16.141 -30.625 1 96.81 448 THR A N 1
ATOM 3607 C CA . THR A 1 448 ? 17.094 -15.664 -31.453 1 96.81 448 THR A CA 1
ATOM 3608 C C . THR A 1 448 ? 17.141 -14.141 -31.469 1 96.81 448 THR A C 1
ATOM 3610 O O . THR A 1 448 ? 16.266 -13.484 -30.891 1 96.81 448 THR A O 1
ATOM 3613 N N . ILE A 1 449 ? 18.203 -13.695 -32.094 1 96.56 449 ILE A N 1
ATOM 3614 C CA . ILE A 1 449 ? 18.375 -12.25 -32.219 1 96.56 449 ILE A CA 1
ATOM 3615 C C . ILE A 1 449 ? 17.438 -11.703 -33.281 1 96.56 449 ILE A C 1
ATOM 3617 O O . ILE A 1 449 ? 16.844 -10.633 -33.094 1 96.56 449 ILE A O 1
ATOM 3621 N N . GLN A 1 450 ? 17.312 -12.398 -34.312 1 93.75 450 GLN A N 1
ATOM 3622 C CA . GLN A 1 450 ? 16.484 -11.953 -35.438 1 93.75 450 GLN A CA 1
ATOM 3623 C C . GLN A 1 450 ? 15.055 -12.438 -35.281 1 93.75 450 GLN A C 1
ATOM 3625 O O . GLN A 1 450 ? 14.812 -13.523 -34.75 1 93.75 450 GLN A O 1
ATOM 3630 N N . PRO A 1 451 ? 14.086 -11.703 -35.719 1 94.31 451 PRO A N 1
ATOM 3631 C CA . PRO A 1 451 ? 14.211 -10.375 -36.312 1 94.31 451 PRO A CA 1
ATOM 3632 C C . PRO A 1 451 ? 14.375 -9.266 -35.281 1 94.31 451 PRO A C 1
ATOM 3634 O O . PRO A 1 451 ? 13.797 -9.344 -34.188 1 94.31 451 PRO A O 1
ATOM 3637 N N . VAL A 1 452 ? 15.156 -8.336 -35.625 1 95.19 452 VAL A N 1
ATOM 3638 C CA . VAL A 1 452 ? 15.281 -7.145 -34.781 1 95.19 452 VAL A CA 1
ATOM 3639 C C . VAL A 1 452 ? 14.102 -6.211 -35.062 1 95.19 452 VAL A C 1
ATOM 3641 O O . VAL A 1 452 ? 13.797 -5.887 -36.219 1 95.19 452 VAL A O 1
ATOM 3644 N N . THR A 1 453 ? 13.375 -5.898 -34.031 1 92.62 453 THR A N 1
ATOM 3645 C CA . THR A 1 453 ? 12.219 -5.012 -34.156 1 92.62 453 THR A CA 1
ATOM 3646 C C . THR A 1 453 ? 12.508 -3.656 -33.5 1 92.62 453 THR A C 1
ATOM 3648 O O . THR A 1 453 ? 13.555 -3.473 -32.875 1 92.62 453 THR A O 1
ATOM 3651 N N . LYS A 1 454 ? 11.555 -2.711 -33.781 1 91.75 454 LYS A N 1
ATOM 3652 C CA . LYS A 1 454 ? 11.68 -1.381 -33.219 1 91.75 454 LYS A CA 1
ATOM 3653 C C . LYS A 1 454 ? 10.672 -1.177 -32.094 1 91.75 454 LYS A C 1
ATOM 3655 O O . LYS A 1 454 ? 9.531 -1.628 -32.188 1 91.75 454 LYS A O 1
ATOM 3660 N N . VAL A 1 455 ? 11.195 -0.71 -31 1 86.94 455 VAL A N 1
ATOM 3661 C CA . VAL A 1 455 ? 10.32 -0.414 -29.859 1 86.94 455 VAL A CA 1
ATOM 3662 C C . VAL A 1 455 ? 10.328 1.087 -29.594 1 86.94 455 VAL A C 1
ATOM 3664 O O . VAL A 1 455 ? 11.375 1.733 -29.656 1 86.94 455 VAL A O 1
ATOM 3667 N N . LYS A 1 456 ? 9.156 1.637 -29.375 1 80.06 456 LYS A N 1
ATOM 3668 C CA . LYS A 1 456 ? 9 3.057 -29.062 1 80.06 456 LYS A CA 1
ATOM 3669 C C . LYS A 1 456 ? 9.43 3.363 -27.641 1 80.06 456 LYS A C 1
ATOM 3671 O O . LYS A 1 456 ? 8.953 2.732 -26.688 1 80.06 456 LYS A O 1
ATOM 3676 N N . ARG A 1 457 ? 10.523 4.184 -27.531 1 74.25 457 ARG A N 1
ATOM 3677 C CA . ARG A 1 457 ? 11.008 4.602 -26.219 1 74.25 457 ARG A CA 1
ATOM 3678 C C . ARG A 1 457 ? 11.094 6.121 -26.125 1 74.25 457 ARG A C 1
ATOM 3680 O O . ARG A 1 457 ? 11.422 6.793 -27.109 1 74.25 457 ARG A O 1
ATOM 3687 N N . PHE A 1 458 ? 10.766 6.648 -25.016 1 64.75 458 PHE A N 1
ATOM 3688 C CA . PHE A 1 458 ? 10.922 8.078 -24.797 1 64.75 458 PHE A CA 1
ATOM 3689 C C . PHE A 1 458 ? 12.375 8.43 -24.5 1 64.75 458 PHE A C 1
ATOM 3691 O O . PHE A 1 458 ? 13.008 7.805 -23.641 1 64.75 458 PHE A O 1
ATOM 3698 N N . SER A 1 459 ? 12.93 9.344 -25.25 1 66.06 459 SER A N 1
ATOM 3699 C CA . SER A 1 459 ? 14.289 9.844 -25.031 1 66.06 459 SER A CA 1
ATOM 3700 C C . SER A 1 459 ? 14.281 11.125 -24.203 1 66.06 459 SER A C 1
ATOM 3702 O O . SER A 1 459 ? 13.703 12.133 -24.609 1 66.06 459 SER A O 1
ATOM 3704 N N . GLN A 1 460 ? 14.805 10.969 -23 1 59.22 460 GLN A N 1
ATOM 3705 C CA . GLN A 1 460 ? 14.906 12.141 -22.141 1 59.22 460 GLN A CA 1
ATOM 3706 C C . GLN A 1 460 ? 15.727 13.242 -22.797 1 59.22 460 GLN A C 1
ATOM 3708 O O . GLN A 1 460 ? 15.414 14.422 -22.672 1 59.22 460 GLN A O 1
ATOM 3713 N N . GLN A 1 461 ? 16.828 12.805 -23.422 1 60.22 461 GLN A N 1
ATOM 3714 C CA . GLN A 1 461 ? 17.734 13.734 -24.094 1 60.22 461 GLN A CA 1
ATOM 3715 C C . GLN A 1 461 ? 17.031 14.492 -25.219 1 60.22 461 GLN A C 1
ATOM 3717 O O . GLN A 1 461 ? 17.188 15.711 -25.344 1 60.22 461 GLN A O 1
ATOM 3722 N N . GLU A 1 462 ? 16.234 13.742 -25.859 1 65.56 462 GLU A N 1
ATOM 3723 C CA . GLU A 1 462 ? 15.586 14.352 -27.016 1 65.56 462 GLU A CA 1
ATOM 3724 C C . GLU A 1 462 ? 14.164 14.805 -26.688 1 65.56 462 GLU A C 1
ATOM 3726 O O . GLU A 1 462 ? 13.516 15.461 -27.5 1 65.56 462 GLU A O 1
ATOM 3731 N N . LYS A 1 463 ? 13.703 14.469 -25.484 1 59.09 463 LYS A N 1
ATOM 3732 C CA . LYS A 1 463 ? 12.367 14.82 -25.016 1 59.09 463 LYS A CA 1
ATOM 3733 C C . LYS A 1 463 ? 11.297 14.375 -26.016 1 59.09 463 LYS A C 1
ATOM 3735 O O . LYS A 1 463 ? 10.352 15.117 -26.281 1 59.09 463 LYS A O 1
ATOM 3740 N N . LYS A 1 464 ? 11.523 13.406 -26.812 1 68.44 464 LYS A N 1
ATOM 3741 C CA . LYS A 1 464 ? 10.586 12.82 -27.766 1 68.44 464 LYS A CA 1
ATOM 3742 C C . LYS A 1 464 ? 10.688 11.297 -27.766 1 68.44 464 LYS A C 1
ATOM 3744 O O . LYS A 1 464 ? 11.625 10.727 -27.203 1 68.44 464 LYS A O 1
ATOM 3749 N N . TYR A 1 465 ? 9.625 10.609 -28.359 1 75.88 465 TYR A N 1
ATOM 3750 C CA . TYR A 1 465 ? 9.68 9.164 -28.531 1 75.88 465 TYR A CA 1
ATOM 3751 C C . TYR A 1 465 ? 10.609 8.797 -29.688 1 75.88 465 TYR A C 1
ATOM 3753 O O . TYR A 1 465 ? 10.609 9.445 -30.734 1 75.88 465 TYR A O 1
ATOM 3761 N N . VAL A 1 466 ? 11.438 7.977 -29.375 1 81.25 466 VAL A N 1
ATOM 3762 C CA . VAL A 1 466 ? 12.367 7.492 -30.391 1 81.25 466 VAL A CA 1
ATOM 3763 C C . VAL A 1 466 ? 12.18 5.992 -30.594 1 81.25 466 VAL A C 1
ATOM 3765 O O . VAL A 1 466 ? 11.695 5.293 -29.688 1 81.25 466 VAL A O 1
ATOM 3768 N N . LEU A 1 467 ? 12.453 5.523 -31.781 1 87.25 467 LEU A N 1
ATOM 3769 C CA . LEU A 1 467 ? 12.43 4.098 -32.094 1 87.25 467 LEU A CA 1
ATOM 3770 C C . LEU A 1 467 ? 13.789 3.461 -31.828 1 87.25 467 LEU A C 1
ATOM 3772 O O . LEU A 1 467 ? 14.805 3.922 -32.344 1 87.25 467 LEU A O 1
ATOM 3776 N N . VAL A 1 468 ? 13.812 2.514 -30.969 1 89.38 468 VAL A N 1
ATOM 3777 C CA . VAL A 1 468 ? 15.047 1.843 -30.594 1 89.38 468 VAL A CA 1
ATOM 3778 C C . VAL A 1 468 ? 15.016 0.394 -31.078 1 89.38 468 VAL A C 1
ATOM 3780 O O . VAL A 1 468 ? 13.992 -0.278 -30.969 1 89.38 468 VAL A O 1
ATOM 3783 N N . ASP A 1 469 ? 16.109 -0.102 -31.656 1 93.38 469 ASP A N 1
ATOM 3784 C CA . ASP A 1 469 ? 16.219 -1.49 -32.094 1 93.38 469 ASP A CA 1
ATOM 3785 C C . ASP A 1 469 ? 16.141 -2.447 -30.906 1 93.38 469 ASP A C 1
ATOM 3787 O O . ASP A 1 469 ? 16.797 -2.223 -29.875 1 93.38 469 ASP A O 1
ATOM 3791 N N . GLN A 1 470 ? 15.344 -3.455 -30.984 1 94.44 470 GLN A N 1
ATOM 3792 C CA . GLN A 1 470 ? 15.188 -4.469 -29.938 1 94.44 470 GLN A CA 1
ATOM 3793 C C . GLN A 1 470 ? 15.336 -5.875 -30.516 1 94.44 470 GLN A C 1
ATOM 3795 O O . GLN A 1 470 ? 14.547 -6.289 -31.375 1 94.44 470 GLN A O 1
ATOM 3800 N N . PRO A 1 471 ? 16.375 -6.574 -30.094 1 96.44 471 PRO A N 1
ATOM 3801 C CA . PRO A 1 471 ? 16.5 -7.965 -30.531 1 96.44 471 PRO A CA 1
ATOM 3802 C C . PRO A 1 471 ? 15.266 -8.805 -30.188 1 96.44 471 PRO A C 1
ATOM 3804 O O . PRO A 1 471 ? 14.633 -8.586 -29.141 1 96.44 471 PRO A O 1
ATOM 3807 N N . SER A 1 472 ? 14.953 -9.789 -30.984 1 96.44 472 SER A N 1
ATOM 3808 C CA . SER A 1 472 ? 13.773 -10.625 -30.828 1 96.44 472 SER A CA 1
ATOM 3809 C C . SER A 1 472 ? 13.781 -11.352 -29.484 1 96.44 472 SER A C 1
ATOM 3811 O O . SER A 1 472 ? 12.727 -11.57 -28.891 1 96.44 472 SER A O 1
ATOM 3813 N N . VAL A 1 473 ? 14.953 -11.766 -29.047 1 97.12 473 VAL A N 1
ATOM 3814 C CA . VAL A 1 473 ? 15.07 -12.492 -27.797 1 97.12 473 VAL A CA 1
ATOM 3815 C C . VAL A 1 473 ? 14.562 -11.625 -26.641 1 97.12 473 VAL A C 1
ATOM 3817 O O . VAL A 1 473 ? 13.906 -12.117 -25.734 1 97.12 473 VAL A O 1
ATOM 3820 N N . VAL A 1 474 ? 14.852 -10.336 -26.656 1 95.06 474 VAL A N 1
ATOM 3821 C CA . VAL A 1 474 ? 14.414 -9.414 -25.625 1 95.06 474 VAL A CA 1
ATOM 3822 C C . VAL A 1 474 ? 12.898 -9.219 -25.703 1 95.06 474 VAL A C 1
ATOM 3824 O O . VAL A 1 474 ? 12.219 -9.211 -24.672 1 95.06 474 VAL A O 1
ATOM 3827 N N . LYS A 1 475 ? 12.414 -9.062 -26.875 1 93.62 475 LYS A N 1
ATOM 3828 C CA . LYS A 1 475 ? 10.977 -8.914 -27.078 1 93.62 475 LYS A CA 1
ATOM 3829 C C . LYS A 1 475 ? 10.219 -10.133 -26.547 1 93.62 475 LYS A C 1
ATOM 3831 O O . LYS A 1 475 ? 9.195 -9.984 -25.875 1 93.62 475 LYS A O 1
ATOM 3836 N N . LYS A 1 476 ? 10.742 -11.281 -26.906 1 95.25 476 LYS A N 1
ATOM 3837 C CA . LYS A 1 476 ? 10.109 -12.523 -26.453 1 95.25 476 LYS A CA 1
ATOM 3838 C C . LYS A 1 476 ? 10.078 -12.602 -24.938 1 95.25 476 LYS A C 1
ATOM 3840 O O . LYS A 1 476 ? 9.078 -13.023 -24.359 1 95.25 476 LYS A O 1
ATOM 3845 N N . TYR A 1 477 ? 11.156 -12.25 -24.344 1 95.19 477 TYR A N 1
ATOM 3846 C CA . TYR A 1 477 ? 11.211 -12.242 -22.891 1 95.19 477 TYR A CA 1
ATOM 3847 C C . TYR A 1 477 ? 10.18 -11.289 -22.312 1 95.19 477 TYR A C 1
ATOM 3849 O O . TYR A 1 477 ? 9.406 -11.664 -21.422 1 95.19 477 TYR A O 1
ATOM 3857 N N . ASP A 1 478 ? 10.07 -10.086 -22.812 1 87.69 478 ASP A N 1
ATOM 3858 C CA . ASP A 1 478 ? 9.18 -9.047 -22.297 1 87.69 478 ASP A CA 1
ATOM 3859 C C . ASP A 1 478 ? 7.715 -9.453 -22.438 1 87.69 478 ASP A C 1
ATOM 3861 O O . ASP A 1 478 ? 6.887 -9.141 -21.594 1 87.69 478 ASP A O 1
ATOM 3865 N N . GLU A 1 479 ? 7.441 -10.125 -23.406 1 90.62 479 GLU A N 1
ATOM 3866 C CA . GLU A 1 479 ? 6.062 -10.5 -23.719 1 90.62 479 GLU A CA 1
ATOM 3867 C C . GLU A 1 479 ? 5.582 -11.641 -22.828 1 90.62 479 GLU A C 1
ATOM 3869 O O . GLU A 1 479 ? 4.379 -11.805 -22.625 1 90.62 479 GLU A O 1
ATOM 3874 N N . ASN A 1 480 ? 6.5 -12.43 -22.266 1 94.56 480 ASN A N 1
ATOM 3875 C CA . ASN A 1 480 ? 6.047 -13.688 -21.672 1 94.56 480 ASN A CA 1
ATOM 3876 C C . ASN A 1 480 ? 6.438 -13.789 -20.203 1 94.56 480 ASN A C 1
ATOM 3878 O O . ASN A 1 480 ? 6.02 -14.711 -19.5 1 94.56 480 ASN A O 1
ATOM 3882 N N . MET A 1 481 ? 7.215 -12.852 -19.609 1 92.06 481 MET A N 1
ATOM 3883 C CA . MET A 1 481 ? 7.68 -12.898 -18.219 1 92.06 481 MET A CA 1
ATOM 3884 C C . MET A 1 481 ? 6.629 -12.336 -17.266 1 92.06 481 MET A C 1
ATOM 3886 O O . MET A 1 481 ? 6.688 -12.57 -16.062 1 92.06 481 MET A O 1
ATOM 3890 N N . GLY A 1 482 ? 5.488 -11.805 -17.547 1 88.19 482 GLY A N 1
ATOM 3891 C CA . GLY A 1 482 ? 4.602 -11.016 -16.703 1 88.19 482 GLY A CA 1
ATOM 3892 C C . GLY A 1 482 ? 3.48 -11.836 -16.094 1 88.19 482 GLY A C 1
ATOM 3893 O O . GLY A 1 482 ? 2.592 -11.289 -15.43 1 88.19 482 GLY A O 1
ATOM 3894 N N . GLY A 1 483 ? 3.527 -13.156 -16.219 1 91.69 483 GLY A N 1
ATOM 3895 C CA . GLY A 1 483 ? 2.412 -13.977 -15.766 1 91.69 483 GLY A CA 1
ATOM 3896 C C . GLY A 1 483 ? 2.234 -13.961 -14.266 1 91.69 483 GLY A C 1
ATOM 3897 O O . GLY A 1 483 ? 1.115 -13.812 -13.766 1 91.69 483 GLY A O 1
ATOM 3898 N N . VAL A 1 484 ? 3.285 -14.133 -13.523 1 93.5 484 VAL A N 1
ATOM 3899 C CA . VAL A 1 484 ? 3.24 -14.164 -12.062 1 93.5 484 VAL A CA 1
ATOM 3900 C C . VAL A 1 484 ? 2.805 -12.805 -11.531 1 93.5 484 VAL A C 1
ATOM 3902 O O . VAL A 1 484 ? 1.952 -12.719 -10.648 1 93.5 484 VAL A O 1
ATOM 3905 N N . ASP A 1 485 ? 3.336 -11.797 -12.078 1 84.31 485 ASP A N 1
ATOM 3906 C CA . ASP A 1 485 ? 2.969 -10.438 -11.68 1 84.31 485 ASP A CA 1
ATOM 3907 C C . ASP A 1 485 ? 1.489 -10.172 -11.945 1 84.31 485 ASP A C 1
ATOM 3909 O O . ASP A 1 485 ? 0.819 -9.516 -11.148 1 84.31 485 ASP A O 1
ATOM 3913 N N . ARG A 1 486 ? 1.035 -10.602 -13.031 1 87.81 486 ARG A N 1
ATOM 3914 C CA . ARG A 1 486 ? -0.372 -10.43 -13.383 1 87.81 486 ARG A CA 1
ATOM 3915 C C . ARG A 1 486 ? -1.275 -11.133 -12.375 1 87.81 486 ARG A C 1
ATOM 3917 O O . ARG A 1 486 ? -2.291 -10.578 -11.953 1 87.81 486 ARG A O 1
ATOM 3924 N N . SER A 1 487 ? -0.932 -12.328 -12.07 1 93.5 487 SER A N 1
ATOM 3925 C CA . SER A 1 487 ? -1.716 -13.055 -11.078 1 93.5 487 SER A CA 1
ATOM 3926 C C . SER A 1 487 ? -1.699 -12.344 -9.734 1 93.5 487 SER A C 1
ATOM 3928 O O . SER A 1 487 ? -2.732 -12.234 -9.07 1 93.5 487 SER A O 1
ATOM 3930 N N . ASP A 1 488 ? -0.566 -11.898 -9.328 1 87.56 488 ASP A N 1
ATOM 3931 C CA . ASP A 1 488 ? -0.425 -11.195 -8.055 1 87.56 488 ASP A CA 1
ATOM 3932 C C . ASP A 1 488 ? -1.257 -9.922 -8.031 1 87.56 488 ASP A C 1
ATOM 3934 O O . ASP A 1 488 ? -1.879 -9.594 -7.023 1 87.56 488 ASP A O 1
ATOM 3938 N N . GLN A 1 489 ? -1.224 -9.219 -9.102 1 82.5 489 GLN A N 1
ATOM 3939 C CA . GLN A 1 489 ? -2.008 -7.996 -9.219 1 82.5 489 GLN A CA 1
ATOM 3940 C C . GLN A 1 489 ? -3.502 -8.281 -9.102 1 82.5 489 GLN A C 1
ATOM 3942 O O . GLN A 1 489 ? -4.223 -7.586 -8.391 1 82.5 489 GLN A O 1
ATOM 3947 N N . ASN A 1 490 ? -3.936 -9.289 -9.852 1 87.94 490 ASN A N 1
ATOM 3948 C CA . ASN A 1 490 ? -5.348 -9.656 -9.812 1 87.94 490 ASN A CA 1
ATOM 3949 C C . ASN A 1 490 ? -5.781 -10.07 -8.406 1 87.94 490 ASN A C 1
ATOM 3951 O O . ASN A 1 490 ? -6.82 -9.625 -7.918 1 87.94 490 ASN A O 1
ATOM 3955 N N . ILE A 1 491 ? -4.996 -10.867 -7.816 1 92.19 491 ILE A N 1
ATOM 3956 C CA . ILE A 1 491 ? -5.309 -11.344 -6.473 1 92.19 491 ILE A CA 1
ATOM 3957 C C . ILE A 1 491 ? -5.301 -10.172 -5.496 1 92.19 491 ILE A C 1
ATOM 3959 O O . ILE A 1 491 ? -6.168 -10.078 -4.621 1 92.19 491 ILE A O 1
ATOM 3963 N N . GLY A 1 492 ? -4.363 -9.289 -5.664 1 85.31 492 GLY A N 1
ATOM 3964 C CA . GLY A 1 492 ? -4.207 -8.141 -4.781 1 85.31 492 GLY A CA 1
ATOM 3965 C C . GLY A 1 492 ? -5.391 -7.195 -4.82 1 85.31 492 GLY A C 1
ATOM 3966 O O . GLY A 1 492 ? -5.66 -6.488 -3.846 1 85.31 492 GLY A O 1
ATOM 3967 N N . LEU A 1 493 ? -6.184 -7.188 -5.863 1 83.94 493 LEU A N 1
ATOM 3968 C CA . LEU A 1 493 ? -7.309 -6.277 -6.027 1 83.94 493 LEU A CA 1
ATOM 3969 C C . LEU A 1 493 ? -8.406 -6.578 -5.012 1 83.94 493 LEU A C 1
ATOM 3971 O O . LEU A 1 493 ? -9.047 -5.66 -4.496 1 83.94 493 LEU A O 1
ATOM 3975 N N . TYR A 1 494 ? -8.664 -7.852 -4.797 1 91.44 494 TYR A N 1
ATOM 3976 C CA . TYR A 1 494 ? -9.766 -8.25 -3.934 1 91.44 494 TYR A CA 1
ATOM 3977 C C . TYR A 1 494 ? -9.328 -9.312 -2.938 1 91.44 494 TYR A C 1
ATOM 3979 O O . TYR A 1 494 ? -10.047 -10.289 -2.701 1 91.44 494 TYR A O 1
ATOM 3987 N N . ARG A 1 495 ? -8.141 -9.086 -2.443 1 90.81 495 ARG A N 1
ATOM 3988 C CA . ARG A 1 495 ? -7.605 -10.023 -1.466 1 90.81 495 ARG A CA 1
ATOM 3989 C C . ARG A 1 495 ? -8.516 -10.125 -0.245 1 90.81 495 ARG A C 1
ATOM 3991 O O . ARG A 1 495 ? -9.047 -9.109 0.222 1 90.81 495 ARG A O 1
ATOM 3998 N N . THR A 1 496 ? -8.703 -11.344 0.262 1 93.81 496 THR A N 1
ATOM 3999 C CA . THR A 1 496 ? -9.453 -11.547 1.499 1 93.81 496 THR A CA 1
ATOM 4000 C C . THR A 1 496 ? -8.953 -10.609 2.592 1 93.81 496 THR A C 1
ATOM 4002 O O . THR A 1 496 ? -7.746 -10.484 2.812 1 93.81 496 THR A O 1
ATOM 4005 N N . SER A 1 497 ? -9.922 -9.969 3.246 1 89.75 497 SER A N 1
ATOM 4006 C CA . SER A 1 497 ? -9.516 -8.883 4.137 1 89.75 497 SER A CA 1
ATOM 4007 C C . SER A 1 497 ? -9.57 -9.32 5.598 1 89.75 497 SER A C 1
ATOM 4009 O O . SER A 1 497 ? -8.969 -8.68 6.465 1 89.75 497 SER A O 1
ATOM 4011 N N . ILE A 1 498 ? -10.297 -10.375 5.895 1 89.75 498 ILE A N 1
ATOM 4012 C CA . ILE A 1 498 ? -10.367 -10.852 7.27 1 89.75 498 ILE A CA 1
ATOM 4013 C C . ILE A 1 498 ? -9 -11.406 7.691 1 89.75 498 ILE A C 1
ATOM 4015 O O . ILE A 1 498 ? -8.406 -12.219 6.984 1 89.75 498 ILE A O 1
ATOM 4019 N N . ARG A 1 499 ? -8.617 -10.945 8.82 1 78 499 ARG A N 1
ATOM 4020 C CA . ARG A 1 499 ? -7.293 -11.305 9.32 1 78 499 ARG A CA 1
ATOM 4021 C C . ARG A 1 499 ? -7.391 -12.258 10.508 1 78 499 ARG A C 1
ATOM 4023 O O . ARG A 1 499 ? -8.391 -12.258 11.234 1 78 499 ARG A O 1
ATOM 4030 N N . GLY A 1 500 ? -6.398 -13.109 10.547 1 76.75 500 GLY A N 1
ATOM 4031 C CA . GLY A 1 500 ? -6.312 -14 11.695 1 76.75 500 GLY A CA 1
ATOM 4032 C C . GLY A 1 500 ? -4.992 -13.898 12.438 1 76.75 500 GLY A C 1
ATOM 4033 O O . GLY A 1 500 ? -4.023 -13.352 11.906 1 76.75 500 GLY A O 1
ATOM 4034 N N . LYS A 1 501 ? -4.961 -14.43 13.594 1 72.56 501 LYS A N 1
ATOM 4035 C CA . LYS A 1 501 ? -3.789 -14.328 14.461 1 72.56 501 LYS A CA 1
ATOM 4036 C C . LYS A 1 501 ? -2.799 -15.453 14.188 1 72.56 501 LYS A C 1
ATOM 4038 O O . LYS A 1 501 ? -1.605 -15.32 14.461 1 72.56 501 LYS A O 1
ATOM 4043 N N . LYS A 1 502 ? -3.371 -16.547 13.719 1 82.88 502 LYS A N 1
ATOM 4044 C CA . LYS A 1 502 ? -2.471 -17.641 13.383 1 82.88 502 LYS A CA 1
ATOM 4045 C C . LYS A 1 502 ? -1.554 -17.266 12.219 1 82.88 502 LYS A C 1
ATOM 4047 O O . LYS A 1 502 ? -2.004 -16.672 11.234 1 82.88 502 LYS A O 1
ATOM 4052 N N . TRP A 1 503 ? -0.283 -17.609 12.367 1 84.19 503 TRP A N 1
ATOM 4053 C CA . TRP A 1 503 ? 0.696 -17.156 11.383 1 84.19 503 TRP A CA 1
ATOM 4054 C C . TRP A 1 503 ? 0.363 -17.703 10 1 84.19 503 TRP A C 1
ATOM 4056 O O . TRP A 1 503 ? 0.704 -17.094 8.984 1 84.19 503 TRP A O 1
ATOM 4066 N N . TYR A 1 504 ? -0.315 -18.859 9.992 1 90.75 504 TYR A N 1
ATOM 4067 C CA . TYR A 1 504 ? -0.51 -19.516 8.703 1 90.75 504 TYR A CA 1
ATOM 4068 C C . TYR A 1 504 ? -1.891 -19.203 8.141 1 90.75 504 TYR A C 1
ATOM 4070 O O . TYR A 1 504 ? -2.242 -19.672 7.051 1 90.75 504 TYR A O 1
ATOM 4078 N N . PHE A 1 505 ? -2.742 -18.422 8.852 1 90.94 505 PHE A N 1
ATOM 4079 C CA . PHE A 1 505 ? -4.09 -18.141 8.375 1 90.94 505 PHE A CA 1
ATOM 4080 C C . PHE A 1 505 ? -4.051 -17.328 7.082 1 90.94 505 PHE A C 1
ATOM 4082 O O . PHE A 1 505 ? -4.82 -17.594 6.156 1 90.94 505 PHE A O 1
ATOM 4089 N N . SER A 1 506 ? -3.176 -16.328 7.082 1 89.56 506 SER A N 1
ATOM 4090 C CA . SER A 1 506 ? -3.051 -15.508 5.883 1 89.56 506 SER A CA 1
ATOM 4091 C C . SER A 1 506 ? -2.654 -16.359 4.676 1 89.56 506 SER A C 1
ATOM 4093 O O . SER A 1 506 ? -3.047 -16.047 3.545 1 89.56 506 SER A O 1
ATOM 4095 N N . LEU A 1 507 ? -1.896 -17.391 4.902 1 94.38 507 LEU A N 1
ATOM 4096 C CA . LEU A 1 507 ? -1.46 -18.266 3.826 1 94.38 507 LEU A CA 1
ATOM 4097 C C . LEU A 1 507 ? -2.615 -19.125 3.328 1 94.38 507 LEU A C 1
ATOM 4099 O O . LEU A 1 507 ? -2.713 -19.422 2.133 1 94.38 507 LEU A O 1
ATOM 4103 N N . ILE A 1 508 ? -3.465 -19.547 4.266 1 96.44 508 ILE A N 1
ATOM 4104 C CA . ILE A 1 508 ? -4.668 -20.281 3.875 1 96.44 508 ILE A CA 1
ATOM 4105 C C . ILE A 1 508 ? -5.551 -19.375 3.01 1 96.44 508 ILE A C 1
ATOM 4107 O O . ILE A 1 508 ? -6.031 -19.812 1.955 1 96.44 508 ILE A O 1
ATOM 4111 N N . CYS A 1 509 ? -5.758 -18.172 3.453 1 95.88 509 CYS A N 1
ATOM 4112 C CA . CYS A 1 509 ? -6.566 -17.219 2.697 1 95.88 509 CYS A CA 1
ATOM 4113 C C . CYS A 1 509 ? -5.965 -16.969 1.322 1 95.88 509 CYS A C 1
ATOM 4115 O O . CYS A 1 509 ? -6.691 -16.828 0.335 1 95.88 509 CYS A O 1
ATOM 4117 N N . HIS A 1 510 ? -4.641 -16.906 1.275 1 96.06 510 HIS A N 1
ATOM 4118 C CA . HIS A 1 510 ? -3.99 -16.703 -0.014 1 96.06 510 HIS A CA 1
ATOM 4119 C C . HIS A 1 510 ? -4.227 -17.906 -0.94 1 96.06 510 HIS A C 1
ATOM 4121 O O . HIS A 1 510 ? -4.441 -17.719 -2.141 1 96.06 510 HIS A O 1
ATOM 4127 N N . GLY A 1 511 ? -4.117 -19.078 -0.385 1 97.75 511 GLY A N 1
ATOM 4128 C CA . GLY A 1 511 ? -4.461 -20.25 -1.167 1 97.75 511 GLY A CA 1
ATOM 4129 C C . GLY A 1 511 ? -5.855 -20.203 -1.754 1 97.75 511 GLY A C 1
ATOM 4130 O O . GLY A 1 511 ? -6.062 -20.562 -2.916 1 97.75 511 GLY A O 1
ATOM 4131 N N . LEU A 1 512 ? -6.773 -19.75 -0.934 1 98.19 512 LEU A N 1
ATOM 4132 C CA . LEU A 1 512 ? -8.156 -19.562 -1.375 1 98.19 512 LEU A CA 1
ATOM 4133 C C . LEU A 1 512 ? -8.242 -18.547 -2.504 1 98.19 512 LEU A C 1
ATOM 4135 O O . LEU A 1 512 ? -8.914 -18.781 -3.51 1 98.19 512 LEU A O 1
ATOM 4139 N N . ASP A 1 513 ? -7.574 -17.469 -2.367 1 97.5 513 ASP A N 1
ATOM 4140 C CA . ASP A 1 513 ? -7.57 -16.422 -3.371 1 97.5 513 ASP A CA 1
ATOM 4141 C C . ASP A 1 513 ? -6.926 -16.891 -4.672 1 97.5 513 ASP A C 1
ATOM 4143 O O . ASP A 1 513 ? -7.391 -16.562 -5.762 1 97.5 513 ASP A O 1
ATOM 4147 N N . MET A 1 514 ? -5.82 -17.625 -4.555 1 98.44 514 MET A N 1
ATOM 4148 C CA . MET A 1 514 ? -5.18 -18.188 -5.742 1 98.44 514 MET A CA 1
ATOM 4149 C C . MET A 1 514 ? -6.133 -19.109 -6.492 1 98.44 514 MET A C 1
ATOM 4151 O O . MET A 1 514 ? -6.234 -19.047 -7.719 1 98.44 514 MET A O 1
ATOM 4155 N N . ALA A 1 515 ? -6.797 -19.922 -5.734 1 98.81 515 ALA A N 1
ATOM 4156 C CA . ALA A 1 515 ? -7.738 -20.859 -6.344 1 98.81 515 ALA A CA 1
ATOM 4157 C C . ALA A 1 515 ? -8.867 -20.125 -7.047 1 98.81 515 ALA A C 1
ATOM 4159 O O . ALA A 1 515 ? -9.273 -20.5 -8.148 1 98.81 515 ALA A O 1
ATOM 4160 N N . LEU A 1 516 ? -9.352 -19.109 -6.41 1 98.75 516 LEU A N 1
ATOM 4161 C CA . LEU A 1 516 ? -10.414 -18.312 -7.023 1 98.75 516 LEU A CA 1
ATOM 4162 C C . LEU A 1 516 ? -9.914 -17.656 -8.305 1 98.75 516 LEU A C 1
ATOM 4164 O O . LEU A 1 516 ? -10.633 -17.625 -9.312 1 98.75 516 LEU A O 1
ATOM 4168 N N . HIS A 1 517 ? -8.773 -17.094 -8.258 1 98.31 517 HIS A N 1
ATOM 4169 C CA . HIS A 1 517 ? -8.18 -16.484 -9.438 1 98.31 517 HIS A CA 1
ATOM 4170 C C . HIS A 1 517 ? -8.039 -17.484 -10.578 1 98.31 517 HIS A C 1
ATOM 4172 O O . HIS A 1 517 ? -8.383 -17.188 -11.727 1 98.31 517 HIS A O 1
ATOM 4178 N N . ASN A 1 518 ? -7.484 -18.656 -10.273 1 98.62 518 ASN A N 1
ATOM 4179 C CA . ASN A 1 518 ? -7.352 -19.703 -11.281 1 98.62 518 ASN A CA 1
ATOM 4180 C C . ASN A 1 518 ? -8.711 -20.094 -11.859 1 98.62 518 ASN A C 1
ATOM 4182 O O . ASN A 1 518 ? -8.828 -20.328 -13.062 1 98.62 518 ASN A O 1
ATOM 4186 N N . SER A 1 519 ? -9.719 -20.188 -10.984 1 98.44 519 SER A N 1
ATOM 4187 C CA . SER A 1 519 ? -11.07 -20.5 -11.445 1 98.44 519 SER A CA 1
ATOM 4188 C C . SER A 1 519 ? -11.578 -19.438 -12.43 1 98.44 519 SER A C 1
ATOM 4190 O O . SER A 1 519 ? -12.211 -19.781 -13.43 1 98.44 519 SER A O 1
ATOM 4192 N N . TRP A 1 520 ? -11.336 -18.266 -12.109 1 98.12 520 TRP A N 1
ATOM 4193 C CA . TRP A 1 520 ? -11.742 -17.172 -12.977 1 98.12 520 TRP A CA 1
ATOM 4194 C C . TRP A 1 520 ? -11.023 -17.234 -14.32 1 98.12 520 TRP A C 1
ATOM 4196 O O . TRP A 1 520 ? -11.625 -17.016 -15.367 1 98.12 520 TRP A O 1
ATOM 4206 N N . GLN A 1 521 ? -9.703 -17.547 -14.289 1 97.06 521 GLN A N 1
ATOM 4207 C CA . GLN A 1 521 ? -8.945 -17.688 -15.523 1 97.06 521 GLN A CA 1
ATOM 4208 C C . GLN A 1 521 ? -9.531 -18.797 -16.406 1 97.06 521 GLN A C 1
ATOM 4210 O O . GLN A 1 521 ? -9.633 -18.625 -17.625 1 97.06 521 GLN A O 1
ATOM 4215 N N . LEU A 1 522 ? -9.891 -19.875 -15.797 1 96.5 522 LEU A N 1
ATOM 4216 C CA . LEU A 1 522 ? -10.523 -20.969 -16.531 1 96.5 522 LEU A CA 1
ATOM 4217 C C . LEU A 1 522 ? -11.859 -20.516 -17.125 1 96.5 522 LEU A C 1
ATOM 4219 O O . LEU A 1 522 ? -12.164 -20.812 -18.281 1 96.5 522 LEU A O 1
ATOM 4223 N N . TYR A 1 523 ? -12.625 -19.781 -16.344 1 96.31 523 TYR A N 1
ATOM 4224 C CA . TYR A 1 523 ? -13.906 -19.25 -16.781 1 96.31 523 TYR A CA 1
ATOM 4225 C C . TYR A 1 523 ? -13.734 -18.375 -18.016 1 96.31 523 TYR A C 1
ATOM 4227 O O . TYR A 1 523 ? -14.461 -18.516 -19 1 96.31 523 TYR A O 1
ATOM 4235 N N . LYS A 1 524 ? -12.758 -17.516 -17.969 1 94.06 524 LYS A N 1
ATOM 4236 C CA . LYS A 1 524 ? -12.492 -16.609 -19.062 1 94.06 524 LYS A CA 1
ATOM 4237 C C . LYS A 1 524 ? -12 -17.359 -20.297 1 94.06 524 LYS A C 1
ATOM 4239 O O . LYS A 1 524 ? -12.414 -17.062 -21.422 1 94.06 524 LYS A O 1
ATOM 4244 N N . ASN A 1 525 ? -11.125 -18.312 -20.094 1 90.88 525 ASN A N 1
ATOM 4245 C CA . ASN A 1 525 ? -10.578 -19.109 -21.188 1 90.88 525 ASN A CA 1
ATOM 4246 C C . ASN A 1 525 ? -11.664 -19.906 -21.891 1 90.88 525 ASN A C 1
ATOM 4248 O O . ASN A 1 525 ? -11.492 -20.297 -23.047 1 90.88 525 ASN A O 1
ATOM 4252 N N . ASN A 1 526 ? -12.734 -20.156 -21.188 1 92.75 526 ASN A N 1
ATOM 4253 C CA . ASN A 1 526 ? -13.82 -20.938 -21.781 1 92.75 526 ASN A CA 1
ATOM 4254 C C . ASN A 1 526 ? -14.977 -20.047 -22.219 1 92.75 526 ASN A C 1
ATOM 4256 O O . ASN A 1 526 ? -16.125 -20.5 -22.266 1 92.75 526 ASN A O 1
ATOM 4260 N N . GLY A 1 527 ? -14.734 -18.703 -22.344 1 90.19 527 GLY A N 1
ATOM 4261 C CA . GLY A 1 527 ? -15.695 -17.797 -22.969 1 90.19 527 GLY A CA 1
ATOM 4262 C C . GLY A 1 527 ? -16.516 -17.016 -21.953 1 90.19 527 GLY A C 1
ATOM 4263 O O . GLY A 1 527 ? -17.469 -16.328 -22.312 1 90.19 527 GLY A O 1
ATOM 4264 N N . GLY A 1 528 ? -16.156 -17.125 -20.688 1 92.94 528 GLY A N 1
ATOM 4265 C CA . GLY A 1 528 ? -16.859 -16.359 -19.688 1 92.94 528 GLY A CA 1
ATOM 4266 C C . GLY A 1 528 ? -16.688 -14.859 -19.859 1 92.94 528 GLY A C 1
ATOM 4267 O O . GLY A 1 528 ? -15.641 -14.391 -20.312 1 92.94 528 GLY A O 1
ATOM 4268 N N . GLU A 1 529 ? -17.672 -14.086 -19.344 1 92.25 529 GLU A N 1
ATOM 4269 C CA . GLU A 1 529 ? -17.672 -12.656 -19.625 1 92.25 529 GLU A CA 1
ATOM 4270 C C . GLU A 1 529 ? -17.453 -11.844 -18.359 1 92.25 529 GLU A C 1
ATOM 4272 O O . GLU A 1 529 ? -17.156 -10.648 -18.406 1 92.25 529 GLU A O 1
ATOM 4277 N N . TYR A 1 530 ? -17.562 -12.523 -17.219 1 93.5 530 TYR A N 1
ATOM 4278 C CA . TYR A 1 530 ? -17.438 -11.781 -15.969 1 93.5 530 TYR A CA 1
ATOM 4279 C C . TYR A 1 530 ? -16.016 -11.312 -15.75 1 93.5 530 TYR A C 1
ATOM 4281 O O . TYR A 1 530 ? -15.062 -12.055 -16 1 93.5 530 TYR A O 1
ATOM 4289 N N . ASP A 1 531 ? -15.914 -10.023 -15.344 1 93.31 531 ASP A N 1
ATOM 4290 C CA . ASP A 1 531 ? -14.609 -9.641 -14.828 1 93.31 531 ASP A CA 1
ATOM 4291 C C . ASP A 1 531 ? -14.352 -10.281 -13.461 1 93.31 531 ASP A C 1
ATOM 4293 O O . ASP A 1 531 ? -15.203 -10.992 -12.93 1 93.31 531 ASP A O 1
ATOM 4297 N N . PHE A 1 532 ? -13.203 -10.117 -12.984 1 94.31 532 PHE A N 1
ATOM 4298 C CA . PHE A 1 532 ? -12.781 -10.844 -11.797 1 94.31 532 PHE A CA 1
ATOM 4299 C C . PHE A 1 532 ? -13.664 -10.484 -10.602 1 94.31 532 PHE A C 1
ATOM 4301 O O . PHE A 1 532 ? -14.023 -11.359 -9.812 1 94.31 532 PHE A O 1
ATOM 4308 N N . LEU A 1 533 ? -14.031 -9.195 -10.422 1 93.5 533 LEU A N 1
ATOM 4309 C CA . LEU A 1 533 ? -14.906 -8.773 -9.336 1 93.5 533 LEU A CA 1
ATOM 4310 C C . LEU A 1 533 ? -16.25 -9.484 -9.406 1 93.5 533 LEU A C 1
ATOM 4312 O O . LEU A 1 533 ? -16.703 -10.062 -8.422 1 93.5 533 LEU A O 1
ATOM 4316 N N . HIS A 1 534 ? -16.859 -9.453 -10.578 1 94.19 534 HIS A N 1
ATOM 4317 C CA . HIS A 1 534 ? -18.156 -10.094 -10.75 1 94.19 534 HIS A CA 1
ATOM 4318 C C . HIS A 1 534 ? -18.062 -11.602 -10.508 1 94.19 534 HIS A C 1
ATOM 4320 O O . HIS A 1 534 ? -18.984 -12.195 -9.938 1 94.19 534 HIS A O 1
ATOM 4326 N N . PHE A 1 535 ? -17.031 -12.203 -11.008 1 96.88 535 PHE A N 1
ATOM 4327 C CA . PHE A 1 535 ? -16.828 -13.625 -10.789 1 96.88 535 PHE A CA 1
ATOM 4328 C C . PHE A 1 535 ? -16.75 -13.938 -9.297 1 96.88 535 PHE A C 1
ATOM 4330 O O . PHE A 1 535 ? -17.422 -14.836 -8.805 1 96.88 535 PHE A O 1
ATOM 4337 N N . ARG A 1 536 ? -15.922 -13.156 -8.562 1 97.69 536 ARG A N 1
ATOM 4338 C CA . ARG A 1 536 ? -15.766 -13.328 -7.121 1 97.69 536 ARG A CA 1
ATOM 4339 C C . ARG A 1 536 ? -17.094 -13.148 -6.402 1 97.69 536 ARG A C 1
ATOM 4341 O O . ARG A 1 536 ? -17.438 -13.938 -5.52 1 97.69 536 ARG A O 1
ATOM 4348 N N . ARG A 1 537 ? -17.828 -12.109 -6.75 1 96.75 537 ARG A N 1
ATOM 4349 C CA . ARG A 1 537 ? -19.125 -11.844 -6.141 1 96.75 537 ARG A CA 1
ATOM 4350 C C . ARG A 1 537 ? -20.078 -13.008 -6.371 1 96.75 537 ARG A C 1
ATOM 4352 O O . ARG A 1 537 ? -20.812 -13.414 -5.453 1 96.75 537 ARG A O 1
ATOM 4359 N N . SER A 1 538 ? -20.047 -13.547 -7.57 1 96.94 538 SER A N 1
ATOM 4360 C CA . SER A 1 538 ? -20.938 -14.656 -7.918 1 96.94 538 SER A CA 1
ATOM 4361 C C . SER A 1 538 ? -20.625 -15.883 -7.066 1 96.94 538 SER A C 1
ATOM 4363 O O . SER A 1 538 ? -21.547 -16.516 -6.539 1 96.94 538 SER A O 1
ATOM 4365 N N . VAL A 1 539 ? -19.391 -16.172 -6.898 1 97.81 539 VAL A N 1
ATOM 4366 C CA . VAL A 1 539 ? -18.984 -17.344 -6.141 1 97.81 539 VAL A CA 1
ATOM 4367 C C . VAL A 1 539 ? -19.312 -17.141 -4.66 1 97.81 539 VAL A C 1
ATOM 4369 O O . VAL A 1 539 ? -19.891 -18.031 -4.023 1 97.81 539 VAL A O 1
ATOM 4372 N N . ALA A 1 540 ? -18.953 -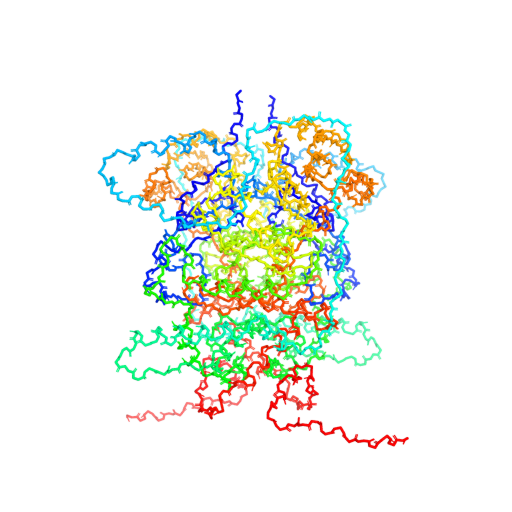15.992 -4.102 1 97.88 540 ALA A N 1
ATOM 4373 C CA . ALA A 1 540 ? -19.188 -15.711 -2.688 1 97.88 540 ALA A CA 1
ATOM 4374 C C . ALA A 1 540 ? -20.672 -15.766 -2.357 1 97.88 540 ALA A C 1
ATOM 4376 O O . ALA A 1 540 ? -21.078 -16.422 -1.395 1 97.88 540 ALA A O 1
ATOM 4377 N N . THR A 1 541 ? -21.484 -15.133 -3.195 1 96 541 THR A N 1
ATOM 4378 C CA . THR A 1 541 ? -22.922 -15.094 -2.977 1 96 541 THR A CA 1
ATOM 4379 C C . THR A 1 541 ? -23.531 -16.484 -3.098 1 96 541 THR A C 1
ATOM 4381 O O . THR A 1 541 ? -24.359 -16.875 -2.281 1 96 541 THR A O 1
ATOM 4384 N N . ALA A 1 542 ? -23.078 -17.203 -4.051 1 96.25 542 ALA A N 1
ATOM 4385 C CA . ALA A 1 542 ? -23.578 -18.562 -4.25 1 96.25 542 ALA A CA 1
ATOM 4386 C C . ALA A 1 542 ? -23.266 -19.453 -3.051 1 96.25 542 ALA A C 1
ATOM 4388 O O . ALA A 1 542 ? -24.125 -20.203 -2.582 1 96.25 542 ALA A O 1
ATOM 4389 N N . LEU A 1 543 ? -22.047 -19.391 -2.537 1 97.06 543 LEU A N 1
ATOM 4390 C CA . LEU A 1 543 ? -21.656 -20.203 -1.384 1 97.06 543 LEU A CA 1
ATOM 4391 C C . LEU A 1 543 ? -22.5 -19.859 -0.167 1 97.06 543 LEU A C 1
ATOM 4393 O O . LEU A 1 543 ? -22.984 -20.75 0.535 1 97.06 543 LEU A O 1
ATOM 4397 N N . LEU A 1 544 ? -22.719 -18.562 0.06 1 96.25 544 LEU A N 1
ATOM 4398 C CA . LEU A 1 544 ? -23.406 -18.109 1.267 1 96.25 544 LEU A CA 1
ATOM 4399 C C . LEU A 1 544 ? -24.906 -18.375 1.181 1 96.25 544 LEU A C 1
ATOM 4401 O O . LEU A 1 544 ? -25.547 -18.641 2.195 1 96.25 544 LEU A O 1
ATOM 4405 N N . GLU A 1 545 ? -25.438 -18.344 0.039 1 93 545 GLU A N 1
ATOM 4406 C CA . GLU A 1 545 ? -26.875 -18.562 -0.131 1 93 545 GLU A CA 1
ATOM 4407 C C . GLU A 1 545 ? -27.188 -20.062 -0.172 1 93 545 GLU A C 1
ATOM 4409 O O . GLU A 1 545 ? -28.234 -20.484 0.345 1 93 545 GLU A O 1
ATOM 4414 N N . THR A 1 546 ? -26.312 -20.844 -0.741 1 92.25 546 THR A N 1
ATOM 4415 C CA . THR A 1 546 ? -26.562 -22.266 -0.931 1 92.25 546 THR A CA 1
ATOM 4416 C C . THR A 1 546 ? -26.359 -23.031 0.375 1 92.25 546 THR A C 1
ATOM 4418 O O . THR A 1 546 ? -27.125 -23.938 0.691 1 92.25 546 THR A O 1
ATOM 4421 N N . TYR A 1 547 ? -25.422 -22.625 1.169 1 91.56 547 TYR A N 1
ATOM 4422 C CA . TYR A 1 547 ? -25.016 -23.484 2.279 1 91.56 547 TYR A CA 1
ATOM 4423 C C . TYR A 1 547 ? -25.391 -22.844 3.617 1 91.56 547 TYR A C 1
ATOM 4425 O O . TYR A 1 547 ? -24.938 -23.312 4.672 1 91.56 547 TYR A O 1
ATOM 4433 N N . LYS A 1 548 ? -26.172 -21.75 3.543 1 88.75 548 LYS A N 1
ATOM 4434 C CA . LYS A 1 548 ? -26.594 -21.109 4.781 1 88.75 548 LYS A CA 1
ATOM 4435 C C . LYS A 1 548 ? -27.438 -22.031 5.629 1 88.75 548 LYS A C 1
ATOM 4437 O O . LYS A 1 548 ? -28.141 -22.906 5.098 1 88.75 548 LYS A O 1
ATOM 4442 N N . LYS A 1 549 ? -27.109 -21.953 6.977 1 76.69 549 LYS A N 1
ATOM 4443 C CA . LYS A 1 549 ? -27.938 -22.719 7.891 1 76.69 549 LYS A CA 1
ATOM 4444 C C . LYS A 1 549 ? -29.328 -22.094 8.039 1 76.69 549 LYS A C 1
ATOM 4446 O O . LYS A 1 549 ? -29.453 -20.875 8.07 1 76.69 549 LYS A O 1
ATOM 4451 N N . ARG A 1 550 ? -30.422 -22.719 7.793 1 61.66 550 ARG A N 1
ATOM 4452 C CA . ARG A 1 550 ? -31.797 -22.266 7.934 1 61.66 550 ARG A CA 1
ATOM 4453 C C . ARG A 1 550 ? -32.094 -21.844 9.375 1 61.66 550 ARG A C 1
ATOM 4455 O O . ARG A 1 550 ? -32.375 -22.703 10.219 1 61.66 550 ARG A O 1
ATOM 4462 N N . SER A 1 551 ? -31 -21.234 10.031 1 55.5 551 SER A N 1
ATOM 4463 C CA . SER A 1 551 ? -31.406 -21.016 11.414 1 55.5 551 SER A CA 1
ATOM 4464 C C . SER A 1 551 ? -32.062 -19.656 11.578 1 55.5 551 SER A C 1
ATOM 4466 O O . SER A 1 551 ? -31.797 -18.719 10.828 1 55.5 551 SER A O 1
ATOM 4468 N N . ASP A 1 552 ? -33.156 -19.516 12.375 1 50.12 552 ASP A N 1
ATOM 4469 C CA . ASP A 1 552 ? -33.938 -18.359 12.805 1 50.12 552 ASP A CA 1
ATOM 4470 C C . ASP A 1 552 ? -33.062 -17.359 13.555 1 50.12 552 ASP A C 1
ATOM 4472 O O . ASP A 1 552 ? -32.438 -17.719 14.555 1 50.12 552 ASP A O 1
ATOM 4476 N N . ARG A 1 553 ? -32.656 -16.438 13.078 1 54.75 553 ARG A N 1
ATOM 4477 C CA . ARG A 1 553 ? -31.891 -15.375 13.719 1 54.75 553 ARG A CA 1
ATOM 4478 C C . ARG A 1 553 ? -32.625 -14.852 14.961 1 54.75 553 ARG A C 1
ATOM 4480 O O . ARG A 1 553 ? -33.781 -14.445 14.875 1 54.75 553 ARG A O 1
ATOM 4487 N N . LYS A 1 554 ? -32.094 -14.945 16.172 1 49.62 554 LYS A N 1
ATOM 4488 C CA . LYS A 1 554 ? -32.625 -14.25 17.344 1 49.62 554 LYS A CA 1
ATOM 4489 C C . LYS A 1 554 ? -32.344 -12.75 17.266 1 49.62 554 LYS A C 1
ATOM 4491 O O . LYS A 1 554 ? -31.359 -12.32 16.656 1 49.62 554 LYS A O 1
ATOM 4496 N N . ALA A 1 555 ? -33.25 -11.922 17.594 1 46.75 555 ALA A N 1
ATOM 4497 C CA . ALA A 1 555 ? -33.156 -10.461 17.641 1 46.75 555 ALA A CA 1
ATOM 4498 C C . ALA A 1 555 ? -31.922 -10.016 18.406 1 46.75 555 ALA A C 1
ATOM 4500 O O . ALA A 1 555 ? -31.688 -10.461 19.531 1 46.75 555 ALA A O 1
ATOM 4501 N N . THR A 1 556 ? -30.719 -9.586 17.75 1 50.06 556 THR A N 1
ATOM 4502 C CA . THR A 1 556 ? -29.531 -9.133 18.469 1 50.06 556 THR A CA 1
ATOM 4503 C C . THR A 1 556 ? -29.688 -7.68 18.906 1 50.06 556 THR A C 1
ATOM 4505 O O . THR A 1 556 ? -30.422 -6.91 18.281 1 50.06 556 THR A O 1
ATOM 4508 N N . ARG A 1 557 ? -29.078 -7.098 20.078 1 46.91 557 ARG A N 1
ATOM 4509 C CA . ARG A 1 557 ? -29.094 -5.754 20.656 1 46.91 557 ARG A CA 1
ATOM 4510 C C . ARG A 1 557 ? -28.5 -4.738 19.688 1 46.91 557 ARG A C 1
ATOM 4512 O O . ARG A 1 557 ? -27.469 -4.996 19.062 1 46.91 557 ARG A O 1
ATOM 4519 N N . VAL A 1 558 ? -29.281 -3.699 19.422 1 46.09 558 VAL A N 1
ATOM 4520 C CA . VAL A 1 558 ? -28.828 -2.604 18.578 1 46.09 558 VAL A CA 1
ATOM 4521 C C . VAL A 1 558 ? -27.578 -1.967 19.188 1 46.09 558 VAL A C 1
ATOM 4523 O O . VAL A 1 558 ? -27.531 -1.723 20.406 1 46.09 558 VAL A O 1
ATOM 4526 N N . SER A 1 559 ? -26.5 -1.936 18.5 1 45.97 559 SER A N 1
ATOM 4527 C CA . SER A 1 559 ? -25.281 -1.304 19 1 45.97 559 SER A CA 1
ATOM 4528 C C . SER A 1 559 ? -25.516 0.163 19.344 1 45.97 559 SER A C 1
ATOM 4530 O O . SER A 1 559 ? -26.031 0.924 18.516 1 45.97 559 SER A O 1
ATOM 4532 N N . GLN A 1 560 ? -25.734 0.617 20.578 1 43.66 560 GLN A N 1
ATOM 4533 C CA . GLN A 1 560 ? -26.078 1.927 21.125 1 43.66 560 GLN A CA 1
ATOM 4534 C C . GLN A 1 560 ? -25.094 2.994 20.641 1 43.66 560 GLN A C 1
ATOM 4536 O O . GLN A 1 560 ? -25.453 4.172 20.562 1 43.66 560 GLN A O 1
ATOM 4541 N N . ASN A 1 561 ? -23.938 2.688 20.359 1 42.75 561 ASN A N 1
ATOM 4542 C CA . ASN A 1 561 ? -22.906 3.711 20.484 1 42.75 561 ASN A CA 1
ATOM 4543 C C . ASN A 1 561 ? -22.938 4.688 19.312 1 42.75 561 ASN A C 1
ATOM 4545 O O . ASN A 1 561 ? -22.375 5.777 19.391 1 42.75 561 ASN A O 1
ATOM 4549 N N . PHE A 1 562 ? -23.641 4.309 18.234 1 47.56 562 PHE A N 1
ATOM 4550 C CA . PHE A 1 562 ? -23.391 5.199 17.109 1 47.56 562 PHE A CA 1
ATOM 4551 C C . PHE A 1 562 ? -24.578 6.125 16.875 1 47.56 562 PHE A C 1
ATOM 4553 O O . PHE A 1 562 ? -24.578 6.926 15.938 1 47.56 562 PHE A O 1
ATOM 4560 N N . ARG A 1 563 ? -25.703 6.078 17.703 1 45.69 563 ARG A N 1
ATOM 4561 C CA . ARG A 1 563 ? -26.906 6.844 17.406 1 45.69 563 ARG A CA 1
ATOM 4562 C C . ARG A 1 563 ? -27.047 8.039 18.328 1 45.69 563 ARG A C 1
ATOM 4564 O O . ARG A 1 563 ? -28.094 8.703 18.359 1 45.69 563 ARG A O 1
ATOM 4571 N N . GLU A 1 564 ? -26.094 8.266 19.094 1 41.22 564 GLU A N 1
ATOM 4572 C CA . GLU A 1 564 ? -26.297 9.336 20.062 1 41.22 564 GLU A CA 1
ATOM 4573 C C . GLU A 1 564 ? -26.656 10.648 19.375 1 41.22 564 GLU A C 1
ATOM 4575 O O . GLU A 1 564 ? -27.484 11.406 19.859 1 41.22 564 GLU A O 1
ATOM 4580 N N . ASP A 1 565 ? -26.078 10.875 18.203 1 44.84 565 ASP A N 1
ATOM 4581 C CA . ASP A 1 565 ? -26.266 12.195 17.609 1 44.84 565 ASP A CA 1
ATOM 4582 C C . ASP A 1 565 ? -27.484 12.219 16.703 1 44.84 565 ASP A C 1
ATOM 4584 O O . ASP A 1 565 ? -27.953 13.289 16.312 1 44.84 565 ASP A O 1
ATOM 4588 N N . SER A 1 566 ? -27.828 11.125 16.25 1 44.62 566 SER A N 1
ATOM 4589 C CA . SER A 1 566 ? -28.922 11.164 15.289 1 44.62 566 SER A CA 1
ATOM 4590 C C . SER A 1 566 ? -30.234 11.57 15.961 1 44.62 566 SER A C 1
ATOM 4592 O O . SER A 1 566 ? -31.203 11.906 15.281 1 44.62 566 SER A O 1
ATOM 4594 N N . ARG A 1 567 ? -30.391 11.297 17.266 1 35.25 567 ARG A N 1
ATOM 4595 C CA . ARG A 1 567 ? -31.688 11.547 17.906 1 35.25 567 ARG A CA 1
ATOM 4596 C C . ARG A 1 567 ? -31.891 13.039 18.156 1 35.25 567 ARG A C 1
ATOM 4598 O O . ARG A 1 567 ? -32.875 13.445 18.781 1 35.25 567 ARG A O 1
ATOM 4605 N N . PHE A 1 568 ? -30.891 13.82 18.188 1 32.84 568 PHE A N 1
ATOM 4606 C CA . PHE A 1 568 ? -31.172 15.203 18.531 1 32.84 568 PHE A CA 1
ATOM 4607 C C . PHE A 1 568 ? -31.875 15.914 17.375 1 32.84 568 PHE A C 1
ATOM 4609 O O . PHE A 1 568 ? -31.25 16.266 16.391 1 32.84 568 PHE A O 1
ATOM 4616 N N . ASP A 1 569 ? -33.156 15.539 17.141 1 33.81 569 ASP A N 1
ATOM 4617 C CA . ASP A 1 569 ? -34.031 16.453 16.375 1 33.81 569 ASP A CA 1
ATOM 4618 C C . ASP A 1 569 ? -34 17.844 16.984 1 33.81 569 ASP A C 1
ATOM 4620 O O . ASP A 1 569 ? -34.188 18.016 18.188 1 33.81 569 ASP A O 1
ATOM 4624 N N . GLY A 1 570 ? -33.094 18.609 16.969 1 31.56 570 GLY A N 1
ATOM 4625 C CA . GLY A 1 570 ? -33.094 19.984 17.453 1 31.56 570 GLY A CA 1
ATOM 4626 C C . GLY A 1 570 ? -34.5 20.531 17.625 1 31.56 570 GLY A C 1
ATOM 4627 O O . GLY A 1 570 ? -34.688 21.719 17.875 1 31.56 570 GLY A O 1
ATOM 4628 N N . LYS A 1 571 ? -35.594 19.969 17.062 1 31.59 571 LYS A N 1
ATOM 4629 C CA . LYS A 1 571 ? -36.812 20.672 17.484 1 31.59 571 LYS A CA 1
ATOM 4630 C C . LYS A 1 571 ? -37.062 20.5 18.969 1 31.59 571 LYS A C 1
ATOM 4632 O O . LYS A 1 571 ? -37.125 21.469 19.719 1 31.59 571 LYS A O 1
ATOM 4637 N N . ASP A 1 572 ? -38.094 19.75 19.516 1 26.88 572 ASP A N 1
ATOM 4638 C CA . ASP A 1 572 ? -38.844 19.984 20.734 1 26.88 572 ASP A CA 1
ATOM 4639 C C . ASP A 1 572 ? -38.156 19.406 21.953 1 26.88 572 ASP A C 1
ATOM 4641 O O . ASP A 1 572 ? -38.625 19.516 23.078 1 26.88 572 ASP A O 1
ATOM 4645 N N . HIS A 1 573 ? -37.312 18.266 21.906 1 28.11 573 HIS A N 1
ATOM 4646 C CA . HIS A 1 573 ? -37.406 17.688 23.25 1 28.11 573 HIS A CA 1
ATOM 4647 C C . HIS A 1 573 ? -36.531 18.469 24.234 1 28.11 573 HIS A C 1
ATOM 4649 O O . HIS A 1 573 ? -35.281 18.422 24.125 1 28.11 573 HIS A O 1
ATOM 4655 N N . LEU A 1 574 ? -37 19.625 24.703 1 26.89 574 LEU A N 1
ATOM 4656 C CA . LEU A 1 574 ? -36.594 20.344 25.906 1 26.89 574 LEU A CA 1
ATOM 4657 C C . LEU A 1 574 ? -36.531 19.406 27.109 1 26.89 574 LEU A C 1
ATOM 4659 O O . LEU A 1 574 ? -37.5 18.719 27.422 1 26.89 574 LEU A O 1
ATOM 4663 N N . ILE A 1 575 ? -35.469 18.75 27.359 1 28.83 575 ILE A N 1
ATOM 4664 C CA . ILE A 1 575 ? -35.375 18.047 28.641 1 28.83 575 ILE A CA 1
ATOM 4665 C C . ILE A 1 575 ? -35.812 18.984 29.766 1 28.83 575 ILE A C 1
ATOM 4667 O O . ILE A 1 575 ? -35.219 20.031 29.984 1 28.83 575 ILE A O 1
ATOM 4671 N N . ARG A 1 576 ? -37.156 18.969 30.141 1 25.95 576 ARG A N 1
ATOM 4672 C CA . ARG A 1 576 ? -37.656 19.609 31.359 1 25.95 576 ARG A CA 1
ATOM 4673 C C . ARG A 1 576 ? -37.031 18.984 32.594 1 25.95 576 ARG A C 1
ATOM 4675 O O . ARG A 1 576 ? -37.094 17.766 32.781 1 25.95 576 ARG A O 1
ATOM 4682 N N . TYR A 1 577 ? -36.062 19.609 33.188 1 23.64 577 TYR A N 1
ATOM 4683 C CA . TYR A 1 577 ? -35.5 19.328 34.5 1 23.64 577 TYR A CA 1
ATOM 4684 C C . TYR A 1 577 ? -36.625 19.234 35.531 1 23.64 577 TYR A C 1
ATOM 4686 O O . TYR A 1 577 ? -37.375 20.188 35.75 1 23.64 577 TYR A O 1
ATOM 4694 N N . ARG A 1 578 ? -37.375 18.047 35.594 1 24.94 578 ARG A N 1
ATOM 4695 C CA . ARG A 1 578 ? -38.25 17.969 36.781 1 24.94 578 ARG A CA 1
ATOM 4696 C C . ARG A 1 578 ? -37.438 17.953 38.062 1 24.94 578 ARG A C 1
ATOM 4698 O O . ARG A 1 578 ? -36.312 17.406 38.062 1 24.94 578 ARG A O 1
ATOM 4705 N N . ASP A 1 579 ? -37.75 18.797 39.031 1 23.92 579 ASP A N 1
ATOM 4706 C CA . ASP A 1 579 ? -37.281 19.156 40.375 1 23.92 579 ASP A CA 1
ATOM 4707 C C . ASP A 1 579 ? -37.219 17.922 41.281 1 23.92 579 ASP A C 1
ATOM 4709 O O . ASP A 1 579 ? -36.5 17.922 42.281 1 23.92 579 ASP A O 1
ATOM 4713 N N . ASN A 1 580 ? -38.188 16.859 41.312 1 24.48 580 ASN A N 1
ATOM 4714 C CA . ASN A 1 580 ? -38.344 16.109 42.531 1 24.48 580 ASN A CA 1
ATOM 4715 C C . ASN A 1 580 ? -37.281 15.023 42.688 1 24.48 580 ASN A C 1
ATOM 4717 O O . ASN A 1 580 ? -37.094 14.203 41.781 1 24.48 580 ASN A O 1
ATOM 4721 N N . GLN A 1 581 ? -36.25 15.234 43.594 1 21.72 581 GLN A N 1
ATOM 4722 C CA . GLN A 1 581 ? -35.219 14.516 44.375 1 21.72 581 GLN A CA 1
ATOM 4723 C C . GLN A 1 581 ? -35.844 13.344 45.125 1 21.72 581 GLN A C 1
ATOM 4725 O O . GLN A 1 581 ? -36.406 13.516 46.188 1 21.72 581 GLN A O 1
ATOM 4730 N N . LEU A 1 582 ? -36.781 12.438 44.594 1 20.86 582 LEU A N 1
ATOM 4731 C CA . LEU A 1 582 ? -37 11.438 45.625 1 20.86 582 LEU A CA 1
ATOM 4732 C C . LEU A 1 582 ? -35.719 10.641 45.906 1 20.86 582 LEU A C 1
ATOM 4734 O O . LEU A 1 582 ? -34.906 10.461 45 1 20.86 582 LEU A O 1
ATOM 4738 N N . ARG A 1 583 ? -35.594 10.07 47.281 1 21.33 583 ARG A N 1
ATOM 4739 C CA . ARG A 1 583 ? -34.875 8.992 47.938 1 21.33 583 ARG A CA 1
ATOM 4740 C C . ARG A 1 583 ? -35.188 7.645 47.312 1 21.33 583 ARG A C 1
ATOM 4742 O O . ARG A 1 583 ? -36.344 7.398 46.906 1 21.33 583 ARG A O 1
ATOM 4749 N N . MET B 1 1 ? 39.812 12.555 -8.781 1 20.11 1 MET B N 1
ATOM 4750 C CA . MET B 1 1 ? 38.781 12.242 -9.773 1 20.11 1 MET B CA 1
ATOM 4751 C C . MET B 1 1 ? 37.5 11.805 -9.109 1 20.11 1 MET B C 1
ATOM 4753 O O . MET B 1 1 ? 37.469 10.844 -8.328 1 20.11 1 MET B O 1
ATOM 4757 N N . GLU B 1 2 ? 36.656 12.773 -8.797 1 22.69 2 GLU B N 1
ATOM 4758 C CA . GLU B 1 2 ? 35.438 12.883 -7.996 1 22.69 2 GLU B CA 1
ATOM 4759 C C . GLU B 1 2 ? 34.375 11.891 -8.461 1 22.69 2 GLU B C 1
ATOM 4761 O O . GLU B 1 2 ? 34.094 11.812 -9.656 1 22.69 2 GLU B O 1
ATOM 4766 N N . ASN B 1 3 ? 34.469 10.664 -7.914 1 25 3 ASN B N 1
ATOM 4767 C CA . ASN B 1 3 ? 33.5 9.578 -8.117 1 25 3 ASN B CA 1
ATOM 4768 C C . ASN B 1 3 ? 32.094 10.102 -8.188 1 25 3 ASN B C 1
ATOM 4770 O O . ASN B 1 3 ? 31.516 10.492 -7.172 1 25 3 ASN B O 1
ATOM 4774 N N . SER B 1 4 ? 31.781 10.859 -9.219 1 27.23 4 SER B N 1
ATOM 4775 C CA . SER B 1 4 ? 30.469 11.32 -9.617 1 27.23 4 SER B CA 1
ATOM 4776 C C . SER B 1 4 ? 29.469 10.156 -9.672 1 27.23 4 SER B C 1
ATOM 4778 O O . SER B 1 4 ? 29.5 9.359 -10.609 1 27.23 4 SER B O 1
ATOM 4780 N N . ARG B 1 5 ? 29.328 9.516 -8.578 1 31.25 5 ARG B N 1
ATOM 4781 C CA . ARG B 1 5 ? 28.156 8.648 -8.508 1 31.25 5 ARG B CA 1
ATOM 4782 C C . ARG B 1 5 ? 27.016 9.195 -9.367 1 31.25 5 ARG B C 1
ATOM 4784 O O . ARG B 1 5 ? 26.469 10.266 -9.078 1 31.25 5 ARG B O 1
ATOM 4791 N N . TYR B 1 6 ? 27.094 8.977 -10.664 1 29.81 6 TYR B N 1
ATOM 4792 C CA . TYR B 1 6 ? 26.047 9.195 -11.641 1 29.81 6 TYR B CA 1
ATOM 4793 C C . TYR B 1 6 ? 24.703 8.688 -11.125 1 29.81 6 TYR B C 1
ATOM 4795 O O . TYR B 1 6 ? 24.391 7.5 -11.242 1 29.81 6 TYR B O 1
ATOM 4803 N N . GLN B 1 7 ? 24.406 8.859 -9.891 1 36.84 7 GLN B N 1
ATOM 4804 C CA . GLN B 1 7 ? 23.031 8.664 -9.477 1 36.84 7 GLN B CA 1
ATOM 4805 C C . GLN B 1 7 ? 22.062 9.133 -10.562 1 36.84 7 GLN B C 1
ATOM 4807 O O . GLN B 1 7 ? 22.078 10.297 -10.961 1 36.84 7 GLN B O 1
ATOM 4812 N N . LYS B 1 8 ? 21.812 8.328 -11.438 1 41.88 8 LYS B N 1
ATOM 4813 C CA . LYS B 1 8 ? 20.844 8.562 -12.508 1 41.88 8 LYS B CA 1
ATOM 4814 C C . LYS B 1 8 ? 19.656 9.383 -12.016 1 41.88 8 LYS B C 1
ATOM 4816 O O . LYS B 1 8 ? 18.859 8.914 -11.211 1 41.88 8 LYS B O 1
ATOM 4821 N N . LYS B 1 9 ? 19.812 10.672 -11.883 1 46.91 9 LYS B N 1
ATOM 4822 C CA . LYS B 1 9 ? 18.797 11.688 -11.664 1 46.91 9 LYS B CA 1
ATOM 4823 C C . LYS B 1 9 ? 17.844 11.797 -12.852 1 46.91 9 LYS B C 1
ATOM 4825 O O . LYS B 1 9 ? 18.297 12.023 -13.984 1 46.91 9 LYS B O 1
ATOM 4830 N N . TRP B 1 10 ? 16.578 11.078 -12.703 1 59.34 10 TRP B N 1
ATOM 4831 C CA . TRP B 1 10 ? 15.625 11.438 -13.742 1 59.34 10 TRP B CA 1
ATOM 4832 C C . TRP B 1 10 ? 15.508 12.953 -13.875 1 59.34 10 TRP B C 1
ATOM 4834 O O . TRP B 1 10 ? 15.68 13.688 -12.898 1 59.34 10 TRP B O 1
ATOM 4844 N N . SER B 1 11 ? 15.531 13.516 -15.055 1 53.69 11 SER B N 1
ATOM 4845 C CA . SER B 1 11 ? 15.336 14.938 -15.305 1 53.69 11 SER B CA 1
ATOM 4846 C C . SER B 1 11 ? 14.141 15.469 -14.523 1 53.69 11 SER B C 1
ATOM 4848 O O . SER B 1 11 ? 13.156 14.75 -14.305 1 53.69 11 SER B O 1
ATOM 4850 N N . ARG B 1 12 ? 14.266 16.5 -13.828 1 57.06 12 ARG B N 1
ATOM 4851 C CA . ARG B 1 12 ? 13.281 17.172 -12.984 1 57.06 12 ARG B CA 1
ATOM 4852 C C . ARG B 1 12 ? 12.102 17.688 -13.812 1 57.06 12 ARG B C 1
ATOM 4854 O O . ARG B 1 12 ? 11.094 18.125 -13.266 1 57.06 12 ARG B O 1
ATOM 4861 N N . HIS B 1 13 ? 12.117 17.625 -15.062 1 66.38 13 HIS B N 1
ATOM 4862 C CA . HIS B 1 13 ? 11.031 18.172 -15.867 1 66.38 13 HIS B CA 1
ATOM 4863 C C . HIS B 1 13 ? 10.344 17.094 -16.688 1 66.38 13 HIS B C 1
ATOM 4865 O O . HIS B 1 13 ? 10.148 17.25 -17.891 1 66.38 13 HIS B O 1
ATOM 4871 N N . LEU B 1 14 ? 10.07 16.062 -15.938 1 76.12 14 LEU B N 1
ATOM 4872 C CA . LEU B 1 14 ? 9.375 14.992 -16.641 1 76.12 14 LEU B CA 1
ATOM 4873 C C . LEU B 1 14 ? 7.867 15.078 -16.406 1 76.12 14 LEU B C 1
ATOM 4875 O O . LEU B 1 14 ? 7.422 15.445 -15.32 1 76.12 14 LEU B O 1
ATOM 4879 N N . THR B 1 15 ? 7.242 14.852 -17.562 1 78.88 15 THR B N 1
ATOM 4880 C CA . THR B 1 15 ? 5.805 14.695 -17.406 1 78.88 15 THR B CA 1
ATOM 4881 C C . THR B 1 15 ? 5.48 13.375 -16.703 1 78.88 15 THR B C 1
ATOM 4883 O O . THR B 1 15 ? 6.312 12.469 -16.656 1 78.88 15 THR B O 1
ATOM 4886 N N . LEU B 1 16 ? 4.328 13.305 -16.141 1 78.56 16 LEU B N 1
ATOM 4887 C CA . LEU B 1 16 ? 3.906 12.086 -15.469 1 78.56 16 LEU B CA 1
ATOM 4888 C C . LEU B 1 16 ? 3.928 10.898 -16.422 1 78.56 16 LEU B C 1
ATOM 4890 O O . LEU B 1 16 ? 4.336 9.797 -16.047 1 78.56 16 LEU B O 1
ATOM 4894 N N . ASN B 1 17 ? 3.488 11.148 -17.578 1 75.06 17 ASN B N 1
ATOM 4895 C CA . ASN B 1 17 ? 3.514 10.102 -18.594 1 75.06 17 ASN B CA 1
ATOM 4896 C C . ASN B 1 17 ? 4.93 9.586 -18.828 1 75.06 17 ASN B C 1
ATOM 4898 O O . ASN B 1 17 ? 5.145 8.375 -18.953 1 75.06 17 ASN B O 1
ATOM 4902 N N . GLU B 1 18 ? 5.793 10.5 -18.859 1 74 18 GLU B N 1
ATOM 4903 C CA . GLU B 1 18 ? 7.188 10.125 -19.078 1 74 18 GLU B CA 1
ATOM 4904 C C . GLU B 1 18 ? 7.73 9.328 -17.891 1 74 18 GLU B C 1
ATOM 4906 O O . GLU B 1 18 ? 8.508 8.391 -18.078 1 74 18 GLU B O 1
ATOM 4911 N N . ILE B 1 19 ? 7.352 9.695 -16.797 1 76.06 19 ILE B N 1
ATOM 4912 C CA . ILE B 1 19 ? 7.773 8.984 -15.594 1 76.06 19 ILE B CA 1
ATOM 4913 C C . ILE B 1 19 ? 7.223 7.562 -15.617 1 76.06 19 ILE B C 1
ATOM 4915 O O . ILE B 1 19 ? 7.941 6.609 -15.305 1 76.06 19 ILE B O 1
ATOM 4919 N N . VAL B 1 20 ? 5.965 7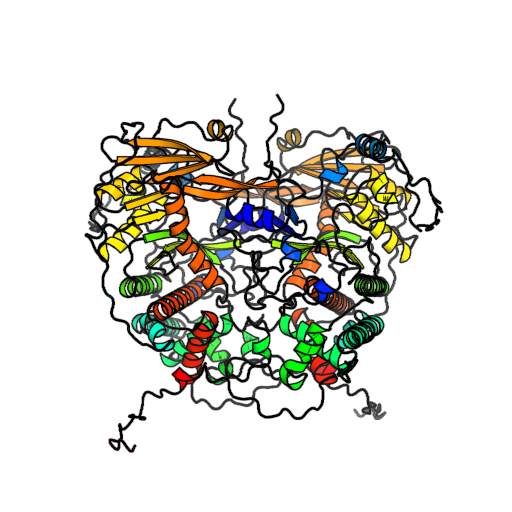.387 -15.969 1 72.56 20 VAL B N 1
ATOM 4920 C CA . VAL B 1 20 ? 5.312 6.078 -16 1 72.56 20 VAL B CA 1
ATOM 4921 C C . VAL B 1 20 ? 5.988 5.191 -17.047 1 72.56 20 VAL B C 1
ATOM 4923 O O . VAL B 1 20 ? 6.227 4.008 -16.797 1 72.56 20 VAL B O 1
ATOM 4926 N N . GLU B 1 21 ? 6.25 5.766 -18.109 1 69 21 GLU B N 1
ATOM 4927 C CA . GLU B 1 21 ? 6.91 5.023 -19.172 1 69 21 GLU B CA 1
ATOM 4928 C C . GLU B 1 21 ? 8.297 4.547 -18.734 1 69 21 GLU B C 1
ATOM 4930 O O . GLU B 1 21 ? 8.688 3.41 -19.016 1 69 21 GLU B O 1
ATOM 4935 N N . LYS B 1 22 ? 8.984 5.477 -18.062 1 70.25 22 LYS B N 1
ATOM 4936 C CA . LYS B 1 22 ? 10.305 5.125 -17.562 1 70.25 22 LYS B CA 1
ATOM 4937 C C . LYS B 1 22 ? 10.227 3.979 -16.562 1 70.25 22 LYS B C 1
ATOM 4939 O O . LYS B 1 22 ? 11.125 3.131 -16.516 1 70.25 22 LYS B O 1
ATOM 4944 N N . LEU B 1 23 ? 9.25 3.969 -15.836 1 70.56 23 LEU B N 1
ATOM 4945 C CA . LEU B 1 23 ? 9.07 2.936 -14.82 1 70.56 23 LEU B CA 1
ATOM 4946 C C . LEU B 1 23 ? 8.758 1.589 -15.469 1 70.56 23 LEU B C 1
ATOM 4948 O O . LEU B 1 23 ? 9.133 0.541 -14.938 1 70.56 23 LEU B O 1
ATOM 4952 N N . GLU B 1 24 ? 8.047 1.647 -16.516 1 63.88 24 GLU B N 1
ATOM 4953 C CA . GLU B 1 24 ? 7.668 0.413 -17.203 1 63.88 24 GLU B CA 1
ATOM 4954 C C . GLU B 1 24 ? 8.836 -0.155 -18 1 63.88 24 GLU B C 1
ATOM 4956 O O . GLU B 1 24 ? 8.922 -1.365 -18.219 1 63.88 24 GLU B O 1
ATOM 4961 N N . GLU B 1 25 ? 9.664 0.718 -18.5 1 59.66 25 GLU B N 1
ATOM 4962 C CA . GLU B 1 25 ? 10.75 0.306 -19.391 1 59.66 25 GLU B CA 1
ATOM 4963 C C . GLU B 1 25 ? 11.945 -0.213 -18.594 1 59.66 25 GLU B C 1
ATOM 4965 O O . GLU B 1 25 ? 12.68 -1.079 -19.078 1 59.66 25 GLU B O 1
ATOM 4970 N N . ASP B 1 26 ? 12.305 0.405 -17.438 1 51.12 26 ASP B N 1
ATOM 4971 C CA . ASP B 1 26 ? 13.625 0.159 -16.859 1 51.12 26 ASP B CA 1
ATOM 4972 C C . ASP B 1 26 ? 13.562 -0.937 -15.797 1 51.12 26 ASP B C 1
ATOM 4974 O O . ASP B 1 26 ? 12.883 -0.788 -14.781 1 51.12 26 ASP B O 1
ATOM 4978 N N . ASP B 1 27 ? 13.875 -2.203 -16.156 1 49.78 27 ASP B N 1
ATOM 4979 C CA . ASP B 1 27 ? 13.953 -3.35 -15.25 1 49.78 27 ASP B CA 1
ATOM 4980 C C . ASP B 1 27 ? 14.961 -3.1 -14.125 1 49.78 27 ASP B C 1
ATOM 4982 O O . ASP B 1 27 ? 14.805 -3.619 -13.023 1 49.78 27 ASP B O 1
ATOM 4986 N N . GLU B 1 28 ? 16.141 -2.529 -14.5 1 46.19 28 GLU B N 1
ATOM 4987 C CA . GLU B 1 28 ? 17.281 -2.521 -13.594 1 46.19 28 GLU B CA 1
ATOM 4988 C C . GLU B 1 28 ? 17.344 -1.225 -12.789 1 46.19 28 GLU B C 1
ATOM 4990 O O . GLU B 1 28 ? 18.172 -1.084 -11.891 1 46.19 28 GLU B O 1
ATOM 4995 N N . GLU B 1 29 ? 16.422 -0.349 -13.188 1 51.59 29 GLU B N 1
ATOM 4996 C CA . GLU B 1 29 ? 16.672 0.941 -12.547 1 51.59 29 GLU B CA 1
ATOM 4997 C C . GLU B 1 29 ? 15.945 1.041 -11.211 1 51.59 29 GLU B C 1
ATOM 4999 O O . GLU B 1 29 ? 14.984 0.314 -10.961 1 51.59 29 GLU B O 1
ATOM 5004 N N . GLU B 1 30 ? 16.562 1.867 -10.391 1 58.66 30 GLU B N 1
ATOM 5005 C CA . GLU B 1 30 ? 16.062 2.219 -9.062 1 58.66 30 GLU B CA 1
ATOM 5006 C C . GLU B 1 30 ? 14.625 2.74 -9.141 1 58.66 30 GLU B C 1
ATOM 5008 O O . GLU B 1 30 ? 14.32 3.6 -9.969 1 58.66 30 GLU B O 1
ATOM 5013 N N . VAL B 1 31 ? 13.68 1.971 -8.883 1 63.56 31 VAL B N 1
ATOM 5014 C CA . VAL B 1 31 ? 12.289 2.387 -8.781 1 63.56 31 VAL B CA 1
ATOM 5015 C C . VAL B 1 31 ? 12.141 3.471 -7.719 1 63.56 31 VAL B C 1
ATOM 5017 O O . VAL B 1 31 ? 12.688 3.346 -6.621 1 63.56 31 VAL B O 1
ATOM 5020 N N . PRO B 1 32 ? 11.594 4.648 -8.203 1 71.38 32 PRO B N 1
ATOM 5021 C CA . PRO B 1 32 ? 11.398 5.703 -7.207 1 71.38 32 PRO B CA 1
ATOM 5022 C C . PRO B 1 32 ? 10.516 5.266 -6.047 1 71.38 32 PRO B C 1
ATOM 5024 O O . PRO B 1 32 ? 9.672 4.375 -6.207 1 71.38 32 PRO B O 1
ATOM 5027 N N . ASP B 1 33 ? 10.758 5.863 -4.945 1 66.38 33 ASP B N 1
ATOM 5028 C CA . ASP B 1 33 ? 9.953 5.594 -3.756 1 66.38 33 ASP B CA 1
ATOM 5029 C C . ASP B 1 33 ? 8.562 6.211 -3.881 1 66.38 33 ASP B C 1
ATOM 5031 O O . ASP B 1 33 ? 7.582 5.648 -3.393 1 66.38 33 ASP B O 1
ATOM 5035 N N . SER B 1 34 ? 8.578 7.348 -4.469 1 74.81 34 SER B N 1
ATOM 5036 C CA . SER B 1 34 ? 7.309 8.055 -4.629 1 74.81 34 SER B CA 1
ATOM 5037 C C . SER B 1 34 ? 7.332 8.953 -5.859 1 74.81 34 SER B C 1
ATOM 5039 O O . SER B 1 34 ? 8.406 9.32 -6.348 1 74.81 34 SER B O 1
ATOM 5041 N N . ILE B 1 35 ? 6.164 9.188 -6.367 1 79.5 35 ILE B N 1
ATOM 5042 C CA . ILE B 1 35 ? 5.992 10.109 -7.484 1 79.5 35 ILE B CA 1
ATOM 5043 C C . ILE B 1 35 ? 5.078 11.258 -7.07 1 79.5 35 ILE B C 1
ATOM 5045 O O . ILE B 1 35 ? 3.926 11.031 -6.688 1 79.5 35 ILE B O 1
ATOM 5049 N N . ILE B 1 36 ? 5.605 12.453 -7.082 1 84 36 ILE B N 1
ATOM 5050 C CA . ILE B 1 36 ? 4.805 13.641 -6.805 1 84 36 ILE B CA 1
ATOM 5051 C C . ILE B 1 36 ? 4.152 14.133 -8.094 1 84 36 ILE B C 1
ATOM 5053 O O . ILE B 1 36 ? 4.836 14.352 -9.102 1 84 36 ILE B O 1
ATOM 5057 N N . ILE B 1 37 ? 2.891 14.266 -8.047 1 85 37 ILE B N 1
ATOM 5058 C CA . ILE B 1 37 ? 2.166 14.75 -9.211 1 85 37 ILE B CA 1
ATOM 5059 C C . ILE B 1 37 ? 1.783 16.219 -9.008 1 85 37 ILE B C 1
ATOM 5061 O O . ILE B 1 37 ? 1.538 16.656 -7.879 1 85 37 ILE B O 1
ATOM 5065 N N . LEU B 1 38 ? 1.811 16.969 -10.047 1 87.25 38 LEU B N 1
ATOM 5066 C CA . LEU B 1 38 ? 1.37 18.359 -10.055 1 87.25 38 LEU B CA 1
ATOM 5067 C C . LEU B 1 38 ? 0.051 18.516 -10.805 1 87.25 38 LEU B C 1
ATOM 5069 O O . LEU B 1 38 ? -0.312 17.641 -11.609 1 87.25 38 LEU B O 1
ATOM 5073 N N . PRO B 1 39 ? -0.683 19.562 -10.469 1 87.94 39 PRO B N 1
ATOM 5074 C CA . PRO B 1 39 ? -1.911 19.797 -11.227 1 87.94 39 PRO B CA 1
ATOM 5075 C C . PRO B 1 39 ? -1.662 19.891 -12.734 1 87.94 39 PRO B C 1
ATOM 5077 O O . PRO B 1 39 ? -0.537 20.156 -13.164 1 87.94 39 PRO B O 1
ATOM 5080 N N . PRO B 1 40 ? -2.695 19.578 -13.461 1 86.19 40 PRO B N 1
ATOM 5081 C CA . PRO B 1 40 ? -2.543 19.719 -14.906 1 86.19 40 PRO B CA 1
ATOM 5082 C C . PRO B 1 40 ? -2.137 21.141 -15.32 1 86.19 40 PRO B C 1
ATOM 5084 O O . PRO B 1 40 ? -2.389 22.094 -14.586 1 86.19 40 PRO B O 1
ATOM 5087 N N . GLU B 1 41 ? -1.521 21.219 -16.5 1 82.75 41 GLU B N 1
ATOM 5088 C CA . GLU B 1 41 ? -1.069 22.516 -16.984 1 82.75 41 GLU B CA 1
ATOM 5089 C C . GLU B 1 41 ? -2.244 23.469 -17.188 1 82.75 41 GLU B C 1
ATOM 5091 O O . GLU B 1 41 ? -2.123 24.672 -16.969 1 82.75 41 GLU B O 1
ATOM 5096 N N . ASN B 1 42 ? -3.328 22.906 -17.578 1 84.94 42 ASN B N 1
ATOM 5097 C CA . ASN B 1 42 ? -4.527 23.703 -17.766 1 84.94 42 ASN B CA 1
ATOM 5098 C C . ASN B 1 42 ? -5.445 23.641 -16.547 1 84.94 42 ASN B C 1
ATOM 5100 O O . ASN B 1 42 ? -6.668 23.594 -16.688 1 84.94 42 ASN B O 1
ATOM 5104 N N . CYS B 1 43 ? -4.859 23.656 -15.43 1 87.56 43 CYS B N 1
ATOM 5105 C CA . CYS B 1 43 ? -5.586 23.406 -14.188 1 87.56 43 CYS B CA 1
ATOM 5106 C C . CYS B 1 43 ? -6.641 24.484 -13.953 1 87.56 43 CYS B C 1
ATOM 5108 O O . CYS B 1 43 ? -7.652 24.234 -13.289 1 87.56 43 CYS B O 1
ATOM 5110 N N . ASN B 1 44 ? -6.477 25.641 -14.5 1 87 44 ASN B N 1
ATOM 5111 C CA . ASN B 1 44 ? -7.43 26.719 -14.281 1 87 44 ASN B CA 1
ATOM 5112 C C . ASN B 1 44 ? -8.492 26.766 -15.375 1 87 44 ASN B C 1
ATOM 5114 O O . ASN B 1 44 ? -9.414 27.578 -15.32 1 87 44 ASN B O 1
ATOM 5118 N N . ALA B 1 45 ? -8.367 25.812 -16.344 1 85.94 45 ALA B N 1
ATOM 5119 C CA . ALA B 1 45 ? -9.32 25.781 -17.453 1 85.94 45 ALA B CA 1
ATOM 5120 C C . ALA B 1 45 ? -10.578 25.016 -17.062 1 85.94 45 ALA B C 1
ATOM 5122 O O . ALA B 1 45 ? -10.516 24.031 -16.328 1 85.94 45 ALA B O 1
ATOM 5123 N N . ASP B 1 46 ? -11.68 25.422 -17.625 1 82.75 46 ASP B N 1
ATOM 5124 C CA . ASP B 1 46 ? -12.977 24.828 -17.328 1 82.75 46 ASP B CA 1
ATOM 5125 C C . ASP B 1 46 ? -13.023 23.359 -17.75 1 82.75 46 ASP B C 1
ATOM 5127 O O . ASP B 1 46 ? -13.742 22.562 -17.141 1 82.75 46 ASP B O 1
ATOM 5131 N N . VAL B 1 47 ? -12.273 23.047 -18.672 1 79.94 47 VAL B N 1
ATOM 5132 C CA . VAL B 1 47 ? -12.312 21.703 -19.25 1 79.94 47 VAL B CA 1
ATOM 5133 C C . VAL B 1 47 ? -11.891 20.672 -18.219 1 79.94 47 VAL B C 1
ATOM 5135 O O . VAL B 1 47 ? -12.328 19.516 -18.25 1 79.94 47 VAL B O 1
ATOM 5138 N N . THR B 1 48 ? -11.094 21.125 -17.281 1 80.69 48 THR B N 1
ATOM 5139 C CA . THR B 1 48 ? -10.586 20.172 -16.281 1 80.69 48 THR B CA 1
ATOM 5140 C C . THR B 1 48 ? -11.664 19.828 -15.266 1 80.69 48 THR B C 1
ATOM 5142 O O . THR B 1 48 ? -11.523 18.859 -14.508 1 80.69 48 THR B O 1
ATOM 5145 N N . ASP B 1 49 ? -12.734 20.562 -15.258 1 81.5 49 ASP B N 1
ATOM 5146 C CA . ASP B 1 49 ? -13.859 20.297 -14.375 1 81.5 49 ASP B CA 1
ATOM 5147 C C . ASP B 1 49 ? -14.734 19.172 -14.93 1 81.5 49 ASP B C 1
ATOM 5149 O O . ASP B 1 49 ? -15.656 18.703 -14.258 1 81.5 49 ASP B O 1
ATOM 5153 N N . GLU B 1 50 ? -14.406 18.719 -16.156 1 71.94 50 GLU B N 1
ATOM 5154 C CA . GLU B 1 50 ? -15.203 17.688 -16.828 1 71.94 50 GLU B CA 1
ATOM 5155 C C . GLU B 1 50 ? -14.414 16.406 -17.016 1 71.94 50 GLU B C 1
ATOM 5157 O O . GLU B 1 50 ? -14.812 15.523 -17.781 1 71.94 50 GLU B O 1
ATOM 5162 N N . ASP B 1 51 ? -13.297 16.359 -16.438 1 66.38 51 ASP B N 1
ATOM 5163 C CA . ASP B 1 51 ? -12.461 15.172 -16.562 1 66.38 51 ASP B CA 1
ATOM 5164 C C . ASP B 1 51 ? -13.258 13.898 -16.297 1 66.38 51 ASP B C 1
ATOM 5166 O O . ASP B 1 51 ? -14.117 13.875 -15.422 1 66.38 51 ASP B O 1
ATOM 5170 N N . SER B 1 52 ? -13.258 13.023 -17.375 1 59.97 52 SER B N 1
ATOM 5171 C CA . SER B 1 52 ? -13.977 11.758 -17.312 1 59.97 52 SER B CA 1
ATOM 5172 C C . SER B 1 52 ? -13.031 10.57 -17.453 1 59.97 52 SER B C 1
ATOM 5174 O O . SER B 1 52 ? -11.922 10.711 -17.969 1 59.97 52 SER B O 1
ATOM 5176 N N . GLY B 1 53 ? -13.062 9.578 -16.703 1 59.03 53 GLY B N 1
ATOM 5177 C CA . GLY B 1 53 ? -12.297 8.344 -16.797 1 59.03 53 GLY B CA 1
ATOM 5178 C C . GLY B 1 53 ? -12.922 7.195 -16.031 1 59.03 53 GLY B C 1
ATOM 5179 O O . GLY B 1 53 ? -13.961 7.367 -15.375 1 59.03 53 GLY B O 1
ATOM 5180 N N . ASP B 1 54 ? -12.406 6 -16.359 1 57.06 54 ASP B N 1
ATOM 5181 C CA . ASP B 1 54 ? -12.898 4.805 -15.688 1 57.06 54 ASP B CA 1
ATOM 5182 C C . ASP B 1 54 ? -12.617 4.855 -14.188 1 57.06 54 ASP B C 1
ATOM 5184 O O . ASP B 1 54 ? -11.461 4.961 -13.766 1 57.06 54 ASP B O 1
ATOM 5188 N N . GLU B 1 55 ? -13.672 5.062 -13.453 1 60.09 55 GLU B N 1
ATOM 5189 C CA . GLU B 1 55 ? -13.57 5.145 -12 1 60.09 55 GLU B CA 1
ATOM 5190 C C . GLU B 1 55 ? -13.164 3.805 -11.398 1 60.09 55 GLU B C 1
ATOM 5192 O O . GLU B 1 55 ? -12.688 3.748 -10.258 1 60.09 55 GLU B O 1
ATOM 5197 N N . ASN B 1 56 ? -13.344 2.729 -12.18 1 55.59 56 ASN B N 1
ATOM 5198 C CA . ASN B 1 56 ? -13.211 1.396 -11.602 1 55.59 56 ASN B CA 1
ATOM 5199 C C . ASN B 1 56 ? -11.75 1.02 -11.391 1 55.59 56 ASN B C 1
ATOM 5201 O O . ASN B 1 56 ? -11.422 0.278 -10.461 1 55.59 56 ASN B O 1
ATOM 5205 N N . GLN B 1 57 ? -10.867 1.343 -12.492 1 54.53 57 GLN B N 1
ATOM 5206 C CA . GLN B 1 57 ? -9.469 0.938 -12.391 1 54.53 57 GLN B CA 1
ATOM 5207 C C . GLN B 1 57 ? -8.547 2.152 -12.391 1 54.53 57 GLN B C 1
ATOM 5209 O O . GLN B 1 57 ? -8.469 2.883 -13.375 1 54.53 57 GLN B O 1
ATOM 5214 N N . VAL B 1 58 ? -8.203 2.549 -11.117 1 56.66 58 VAL B N 1
ATOM 5215 C CA . VAL B 1 58 ? -7.324 3.711 -11.07 1 56.66 58 VAL B CA 1
ATOM 5216 C C . VAL B 1 58 ? -5.867 3.264 -11.164 1 56.66 58 VAL B C 1
ATOM 5218 O O . VAL B 1 58 ? -5.371 2.545 -10.297 1 56.66 58 VAL B O 1
ATOM 5221 N N . SER B 1 59 ? -5.301 3.285 -12.312 1 63 59 SER B N 1
ATOM 5222 C CA . SER B 1 59 ? -3.877 3.076 -12.555 1 63 59 SER B CA 1
ATOM 5223 C C . SER B 1 59 ? -3.225 4.328 -13.133 1 63 59 SER B C 1
ATOM 5225 O O . SER B 1 59 ? -3.902 5.172 -13.719 1 63 59 SER B O 1
ATOM 5227 N N . LEU B 1 60 ? -1.998 4.57 -12.672 1 64.69 60 LEU B N 1
ATOM 5228 C CA . LEU B 1 60 ? -1.229 5.715 -13.148 1 64.69 60 LEU B CA 1
ATOM 5229 C C . LEU B 1 60 ? -1.369 5.871 -14.656 1 64.69 60 LEU B C 1
ATOM 5231 O O . LEU B 1 60 ? -1.298 6.988 -15.18 1 64.69 60 LEU B O 1
ATOM 5235 N N . ASP B 1 61 ? -1.671 4.762 -15.242 1 59.59 61 ASP B N 1
ATOM 5236 C CA . ASP B 1 61 ? -1.742 4.805 -16.703 1 59.59 61 ASP B CA 1
ATOM 5237 C C . ASP B 1 61 ? -3.148 5.172 -17.172 1 59.59 61 ASP B C 1
ATOM 5239 O O . ASP B 1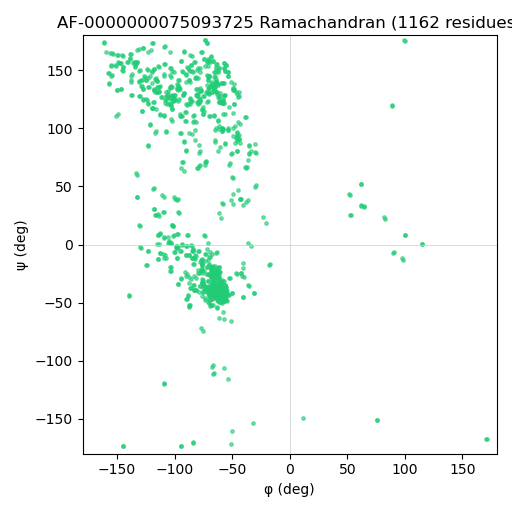 61 ? -3.381 5.359 -18.359 1 59.59 61 ASP B O 1
ATOM 5243 N N . ASN B 1 62 ? -4.047 5.355 -16.188 1 65.38 62 ASN B N 1
ATOM 5244 C CA . ASN B 1 62 ? -5.422 5.645 -16.578 1 65.38 62 ASN B CA 1
ATOM 5245 C C . ASN B 1 62 ? -5.871 7.012 -16.078 1 65.38 62 ASN B C 1
ATOM 5247 O O . ASN B 1 62 ? -7.055 7.219 -15.797 1 65.38 62 ASN B O 1
ATOM 5251 N N . LEU B 1 63 ? -4.934 7.871 -15.992 1 72.5 63 LEU B N 1
ATOM 5252 C CA . LEU B 1 63 ? -5.273 9.234 -15.609 1 72.5 63 LEU B CA 1
ATOM 5253 C C . LEU B 1 63 ? -5.676 10.055 -16.828 1 72.5 63 LEU B C 1
ATOM 5255 O O . LEU B 1 63 ? -5.371 9.68 -17.969 1 72.5 63 LEU B O 1
ATOM 5259 N N . PRO B 1 64 ? -6.484 11.086 -16.531 1 71.31 64 PRO B N 1
ATOM 5260 C CA . PRO B 1 64 ? -6.805 11.961 -17.656 1 71.31 64 PRO B CA 1
ATOM 5261 C C . PRO B 1 64 ? -5.562 12.477 -18.375 1 71.31 64 PRO B C 1
ATOM 5263 O O . PRO B 1 64 ? -4.512 12.648 -17.75 1 71.31 64 PRO B O 1
ATOM 5266 N N . GLY B 1 65 ? -5.684 12.625 -19.672 1 73.12 65 GLY B N 1
ATOM 5267 C CA . GLY B 1 65 ? -4.57 13.07 -20.5 1 73.12 65 GLY B CA 1
ATOM 5268 C C . GLY B 1 65 ? -3.904 14.32 -19.953 1 73.12 65 GLY B C 1
ATOM 5269 O O . GLY B 1 65 ? -2.676 14.438 -19.969 1 73.12 65 GLY B O 1
ATOM 5270 N N . SER B 1 66 ? -4.691 15.25 -19.5 1 76.94 66 SER B N 1
ATOM 5271 C CA . SER B 1 66 ? -4.137 16.5 -18.984 1 76.94 66 SER B CA 1
ATOM 5272 C C . SER B 1 66 ? -3.25 16.25 -17.766 1 76.94 66 SER B C 1
ATOM 5274 O O . SER B 1 66 ? -2.219 16.906 -17.594 1 76.94 66 SER B O 1
ATOM 5276 N N . GLN B 1 67 ? -3.643 15.32 -17.016 1 78.94 67 GLN B N 1
ATOM 5277 C CA . GLN B 1 67 ? -2.855 14.984 -15.836 1 78.94 67 GLN B CA 1
ATOM 5278 C C . GLN B 1 67 ? -1.574 14.25 -16.219 1 78.94 67 GLN B C 1
ATOM 5280 O O . GLN B 1 67 ? -0.529 14.445 -15.594 1 78.94 67 GLN B O 1
ATOM 5285 N N . LEU B 1 68 ? -1.711 13.422 -17.188 1 76.69 68 LEU B N 1
ATOM 5286 C CA . LEU B 1 68 ? -0.542 12.68 -17.641 1 76.69 68 LEU B CA 1
ATOM 5287 C C . LEU B 1 68 ? 0.499 13.617 -18.25 1 76.69 68 LEU B C 1
ATOM 5289 O O . LEU B 1 68 ? 1.698 13.336 -18.188 1 76.69 68 LEU B O 1
ATOM 5293 N N . ARG B 1 69 ? 0.011 14.734 -18.719 1 78.81 69 ARG B N 1
ATOM 5294 C CA . ARG B 1 69 ? 0.911 15.688 -19.344 1 78.81 69 ARG B CA 1
ATOM 5295 C C . ARG B 1 69 ? 1.468 16.672 -18.328 1 78.81 69 ARG B C 1
ATOM 5297 O O . ARG B 1 69 ? 2.367 17.453 -18.641 1 78.81 69 ARG B O 1
ATOM 5304 N N . ALA B 1 70 ? 0.911 16.594 -17.188 1 82.38 70 ALA B N 1
ATOM 5305 C CA . ALA B 1 70 ? 1.41 17.469 -16.125 1 82.38 70 ALA B CA 1
ATOM 5306 C C . ALA B 1 70 ? 2.791 17.031 -15.656 1 82.38 70 ALA B C 1
ATOM 5308 O O . ALA B 1 70 ? 3.188 15.883 -15.859 1 82.38 70 ALA B O 1
ATOM 5309 N N . LEU B 1 71 ? 3.451 17.969 -15.109 1 80.81 71 LEU B N 1
ATOM 5310 C CA . LEU B 1 71 ? 4.777 17.656 -14.586 1 80.81 71 LEU B CA 1
ATOM 5311 C C . LEU B 1 71 ? 4.676 16.781 -13.344 1 80.81 71 LEU B C 1
ATOM 5313 O O . LEU B 1 71 ? 3.688 16.859 -12.609 1 80.81 71 LEU B O 1
ATOM 5317 N N . GLY B 1 72 ? 5.578 15.852 -13.242 1 80.31 72 GLY B N 1
ATOM 5318 C CA . GLY B 1 72 ? 5.73 15.016 -12.062 1 80.31 72 GLY B CA 1
ATOM 5319 C C . GLY B 1 72 ? 7.168 14.898 -11.594 1 80.31 72 GLY B C 1
ATOM 5320 O O . GLY B 1 72 ? 8.094 15.25 -12.328 1 80.31 72 GLY B O 1
ATOM 5321 N N . GLU B 1 73 ? 7.32 14.586 -10.336 1 79.81 73 GLU B N 1
ATOM 5322 C CA . GLU B 1 73 ? 8.656 14.422 -9.758 1 79.81 73 GLU B CA 1
ATOM 5323 C C . GLU B 1 73 ? 8.82 13.039 -9.133 1 79.81 73 GLU B C 1
ATOM 5325 O O . GLU B 1 73 ? 8.023 12.633 -8.289 1 79.81 73 GLU B O 1
ATOM 5330 N N . ALA B 1 74 ? 9.828 12.289 -9.641 1 76.5 74 ALA B N 1
ATOM 5331 C CA . ALA B 1 74 ? 10.172 10.992 -9.062 1 76.5 74 ALA B CA 1
ATOM 5332 C C . ALA B 1 74 ? 11.164 11.141 -7.914 1 76.5 74 ALA B C 1
ATOM 5334 O O . ALA B 1 74 ? 12.211 11.781 -8.07 1 76.5 74 ALA B O 1
ATOM 5335 N N . CYS B 1 75 ? 10.773 10.695 -6.777 1 71.5 75 CYS B N 1
ATOM 5336 C CA . CYS B 1 75 ? 11.602 10.828 -5.586 1 71.5 75 CYS B CA 1
ATOM 5337 C C . CYS B 1 75 ? 12.289 9.516 -5.238 1 71.5 75 CYS B C 1
ATOM 5339 O O . CYS B 1 75 ? 11.633 8.477 -5.141 1 71.5 75 CYS B O 1
ATOM 5341 N N . PHE B 1 76 ? 13.633 9.539 -5.234 1 62.53 76 PHE B N 1
ATOM 5342 C CA . PHE B 1 76 ? 14.406 8.359 -4.875 1 62.53 76 PHE B CA 1
ATOM 5343 C C . PHE B 1 76 ? 14.977 8.5 -3.463 1 62.53 76 PHE B C 1
ATOM 5345 O O . PHE B 1 76 ? 15.211 9.609 -2.986 1 62.53 76 PHE B O 1
ATOM 5352 N N . GLN B 1 77 ? 14.922 7.531 -2.59 1 54.28 77 GLN B N 1
ATOM 5353 C CA . GLN B 1 77 ? 15.367 7.535 -1.2 1 54.28 77 GLN B CA 1
ATOM 5354 C C . GLN B 1 77 ? 16.688 8.281 -1.046 1 54.28 77 GLN B C 1
ATOM 5356 O O . GLN B 1 77 ? 16.891 8.992 -0.058 1 54.28 77 GLN B O 1
ATOM 5361 N N . SER B 1 78 ? 17.688 8.039 -1.931 1 46.5 78 SER B N 1
ATOM 5362 C CA . SER B 1 78 ? 18.984 8.688 -1.729 1 46.5 78 SER B CA 1
ATOM 5363 C C . SER B 1 78 ? 18.891 10.195 -1.932 1 46.5 78 SER B C 1
ATOM 5365 O O . SER B 1 78 ? 19.766 10.938 -1.485 1 46.5 78 SER B O 1
ATOM 5367 N N . GLU B 1 79 ? 17.891 10.773 -2.711 1 44.81 79 GLU B N 1
ATOM 5368 C CA . GLU B 1 79 ? 17.859 12.188 -3.068 1 44.81 79 GLU B CA 1
ATOM 5369 C C . GLU B 1 79 ? 16.578 12.844 -2.582 1 44.81 79 GLU B C 1
ATOM 5371 O O . GLU B 1 79 ? 15.484 12.273 -2.713 1 44.81 79 GLU B O 1
ATOM 5376 N N . ASN B 1 80 ? 16.656 13.562 -1.545 1 44.44 80 ASN B N 1
ATOM 5377 C CA . ASN B 1 80 ? 15.484 14.375 -1.243 1 44.44 80 ASN B CA 1
ATOM 5378 C C . ASN B 1 80 ? 14.961 15.086 -2.488 1 44.44 80 ASN B C 1
ATOM 5380 O O . ASN B 1 80 ? 15.695 15.82 -3.146 1 44.44 80 ASN B O 1
ATOM 5384 N N . CYS B 1 81 ? 14.062 14.617 -3.234 1 43.47 81 CYS B N 1
ATOM 5385 C CA . CYS B 1 81 ? 13.5 15.078 -4.496 1 43.47 81 CYS B CA 1
ATOM 5386 C C . CYS B 1 81 ? 13.539 16.594 -4.586 1 43.47 81 CYS B C 1
ATOM 5388 O O . CYS B 1 81 ? 13.586 17.156 -5.684 1 43.47 81 CYS B O 1
ATOM 5390 N N . SER B 1 82 ? 13.227 17.406 -3.51 1 44.03 82 SER B N 1
ATOM 5391 C CA . SER B 1 82 ? 13.07 18.844 -3.65 1 44.03 82 SER B CA 1
ATOM 5392 C C . SER B 1 82 ? 14.406 19.562 -3.473 1 44.03 82 SER B C 1
ATOM 5394 O O . SER B 1 82 ? 14.461 20.797 -3.475 1 44.03 82 SER B O 1
ATOM 5396 N N . ASP B 1 83 ? 15.484 18.984 -3.393 1 42.22 83 ASP B N 1
ATOM 5397 C CA . ASP B 1 83 ? 16.703 19.641 -2.928 1 42.22 83 ASP B CA 1
ATOM 5398 C C . ASP B 1 83 ? 17.266 20.578 -3.988 1 42.22 83 ASP B C 1
ATOM 5400 O O . ASP B 1 83 ? 18.047 21.469 -3.676 1 42.22 83 ASP B O 1
ATOM 5404 N N . GLU B 1 84 ? 17.188 20.312 -5.211 1 40.69 84 GLU B N 1
ATOM 5405 C CA . GLU B 1 84 ? 18.047 21.094 -6.105 1 40.69 84 GLU B CA 1
ATOM 5406 C C . GLU B 1 84 ? 17.703 22.578 -6.023 1 40.69 84 GLU B C 1
ATOM 5408 O O . GLU B 1 84 ? 18.516 23.438 -6.402 1 40.69 84 GLU B O 1
ATOM 5413 N N . ASP B 1 85 ? 16.547 22.984 -5.742 1 39.16 85 ASP B N 1
ATOM 5414 C CA . ASP B 1 85 ? 16.391 24.438 -5.766 1 39.16 85 ASP B CA 1
ATOM 5415 C C . ASP B 1 85 ? 17.25 25.109 -4.699 1 39.16 85 ASP B C 1
ATOM 5417 O O . ASP B 1 85 ? 17.609 26.281 -4.832 1 39.16 85 ASP B O 1
ATOM 5421 N N . ASP B 1 86 ? 17.484 24.484 -3.701 1 39.59 86 ASP B N 1
ATOM 5422 C CA . ASP B 1 86 ? 18.219 25.188 -2.66 1 39.59 86 ASP B CA 1
ATOM 5423 C C . ASP B 1 86 ? 19.719 25.141 -2.941 1 39.59 86 ASP B C 1
ATOM 5425 O O . ASP B 1 86 ? 20.484 25.922 -2.359 1 39.59 86 ASP B O 1
ATOM 5429 N N . ASP B 1 87 ? 20.312 24.156 -3.639 1 37.28 87 ASP B N 1
ATOM 5430 C CA . ASP B 1 87 ? 21.766 24.188 -3.832 1 37.28 87 ASP B CA 1
ATOM 5431 C C . ASP B 1 87 ? 22.125 25 -5.066 1 37.28 87 ASP B C 1
ATOM 5433 O O . ASP B 1 87 ? 23.266 24.953 -5.539 1 37.28 87 ASP B O 1
ATOM 5437 N N . ILE B 1 88 ? 21.297 25.453 -5.945 1 33.09 88 ILE B N 1
ATOM 5438 C CA . ILE B 1 88 ? 21.734 26.391 -6.969 1 33.09 88 ILE B CA 1
ATOM 5439 C C . ILE B 1 88 ? 22.328 27.641 -6.301 1 33.09 88 ILE B C 1
ATOM 5441 O O . ILE B 1 88 ? 21.672 28.281 -5.484 1 33.09 88 ILE B O 1
ATOM 5445 N N . PRO B 1 89 ? 23.562 27.875 -6.418 1 33.16 89 PRO B N 1
ATOM 5446 C CA . PRO B 1 89 ? 24.156 29.141 -5.945 1 33.16 89 PRO B CA 1
ATOM 5447 C C . PRO B 1 89 ? 23.328 30.359 -6.336 1 33.16 89 PRO B C 1
ATOM 5449 O O . PRO B 1 89 ? 22.734 30.391 -7.422 1 33.16 89 PRO B O 1
ATOM 5452 N N . LEU B 1 90 ? 22.922 31.266 -5.465 1 31.56 90 LEU B N 1
ATOM 5453 C CA . LEU B 1 90 ? 22.234 32.531 -5.656 1 31.56 90 LEU B CA 1
ATOM 5454 C C . LEU B 1 90 ? 22.703 33.219 -6.938 1 31.56 90 LEU B C 1
ATOM 5456 O O . LEU B 1 90 ? 21.953 34 -7.547 1 31.56 90 LEU B O 1
ATOM 5460 N N . MET B 1 91 ? 24.016 33.125 -7.34 1 31.23 91 MET B N 1
ATOM 5461 C CA . MET B 1 91 ? 24.547 33.844 -8.484 1 31.23 91 MET B CA 1
ATOM 5462 C C . MET B 1 91 ? 23.875 33.406 -9.781 1 31.23 91 MET B C 1
ATOM 5464 O O . MET B 1 91 ? 23.656 34.219 -10.68 1 31.23 91 MET B O 1
ATOM 5468 N N . GLN B 1 92 ? 23.562 32.219 -9.992 1 32.78 92 GLN B N 1
ATOM 5469 C CA . GLN B 1 92 ? 23.047 31.812 -11.289 1 32.78 92 GLN B CA 1
ATOM 5470 C C . GLN B 1 92 ? 21.578 32.156 -11.445 1 32.78 92 GLN B C 1
ATOM 5472 O O . GLN B 1 92 ? 21.062 32.219 -12.562 1 32.78 92 GLN B O 1
ATOM 5477 N N . LEU B 1 93 ? 20.844 32.344 -10.43 1 31.55 93 LEU B N 1
ATOM 5478 C CA . LEU B 1 93 ? 19.516 32.938 -10.562 1 31.55 93 LEU B CA 1
ATOM 5479 C C . LEU B 1 93 ? 19.594 34.406 -10.992 1 31.55 93 LEU B C 1
ATOM 5481 O O . LEU B 1 93 ? 18.672 34.906 -11.641 1 31.55 93 LEU B O 1
ATOM 5485 N N . SER B 1 94 ? 20.641 35.188 -10.812 1 30.55 94 SER B N 1
ATOM 5486 C CA . SER B 1 94 ? 20.844 36.531 -11.305 1 30.55 94 SER B CA 1
ATOM 5487 C C . SER B 1 94 ? 21.125 36.531 -12.805 1 30.55 94 SER B C 1
ATOM 5489 O O . SER B 1 94 ? 20.781 37.5 -13.5 1 30.55 94 SER B O 1
ATOM 5491 N N . ILE B 1 95 ? 21.797 35.625 -13.297 1 29.64 95 ILE B N 1
ATOM 5492 C CA . ILE B 1 95 ? 22.156 35.688 -14.703 1 29.64 95 ILE B CA 1
ATOM 5493 C C . ILE B 1 95 ? 20.953 35.312 -15.57 1 29.64 95 ILE B C 1
ATOM 5495 O O . ILE B 1 95 ? 20.812 35.844 -16.672 1 29.64 95 ILE B O 1
ATOM 5499 N N . ARG B 1 96 ? 20.141 34.438 -15.078 1 33.06 96 ARG B N 1
ATOM 5500 C CA . ARG B 1 96 ? 19.016 34.156 -15.977 1 33.06 96 ARG B CA 1
ATOM 5501 C C . ARG B 1 96 ? 18.031 35.312 -15.992 1 33.06 96 ARG B C 1
ATOM 5503 O O . ARG B 1 96 ? 17.062 35.281 -16.766 1 33.06 96 ARG B O 1
ATOM 5510 N N . ARG B 1 97 ? 18.062 36.25 -15.102 1 28.47 97 ARG B N 1
ATOM 5511 C CA . ARG B 1 97 ? 17.281 37.469 -15.281 1 28.47 97 ARG B CA 1
ATOM 5512 C C . ARG B 1 97 ? 17.859 38.344 -16.406 1 28.47 97 ARG B C 1
ATOM 5514 O O . ARG B 1 97 ? 17.219 39.312 -16.844 1 28.47 97 ARG B O 1
ATOM 5521 N N . ARG B 1 98 ? 19.141 38.156 -16.625 1 30.11 98 ARG B N 1
ATOM 5522 C CA . ARG B 1 98 ? 19.594 39.156 -17.594 1 30.11 98 ARG B CA 1
ATOM 5523 C C . ARG B 1 98 ? 19.078 38.844 -19 1 30.11 98 ARG B C 1
ATOM 5525 O O . ARG B 1 98 ? 19.062 39.719 -19.859 1 30.11 98 ARG B O 1
ATOM 5532 N N . VAL B 1 99 ? 19.016 37.625 -19.438 1 29.66 99 VAL B N 1
ATOM 5533 C CA . VAL B 1 99 ? 18.797 37.562 -20.875 1 29.66 99 VAL B CA 1
ATOM 5534 C C . VAL B 1 99 ? 17.375 38 -21.203 1 29.66 99 VAL B C 1
ATOM 5536 O O . VAL B 1 99 ? 17.094 38.406 -22.344 1 29.66 99 VAL B O 1
ATOM 5539 N N . VAL B 1 100 ? 16.312 37.594 -20.422 1 28.12 100 VAL B N 1
ATOM 5540 C CA . VAL B 1 100 ? 15.047 37.938 -21.062 1 28.12 100 VAL B CA 1
ATOM 5541 C C . VAL B 1 100 ? 14.828 39.469 -21 1 28.12 100 VAL B C 1
ATOM 5543 O O . VAL B 1 100 ? 13.773 39.969 -21.391 1 28.12 100 VAL B O 1
ATOM 5546 N N . SER B 1 101 ? 15.727 40.188 -20.344 1 28.36 101 SER B N 1
ATOM 5547 C CA . SER B 1 101 ? 15.328 41.594 -20.312 1 28.36 101 SER B CA 1
ATOM 5548 C C . SER B 1 101 ? 15.523 42.25 -21.688 1 28.36 101 SER B C 1
ATOM 5550 O O . SER B 1 101 ? 15.57 43.469 -21.781 1 28.36 101 SER B O 1
ATOM 5552 N N . THR B 1 102 ? 15.852 41.625 -22.75 1 27.12 102 THR B N 1
ATOM 5553 C CA . THR B 1 102 ? 16 42.688 -23.734 1 27.12 102 THR B CA 1
ATOM 5554 C C . THR B 1 102 ? 14.719 43.5 -23.859 1 27.12 102 THR B C 1
ATOM 5556 O O . THR B 1 102 ? 14.75 44.719 -23.828 1 27.12 102 THR B O 1
ATOM 5559 N N . GLU B 1 103 ? 13.953 43.25 -25.078 1 26.89 103 GLU B N 1
ATOM 5560 C CA . GLU B 1 103 ? 13.32 44.375 -25.797 1 26.89 103 GLU B CA 1
ATOM 5561 C C . GLU B 1 103 ? 12.203 45 -24.969 1 26.89 103 GLU B C 1
ATOM 5563 O O . GLU B 1 103 ? 12.164 46.219 -24.781 1 26.89 103 GLU B O 1
ATOM 5568 N N . SER B 1 104 ? 10.867 44.844 -25.422 1 26.17 104 SER B N 1
ATOM 5569 C CA . SER B 1 104 ? 9.844 45.875 -25.531 1 26.17 104 SER B CA 1
ATOM 5570 C C . SER B 1 104 ? 9.258 46.219 -24.172 1 26.17 104 SER B C 1
ATOM 5572 O O . SER B 1 104 ? 9 47.406 -23.875 1 26.17 104 SER B O 1
ATOM 5574 N N . ASP B 1 105 ? 8.438 45.344 -23.547 1 25.11 105 ASP B N 1
ATOM 5575 C CA . ASP B 1 105 ? 7.336 45.938 -22.797 1 25.11 105 ASP B CA 1
ATOM 5576 C C . ASP B 1 105 ? 7.84 46.594 -21.516 1 25.11 105 ASP B C 1
ATOM 5578 O O . ASP B 1 105 ? 8.227 45.906 -20.562 1 25.11 105 ASP B O 1
ATOM 5582 N N . LEU B 1 106 ? 8.578 47.781 -21.438 1 24.44 106 LEU B N 1
ATOM 5583 C CA . LEU B 1 106 ? 8.836 48.844 -20.484 1 24.44 106 LEU B CA 1
ATOM 5584 C C . LEU B 1 106 ? 7.566 49.219 -19.734 1 24.44 106 LEU B C 1
ATOM 5586 O O . LEU B 1 106 ? 7.512 50.281 -19.078 1 24.44 106 LEU B O 1
ATOM 5590 N N . ALA B 1 107 ? 6.383 48.781 -20.281 1 25.48 107 ALA B N 1
ATOM 5591 C CA . ALA B 1 107 ? 5.27 49.531 -19.703 1 25.48 107 ALA B CA 1
ATOM 5592 C C . ALA B 1 107 ? 5.336 49.531 -18.172 1 25.48 107 ALA B C 1
ATOM 5594 O O . ALA B 1 107 ? 6.031 48.688 -17.594 1 25.48 107 ALA B O 1
ATOM 5595 N N . SER B 1 108 ? 4.082 50.125 -17.531 1 23.62 108 SER B N 1
ATOM 5596 C CA . SER B 1 108 ? 3.832 50.688 -16.188 1 23.62 108 SER B CA 1
ATOM 5597 C C . SER B 1 108 ? 4.086 49.625 -15.117 1 23.62 108 SER B C 1
ATOM 5599 O O . SER B 1 108 ? 3.48 48.562 -15.125 1 23.62 108 SER B O 1
ATOM 5601 N N . GLN B 1 109 ? 5.23 49.438 -14.719 1 24.17 109 GLN B N 1
ATOM 5602 C CA . GLN B 1 109 ? 5.645 48.688 -13.531 1 24.17 109 GLN B CA 1
ATOM 5603 C C . GLN B 1 109 ? 4.879 49.156 -12.297 1 24.17 109 GLN B C 1
ATOM 5605 O O . GLN B 1 109 ? 5.285 50.125 -11.633 1 24.17 109 GLN B O 1
ATOM 5610 N N . SER B 1 110 ? 3.525 49.469 -12.516 1 24.8 110 SER B N 1
ATOM 5611 C CA . SER B 1 110 ? 2.891 49.781 -11.242 1 24.8 110 SER B CA 1
ATOM 5612 C C . SER B 1 110 ? 3.252 48.781 -10.172 1 24.8 110 SER B C 1
ATOM 5614 O O . SER B 1 110 ? 3.189 47.562 -10.414 1 24.8 110 SER B O 1
ATOM 5616 N N . THR B 1 111 ? 4.191 49.125 -9.406 1 26.53 111 THR B N 1
ATOM 5617 C CA . THR B 1 111 ? 4.637 48.594 -8.117 1 26.53 111 THR B CA 1
ATOM 5618 C C . THR B 1 111 ? 3.443 48.281 -7.223 1 26.53 111 THR B C 1
ATOM 5620 O O . THR B 1 111 ? 2.881 49.156 -6.574 1 26.53 111 THR B O 1
ATOM 5623 N N . SER B 1 112 ? 2.371 47.75 -7.801 1 26.86 112 SER B N 1
ATOM 5624 C CA . SER B 1 112 ? 1.373 47.406 -6.797 1 26.86 112 SER B CA 1
ATOM 5625 C C . SER B 1 112 ? 2.014 46.688 -5.605 1 26.86 112 SER B C 1
ATOM 5627 O O . SER B 1 112 ? 2.773 45.75 -5.777 1 26.86 112 SER B O 1
ATOM 5629 N N . THR B 1 113 ? 2.332 47.469 -4.531 1 27.44 113 THR B N 1
ATOM 5630 C CA . THR B 1 113 ? 2.719 47.25 -3.143 1 27.44 113 THR B CA 1
ATOM 5631 C C . THR B 1 113 ? 1.942 46.062 -2.541 1 27.44 113 THR B C 1
ATOM 5633 O O . THR B 1 113 ? 0.787 46.219 -2.141 1 27.44 113 THR B O 1
ATOM 5636 N N . ILE B 1 114 ? 1.704 45.125 -3.209 1 30.08 114 ILE B N 1
ATOM 5637 C CA . ILE B 1 114 ? 1.173 44.094 -2.311 1 30.08 114 ILE B CA 1
ATOM 5638 C C . ILE B 1 114 ? 2.045 44 -1.061 1 30.08 114 ILE B C 1
ATOM 5640 O O . ILE B 1 114 ? 3.23 43.656 -1.146 1 30.08 114 ILE B O 1
ATOM 5644 N N . GLU B 1 115 ? 1.905 44.906 -0.012 1 32.47 115 GLU B N 1
ATOM 5645 C CA . GLU B 1 115 ? 2.342 44.906 1.381 1 32.47 115 GLU B CA 1
ATOM 5646 C C . GLU B 1 115 ? 2.43 43.5 1.935 1 32.47 115 GLU B C 1
ATOM 5648 O O . GLU B 1 115 ? 1.409 42.875 2.254 1 32.47 115 GLU B O 1
ATOM 5653 N N . SER B 1 116 ? 3.07 42.594 1.328 1 36.28 116 SER B N 1
ATOM 5654 C CA . SER B 1 116 ? 3.27 41.25 1.834 1 36.28 116 SER B CA 1
ATOM 5655 C C . SER B 1 116 ? 3.645 41.25 3.312 1 36.28 116 SER B C 1
ATOM 5657 O O . SER B 1 116 ? 4.566 41.969 3.719 1 36.28 116 SER B O 1
ATOM 5659 N N . THR B 1 117 ? 2.812 41.188 4.184 1 43.06 117 THR B N 1
ATOM 5660 C CA . THR B 1 117 ? 2.855 41.062 5.637 1 43.06 117 THR B CA 1
ATOM 5661 C C . THR B 1 117 ? 4.023 40.156 6.066 1 43.06 117 THR B C 1
ATOM 5663 O O . THR B 1 117 ? 4.137 39.812 7.242 1 43.06 117 THR B O 1
ATOM 5666 N N . GLY B 1 118 ? 4.852 39.625 5.227 1 51.66 118 GLY B N 1
ATOM 5667 C CA . GLY B 1 118 ? 5.902 38.781 5.754 1 51.66 118 GLY B CA 1
ATOM 5668 C C . GLY B 1 118 ? 6.977 39.531 6.5 1 51.66 118 GLY B C 1
ATOM 5669 O O . GLY B 1 118 ? 7.145 40.75 6.301 1 51.66 118 GLY B O 1
ATOM 5670 N N . HIS B 1 119 ? 7.371 39.094 7.75 1 65.06 119 HIS B N 1
ATOM 5671 C CA . HIS B 1 119 ? 8.492 39.594 8.531 1 65.06 119 HIS B CA 1
ATOM 5672 C C . HIS B 1 119 ? 9.734 39.781 7.664 1 65.06 119 HIS B C 1
ATOM 5674 O O . HIS B 1 119 ? 9.906 39.062 6.672 1 65.06 119 HIS B O 1
ATOM 5680 N N . ILE B 1 120 ? 10.367 40.812 7.711 1 68.94 120 ILE B N 1
ATOM 5681 C CA . ILE B 1 120 ? 11.617 41.094 7.016 1 68.94 120 ILE B CA 1
ATOM 5682 C C . ILE B 1 120 ? 12.68 40.062 7.449 1 68.94 120 ILE B C 1
ATOM 5684 O O . ILE B 1 120 ? 12.852 39.812 8.641 1 68.94 120 ILE B O 1
ATOM 5688 N N . ILE B 1 121 ? 13.211 39.375 6.445 1 75.44 121 ILE B N 1
ATOM 5689 C CA . ILE B 1 121 ? 14.305 38.469 6.727 1 75.44 121 ILE B CA 1
ATOM 5690 C C . ILE B 1 121 ? 15.562 39.25 7.094 1 75.44 121 ILE B C 1
ATOM 5692 O O . ILE B 1 121 ? 15.922 40.219 6.41 1 75.44 121 ILE B O 1
ATOM 5696 N N . THR B 1 122 ? 16.203 38.906 8.18 1 73.94 122 THR B N 1
ATOM 5697 C CA . THR B 1 122 ? 17.359 39.625 8.688 1 73.94 122 THR B CA 1
ATOM 5698 C C . THR B 1 122 ? 18.641 38.875 8.398 1 73.94 122 THR B C 1
ATOM 5700 O O . THR B 1 122 ? 19.719 39.469 8.273 1 73.94 122 THR B O 1
ATOM 5703 N N . VAL B 1 123 ? 18.484 37.531 8.188 1 78.31 123 VAL B N 1
ATOM 5704 C CA . VAL B 1 123 ? 19.688 36.688 8.102 1 78.31 123 VAL B CA 1
ATOM 5705 C C . VAL B 1 123 ? 20.016 36.406 6.637 1 78.31 123 VAL B C 1
ATOM 5707 O O . VAL B 1 123 ? 19.141 36.031 5.863 1 78.31 123 VAL B O 1
ATOM 5710 N N . SER B 1 124 ? 21.234 36.75 6.277 1 76.06 124 SER B N 1
ATOM 5711 C CA . SER B 1 124 ? 21.703 36.5 4.922 1 76.06 124 SER B CA 1
ATOM 5712 C C . SER B 1 124 ? 22.422 35.156 4.816 1 76.06 124 SER B C 1
ATOM 5714 O O . SER B 1 124 ? 23.047 34.719 5.773 1 76.06 124 SER B O 1
ATOM 5716 N N . LYS B 1 125 ? 22.359 34.5 3.719 1 76.5 125 LYS B N 1
ATOM 5717 C CA . LYS B 1 125 ? 23.031 33.219 3.469 1 76.5 125 LYS B CA 1
ATOM 5718 C C . LYS B 1 125 ? 24.547 33.406 3.438 1 76.5 125 LYS B C 1
ATOM 5720 O O . LYS B 1 125 ? 25.281 32.438 3.525 1 76.5 125 LYS B O 1
ATOM 5725 N N . LYS B 1 126 ? 25 34.625 3.469 1 73.88 126 LYS B N 1
ATOM 5726 C CA . LYS B 1 126 ? 26.438 34.906 3.412 1 73.88 126 LYS B CA 1
ATOM 5727 C C . LYS B 1 126 ? 27 35.125 4.809 1 73.88 126 LYS B C 1
ATOM 5729 O O . LYS B 1 126 ? 28.219 35.281 4.973 1 73.88 126 LYS B O 1
ATOM 5734 N N . LYS B 1 127 ? 26.141 35.062 5.703 1 85.94 127 LYS B N 1
ATOM 5735 C CA . LYS B 1 127 ? 26.578 35.281 7.074 1 85.94 127 LYS B CA 1
ATOM 5736 C C . LYS B 1 127 ? 27.531 34.188 7.535 1 85.94 127 LYS B C 1
ATOM 5738 O O . LYS B 1 127 ? 27.312 33 7.246 1 85.94 127 LYS B O 1
ATOM 5743 N N . THR B 1 128 ? 28.609 34.594 8.188 1 90.06 128 THR B N 1
ATOM 5744 C CA . THR B 1 128 ? 29.547 33.656 8.773 1 90.06 128 THR B CA 1
ATOM 5745 C C . THR B 1 128 ? 29.375 33.562 10.289 1 90.06 128 THR B C 1
ATOM 5747 O O . THR B 1 128 ? 28.969 34.531 10.922 1 90.06 128 THR B O 1
ATOM 5750 N N . TYR B 1 129 ? 29.703 32.469 10.758 1 94.44 129 TYR B N 1
ATOM 5751 C CA . TYR B 1 129 ? 29.5 32.25 12.18 1 94.44 129 TYR B CA 1
ATOM 5752 C C . TYR B 1 129 ? 30.812 31.875 12.867 1 94.44 129 TYR B C 1
ATOM 5754 O O . TYR B 1 129 ? 31.656 31.203 12.273 1 94.44 129 TYR B O 1
ATOM 5762 N N . ASP B 1 130 ? 30.984 32.375 14.109 1 95.62 130 ASP B N 1
ATOM 5763 C CA . ASP B 1 130 ? 32.125 31.984 14.961 1 95.62 130 ASP B CA 1
ATOM 5764 C C . ASP B 1 130 ? 31.766 30.766 15.82 1 95.62 130 ASP B C 1
ATOM 5766 O O . ASP B 1 130 ? 30.969 30.859 16.75 1 95.62 130 ASP B O 1
ATOM 5770 N N . TRP B 1 131 ? 32.438 29.688 15.547 1 96.62 131 TRP B N 1
ATOM 5771 C CA . TRP B 1 131 ? 32.094 28.422 16.188 1 96.62 131 TRP B CA 1
ATOM 5772 C C . TRP B 1 131 ? 32.969 28.172 17.406 1 96.62 131 TRP B C 1
ATOM 5774 O O . TRP B 1 131 ? 34.188 28.469 17.391 1 96.62 131 TRP B O 1
ATOM 5784 N N . VAL B 1 132 ? 32.406 27.609 18.484 1 96.44 132 VAL B N 1
ATOM 5785 C CA . VAL B 1 132 ? 33.125 27.281 19.719 1 96.44 132 VAL B CA 1
ATOM 5786 C C . VAL B 1 132 ? 32.719 25.891 20.203 1 96.44 132 VAL B C 1
ATOM 5788 O O . VAL B 1 132 ? 31.609 25.406 19.891 1 96.44 132 VAL B O 1
ATOM 5791 N N . SER B 1 133 ? 33.562 25.234 20.984 1 93.81 133 SER B N 1
ATOM 5792 C CA . SER B 1 133 ? 33.312 23.891 21.5 1 93.81 133 SER B CA 1
ATOM 5793 C C . SER B 1 133 ? 32.625 23.938 22.859 1 93.81 133 SER B C 1
ATOM 5795 O O . SER B 1 133 ? 33.219 23.547 23.875 1 93.81 133 SER B O 1
ATOM 5797 N N . ARG B 1 134 ? 31.5 24.438 22.938 1 93.69 134 ARG B N 1
ATOM 5798 C CA . ARG B 1 134 ? 30.703 24.469 24.156 1 93.69 134 ARG B CA 1
ATOM 5799 C C . ARG B 1 134 ? 29.219 24.312 23.859 1 93.69 134 ARG B C 1
ATOM 5801 O O . ARG B 1 134 ? 28.797 24.484 22.703 1 93.69 134 ARG B O 1
ATOM 5808 N N . ASP B 1 135 ? 28.516 23.984 24.828 1 95.56 135 ASP B N 1
ATOM 5809 C CA . ASP B 1 135 ? 27.062 23.891 24.703 1 95.56 135 ASP B CA 1
ATOM 5810 C C . ASP B 1 135 ? 26.422 25.281 24.703 1 95.56 135 ASP B C 1
ATOM 5812 O O . ASP B 1 135 ? 27.094 26.281 25 1 95.56 135 ASP B O 1
ATOM 5816 N N . ILE B 1 136 ? 25.219 25.359 24.328 1 95.81 136 ILE B N 1
ATOM 5817 C CA . ILE B 1 136 ? 24.547 26.656 24.25 1 95.81 136 ILE B CA 1
ATOM 5818 C C . ILE B 1 136 ? 23.781 26.922 25.531 1 95.81 136 ILE B C 1
ATOM 5820 O O . ILE B 1 136 ? 23.547 26.016 26.328 1 95.81 136 ILE B O 1
ATOM 5824 N N . ARG B 1 137 ? 23.531 28.172 25.766 1 93 137 ARG B N 1
ATOM 5825 C CA . ARG B 1 137 ? 22.656 28.656 26.844 1 93 137 ARG B CA 1
ATOM 5826 C C . ARG B 1 137 ? 21.531 29.516 26.281 1 93 137 ARG B C 1
ATOM 5828 O O . ARG B 1 137 ? 21.609 30.75 26.312 1 93 137 ARG B O 1
ATOM 5835 N N . PRO B 1 138 ? 20.469 28.797 25.875 1 88.06 138 PRO B N 1
ATOM 5836 C CA . PRO B 1 138 ? 19.391 29.531 25.219 1 88.06 138 PRO B CA 1
ATOM 5837 C C . PRO B 1 138 ? 18.703 30.547 26.141 1 88.06 138 PRO B C 1
ATOM 5839 O O . PRO B 1 138 ? 18.547 30.281 27.344 1 88.06 138 PRO B O 1
ATOM 5842 N N . SER B 1 139 ? 18.344 31.734 25.641 1 87.31 139 SER B N 1
ATOM 5843 C CA . SER B 1 139 ? 17.734 32.812 26.422 1 87.31 139 SER B CA 1
ATOM 5844 C C . SER B 1 139 ? 16.266 33 26.062 1 87.31 139 SER B C 1
ATOM 5846 O O . SER B 1 139 ? 15.797 34.156 25.953 1 87.31 139 SER B O 1
ATOM 5848 N N . PHE B 1 140 ? 15.477 32 25.859 1 92.94 140 PHE B N 1
ATOM 5849 C CA . PHE B 1 140 ? 14.055 32.125 25.547 1 92.94 140 PHE B CA 1
ATOM 5850 C C . PHE B 1 140 ? 13.227 32.219 26.828 1 92.94 140 PHE B C 1
ATOM 5852 O O . PHE B 1 140 ? 13.609 31.656 27.859 1 92.94 140 PHE B O 1
ATOM 5859 N N . GLU B 1 141 ? 12.094 32.938 26.734 1 89.81 141 GLU B N 1
ATOM 5860 C CA . GLU B 1 141 ? 11.156 32.938 27.859 1 89.81 141 GLU B CA 1
ATOM 5861 C C . GLU B 1 141 ? 10.547 31.578 28.094 1 89.81 141 GLU B C 1
ATOM 5863 O O . GLU B 1 141 ? 10.367 30.797 27.156 1 89.81 141 GLU B O 1
ATOM 5868 N N . PRO B 1 142 ? 10.258 31.297 29.328 1 90.56 142 PRO B N 1
ATOM 5869 C CA . PRO B 1 142 ? 9.617 30.016 29.609 1 90.56 142 PRO B CA 1
ATOM 5870 C C . PRO B 1 142 ? 8.227 29.906 29 1 90.56 142 PRO B C 1
ATOM 5872 O O . PRO B 1 142 ? 7.5 30.891 28.906 1 90.56 142 PRO B O 1
ATOM 5875 N N . TRP B 1 143 ? 7.941 28.766 28.609 1 92.56 143 TRP B N 1
ATOM 5876 C CA . TRP B 1 143 ? 6.625 28.5 28.031 1 92.56 143 TRP B CA 1
ATOM 5877 C C . TRP B 1 143 ? 5.535 28.672 29.094 1 92.56 143 TRP B C 1
ATOM 5879 O O . TRP B 1 143 ? 5.66 28.156 30.203 1 92.56 143 TRP B O 1
ATOM 5889 N N . GLN B 1 144 ? 4.43 29.391 28.656 1 89.12 144 GLN B N 1
ATOM 5890 C CA . GLN B 1 144 ? 3.279 29.578 29.547 1 89.12 144 GLN B CA 1
ATOM 5891 C C . GLN B 1 144 ? 2.094 28.734 29.078 1 89.12 144 GLN B C 1
ATOM 5893 O O . GLN B 1 144 ? 1.603 28.906 27.969 1 89.12 144 GLN B O 1
ATOM 5898 N N . HIS B 1 145 ? 1.642 27.875 29.938 1 86.94 145 HIS B N 1
ATOM 5899 C CA . HIS B 1 145 ? 0.499 27.031 29.594 1 86.94 145 HIS B CA 1
ATOM 5900 C C . HIS B 1 145 ? -0.809 27.812 29.703 1 86.94 145 HIS B C 1
ATOM 5902 O O . HIS B 1 145 ? -0.966 28.656 30.594 1 86.94 145 HIS B O 1
ATOM 5908 N N . MET B 1 146 ? -1.639 27.656 28.703 1 80.25 146 MET B N 1
ATOM 5909 C CA . MET B 1 146 ? -2.961 28.281 28.75 1 80.25 146 MET B CA 1
ATOM 5910 C C . MET B 1 146 ? -4.023 27.266 29.156 1 80.25 146 MET B C 1
ATOM 5912 O O . MET B 1 146 ? -3.986 26.109 28.719 1 80.25 146 MET B O 1
ATOM 5916 N N . GLN B 1 147 ? -4.801 27.641 30.141 1 70.62 147 GLN B N 1
ATOM 5917 C CA . GLN B 1 147 ? -5.891 26.766 30.562 1 70.62 147 GLN B CA 1
ATOM 5918 C C 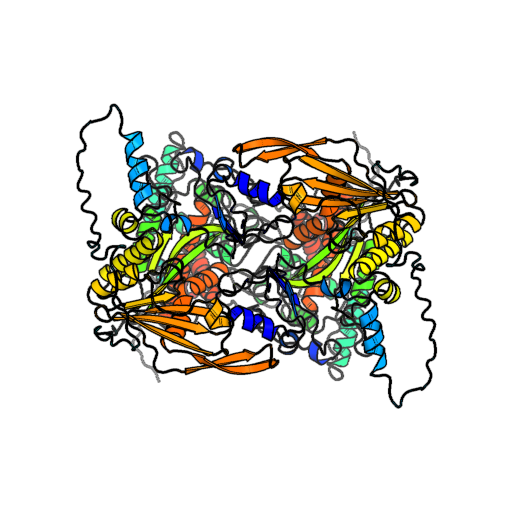. GLN B 1 147 ? -7.047 26.812 29.578 1 70.62 147 GLN B C 1
ATOM 5920 O O . GLN B 1 147 ? -7.477 27.891 29.156 1 70.62 147 GLN B O 1
ATOM 5925 N N . THR B 1 148 ? -7.188 25.703 28.953 1 71.31 148 THR B N 1
ATOM 5926 C CA . THR B 1 148 ? -8.32 25.641 28.031 1 71.31 148 THR B CA 1
ATOM 5927 C C . THR B 1 148 ? -9.531 25 28.703 1 71.31 148 THR B C 1
ATOM 5929 O O . THR B 1 148 ? -9.367 24.125 29.562 1 71.31 148 THR B O 1
ATOM 5932 N N . THR B 1 149 ? -10.766 25.641 28.531 1 71.75 149 THR B N 1
ATOM 5933 C CA . THR B 1 149 ? -12.008 25.062 29.031 1 71.75 149 THR B CA 1
ATOM 5934 C C . THR B 1 149 ? -12.422 23.859 28.188 1 71.75 149 THR B C 1
ATOM 5936 O O . THR B 1 149 ? -12.383 23.922 26.953 1 71.75 149 THR B O 1
ATOM 5939 N N . ARG B 1 150 ? -12.734 22.812 28.984 1 76.62 150 ARG B N 1
ATOM 5940 C CA . ARG B 1 150 ? -13.188 21.594 28.312 1 76.62 150 ARG B CA 1
ATOM 5941 C C . ARG B 1 150 ? -14.633 21.75 27.844 1 76.62 150 ARG B C 1
ATOM 5943 O O . ARG B 1 150 ? -15.508 22.156 28.625 1 76.62 150 ARG B O 1
ATOM 5950 N N . THR B 1 151 ? -14.828 21.703 26.531 1 81.12 151 THR B N 1
ATOM 5951 C CA . THR B 1 151 ? -16.172 21.688 25.953 1 81.12 151 THR B CA 1
ATOM 5952 C C . THR B 1 151 ? -16.609 20.266 25.656 1 81.12 151 THR B C 1
ATOM 5954 O O . THR B 1 151 ? -15.828 19.453 25.141 1 81.12 151 THR B O 1
ATOM 5957 N N . GLN B 1 152 ? -17.734 19.938 26.203 1 86.44 152 GLN B N 1
ATOM 5958 C CA . GLN B 1 152 ? -18.25 18.609 25.922 1 86.44 152 GLN B CA 1
ATOM 5959 C C . GLN B 1 152 ? -19.188 18.625 24.719 1 86.44 152 GLN B C 1
ATOM 5961 O O . GLN B 1 152 ? -20.375 18.938 24.844 1 86.44 152 GLN B O 1
ATOM 5966 N N . PHE B 1 153 ? -18.656 18.469 23.578 1 92.5 153 PHE B N 1
ATOM 5967 C CA . PHE B 1 153 ? -19.391 18.375 22.328 1 92.5 153 PHE B CA 1
ATOM 5968 C C . PHE B 1 153 ? -19.516 16.922 21.875 1 92.5 153 PHE B C 1
ATOM 5970 O O . PHE B 1 153 ? -18.719 16.062 22.281 1 92.5 153 PHE B O 1
ATOM 5977 N N . SER B 1 154 ? -20.641 16.625 21.188 1 94.12 154 SER B N 1
ATOM 5978 C CA . SER B 1 154 ? -20.734 15.344 20.5 1 94.12 154 SER B CA 1
ATOM 5979 C C . SER B 1 154 ? -19.766 15.281 19.312 1 94.12 154 SER B C 1
ATOM 5981 O O . SER B 1 154 ? -19.25 16.312 18.875 1 94.12 154 SER B O 1
ATOM 5983 N N . PRO B 1 155 ? -19.5 14.109 18.859 1 95.88 155 PRO B N 1
ATOM 5984 C CA . PRO B 1 155 ? -18.609 13.984 17.703 1 95.88 155 PRO B CA 1
ATOM 5985 C C . PRO B 1 155 ? -19.078 14.844 16.516 1 95.88 155 PRO B C 1
ATOM 5987 O O . PRO B 1 155 ? -18.266 15.523 15.891 1 95.88 155 PRO B O 1
ATOM 5990 N N . LEU B 1 156 ? -20.344 14.852 16.234 1 96.44 156 LEU B N 1
ATOM 5991 C CA . LEU B 1 156 ? -20.859 15.656 15.133 1 96.44 156 LEU B CA 1
ATOM 5992 C C . LEU B 1 156 ? -20.609 17.141 15.375 1 96.44 156 LEU B C 1
ATOM 5994 O O . LEU B 1 156 ? -20.25 17.875 14.453 1 96.44 156 LEU B O 1
ATOM 5998 N N . GLN B 1 157 ? -20.766 17.578 16.578 1 96.69 157 GLN B N 1
ATOM 5999 C CA . GLN B 1 157 ? -20.562 18.984 16.922 1 96.69 157 GLN B CA 1
ATOM 6000 C C . GLN B 1 157 ? -19.109 19.391 16.734 1 96.69 157 GLN B C 1
ATOM 6002 O O . GLN B 1 157 ? -18.812 20.5 16.281 1 96.69 157 GLN B O 1
ATOM 6007 N N . TYR B 1 158 ? -18.219 18.516 17.156 1 97.19 158 TYR B N 1
ATOM 6008 C CA . TYR B 1 158 ? -16.812 18.781 16.938 1 97.19 158 TYR B CA 1
ATOM 6009 C C . TYR B 1 158 ? -16.5 18.875 15.438 1 97.19 158 TYR B C 1
ATOM 6011 O O . TYR B 1 158 ? -15.719 19.734 15.008 1 97.19 158 TYR B O 1
ATOM 6019 N N . PHE B 1 159 ? -17.172 18 14.703 1 98.19 159 PHE B N 1
ATOM 6020 C CA . PHE B 1 159 ? -16.969 18.047 13.266 1 98.19 159 PHE B CA 1
ATOM 6021 C C . PHE B 1 159 ? -17.484 19.359 12.688 1 98.19 159 PHE B C 1
ATOM 6023 O O . PHE B 1 159 ? -16.812 19.969 11.859 1 98.19 159 PHE B O 1
ATOM 6030 N N . GLN B 1 160 ? -18.578 19.734 13.125 1 97.12 160 GLN B N 1
ATOM 6031 C CA . GLN B 1 160 ? -19.188 20.969 12.641 1 97.12 160 GLN B CA 1
ATOM 6032 C C . GLN B 1 160 ? -18.391 22.203 13.094 1 97.12 160 GLN B C 1
ATOM 6034 O O . GLN B 1 160 ? -18.422 23.234 12.438 1 97.12 160 GLN B O 1
ATOM 6039 N N . LEU B 1 161 ? -17.719 22.031 14.156 1 96.81 161 LEU B N 1
ATOM 6040 C CA . LEU B 1 161 ? -16.844 23.094 14.633 1 96.81 161 LEU B CA 1
ATOM 6041 C C . LEU B 1 161 ? -15.68 23.312 13.672 1 96.81 161 LEU B C 1
ATOM 6043 O O . LEU B 1 161 ? -15.32 24.469 13.383 1 96.81 161 LEU B O 1
ATOM 6047 N N . VAL B 1 162 ? -15.102 22.25 13.18 1 98.12 162 VAL B N 1
ATOM 6048 C CA . VAL B 1 162 ? -13.914 22.297 12.344 1 98.12 162 VAL B CA 1
ATOM 6049 C C . VAL B 1 162 ? -14.312 22.469 10.883 1 98.12 162 VAL B C 1
ATOM 6051 O O . VAL B 1 162 ? -13.773 23.328 10.18 1 98.12 162 VAL B O 1
ATOM 6054 N N . PHE B 1 163 ? -15.172 21.578 10.461 1 98.31 163 PHE B N 1
ATOM 6055 C CA . PHE B 1 163 ? -15.75 21.672 9.125 1 98.31 163 PHE B CA 1
ATOM 6056 C C . PHE B 1 163 ? -17.078 22.422 9.164 1 98.31 163 PHE B C 1
ATOM 6058 O O . PHE B 1 163 ? -18.125 21.828 8.906 1 98.31 163 PHE B O 1
ATOM 6065 N N . GLY B 1 164 ? -17 23.734 9.398 1 95.62 164 GLY B N 1
ATOM 6066 C CA . GLY B 1 164 ? -18.109 24.547 9.852 1 95.62 164 GLY B CA 1
ATOM 6067 C C . GLY B 1 164 ? -19.016 25.031 8.719 1 95.62 164 GLY B C 1
ATOM 6068 O O . GLY B 1 164 ? -18.859 24.594 7.578 1 95.62 164 GLY B O 1
ATOM 6069 N N . GLU B 1 165 ? -19.875 25.922 9.086 1 96.25 165 GLU B N 1
ATOM 6070 C CA . GLU B 1 165 ? -20.922 26.438 8.211 1 96.25 165 GLU B CA 1
ATOM 6071 C C . GLU B 1 165 ? -20.312 27.203 7.039 1 96.25 165 GLU B C 1
ATOM 6073 O O . GLU B 1 165 ? -20.859 27.188 5.934 1 96.25 165 GLU B O 1
ATOM 6078 N N . ASP B 1 166 ? -19.266 27.906 7.281 1 97.44 166 ASP B N 1
ATOM 6079 C CA . ASP B 1 166 ? -18.625 28.688 6.223 1 97.44 166 ASP B CA 1
ATOM 6080 C C . ASP B 1 166 ? -18.172 27.781 5.074 1 97.44 166 ASP B C 1
ATOM 6082 O O . ASP B 1 166 ? -18.328 28.141 3.902 1 97.44 166 ASP B O 1
ATOM 6086 N N . ILE B 1 167 ? -17.625 26.641 5.422 1 98.38 167 ILE B N 1
ATOM 6087 C CA . ILE B 1 167 ? -17.141 25.703 4.414 1 98.38 167 ILE B CA 1
ATOM 6088 C C . ILE B 1 167 ? -18.328 25.109 3.662 1 98.38 167 ILE B C 1
ATOM 6090 O O . ILE B 1 167 ? -18.312 25.016 2.432 1 98.38 167 ILE B O 1
ATOM 6094 N N . ILE B 1 168 ? -19.375 24.734 4.363 1 98.25 168 ILE B N 1
ATOM 6095 C CA . ILE B 1 168 ? -20.562 24.141 3.758 1 98.25 168 ILE B CA 1
ATOM 6096 C C . ILE B 1 168 ? -21.219 25.156 2.822 1 98.25 168 ILE B C 1
ATOM 6098 O O . ILE B 1 168 ? -21.594 24.812 1.694 1 98.25 168 ILE B O 1
ATOM 6102 N N . ASN B 1 169 ? -21.328 26.359 3.289 1 98 169 ASN B N 1
ATOM 6103 C CA . ASN B 1 169 ? -21.938 27.406 2.477 1 98 169 ASN B CA 1
ATOM 6104 C C . ASN B 1 169 ? -21.125 27.688 1.214 1 98 169 ASN B C 1
ATOM 6106 O O . ASN B 1 169 ? -21.688 27.969 0.158 1 98 169 ASN B O 1
ATOM 6110 N N . MET B 1 170 ? -19.891 27.656 1.385 1 98.25 170 MET B N 1
ATOM 6111 C CA . MET B 1 170 ? -19.016 27.812 0.222 1 98.25 170 MET B CA 1
ATOM 6112 C C . MET B 1 170 ? -19.312 26.75 -0.829 1 98.25 170 MET B C 1
ATOM 6114 O O . MET B 1 170 ? -19.469 27.062 -2.01 1 98.25 170 MET B O 1
ATOM 6118 N N . PHE B 1 171 ? -19.406 25.484 -0.436 1 98.25 171 PHE B N 1
ATOM 6119 C CA . PHE B 1 171 ? -19.703 24.391 -1.359 1 98.25 171 PHE B CA 1
ATOM 6120 C C . PHE B 1 171 ? -21.062 24.594 -2.018 1 98.25 171 PHE B C 1
ATOM 6122 O O . PHE B 1 171 ? -21.219 24.406 -3.227 1 98.25 171 PHE B O 1
ATOM 6129 N N . VAL B 1 172 ? -22.078 24.938 -1.19 1 97.69 172 VAL B N 1
ATOM 6130 C CA . VAL B 1 172 ? -23.422 25.141 -1.717 1 97.69 172 VAL B CA 1
ATOM 6131 C C . VAL B 1 172 ? -23.406 26.25 -2.766 1 97.69 172 VAL B C 1
ATOM 6133 O O . VAL B 1 172 ? -23.922 26.078 -3.867 1 97.69 172 VAL B O 1
ATOM 6136 N N . HIS B 1 173 ? -22.766 27.312 -2.449 1 97.19 173 HIS B N 1
ATOM 6137 C CA . HIS B 1 173 ? -22.734 28.484 -3.318 1 97.19 173 HIS B CA 1
ATOM 6138 C C . HIS B 1 173 ? -22.047 28.156 -4.645 1 97.19 173 HIS B C 1
ATOM 6140 O O . HIS B 1 173 ? -22.641 28.344 -5.711 1 97.19 173 HIS B O 1
ATOM 6146 N N . TYR B 1 174 ? -20.891 27.672 -4.633 1 96.69 174 TYR B N 1
ATOM 6147 C CA . TYR B 1 174 ? -20.094 27.5 -5.848 1 96.69 174 TYR B CA 1
ATOM 6148 C C . TYR B 1 174 ? -20.578 26.312 -6.668 1 96.69 174 TYR B C 1
ATOM 6150 O O . TYR B 1 174 ? -20.5 26.328 -7.898 1 96.69 174 TYR B O 1
ATOM 6158 N N . THR B 1 175 ? -21.094 25.266 -6.016 1 95.38 175 THR B N 1
ATOM 6159 C CA . THR B 1 175 ? -21.688 24.156 -6.754 1 95.38 175 THR B CA 1
ATOM 6160 C C . THR B 1 175 ? -22.891 24.641 -7.562 1 95.38 175 THR B C 1
ATOM 6162 O O . THR B 1 175 ? -23.031 24.312 -8.742 1 95.38 175 THR B O 1
ATOM 6165 N N . ASN B 1 176 ? -23.719 25.391 -6.898 1 94.81 176 ASN B N 1
ATOM 6166 C CA . ASN B 1 176 ? -24.875 25.922 -7.602 1 94.81 176 ASN B CA 1
ATOM 6167 C C . ASN B 1 176 ? -24.484 26.922 -8.68 1 94.81 176 ASN B C 1
ATOM 6169 O O . ASN B 1 176 ? -25.141 27.016 -9.719 1 94.81 176 ASN B O 1
ATOM 6173 N N . LEU B 1 177 ? -23.453 27.703 -8.391 1 93.62 177 LEU B N 1
ATOM 6174 C CA . LEU B 1 177 ? -22.922 28.609 -9.406 1 93.62 177 LEU B CA 1
ATOM 6175 C C . LEU B 1 177 ? -22.484 27.844 -10.648 1 93.62 177 LEU B C 1
ATOM 6177 O O . LEU B 1 177 ? -22.75 28.266 -11.773 1 93.62 177 LEU B O 1
ATOM 6181 N N . TYR B 1 178 ? -21.828 26.781 -10.453 1 92 178 TYR B N 1
ATOM 6182 C CA . TYR B 1 178 ? -21.359 25.953 -11.562 1 92 178 TYR B CA 1
ATOM 6183 C C . TYR B 1 178 ? -22.516 25.297 -12.289 1 92 178 TYR B C 1
ATOM 6185 O O . TYR B 1 178 ? -22.516 25.188 -13.516 1 92 178 TYR B O 1
ATOM 6193 N N . VAL B 1 179 ? -23.484 24.781 -11.539 1 91.44 179 VAL B N 1
ATOM 6194 C CA . VAL B 1 179 ? -24.688 24.188 -12.125 1 91.44 179 VAL B CA 1
ATOM 6195 C C . VAL B 1 179 ? -25.375 25.203 -13.023 1 91.44 179 VAL B C 1
ATOM 6197 O O . VAL B 1 179 ? -25.797 24.875 -14.133 1 91.44 179 VAL B O 1
ATOM 6200 N N . ALA B 1 180 ? -25.484 26.359 -12.516 1 89.5 180 ALA B N 1
ATOM 6201 C CA . ALA B 1 180 ? -26.125 27.422 -13.266 1 89.5 180 ALA B CA 1
ATOM 6202 C C . ALA B 1 180 ? -25.375 27.734 -14.555 1 89.5 180 ALA B C 1
ATOM 6204 O O . ALA B 1 180 ? -25.984 28.047 -15.586 1 89.5 180 ALA B O 1
ATOM 6205 N N . LYS B 1 181 ? -24.172 27.719 -14.492 1 85.69 181 LYS B N 1
ATOM 6206 C CA . LYS B 1 181 ? -23.344 27.984 -15.664 1 85.69 181 LYS B CA 1
ATOM 6207 C C . LYS B 1 181 ? -23.516 26.906 -16.719 1 85.69 181 LYS B C 1
ATOM 6209 O O . LYS B 1 181 ? -23.578 27.188 -17.922 1 85.69 181 LYS B O 1
ATOM 6214 N N . LYS B 1 182 ? -23.562 25.656 -16.312 1 82.12 182 LYS B N 1
ATOM 6215 C CA . LYS B 1 182 ? -23.672 24.516 -17.219 1 82.12 182 LYS B CA 1
ATOM 6216 C C . LYS B 1 182 ? -25.078 24.406 -17.797 1 82.12 182 LYS B C 1
ATOM 6218 O O . LYS B 1 182 ? -25.266 23.984 -18.938 1 82.12 182 LYS B O 1
ATOM 6223 N N . ASN B 1 183 ? -26.109 24.5 -16.922 1 72.31 183 ASN B N 1
ATOM 6224 C CA . ASN B 1 183 ? -27.484 24.25 -17.344 1 72.31 183 ASN B CA 1
ATOM 6225 C C . ASN B 1 183 ? -28.234 25.547 -17.609 1 72.31 183 ASN B C 1
ATOM 6227 O O . ASN B 1 183 ? -29.344 25.75 -17.141 1 72.31 183 ASN B O 1
ATOM 6231 N N . ALA B 1 184 ? -27.641 26.578 -18.203 1 59.25 184 ALA B N 1
ATOM 6232 C CA . ALA B 1 184 ? -28.312 27.859 -18.438 1 59.25 184 ALA B CA 1
ATOM 6233 C C . ALA B 1 184 ? -29.766 27.656 -18.875 1 59.25 184 ALA B C 1
ATOM 6235 O O . ALA B 1 184 ? -30.625 28.469 -18.578 1 59.25 184 ALA B O 1
ATOM 6236 N N . ASN B 1 185 ? -30.109 26.562 -19.5 1 53.53 185 ASN B N 1
ATOM 6237 C CA . ASN B 1 185 ? -31.422 26.5 -20.141 1 53.53 185 ASN B CA 1
ATOM 6238 C C . ASN B 1 185 ? -32.375 25.562 -19.391 1 53.53 185 ASN B C 1
ATOM 6240 O O . ASN B 1 185 ? -33.5 25.344 -19.797 1 53.53 185 ASN B O 1
ATOM 6244 N N . THR B 1 186 ? -31.891 24.719 -18.391 1 56.62 186 THR B N 1
ATOM 6245 C CA . THR B 1 186 ? -32.812 23.781 -17.719 1 56.62 186 THR B CA 1
ATOM 6246 C C . THR B 1 186 ? -32.938 24.109 -16.234 1 56.62 186 THR B C 1
ATOM 6248 O O . THR B 1 186 ? -31.953 24.469 -15.594 1 56.62 186 THR B O 1
ATOM 6251 N N . PRO B 1 187 ? -34.156 24.469 -15.828 1 53.75 187 PRO B N 1
ATOM 6252 C CA . PRO B 1 187 ? -34.312 24.688 -14.391 1 53.75 187 PRO B CA 1
ATOM 6253 C C . PRO B 1 187 ? -33.469 23.703 -13.562 1 53.75 187 PRO B C 1
ATOM 6255 O O . PRO B 1 187 ? -33.75 22.5 -13.57 1 53.75 187 PRO B O 1
ATOM 6258 N N . ALA B 1 188 ? -32.281 23.844 -13.523 1 57.28 188 ALA B N 1
ATOM 6259 C CA . ALA B 1 188 ? -31.25 22.984 -12.93 1 57.28 188 ALA B CA 1
ATOM 6260 C C . ALA B 1 188 ? -31.516 22.75 -11.445 1 57.28 188 ALA B C 1
ATOM 6262 O O . ALA B 1 188 ? -32 23.641 -10.758 1 57.28 188 ALA B O 1
ATOM 6263 N N . ALA B 1 189 ? -31.656 21.5 -11.031 1 74.94 189 ALA B N 1
ATOM 6264 C CA . ALA B 1 189 ? -31.953 21.109 -9.656 1 74.94 189 ALA B CA 1
ATOM 6265 C C . ALA B 1 189 ? -30.875 21.609 -8.695 1 74.94 189 ALA B C 1
ATOM 6267 O O . ALA B 1 189 ? -29.719 21.188 -8.781 1 74.94 189 ALA B O 1
ATOM 6268 N N . LYS B 1 190 ? -31.203 22.797 -8.031 1 88.88 190 LYS B N 1
ATOM 6269 C CA . LYS B 1 190 ? -30.359 23.391 -7.004 1 88.88 190 LYS B CA 1
ATOM 6270 C C . LYS B 1 190 ? -29.984 22.359 -5.941 1 88.88 190 LYS B C 1
ATOM 6272 O O . LYS B 1 190 ? -30.75 21.453 -5.648 1 88.88 190 LYS B O 1
ATOM 6277 N N . VAL B 1 191 ? -28.797 22.484 -5.578 1 94.75 191 VAL B N 1
ATOM 6278 C CA . VAL B 1 191 ? -28.297 21.625 -4.512 1 94.75 191 VAL B CA 1
ATOM 6279 C C . VAL B 1 191 ? -28.453 22.328 -3.166 1 94.75 191 VAL B C 1
ATOM 6281 O O . VAL B 1 191 ? -28.031 23.484 -3.012 1 94.75 191 VAL B O 1
ATOM 6284 N N . SER B 1 192 ? -29.047 21.688 -2.205 1 95.31 192 SER B N 1
ATOM 6285 C CA . SER B 1 192 ? -29.297 22.281 -0.895 1 95.31 192 SER B CA 1
ATOM 6286 C C . SER B 1 192 ? -28.156 21.984 0.073 1 95.31 192 SER B C 1
ATOM 6288 O O . SER B 1 192 ? -27.312 21.141 -0.205 1 95.31 192 SER B O 1
ATOM 6290 N N . LYS B 1 193 ? -28.219 22.75 1.134 1 96.56 193 LYS B N 1
ATOM 6291 C CA . LYS B 1 193 ? -27.25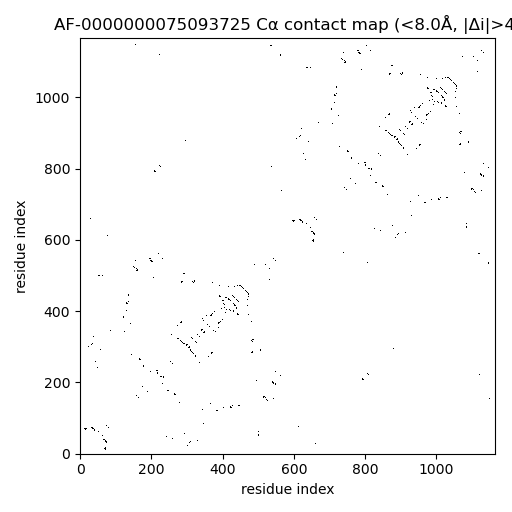 22.531 2.201 1 96.56 193 LYS B CA 1
ATOM 6292 C C . LYS B 1 193 ? -27.344 21.109 2.752 1 96.56 193 LYS B C 1
ATOM 6294 O O . LYS B 1 193 ? -26.328 20.453 2.965 1 96.56 193 LYS B O 1
ATOM 6299 N N . ASP B 1 194 ? -28.531 20.625 2.959 1 95.88 194 ASP B N 1
ATOM 6300 C CA . ASP B 1 194 ? -28.75 19.281 3.486 1 95.88 194 ASP B CA 1
ATOM 6301 C C . ASP B 1 194 ? -28.188 18.219 2.541 1 95.88 194 ASP B C 1
ATOM 6303 O O . ASP B 1 194 ? -27.625 17.219 2.988 1 95.88 194 ASP B O 1
ATOM 6307 N N . GLU B 1 195 ? -28.328 18.469 1.313 1 96.38 195 GLU B N 1
ATOM 6308 C CA . GLU B 1 195 ? -27.828 17.516 0.328 1 96.38 195 GLU B CA 1
ATOM 6309 C C . GLU B 1 195 ? -26.297 17.469 0.337 1 96.38 195 GLU B C 1
ATOM 6311 O O . GLU B 1 195 ? -25.703 16.391 0.195 1 96.38 195 GLU B O 1
ATOM 6316 N N . ILE B 1 196 ? -25.672 18.656 0.515 1 97.81 196 ILE B N 1
ATOM 6317 C CA . ILE B 1 196 ? -24.219 18.703 0.586 1 97.81 196 ILE B CA 1
ATOM 6318 C C . ILE B 1 196 ? -23.75 17.938 1.82 1 97.81 196 ILE B C 1
ATOM 6320 O O . ILE B 1 196 ? -22.781 17.172 1.752 1 97.81 196 ILE B O 1
ATOM 6324 N N . LEU B 1 197 ? -24.438 18.125 2.896 1 97.62 197 LEU B N 1
ATOM 6325 C CA . LEU B 1 197 ? -24.062 17.438 4.133 1 97.62 197 LEU B CA 1
ATOM 6326 C C . LEU B 1 197 ? -24.234 15.938 3.992 1 97.62 197 LEU B C 1
ATOM 6328 O O . LEU B 1 197 ? -23.391 15.172 4.465 1 97.62 197 LEU B O 1
ATOM 6332 N N . CYS B 1 198 ? -25.25 15.477 3.336 1 97.31 198 CYS B N 1
ATOM 6333 C CA . CYS B 1 198 ? -25.453 14.055 3.062 1 97.31 198 CYS B CA 1
ATOM 6334 C C . CYS B 1 198 ? -24.359 13.523 2.15 1 97.31 198 CYS B C 1
ATOM 6336 O O . CYS B 1 198 ? -23.844 12.422 2.367 1 97.31 198 CYS B O 1
ATOM 6338 N N . PHE B 1 199 ? -24.109 14.336 1.174 1 97.62 199 PHE B N 1
ATOM 6339 C CA . PHE B 1 199 ? -23.062 13.992 0.233 1 97.62 199 PHE B CA 1
ATOM 6340 C C . PHE B 1 199 ? -21.734 13.758 0.961 1 97.62 199 PHE B C 1
ATOM 6342 O O . PHE B 1 199 ? -21.062 12.75 0.731 1 97.62 199 PHE B O 1
ATOM 6349 N N . LEU B 1 200 ? -21.391 14.633 1.85 1 98.31 200 LEU B N 1
ATOM 6350 C CA . LEU B 1 200 ? -20.172 14.516 2.648 1 98.31 200 LEU B CA 1
ATOM 6351 C C . LEU B 1 200 ? -20.234 13.297 3.568 1 98.31 200 LEU B C 1
ATOM 6353 O O . LEU B 1 200 ? -19.234 12.625 3.795 1 98.31 200 LEU B O 1
ATOM 6357 N N . GLY B 1 201 ? -21.422 13.031 4.117 1 98.25 201 GLY B N 1
ATOM 6358 C CA . GLY B 1 201 ? -21.609 11.852 4.938 1 98.25 201 GLY B CA 1
ATOM 6359 C C . GLY B 1 201 ? -21.312 10.555 4.199 1 98.25 201 GLY B C 1
ATOM 6360 O O . GLY B 1 201 ? -20.703 9.641 4.758 1 98.25 201 GLY B O 1
ATOM 6361 N N . ILE B 1 202 ? -21.734 10.484 2.967 1 98.06 202 ILE B N 1
ATOM 6362 C CA . ILE B 1 202 ? -21.484 9.305 2.148 1 98.06 202 ILE B CA 1
ATOM 6363 C C . ILE B 1 202 ? -19.984 9.148 1.905 1 98.06 202 ILE B C 1
ATOM 6365 O O . ILE B 1 202 ? -19.453 8.039 1.952 1 98.06 202 ILE B O 1
ATOM 6369 N N . LEU B 1 203 ? -19.297 10.281 1.644 1 97.62 203 LEU B N 1
ATOM 6370 C CA . LEU B 1 203 ? -17.844 10.234 1.465 1 97.62 203 LEU B CA 1
ATOM 6371 C C . LEU B 1 203 ? -17.156 9.711 2.721 1 97.62 203 LEU B C 1
ATOM 6373 O O . LEU B 1 203 ? -16.281 8.852 2.637 1 97.62 203 LEU B O 1
ATOM 6377 N N . LEU B 1 204 ? -17.547 10.164 3.863 1 98.12 204 LEU B N 1
ATOM 6378 C CA . LEU B 1 204 ? -16.969 9.711 5.121 1 98.12 204 LEU B CA 1
ATOM 6379 C C . LEU B 1 204 ? -17.266 8.234 5.359 1 98.12 204 LEU B C 1
ATOM 6381 O O . LEU B 1 204 ? -16.406 7.492 5.84 1 98.12 204 LEU B O 1
ATOM 6385 N N . TYR B 1 205 ? -18.516 7.824 5.02 1 97.69 205 TYR B N 1
ATOM 6386 C CA . TYR B 1 205 ? -18.938 6.438 5.164 1 97.69 205 TYR B CA 1
ATOM 6387 C C . TYR B 1 205 ? -18.062 5.504 4.34 1 97.69 205 TYR B C 1
ATOM 6389 O O . TYR B 1 205 ? -17.703 4.414 4.797 1 97.69 205 TYR B O 1
ATOM 6397 N N . SER B 1 206 ? -17.656 5.922 3.199 1 96.19 206 SER B N 1
ATOM 6398 C CA . SER B 1 206 ? -16.891 5.098 2.271 1 96.19 206 SER B CA 1
ATOM 6399 C C . SER B 1 206 ? -15.484 4.84 2.803 1 96.19 206 SER B C 1
ATOM 6401 O O . SER B 1 206 ? -14.766 3.986 2.277 1 96.19 206 SER B O 1
ATOM 6403 N N . GLY B 1 207 ? -15.062 5.512 3.842 1 94.5 207 GLY B N 1
ATOM 6404 C CA . GLY B 1 207 ? -13.734 5.336 4.406 1 94.5 207 GLY B CA 1
ATOM 6405 C C . GLY B 1 207 ? -13.602 4.07 5.23 1 94.5 207 GLY B C 1
ATOM 6406 O O . GLY B 1 207 ? -12.492 3.568 5.434 1 94.5 207 GLY B O 1
ATOM 6407 N N . TYR B 1 208 ? -14.742 3.551 5.707 1 94.25 208 TYR B N 1
ATOM 6408 C CA . TYR B 1 208 ? -14.617 2.363 6.543 1 94.25 208 TYR B CA 1
ATOM 6409 C C . TYR B 1 208 ? -15.461 1.217 5.992 1 94.25 208 TYR B C 1
ATOM 6411 O O . TYR B 1 208 ? -15.289 0.065 6.402 1 94.25 208 TYR B O 1
ATOM 6419 N N . VAL B 1 209 ? -16.375 1.502 5.16 1 94.88 209 VAL B N 1
ATOM 6420 C CA . VAL B 1 209 ? -17 0.5 4.305 1 94.88 209 VAL B CA 1
ATOM 6421 C C . VAL B 1 209 ? -16.516 0.681 2.865 1 94.88 209 VAL B C 1
ATOM 6423 O O . VAL B 1 209 ? -17.078 1.475 2.109 1 94.88 209 VAL B O 1
ATOM 6426 N N . VAL B 1 210 ? -15.594 -0.074 2.537 1 92.5 210 VAL B N 1
ATOM 6427 C CA . VAL B 1 210 ? -14.914 0.153 1.268 1 92.5 210 VAL B CA 1
ATOM 6428 C C . VAL B 1 210 ? -15.422 -0.838 0.223 1 92.5 210 VAL B C 1
ATOM 6430 O O . VAL B 1 210 ? -15.391 -2.051 0.444 1 92.5 210 VAL B O 1
ATOM 6433 N N . LEU B 1 211 ? -15.891 -0.278 -0.828 1 92.19 211 LEU B N 1
ATOM 6434 C CA . LEU B 1 211 ? -16.359 -1.076 -1.951 1 92.19 211 LEU B CA 1
ATOM 6435 C C . LEU B 1 211 ? -15.57 -0.768 -3.215 1 92.19 211 LEU B C 1
ATOM 6437 O O . LEU B 1 211 ? -15.094 0.355 -3.395 1 92.19 211 LEU B O 1
ATOM 6441 N N . PRO B 1 212 ? -15.414 -1.715 -4.066 1 87.75 212 PRO B N 1
ATOM 6442 C CA . PRO B 1 212 ? -14.578 -1.537 -5.262 1 87.75 212 PRO B CA 1
ATOM 6443 C C . PRO B 1 212 ? -15.156 -0.516 -6.238 1 87.75 212 PRO B C 1
ATOM 6445 O O . PRO B 1 212 ? -14.406 0.177 -6.93 1 87.75 212 PRO B O 1
ATOM 6448 N N . ARG B 1 213 ? -16.484 -0.453 -6.27 1 88.25 213 ARG B N 1
ATOM 6449 C CA . ARG B 1 213 ? -17.156 0.464 -7.184 1 88.25 213 ARG B CA 1
ATOM 6450 C C . ARG B 1 213 ? -18.188 1.315 -6.449 1 88.25 213 ARG B C 1
ATOM 6452 O O . ARG B 1 213 ? -18.906 0.816 -5.582 1 88.25 213 ARG B O 1
ATOM 6459 N N . ARG B 1 214 ? -18.234 2.572 -6.875 1 89.56 214 ARG B N 1
ATOM 6460 C CA . ARG B 1 214 ? -19.125 3.521 -6.215 1 89.56 214 ARG B CA 1
ATOM 6461 C C . ARG B 1 214 ? -20.578 3.078 -6.32 1 89.56 214 ARG B C 1
ATOM 6463 O O . ARG B 1 214 ? -21.344 3.213 -5.367 1 89.56 214 ARG B O 1
ATOM 6470 N N . SER B 1 215 ? -21 2.531 -7.488 1 90.5 215 SER B N 1
ATOM 6471 C CA . SER B 1 215 ? -22.391 2.152 -7.723 1 90.5 215 SER B CA 1
ATOM 6472 C C . SER B 1 215 ? -22.828 1.046 -6.773 1 90.5 215 SER B C 1
ATOM 6474 O O . SER B 1 215 ? -24.031 0.866 -6.535 1 90.5 215 SER B O 1
ATOM 6476 N N . MET B 1 216 ? -21.922 0.336 -6.223 1 93 216 MET B N 1
ATOM 6477 C CA . MET B 1 216 ? -22.219 -0.806 -5.363 1 93 216 MET B CA 1
ATOM 6478 C C . MET B 1 216 ? -22.859 -0.351 -4.055 1 93 216 MET B C 1
ATOM 6480 O O . MET B 1 216 ? -23.531 -1.135 -3.385 1 93 216 MET B O 1
ATOM 6484 N N . TYR B 1 217 ? -22.672 0.915 -3.666 1 94.44 217 TYR B N 1
ATOM 6485 C CA . TYR B 1 217 ? -23.312 1.442 -2.465 1 94.44 217 TYR B CA 1
ATOM 6486 C C . TYR B 1 217 ? -24.828 1.485 -2.625 1 94.44 217 TYR B C 1
ATOM 6488 O O . TYR B 1 217 ? -25.562 1.432 -1.638 1 94.44 217 TYR B O 1
ATOM 6496 N N . TRP B 1 218 ? -25.312 1.544 -3.883 1 94.75 218 TRP B N 1
ATOM 6497 C CA . TRP B 1 218 ? -26.734 1.74 -4.164 1 94.75 218 TRP B CA 1
ATOM 6498 C C . TRP B 1 218 ? -27.344 0.496 -4.805 1 94.75 218 TRP B C 1
ATOM 6500 O O . TRP B 1 218 ? -28.547 0.427 -5.016 1 94.75 218 TRP B O 1
ATOM 6510 N N . GLN B 1 219 ? -26.453 -0.457 -5.117 1 91.56 219 GLN B N 1
ATOM 6511 C CA . GLN B 1 219 ? -26.906 -1.615 -5.879 1 91.56 219 GLN B CA 1
ATOM 6512 C C . GLN B 1 219 ? -27.922 -2.432 -5.086 1 91.56 219 GLN B C 1
ATOM 6514 O O . GLN B 1 219 ? -27.766 -2.602 -3.873 1 91.56 219 GLN B O 1
ATOM 6519 N N . ASN B 1 220 ? -28.906 -2.869 -5.785 1 88.5 220 ASN B N 1
ATOM 6520 C CA . ASN B 1 220 ? -29.875 -3.773 -5.191 1 88.5 220 ASN B CA 1
ATOM 6521 C C . ASN B 1 220 ? -29.469 -5.234 -5.371 1 88.5 220 ASN B C 1
ATOM 6523 O O . ASN B 1 220 ? -29.922 -5.898 -6.305 1 88.5 220 ASN B O 1
ATOM 6527 N N . ALA B 1 221 ? -28.656 -5.676 -4.59 1 86.75 221 ALA B N 1
ATOM 6528 C CA . ALA B 1 221 ? -28.125 -7.039 -4.594 1 86.75 221 ALA B CA 1
ATOM 6529 C C . ALA B 1 221 ? -27.953 -7.562 -3.17 1 86.75 221 ALA B C 1
ATOM 6531 O O . ALA B 1 221 ? -27.859 -6.777 -2.221 1 86.75 221 ALA B O 1
ATOM 6532 N N . ALA B 1 222 ? -27.938 -8.836 -3.037 1 84.81 222 ALA B N 1
ATOM 6533 C CA . ALA B 1 222 ? -27.844 -9.453 -1.717 1 84.81 222 ALA B CA 1
ATOM 6534 C C . ALA B 1 222 ? -26.484 -9.164 -1.069 1 84.81 222 ALA B C 1
ATOM 6536 O O . ALA B 1 222 ? -26.375 -9.094 0.157 1 84.81 222 ALA B O 1
ATOM 6537 N N . ASP B 1 223 ? -25.516 -8.992 -1.869 1 90.5 223 ASP B N 1
ATOM 6538 C CA . ASP B 1 223 ? -24.156 -8.906 -1.338 1 90.5 223 ASP B CA 1
ATOM 6539 C C . ASP B 1 223 ? -23.719 -7.449 -1.187 1 90.5 223 ASP B C 1
ATOM 6541 O O . ASP B 1 223 ? -22.656 -7.172 -0.637 1 90.5 223 ASP B O 1
ATOM 6545 N N . CYS B 1 224 ? -24.469 -6.547 -1.739 1 89.12 224 CYS B N 1
ATOM 6546 C CA . CYS B 1 224 ? -24.047 -5.156 -1.634 1 89.12 224 CYS B CA 1
ATOM 6547 C C . CYS B 1 224 ? -25.25 -4.23 -1.495 1 89.12 224 CYS B C 1
ATOM 6549 O O . CYS B 1 224 ? -26.359 -4.68 -1.197 1 89.12 224 CYS B O 1
ATOM 6551 N N . GLY B 1 225 ? -25.078 -3.023 -1.519 1 90.31 225 GLY B N 1
ATOM 6552 C CA . GLY B 1 225 ? -26.109 -2.047 -1.201 1 90.31 225 GLY B CA 1
ATOM 6553 C C . GLY B 1 225 ? -26.172 -1.694 0.273 1 90.31 225 GLY B C 1
ATOM 6554 O O . GLY B 1 225 ? -26.312 -2.574 1.124 1 90.31 225 GLY B O 1
ATOM 6555 N N . MET B 1 226 ? -25.953 -0.386 0.556 1 92.06 226 MET B N 1
ATOM 6556 C CA . MET B 1 226 ? -25.922 0.066 1.944 1 92.06 226 MET B CA 1
ATOM 6557 C C . MET B 1 226 ? -27.156 0.913 2.266 1 92.06 226 MET B C 1
ATOM 6559 O O . MET B 1 226 ? -27.281 2.037 1.777 1 92.06 226 MET B O 1
ATOM 6563 N N . PRO B 1 227 ? -28 0.411 3.059 1 90.5 227 PRO B N 1
ATOM 6564 C CA . PRO B 1 227 ? -29.25 1.12 3.322 1 90.5 227 PRO B CA 1
ATOM 6565 C C . PRO B 1 227 ? -29.031 2.535 3.85 1 90.5 227 PRO B C 1
ATOM 6567 O O . PRO B 1 227 ? -29.766 3.457 3.486 1 90.5 227 PRO B O 1
ATOM 6570 N N . LEU B 1 228 ? -28.062 2.697 4.664 1 93 228 LEU B N 1
ATOM 6571 C CA . LEU B 1 228 ? -27.781 4.016 5.215 1 93 228 LEU B CA 1
ATOM 6572 C C . LEU B 1 228 ? -27.5 5.023 4.102 1 93 228 LEU B C 1
ATOM 6574 O O . LEU B 1 228 ? -27.875 6.195 4.219 1 93 228 LEU B O 1
ATOM 6578 N N . VAL B 1 229 ? -26.938 4.543 2.975 1 95.25 229 VAL B N 1
ATOM 6579 C CA . VAL B 1 229 ? -26.516 5.406 1.878 1 95.25 229 VAL B CA 1
ATOM 6580 C C . VAL B 1 229 ? -27.688 5.648 0.929 1 95.25 229 VAL B C 1
ATOM 6582 O O . VAL B 1 229 ? -28.047 6.797 0.668 1 95.25 229 VAL B O 1
ATOM 6585 N N . TYR B 1 230 ? -28.359 4.539 0.463 1 93.06 230 TYR B N 1
ATOM 6586 C CA . TYR B 1 230 ? -29.375 4.734 -0.571 1 93.06 230 TYR B CA 1
ATOM 6587 C C . TYR B 1 230 ? -30.656 5.305 0.018 1 93.06 230 TYR B C 1
ATOM 6589 O O . TYR B 1 230 ? -31.5 5.828 -0.711 1 93.06 230 TYR B O 1
ATOM 6597 N N . ASN B 1 231 ? -30.828 5.219 1.316 1 92.69 231 ASN B N 1
ATOM 6598 C CA . ASN B 1 231 ? -31.953 5.887 1.962 1 92.69 231 ASN B CA 1
ATOM 6599 C C . ASN B 1 231 ? -31.688 7.379 2.148 1 92.69 231 ASN B C 1
ATOM 6601 O O . ASN B 1 231 ? -32.625 8.164 2.307 1 92.69 231 ASN B O 1
ATOM 6605 N N . ALA B 1 232 ? -30.438 7.758 2.201 1 94.94 232 ALA B N 1
ATOM 6606 C CA . ALA B 1 232 ? -30.078 9.156 2.43 1 94.94 232 ALA B CA 1
ATOM 6607 C C . ALA B 1 232 ? -30.109 9.953 1.13 1 94.94 232 ALA B C 1
ATOM 6609 O O . ALA B 1 232 ? -30.547 11.109 1.115 1 94.94 232 ALA B O 1
ATOM 6610 N N . MET B 1 233 ? -29.641 9.328 0.041 1 95.12 233 MET B N 1
ATOM 6611 C CA . MET B 1 233 ? -29.547 9.992 -1.254 1 95.12 233 MET B CA 1
ATOM 6612 C C . MET B 1 233 ? -29.547 8.977 -2.391 1 95.12 233 MET B C 1
ATOM 6614 O O . MET B 1 233 ? -28.906 7.934 -2.291 1 95.12 233 MET B O 1
ATOM 6618 N N . SER B 1 234 ? -30.266 9.297 -3.439 1 94.75 234 SER B N 1
ATOM 6619 C CA . SER B 1 234 ? -30.25 8.406 -4.598 1 94.75 234 SER B CA 1
ATOM 6620 C C . SER B 1 234 ? -28.906 8.43 -5.309 1 94.75 234 SER B C 1
ATOM 6622 O O . SER B 1 234 ? -28.156 9.398 -5.195 1 94.75 234 SER B O 1
ATOM 6624 N N . ARG B 1 235 ? -28.625 7.406 -6.02 1 94.44 235 ARG B N 1
ATOM 6625 C CA . ARG B 1 235 ? -27.375 7.289 -6.762 1 94.44 235 ARG B CA 1
ATOM 6626 C C . ARG B 1 235 ? -27.219 8.43 -7.766 1 94.44 235 ARG B C 1
ATOM 6628 O O . ARG B 1 235 ? -26.156 9.055 -7.844 1 94.44 235 ARG B O 1
ATOM 6635 N N . ASP B 1 236 ? -28.25 8.711 -8.492 1 92.88 236 ASP B N 1
ATOM 6636 C CA . ASP B 1 236 ? -28.188 9.734 -9.539 1 92.88 236 ASP B CA 1
ATOM 6637 C C . ASP B 1 236 ? -27.984 11.117 -8.938 1 92.88 236 ASP B C 1
ATOM 6639 O O . ASP B 1 236 ? -27.266 11.945 -9.516 1 92.88 236 ASP B O 1
ATOM 6643 N N . ARG B 1 237 ? -28.641 11.352 -7.836 1 93.38 237 ARG B N 1
ATOM 6644 C CA . ARG B 1 237 ? -28.453 12.648 -7.191 1 93.38 237 ARG B CA 1
ATOM 6645 C C . ARG B 1 237 ? -27.047 12.797 -6.66 1 93.38 237 ARG B C 1
ATOM 6647 O O . ARG B 1 237 ? -26.438 13.867 -6.766 1 93.38 237 ARG B O 1
ATOM 6654 N N . PHE B 1 238 ? -26.562 11.758 -6.074 1 95.12 238 PHE B N 1
ATOM 6655 C CA . PHE B 1 238 ? -25.172 11.773 -5.629 1 95.12 238 PHE B CA 1
ATOM 6656 C C . PHE B 1 238 ? -24.234 12.078 -6.789 1 95.12 238 PHE B C 1
ATOM 6658 O O . PHE B 1 238 ? -23.344 12.922 -6.672 1 95.12 238 PHE B O 1
ATOM 6665 N N . THR B 1 239 ? -24.438 11.383 -7.891 1 92.31 239 THR B N 1
ATOM 6666 C CA . THR B 1 239 ? -23.625 11.57 -9.086 1 92.31 239 THR B CA 1
ATOM 6667 C C . THR B 1 239 ? -23.734 13.008 -9.594 1 92.31 239 THR B C 1
ATOM 6669 O O . THR B 1 239 ? -22.734 13.602 -10.008 1 92.31 239 THR B O 1
ATOM 6672 N N . PHE B 1 240 ? -24.906 13.523 -9.523 1 92.06 240 PHE B N 1
ATOM 6673 C CA . PHE B 1 240 ? -25.141 14.898 -9.938 1 92.06 240 PHE B CA 1
ATOM 6674 C C . PHE B 1 240 ? -24.312 15.867 -9.094 1 92.06 240 PHE B C 1
ATOM 6676 O O . PHE B 1 240 ? -23.625 16.75 -9.625 1 92.06 240 PHE B O 1
ATOM 6683 N N . ILE B 1 241 ? -24.375 15.711 -7.805 1 94.69 241 ILE B N 1
ATOM 6684 C CA . ILE B 1 241 ? -23.656 16.594 -6.895 1 94.69 241 ILE B CA 1
ATOM 6685 C C . ILE B 1 241 ? -22.156 16.422 -7.109 1 94.69 241 ILE B C 1
ATOM 6687 O O . ILE B 1 241 ? -21.422 17.422 -7.191 1 94.69 241 ILE B O 1
ATOM 6691 N N . MET B 1 242 ? -21.719 15.227 -7.238 1 93.62 242 MET B N 1
ATOM 6692 C CA . MET B 1 242 ? -20.297 14.953 -7.426 1 93.62 242 MET B CA 1
ATOM 6693 C C . MET B 1 242 ? -19.781 15.609 -8.703 1 93.62 242 MET B C 1
ATOM 6695 O O . MET B 1 242 ? -18.688 16.188 -8.719 1 93.62 242 MET B O 1
ATOM 6699 N N . THR B 1 243 ? -20.516 15.547 -9.734 1 90.06 243 THR B N 1
ATOM 6700 C CA . THR B 1 243 ? -20.141 16.094 -11.031 1 90.06 243 THR B CA 1
ATOM 6701 C C . THR B 1 243 ? -20.062 17.625 -10.969 1 90.06 243 THR B C 1
ATOM 6703 O O . THR B 1 243 ? -19.219 18.234 -11.633 1 90.06 243 THR B O 1
ATOM 6706 N N . ASN B 1 244 ? -20.938 18.188 -10.156 1 91.81 244 ASN B N 1
ATOM 6707 C CA . ASN B 1 244 ? -21.016 19.641 -10.133 1 91.81 244 ASN B CA 1
ATOM 6708 C C . ASN B 1 244 ? -20.328 20.219 -8.898 1 91.81 244 ASN B C 1
ATOM 6710 O O . ASN B 1 244 ? -20.281 21.438 -8.727 1 91.81 244 ASN B O 1
ATOM 6714 N N . PHE B 1 245 ? -19.781 19.375 -8.117 1 94.19 245 PHE B N 1
ATOM 6715 C CA . PHE B 1 245 ? -19.156 19.781 -6.859 1 94.19 245 PHE B CA 1
ATOM 6716 C C . PHE B 1 245 ? -18.016 20.75 -7.109 1 94.19 245 PHE B C 1
ATOM 6718 O O . PHE B 1 245 ? -17.109 20.469 -7.887 1 94.19 245 PHE B O 1
ATOM 6725 N N . HIS B 1 246 ? -18.109 21.969 -6.48 1 94.06 246 HIS B N 1
ATOM 6726 C CA . HIS B 1 246 ? -17.172 23.047 -6.785 1 94.06 246 HIS B CA 1
ATOM 6727 C C . HIS B 1 246 ? -16.859 23.859 -5.539 1 94.06 246 HIS B C 1
ATOM 6729 O O . HIS B 1 246 ? -17.688 23.984 -4.641 1 94.06 246 HIS B O 1
ATOM 6735 N N . CYS B 1 247 ? -15.625 24.438 -5.602 1 94.69 247 CYS B N 1
ATOM 6736 C CA . CYS B 1 247 ? -15.234 25.266 -4.465 1 94.69 247 CYS B CA 1
ATOM 6737 C C . CYS B 1 247 ? -14.727 26.625 -4.93 1 94.69 247 CYS B C 1
ATOM 6739 O O . CYS B 1 247 ? -14.039 27.328 -4.184 1 94.69 247 CYS B O 1
ATOM 6741 N N . CYS B 1 248 ? -14.992 27.016 -6.195 1 94.62 248 CYS B N 1
ATOM 6742 C CA . CYS B 1 248 ? -14.453 28.266 -6.711 1 94.62 248 CYS B CA 1
ATOM 6743 C C . CYS B 1 248 ? -15.391 28.875 -7.762 1 94.62 248 CYS B C 1
ATOM 6745 O O . CYS B 1 248 ? -16.328 28.203 -8.211 1 94.62 248 CYS B O 1
ATOM 6747 N N . ASP B 1 249 ? -15.094 30.125 -7.953 1 93.56 249 ASP B N 1
ATOM 6748 C CA . ASP B 1 249 ? -15.656 30.797 -9.117 1 93.56 249 ASP B CA 1
ATOM 6749 C C . ASP B 1 249 ? -14.695 30.75 -10.305 1 93.56 249 ASP B C 1
ATOM 6751 O O . ASP B 1 249 ? -13.672 31.422 -10.312 1 93.56 249 ASP B O 1
ATOM 6755 N N . ASN B 1 250 ? -15.047 30 -11.297 1 90.88 250 ASN B N 1
ATOM 6756 C CA . ASN B 1 250 ? -14.172 29.781 -12.445 1 90.88 250 ASN B CA 1
ATOM 6757 C C . ASN B 1 250 ? -13.875 31.094 -13.18 1 90.88 250 ASN B C 1
ATOM 6759 O O . ASN B 1 250 ? -12.914 31.156 -13.953 1 90.88 250 ASN B O 1
ATOM 6763 N N . THR B 1 251 ? -14.664 32 -12.961 1 89.88 251 THR B N 1
ATOM 6764 C CA . THR B 1 251 ? -14.492 33.25 -13.68 1 89.88 251 THR B CA 1
ATOM 6765 C C . THR B 1 251 ? -13.492 34.156 -12.969 1 89.88 251 THR B C 1
ATOM 6767 O O . THR B 1 251 ? -13.023 35.156 -13.539 1 89.88 251 THR B O 1
ATOM 6770 N N . ASN B 1 252 ? -13.133 33.875 -11.844 1 90.31 252 ASN B N 1
ATOM 6771 C CA . ASN B 1 252 ? -12.242 34.719 -11.031 1 90.31 252 ASN B CA 1
ATOM 6772 C C . ASN B 1 252 ? -11.141 33.875 -10.391 1 90.31 252 ASN B C 1
ATOM 6774 O O . ASN B 1 252 ? -11.016 33.844 -9.164 1 90.31 252 ASN B O 1
ATOM 6778 N N . LEU B 1 253 ? -10.336 33.25 -11.195 1 92.12 253 LEU B N 1
ATOM 6779 C CA . LEU B 1 253 ? -9.273 32.406 -10.656 1 92.12 253 LEU B CA 1
ATOM 6780 C C . LEU B 1 253 ? -7.922 33.125 -10.75 1 92.12 253 LEU B C 1
ATOM 6782 O O . LEU B 1 253 ? -7.637 33.781 -11.742 1 92.12 253 LEU B O 1
ATOM 6786 N N . ASN B 1 254 ? -7.164 33.031 -9.688 1 88.44 254 ASN B N 1
ATOM 6787 C CA . ASN B 1 254 ? -5.777 33.469 -9.727 1 88.44 254 ASN B CA 1
ATOM 6788 C C . ASN B 1 254 ? -4.922 32.531 -10.594 1 88.44 254 ASN B C 1
ATOM 6790 O O . ASN B 1 254 ? -4.59 31.438 -10.188 1 88.44 254 ASN B O 1
ATOM 6794 N N . THR B 1 255 ? -4.469 32.938 -11.68 1 85.12 255 THR B N 1
ATOM 6795 C CA . THR B 1 255 ? -3.791 32.125 -12.68 1 85.12 255 THR B CA 1
ATOM 6796 C C . THR B 1 255 ? -2.395 31.734 -12.203 1 85.12 255 THR B C 1
ATOM 6798 O O . THR B 1 255 ? -1.798 30.797 -12.719 1 85.12 255 THR B O 1
ATOM 6801 N N . SER B 1 256 ? -1.915 32.469 -11.25 1 83.94 256 SER B N 1
ATOM 6802 C CA . SER B 1 256 ? -0.574 32.156 -10.758 1 83.94 256 SER B CA 1
ATOM 6803 C C . SER B 1 256 ? -0.6 31.016 -9.742 1 83.94 256 SER B C 1
ATOM 6805 O O . SER B 1 256 ? 0.443 30.453 -9.414 1 83.94 256 SER B O 1
ATOM 6807 N N . ASP B 1 257 ? -1.736 30.703 -9.32 1 89.25 257 ASP B N 1
ATOM 6808 C CA . ASP B 1 257 ? -1.914 29.625 -8.359 1 89.25 257 ASP B CA 1
ATOM 6809 C C . ASP B 1 257 ? -2.424 28.359 -9.039 1 89.25 257 ASP B C 1
ATOM 6811 O O . ASP B 1 257 ? -3.57 28.312 -9.492 1 89.25 257 ASP B O 1
ATOM 6815 N N . LYS B 1 258 ? -1.641 27.328 -9.008 1 90.25 258 LYS B N 1
ATOM 6816 C CA . LYS B 1 258 ? -2.023 26.078 -9.664 1 90.25 258 LYS B CA 1
ATOM 6817 C C . LYS B 1 258 ? -3.17 25.406 -8.93 1 90.25 258 LYS B C 1
ATOM 6819 O O . LYS B 1 258 ? -3.82 24.5 -9.469 1 90.25 258 LYS B O 1
ATOM 6824 N N . PHE B 1 259 ? -3.391 25.812 -7.699 1 94 259 PHE B N 1
ATOM 6825 C CA . PHE B 1 259 ? -4.473 25.234 -6.914 1 94 259 PHE B CA 1
ATOM 6826 C C . PHE B 1 259 ? -5.602 26.25 -6.727 1 94 259 PHE B C 1
ATOM 6828 O O . PHE B 1 259 ? -6.324 26.203 -5.727 1 94 259 PHE B O 1
ATOM 6835 N N . ALA B 1 260 ? -5.746 27.141 -7.637 1 93.81 260 ALA B N 1
ATOM 6836 C CA . ALA B 1 260 ? -6.734 28.219 -7.551 1 93.81 260 ALA B CA 1
ATOM 6837 C C . ALA B 1 260 ? -8.141 27.656 -7.352 1 93.81 260 ALA B C 1
ATOM 6839 O O . ALA B 1 260 ? -8.953 28.234 -6.637 1 93.81 260 ALA B O 1
ATOM 6840 N N . LYS B 1 261 ? -8.438 26.562 -7.953 1 94.69 261 LYS B N 1
ATOM 6841 C CA . LYS B 1 261 ? -9.766 25.969 -7.883 1 94.69 261 LYS B CA 1
ATOM 6842 C C . LYS B 1 261 ? -10.07 25.469 -6.473 1 94.69 261 LYS B C 1
ATOM 6844 O O . LYS B 1 261 ? -11.234 25.234 -6.129 1 94.69 261 LYS B O 1
ATOM 6849 N N . LEU B 1 262 ? -9.031 25.25 -5.633 1 96.31 262 LEU B N 1
ATOM 6850 C CA . LEU B 1 262 ? -9.219 24.719 -4.289 1 96.31 262 LEU B CA 1
ATOM 6851 C C . LEU B 1 262 ? -8.812 25.734 -3.236 1 96.31 262 LEU B C 1
ATOM 6853 O O . LEU B 1 262 ? -8.938 25.484 -2.035 1 96.31 262 LEU B O 1
ATOM 6857 N N . ARG B 1 263 ? -8.375 26.891 -3.635 1 95.94 263 ARG B N 1
ATOM 6858 C CA . ARG B 1 263 ? -7.758 27.844 -2.723 1 95.94 263 ARG B CA 1
ATOM 6859 C C . ARG B 1 263 ? -8.75 28.297 -1.659 1 95.94 263 ARG B C 1
ATOM 6861 O O . ARG B 1 263 ? -8.398 28.406 -0.481 1 95.94 263 ARG B O 1
ATOM 6868 N N . GLU B 1 264 ? -9.953 28.547 -2.088 1 96.81 264 GLU B N 1
ATOM 6869 C CA . GLU B 1 264 ? -10.953 28.984 -1.118 1 96.81 264 GLU B CA 1
ATOM 6870 C C . GLU B 1 264 ? -11.18 27.938 -0.041 1 96.81 264 GLU B C 1
ATOM 6872 O O . GLU B 1 264 ? -11.25 28.25 1.147 1 96.81 264 GLU B O 1
ATOM 6877 N N . LEU B 1 265 ? -11.289 26.719 -0.449 1 98.12 265 LEU B N 1
ATOM 6878 C CA . LEU B 1 265 ? -11.453 25.625 0.506 1 98.12 265 LEU B CA 1
ATOM 6879 C C . LEU B 1 265 ? -10.25 25.547 1.443 1 98.12 265 LEU B C 1
ATOM 6881 O O . LEU B 1 265 ? -10.414 25.438 2.662 1 98.12 265 LEU B O 1
ATOM 6885 N N . PHE B 1 266 ? -9.047 25.594 0.915 1 97.75 266 PHE B N 1
ATOM 6886 C CA . PHE B 1 266 ? -7.828 25.484 1.707 1 97.75 266 PHE B CA 1
ATOM 6887 C C . PHE B 1 266 ? -7.734 26.625 2.717 1 97.75 266 PHE B C 1
ATOM 6889 O O . PHE B 1 266 ? -7.371 26.406 3.873 1 97.75 266 PHE B O 1
ATOM 6896 N N . ASP B 1 267 ? -8.078 27.766 2.258 1 97.25 267 ASP B N 1
ATOM 6897 C CA . ASP B 1 267 ? -8.031 28.922 3.145 1 97.25 267 ASP B CA 1
ATOM 6898 C C . ASP B 1 267 ? -9.016 28.766 4.301 1 97.25 267 ASP B C 1
ATOM 6900 O O . ASP B 1 267 ? -8.688 29.062 5.449 1 97.25 267 ASP B O 1
ATOM 6904 N N . LEU B 1 268 ? -10.219 28.359 3.971 1 98.38 268 LEU B N 1
ATOM 6905 C CA . LEU B 1 268 ? -11.234 28.172 5.004 1 98.38 268 LEU B CA 1
ATOM 6906 C C . LEU B 1 268 ? -10.82 27.078 5.988 1 98.38 268 LEU B C 1
ATOM 6908 O O . LEU B 1 268 ? -11.031 27.219 7.195 1 98.38 268 LEU B O 1
ATOM 6912 N N . LEU B 1 269 ? -10.281 26 5.5 1 98.62 269 LEU B N 1
ATOM 6913 C CA . LEU B 1 269 ? -9.812 24.938 6.367 1 98.62 269 LEU B CA 1
ATOM 6914 C C . LEU B 1 269 ? -8.695 25.422 7.281 1 98.62 269 LEU B C 1
ATOM 6916 O O . LEU B 1 269 ? -8.734 25.203 8.492 1 98.62 269 LEU B O 1
ATOM 6920 N N . ASN B 1 270 ? -7.723 26.094 6.699 1 98.06 270 ASN B N 1
ATOM 6921 C CA . ASN B 1 270 ? -6.613 26.609 7.496 1 98.06 270 ASN B CA 1
ATOM 6922 C C . ASN B 1 270 ? -7.098 27.578 8.578 1 98.06 270 ASN B C 1
ATOM 6924 O O . ASN B 1 270 ? -6.625 27.531 9.711 1 98.06 270 ASN B O 1
ATOM 6928 N N . LYS B 1 271 ? -7.996 28.422 8.164 1 97.69 271 LYS B N 1
ATOM 6929 C CA . LYS B 1 271 ? -8.57 29.344 9.141 1 97.69 271 LYS B CA 1
ATOM 6930 C C . LYS B 1 271 ? -9.227 28.578 10.297 1 97.69 271 LYS B C 1
ATOM 6932 O O . LYS B 1 271 ? -9.008 28.906 11.461 1 97.69 271 LYS B O 1
ATOM 6937 N N . SER B 1 272 ? -9.984 27.609 9.992 1 98.06 272 SER B N 1
ATOM 6938 C CA . SER B 1 272 ? -10.664 26.797 11 1 98.06 272 SER B CA 1
ATOM 6939 C C . SER B 1 272 ? -9.664 26.016 11.844 1 98.06 272 SER B C 1
ATOM 6941 O O . SER B 1 272 ? -9.812 25.922 13.062 1 98.06 272 SER B O 1
ATOM 6943 N N . PHE B 1 273 ? -8.664 25.406 11.203 1 98.25 273 PHE B N 1
ATOM 6944 C CA . PHE B 1 273 ? -7.656 24.609 11.891 1 98.25 273 PHE B CA 1
ATOM 6945 C C . PHE B 1 273 ? -6.91 25.453 12.922 1 98.25 273 PHE B C 1
ATOM 6947 O O . PHE B 1 273 ? -6.703 25.016 14.055 1 98.25 273 PHE B O 1
ATOM 6954 N N . VAL B 1 274 ? -6.566 26.656 12.539 1 97.12 274 VAL B N 1
ATOM 6955 C CA . VAL B 1 274 ? -5.824 27.562 13.422 1 97.12 274 VAL B CA 1
ATOM 6956 C C . VAL B 1 274 ? -6.719 28 14.578 1 97.12 274 VAL B C 1
ATOM 6958 O O . VAL B 1 274 ? -6.293 28.016 15.734 1 97.12 274 VAL B O 1
ATOM 6961 N N . ALA B 1 275 ? -7.961 28.297 14.266 1 95.5 275 ALA B N 1
ATOM 6962 C CA . ALA B 1 275 ? -8.891 28.844 15.25 1 95.5 275 ALA B CA 1
ATOM 6963 C C . ALA B 1 275 ? -9.164 27.812 16.359 1 95.5 275 ALA B C 1
ATOM 6965 O O . ALA B 1 275 ? -9.398 28.188 17.516 1 95.5 275 ALA B O 1
ATOM 6966 N N . ASN B 1 276 ? -9.078 26.562 16.016 1 94.75 276 ASN B N 1
ATOM 6967 C CA . ASN B 1 276 ? -9.445 25.531 16.969 1 94.75 276 ASN B CA 1
ATOM 6968 C C . ASN B 1 276 ? -8.219 24.766 17.469 1 94.75 276 ASN B C 1
ATOM 6970 O O . ASN B 1 276 ? -8.352 23.812 18.25 1 94.75 276 ASN B O 1
ATOM 6974 N N . ALA B 1 277 ? -7.047 25.172 17.125 1 94.31 277 ALA B N 1
ATOM 6975 C CA . ALA B 1 277 ? -5.828 24.422 17.422 1 94.31 277 ALA B CA 1
ATOM 6976 C C . ALA B 1 277 ? -5.551 24.422 18.922 1 94.31 277 ALA B C 1
ATOM 6978 O O . ALA B 1 277 ? -5.703 25.438 19.594 1 94.31 277 ALA B O 1
ATOM 6979 N N . PRO B 1 278 ? -5.137 23.234 19.406 1 92.19 278 PRO B N 1
ATOM 6980 C CA . PRO B 1 278 ? -4.641 23.234 20.781 1 92.19 278 PRO B CA 1
ATOM 6981 C C . PRO B 1 278 ? -3.385 24.078 20.969 1 92.19 278 PRO B C 1
ATOM 6983 O O . PRO B 1 278 ? -2.518 24.094 20.078 1 92.19 278 PRO B O 1
ATOM 6986 N N . TYR B 1 279 ? -3.318 24.812 22.047 1 92.62 279 TYR B N 1
ATOM 6987 C CA . TYR B 1 279 ? -2.164 25.641 22.344 1 92.62 279 TYR B CA 1
ATOM 6988 C C . TYR B 1 279 ? -1.07 24.828 23.031 1 92.62 279 TYR B C 1
ATOM 6990 O O . TYR B 1 279 ? -1.205 24.453 24.203 1 92.62 279 TYR B O 1
ATOM 6998 N N . GLU B 1 280 ? -0.027 24.547 22.234 1 92.69 280 GLU B N 1
ATOM 6999 C CA . GLU B 1 280 ? 1.093 23.734 22.703 1 92.69 280 GLU B CA 1
ATOM 7000 C C . GLU B 1 280 ? 2.428 24.391 22.391 1 92.69 280 GLU B C 1
ATOM 7002 O O . GLU B 1 280 ? 2.48 25.344 21.609 1 92.69 280 GLU B O 1
ATOM 7007 N N . GLU B 1 281 ? 3.455 23.859 22.984 1 95.5 281 GLU B N 1
ATOM 7008 C CA . GLU B 1 281 ? 4.789 24.422 22.781 1 95.5 281 GLU B CA 1
ATOM 7009 C C . GLU B 1 281 ? 5.461 23.828 21.547 1 95.5 281 GLU B C 1
ATOM 7011 O O . GLU B 1 281 ? 6.195 24.531 20.844 1 95.5 281 GLU B O 1
ATOM 7016 N N . HIS B 1 282 ? 5.223 22.562 21.344 1 97.06 282 HIS B N 1
ATOM 7017 C CA . HIS B 1 282 ? 5.996 21.828 20.344 1 97.06 282 HIS B CA 1
ATOM 7018 C C . HIS B 1 282 ? 5.176 21.594 19.078 1 97.06 282 HIS B C 1
ATOM 7020 O O . HIS B 1 282 ? 4.066 21.062 19.141 1 97.06 282 HIS B O 1
ATOM 7026 N N . TYR B 1 283 ? 5.707 21.984 17.969 1 97.75 283 TYR B N 1
ATOM 7027 C CA . TYR B 1 283 ? 5.102 21.797 16.641 1 97.75 283 TYR B CA 1
ATOM 7028 C C . TYR B 1 283 ? 6.098 21.188 15.664 1 97.75 283 TYR B C 1
ATOM 7030 O O . TYR B 1 283 ? 7.309 21.375 15.812 1 97.75 283 TYR B O 1
ATOM 7038 N N . SER B 1 284 ? 5.629 20.453 14.727 1 97.44 284 SER B N 1
ATOM 7039 C CA . SER B 1 284 ? 6.48 19.891 13.68 1 97.44 284 SER B CA 1
ATOM 7040 C C . SER B 1 284 ? 5.984 20.281 12.297 1 97.44 284 SER B C 1
ATOM 7042 O O . SER B 1 284 ? 4.805 20.594 12.117 1 97.44 284 SER B O 1
ATOM 7044 N N . ILE B 1 285 ? 6.859 20.375 11.367 1 96.62 285 ILE B N 1
ATOM 7045 C CA . ILE B 1 285 ? 6.539 20.641 9.969 1 96.62 285 ILE B CA 1
ATOM 7046 C C . ILE B 1 285 ? 7.195 19.578 9.086 1 96.62 285 ILE B C 1
ATOM 7048 O O . ILE B 1 285 ? 8.336 19.172 9.328 1 96.62 285 ILE B O 1
ATOM 7052 N N . ASP B 1 286 ? 6.449 19.047 8.164 1 93.19 286 ASP B N 1
ATOM 7053 C CA . ASP B 1 286 ? 6.941 18 7.273 1 93.19 286 ASP B CA 1
ATOM 7054 C C . ASP B 1 286 ? 6.07 17.875 6.027 1 93.19 286 ASP B C 1
ATOM 7056 O O . ASP B 1 286 ? 5.082 18.609 5.883 1 93.19 286 ASP B O 1
ATOM 7060 N N . GLU B 1 287 ? 6.539 17.047 5.148 1 89.44 287 GLU B N 1
ATOM 7061 C CA . GLU B 1 287 ? 5.789 16.766 3.924 1 89.44 287 GLU B CA 1
ATOM 7062 C C . GLU B 1 287 ? 4.793 15.625 4.137 1 89.44 287 GLU B C 1
ATOM 7064 O O . GLU B 1 287 ? 5.047 14.711 4.922 1 89.44 287 GLU B O 1
ATOM 7069 N N . ALA B 1 288 ? 3.668 15.766 3.555 1 88.5 288 ALA B N 1
ATOM 7070 C CA . ALA B 1 288 ? 2.672 14.695 3.539 1 88.5 288 ALA B CA 1
ATOM 7071 C C . ALA B 1 288 ? 2.195 14.414 2.117 1 88.5 288 ALA B C 1
ATOM 7073 O O . ALA B 1 288 ? 1.977 15.336 1.333 1 88.5 288 ALA B O 1
ATOM 7074 N N . MET B 1 289 ? 2.066 13.141 1.74 1 84.12 289 MET B N 1
ATOM 7075 C CA . MET B 1 289 ? 1.581 12.766 0.417 1 84.12 289 MET B CA 1
ATOM 7076 C C . MET B 1 289 ? 0.069 12.562 0.429 1 84.12 289 MET B C 1
ATOM 7078 O O . MET B 1 289 ? -0.472 11.945 1.35 1 84.12 289 MET B O 1
ATOM 7082 N N . VAL B 1 290 ? -0.548 13.164 -0.484 1 88.94 290 VAL B N 1
ATOM 7083 C CA . VAL B 1 290 ? -1.975 12.953 -0.708 1 88.94 290 VAL B CA 1
ATOM 7084 C C . VAL B 1 290 ? -2.18 12.039 -1.913 1 88.94 290 VAL B C 1
ATOM 7086 O O . VAL B 1 290 ? -1.989 12.453 -3.057 1 88.94 290 VAL B O 1
ATOM 7089 N N . PRO B 1 291 ? -2.555 10.859 -1.597 1 79.31 291 PRO B N 1
ATOM 7090 C CA . PRO B 1 291 ? -2.719 9.945 -2.73 1 79.31 291 PRO B CA 1
ATOM 7091 C C . PRO B 1 291 ? -3.768 10.422 -3.729 1 79.31 291 PRO B C 1
ATOM 7093 O O . PRO B 1 291 ? -4.781 11.008 -3.334 1 79.31 291 PRO B O 1
ATOM 7096 N N . TYR B 1 292 ? -3.436 10.5 -5.02 1 70.19 292 TYR B N 1
ATOM 7097 C CA . TYR B 1 292 ? -4.367 10.93 -6.055 1 70.19 292 TYR B CA 1
ATOM 7098 C C . TYR B 1 292 ? -5.602 10.031 -6.086 1 70.19 292 TYR B C 1
ATOM 7100 O O . TYR B 1 292 ? -6.723 10.508 -6.27 1 70.19 292 TYR B O 1
ATOM 7108 N N . TYR B 1 293 ? -5.375 8.82 -6.277 1 58.59 293 TYR B N 1
ATOM 7109 C CA . TYR B 1 293 ? -6.578 8 -6.375 1 58.59 293 TYR B CA 1
ATOM 7110 C C . TYR B 1 293 ? -6.805 7.207 -5.094 1 58.59 293 TYR B C 1
ATOM 7112 O O . TYR B 1 293 ? -5.891 7.066 -4.277 1 58.59 293 TYR B O 1
ATOM 7120 N N . GLY B 1 294 ? -7.918 6.637 -4.859 1 46 294 GLY B N 1
ATOM 7121 C CA . GLY B 1 294 ? -8.734 5.969 -3.857 1 46 294 GLY B CA 1
ATOM 7122 C C . GLY B 1 294 ? -7.91 5.199 -2.84 1 46 294 GLY B C 1
ATOM 7123 O O . GLY B 1 294 ? -6.738 5.508 -2.619 1 46 294 GLY B O 1
ATOM 7124 N N . GLY B 1 295 ? -8.602 4.262 -2.377 1 44.09 295 GLY B N 1
ATOM 7125 C CA . GLY B 1 295 ? -8.523 3.457 -1.168 1 44.09 295 GLY B CA 1
ATOM 7126 C C . GLY B 1 295 ? -7.148 2.846 -0.945 1 44.09 295 GLY B C 1
ATOM 7127 O O . GLY B 1 295 ? -6.664 2.793 0.187 1 44.09 295 GLY B O 1
ATOM 7128 N N . HIS B 1 296 ? -6.945 2.016 -1.882 1 43.38 296 HIS B N 1
ATOM 7129 C CA . HIS B 1 296 ? -5.797 1.191 -1.519 1 43.38 296 HIS B CA 1
ATOM 7130 C C . HIS B 1 296 ? -4.484 1.935 -1.761 1 43.38 296 HIS B C 1
ATOM 7132 O O . HIS B 1 296 ? -4.195 2.338 -2.889 1 43.38 296 HIS B O 1
ATOM 7138 N N . PRO B 1 297 ? -4.102 2.68 -0.815 1 40.75 297 PRO B N 1
ATOM 7139 C CA . PRO B 1 297 ? -2.748 3.119 -1.166 1 40.75 297 PRO B CA 1
ATOM 7140 C C . PRO B 1 297 ? -2.074 2.203 -2.186 1 40.75 297 PRO B C 1
ATOM 7142 O O . PRO B 1 297 ? -0.846 2.105 -2.215 1 40.75 297 PRO B O 1
ATOM 7145 N N . CYS B 1 298 ? -2.84 1.423 -2.873 1 38.81 298 CYS B N 1
ATOM 7146 C CA . CYS B 1 298 ? -2.129 0.47 -3.717 1 38.81 298 CYS B CA 1
ATOM 7147 C C . CYS B 1 298 ? -1.06 1.17 -4.547 1 38.81 298 CYS B C 1
ATOM 7149 O O . CYS B 1 298 ? -1.331 2.191 -5.18 1 38.81 298 CYS B O 1
ATOM 7151 N N . LYS B 1 299 ? 0.033 1.173 -4.039 1 47.44 299 LYS B N 1
ATOM 7152 C CA . LYS B 1 299 ? 1.268 1.201 -4.816 1 47.44 299 LYS B CA 1
ATOM 7153 C C . LYS B 1 299 ? 1.088 0.498 -6.16 1 47.44 299 LYS B C 1
ATOM 7155 O O . LYS B 1 299 ? 0.44 -0.549 -6.234 1 47.44 299 LYS B O 1
ATOM 7160 N N . GLN B 1 300 ? 0.605 1.312 -7.098 1 49.78 300 GLN B N 1
ATOM 7161 C CA . GLN B 1 300 ? 0.685 0.679 -8.414 1 49.78 300 GLN B CA 1
ATOM 7162 C C . GLN B 1 300 ? 1.981 -0.112 -8.562 1 49.78 300 GLN B C 1
ATOM 7164 O O . GLN B 1 300 ? 3.055 0.367 -8.188 1 49.78 300 GLN B O 1
ATOM 7169 N N . PHE B 1 301 ? 1.616 -1.373 -8.562 1 45.88 301 PHE B N 1
ATOM 7170 C CA . PHE B 1 301 ? 2.77 -2.213 -8.859 1 45.88 301 PHE B CA 1
ATOM 7171 C C . PHE B 1 301 ? 3.273 -1.957 -10.273 1 45.88 301 PHE B C 1
ATOM 7173 O O . PHE B 1 301 ? 2.508 -2.047 -11.242 1 45.88 301 PHE B O 1
ATOM 7180 N N . ILE B 1 302 ? 4.109 -1.085 -10.391 1 46.53 302 ILE B N 1
ATOM 7181 C CA . ILE B 1 302 ? 4.82 -1.072 -11.664 1 46.53 302 ILE B CA 1
ATOM 7182 C C . ILE B 1 302 ? 5.98 -2.062 -11.617 1 46.53 302 ILE B C 1
ATOM 7184 O O . ILE B 1 302 ? 6.926 -1.887 -10.836 1 46.53 302 ILE B O 1
ATOM 7188 N N . ARG B 1 303 ? 5.871 -3.088 -12.328 1 49.59 303 ARG B N 1
ATOM 7189 C CA . ARG B 1 303 ? 6.832 -4.184 -12.398 1 49.59 303 ARG B CA 1
ATOM 7190 C C . ARG B 1 303 ? 6.992 -4.859 -11.047 1 49.59 303 ARG B C 1
ATOM 7192 O O . ARG B 1 303 ? 8.117 -5.133 -10.609 1 49.59 303 ARG B O 1
ATOM 7199 N N . GLY B 1 304 ? 5.816 -4.848 -10.375 1 51.94 304 GLY B N 1
ATOM 7200 C CA . GLY B 1 304 ? 5.793 -5.613 -9.141 1 51.94 304 GLY B CA 1
ATOM 7201 C C . GLY B 1 304 ? 6.188 -4.793 -7.926 1 51.94 304 GLY B C 1
ATOM 7202 O O . GLY B 1 304 ? 6.145 -5.281 -6.797 1 51.94 304 GLY B O 1
ATOM 7203 N N . LYS B 1 305 ? 6.641 -3.498 -8.18 1 56.16 305 LYS B N 1
ATOM 7204 C CA . LYS B 1 305 ? 7.074 -2.691 -7.043 1 56.16 305 LYS B CA 1
ATOM 7205 C C . LYS B 1 305 ? 6.027 -1.638 -6.688 1 56.16 305 LYS B C 1
ATOM 7207 O O . LYS B 1 305 ? 5.52 -0.939 -7.57 1 56.16 305 LYS B O 1
ATOM 7212 N N . PRO B 1 306 ? 5.547 -1.681 -5.496 1 60.19 306 PRO B N 1
ATOM 7213 C CA . PRO B 1 306 ? 4.551 -0.687 -5.09 1 60.19 306 PRO B CA 1
ATOM 7214 C C . PRO B 1 306 ? 5.117 0.729 -5.039 1 60.19 306 PRO B C 1
ATOM 7216 O O . PRO B 1 306 ? 6.137 0.968 -4.383 1 60.19 306 PRO B O 1
ATOM 7219 N N . ILE B 1 307 ? 4.746 1.703 -5.922 1 64.62 307 ILE B N 1
ATOM 7220 C CA . ILE B 1 307 ? 5.156 3.104 -5.934 1 64.62 307 ILE B CA 1
ATOM 7221 C C . ILE B 1 307 ? 4.008 3.982 -5.441 1 64.62 307 ILE B C 1
ATOM 7223 O O . ILE B 1 307 ? 2.873 3.848 -5.902 1 64.62 307 ILE B O 1
ATOM 7227 N N . ARG B 1 308 ? 4.312 4.809 -4.465 1 70 308 ARG B N 1
ATOM 7228 C CA . ARG B 1 308 ? 3.334 5.793 -4.012 1 70 308 ARG B CA 1
ATOM 7229 C C . ARG B 1 308 ? 3.305 7.004 -4.938 1 70 308 ARG B C 1
ATOM 7231 O O . ARG B 1 308 ? 4.352 7.461 -5.406 1 70 308 ARG B O 1
ATOM 7238 N N . TRP B 1 309 ? 2.184 7.359 -5.344 1 78 309 TRP B N 1
ATOM 7239 C CA . TRP B 1 309 ? 2.105 8.562 -6.164 1 78 309 TRP B CA 1
ATOM 7240 C C . TRP B 1 309 ? 0.907 9.414 -5.762 1 78 309 TRP B C 1
ATOM 7242 O O . TRP B 1 309 ? -0.132 8.891 -5.355 1 78 309 TRP B O 1
ATOM 7252 N N . GLY B 1 310 ? 1.102 10.68 -5.75 1 84.94 310 GLY B N 1
ATOM 7253 C CA . GLY B 1 310 ? 0.056 11.633 -5.402 1 84.94 310 GLY B CA 1
ATOM 7254 C C . GLY B 1 310 ? 0.566 13.047 -5.258 1 84.94 310 GLY B C 1
ATOM 7255 O O . GLY B 1 310 ? 1.622 13.398 -5.789 1 84.94 310 GLY B O 1
ATOM 7256 N N . TYR B 1 311 ? -0.296 13.867 -4.684 1 89.5 311 TYR B N 1
ATOM 7257 C CA . TYR B 1 311 ? 0.062 15.258 -4.414 1 89.5 311 TYR B CA 1
ATOM 7258 C C . TYR B 1 311 ? 0.858 15.375 -3.119 1 89.5 311 TYR B C 1
ATOM 7260 O O . TYR B 1 311 ? 0.841 14.461 -2.289 1 89.5 311 TYR B O 1
ATOM 7268 N N . LYS B 1 312 ? 1.576 16.422 -3.039 1 89.75 312 LYS B N 1
ATOM 7269 C CA . LYS B 1 312 ? 2.375 16.688 -1.846 1 89.75 312 LYS B CA 1
ATOM 7270 C C . LYS B 1 312 ? 1.892 17.938 -1.122 1 89.75 312 LYS B C 1
ATOM 7272 O O . LYS B 1 312 ? 1.656 18.969 -1.75 1 89.75 312 LYS B O 1
ATOM 7277 N N . PHE B 1 313 ? 1.696 17.828 0.193 1 94.62 313 PHE B N 1
ATOM 7278 C CA . PHE B 1 313 ? 1.357 18.969 1.049 1 94.62 313 PHE B CA 1
ATOM 7279 C C . PHE B 1 313 ? 2.475 19.234 2.049 1 94.62 313 PHE B C 1
ATOM 7281 O O . PHE B 1 313 ? 3.121 18.312 2.537 1 94.62 313 PHE B O 1
ATOM 7288 N N . TRP B 1 314 ? 2.734 20.531 2.277 1 94.69 314 TRP B N 1
ATOM 7289 C CA . TRP B 1 314 ? 3.418 20.938 3.504 1 94.69 314 TRP B CA 1
ATOM 7290 C C . TRP B 1 314 ? 2.445 21 4.676 1 94.69 314 TRP B C 1
ATOM 7292 O O . TRP B 1 314 ? 1.391 21.625 4.578 1 94.69 314 TRP B O 1
ATOM 7302 N N . VAL B 1 315 ? 2.846 20.312 5.75 1 97.38 315 VAL B N 1
ATOM 7303 C CA . VAL B 1 315 ? 1.898 20.219 6.859 1 97.38 315 VAL B CA 1
ATOM 7304 C C . VAL B 1 315 ? 2.592 20.609 8.164 1 97.38 315 VAL B C 1
ATOM 7306 O O . VAL B 1 315 ? 3.732 20.203 8.406 1 97.38 315 VAL B O 1
ATOM 7309 N N . GLY B 1 316 ? 2.012 21.531 8.898 1 97.94 316 GLY B N 1
ATOM 7310 C CA . GLY B 1 316 ? 2.371 21.828 10.281 1 97.94 316 GLY B CA 1
ATOM 7311 C C . GLY B 1 316 ? 1.417 21.219 11.289 1 97.94 316 GLY B C 1
ATOM 7312 O O . GLY B 1 316 ? 0.202 21.406 11.188 1 97.94 316 GLY B O 1
ATOM 7313 N N . ALA B 1 317 ? 1.952 20.469 12.242 1 97.94 317 ALA B N 1
ATOM 7314 C CA . ALA B 1 317 ? 1.093 19.734 13.172 1 97.94 317 ALA B CA 1
ATOM 7315 C C . ALA B 1 317 ? 1.639 19.812 14.602 1 97.94 317 ALA B C 1
ATOM 7317 O O . ALA B 1 317 ? 2.812 20.141 14.805 1 97.94 317 ALA B O 1
ATOM 7318 N N . THR B 1 318 ? 0.816 19.578 15.562 1 96.75 318 THR B N 1
ATOM 7319 C CA . THR B 1 318 ? 1.227 19.406 16.953 1 96.75 318 THR B CA 1
ATOM 7320 C C . THR B 1 318 ? 1.902 18.047 17.156 1 96.75 318 THR B C 1
ATOM 7322 O O . THR B 1 318 ? 1.96 17.234 16.234 1 96.75 318 THR B O 1
ATOM 7325 N N . ARG B 1 319 ? 2.373 17.828 18.297 1 93.06 319 ARG B N 1
ATOM 7326 C CA . ARG B 1 319 ? 3.111 16.625 18.625 1 93.06 319 ARG B CA 1
ATOM 7327 C C . ARG B 1 319 ? 2.254 15.375 18.391 1 93.06 319 ARG B C 1
ATOM 7329 O O . ARG B 1 319 ? 2.74 14.359 17.891 1 93.06 319 ARG B O 1
ATOM 7336 N N . LEU B 1 320 ? 0.967 15.523 18.656 1 92.12 320 LEU B N 1
ATOM 7337 C CA . LEU B 1 320 ? 0.104 14.352 18.594 1 92.12 320 LEU B CA 1
ATOM 7338 C C . LEU B 1 320 ? -0.627 14.297 17.25 1 92.12 320 LEU B C 1
ATOM 7340 O O . LEU B 1 320 ? -1.482 13.43 17.047 1 92.12 320 LEU B O 1
ATOM 7344 N N . GLY B 1 321 ? -0.427 15.289 16.438 1 95.5 321 GLY B N 1
ATOM 7345 C CA . GLY B 1 321 ? -0.858 15.102 15.055 1 95.5 321 GLY B CA 1
ATOM 7346 C C . GLY B 1 321 ? -1.979 16.031 14.648 1 95.5 321 GLY B C 1
ATOM 7347 O O . GLY B 1 321 ? -2.49 15.953 13.531 1 95.5 321 GLY B O 1
ATOM 7348 N N . TYR B 1 322 ? -2.451 16.938 15.586 1 97.94 322 TYR B N 1
ATOM 7349 C CA . TYR B 1 322 ? -3.404 17.938 15.133 1 97.94 322 TYR B CA 1
ATOM 7350 C C . TYR B 1 322 ? -2.797 18.828 14.055 1 97.94 322 TYR B C 1
ATOM 7352 O O . TYR B 1 322 ? -1.746 19.438 14.258 1 97.94 322 TYR B O 1
ATOM 7360 N N . ILE B 1 323 ? -3.41 18.875 12.914 1 98.62 323 ILE B N 1
ATOM 7361 C CA . ILE B 1 323 ? -2.92 19.672 11.805 1 98.62 323 ILE B CA 1
ATOM 7362 C C . ILE B 1 323 ? -3.303 21.141 12.023 1 98.62 323 ILE B C 1
ATOM 7364 O O . ILE B 1 323 ? -4.488 21.469 12.094 1 98.62 323 ILE B O 1
ATOM 7368 N N . VAL B 1 324 ? -2.342 22 12.062 1 98.25 324 VAL B N 1
ATOM 7369 C CA . VAL B 1 324 ? -2.568 23.406 12.305 1 98.25 324 VAL B CA 1
ATOM 7370 C C . VAL B 1 324 ? -2.619 24.172 10.984 1 98.25 324 VAL B C 1
ATOM 7372 O O . VAL B 1 324 ? -3.377 25.125 10.836 1 98.25 324 VAL B O 1
ATOM 7375 N N . TRP B 1 325 ? -1.847 23.672 10.148 1 97.88 325 TRP B N 1
ATOM 7376 C CA . TRP B 1 325 ? -1.69 24.359 8.883 1 97.88 325 TRP B CA 1
ATOM 7377 C C . TRP B 1 325 ? -1.2 23.422 7.789 1 97.88 325 TRP B C 1
ATOM 7379 O O . TRP B 1 325 ? -0.485 22.453 8.078 1 97.88 325 TRP B O 1
ATOM 7389 N N . PHE B 1 326 ? -1.645 23.703 6.555 1 97.88 326 PHE B N 1
ATOM 7390 C CA . PHE B 1 326 ? -1.106 22.953 5.418 1 97.88 326 PHE B CA 1
ATOM 7391 C C . PHE B 1 326 ? -1.086 23.828 4.164 1 97.88 326 PHE B C 1
ATOM 7393 O O . PHE B 1 326 ? -1.794 24.828 4.09 1 97.88 326 PHE B O 1
ATOM 7400 N N . ASP B 1 327 ? -0.22 23.469 3.248 1 95.06 327 ASP B N 1
ATOM 7401 C CA . ASP B 1 327 ? -0.135 24.125 1.945 1 95.06 327 ASP B CA 1
ATOM 7402 C C . ASP B 1 327 ? 0.349 23.156 0.873 1 95.06 327 ASP B C 1
ATOM 7404 O O . ASP B 1 327 ? 1.281 22.375 1.104 1 95.06 327 ASP B O 1
ATOM 7408 N N . PRO B 1 328 ? -0.373 23.172 -0.273 1 93.69 328 PRO B N 1
ATOM 7409 C CA . PRO B 1 328 ? 0.043 22.234 -1.33 1 93.69 328 PRO B CA 1
ATOM 7410 C C . PRO B 1 328 ? 1.354 22.656 -1.993 1 93.69 328 PRO B C 1
ATOM 7412 O O . PRO B 1 328 ? 1.61 23.844 -2.172 1 93.69 328 PRO B O 1
ATOM 7415 N N . TYR B 1 329 ? 2.113 21.703 -2.369 1 88.94 329 TYR B N 1
ATOM 7416 C CA . TYR B 1 329 ? 3.344 21.891 -3.129 1 88.94 329 TYR B CA 1
ATOM 7417 C C . TYR B 1 329 ? 3.041 22.156 -4.602 1 88.94 329 TYR B C 1
ATOM 7419 O O . TYR B 1 329 ? 2.297 21.406 -5.23 1 88.94 329 TYR B O 1
ATOM 7427 N N . GLN B 1 330 ? 3.533 23.266 -5.07 1 82.12 330 GLN B N 1
ATOM 7428 C CA . GLN B 1 330 ? 3.238 23.625 -6.453 1 82.12 330 GLN B CA 1
ATOM 7429 C C . GLN B 1 330 ? 4.504 23.609 -7.309 1 82.12 330 GLN B C 1
ATOM 7431 O O . GLN B 1 330 ? 4.586 24.312 -8.32 1 82.12 330 GLN B O 1
ATOM 7436 N N . GLY B 1 331 ? 5.438 22.875 -6.953 1 67.88 331 GLY B N 1
ATOM 7437 C CA . GLY B 1 331 ? 6.676 22.875 -7.715 1 67.88 331 GLY B CA 1
ATOM 7438 C C . GLY B 1 331 ? 7.527 24.109 -7.457 1 67.88 331 GLY B C 1
ATOM 7439 O O . GLY B 1 331 ? 7.488 24.672 -6.363 1 67.88 331 GLY B O 1
ATOM 7440 N N . GLN B 1 332 ? 8.258 24.469 -8.406 1 58.97 332 GLN B N 1
ATOM 7441 C CA . GLN B 1 332 ? 9.164 25.609 -8.305 1 58.97 332 GLN B CA 1
ATOM 7442 C C . GLN B 1 332 ? 8.391 26.922 -8.18 1 58.97 332 GLN B C 1
ATOM 7444 O O . GLN B 1 332 ? 8.898 27.906 -7.621 1 58.97 332 GLN B O 1
ATOM 7449 N N . SER B 1 333 ? 7.109 26.828 -8.594 1 51.91 333 SER B N 1
ATOM 7450 C CA . SER B 1 333 ? 6.277 28.016 -8.539 1 51.91 333 SER B CA 1
ATOM 7451 C C . SER B 1 333 ? 5.434 28.047 -7.266 1 51.91 333 SER B C 1
ATOM 7453 O O . SER B 1 333 ? 4.371 28.672 -7.23 1 51.91 333 SER B O 1
ATOM 7455 N N . THR B 1 334 ? 5.949 27.391 -6.234 1 55.62 334 THR B N 1
ATOM 7456 C CA . THR B 1 334 ? 5.172 27.328 -5.004 1 55.62 334 THR B CA 1
ATOM 7457 C C . THR B 1 334 ? 4.859 28.734 -4.492 1 55.62 334 THR B C 1
ATOM 7459 O O . THR B 1 334 ? 5.734 29.609 -4.484 1 55.62 334 THR B O 1
ATOM 7462 N N . ALA B 1 335 ? 3.523 29.016 -4.297 1 51.56 335 ALA B N 1
ATOM 7463 C CA . ALA B 1 335 ? 2.949 30.297 -3.873 1 51.56 335 ALA B CA 1
ATOM 7464 C C . ALA B 1 335 ? 3.461 30.703 -2.494 1 51.56 335 ALA B C 1
ATOM 7466 O O . ALA B 1 335 ? 2.674 30.906 -1.569 1 51.56 335 ALA B O 1
ATOM 7467 N N . THR B 1 336 ? 4.699 30.266 -2.064 1 54.19 336 THR B N 1
ATOM 7468 C CA . THR B 1 336 ? 5.223 30.812 -0.815 1 54.19 336 THR B CA 1
ATOM 7469 C C . THR B 1 336 ? 5.688 32.25 -1.006 1 54.19 336 THR B C 1
ATOM 7471 O O . THR B 1 336 ? 5.91 32.688 -2.137 1 54.19 336 THR B O 1
ATOM 7474 N N . SER B 1 337 ? 5.641 32.938 0.104 1 61.62 337 SER B N 1
ATOM 7475 C CA . SER B 1 337 ? 6.133 34.281 0.012 1 61.62 337 SER B CA 1
ATOM 7476 C C . SER B 1 337 ? 7.43 34.375 -0.787 1 61.62 337 SER B C 1
ATOM 7478 O O . SER B 1 337 ? 8.43 33.75 -0.409 1 61.62 337 SER B O 1
ATOM 7480 N N . ASN B 1 338 ? 7.328 34.781 -1.86 1 65.81 338 ASN B N 1
ATOM 7481 C CA . ASN B 1 338 ? 8.469 34.938 -2.752 1 65.81 338 ASN B CA 1
ATOM 7482 C C . ASN B 1 338 ? 9.648 35.594 -2.035 1 65.81 338 ASN B C 1
ATOM 7484 O O . ASN B 1 338 ? 10.805 35.25 -2.312 1 65.81 338 ASN B O 1
ATOM 7488 N N . LYS B 1 339 ? 9.289 36.344 -1.005 1 70.75 339 LYS B N 1
ATOM 7489 C CA . LYS B 1 339 ? 10.344 37 -0.26 1 70.75 339 LYS B CA 1
ATOM 7490 C C . LYS B 1 339 ? 11.211 36.031 0.507 1 70.75 339 LYS B C 1
ATOM 7492 O O . LYS B 1 339 ? 12.438 36.094 0.457 1 70.75 339 LYS B O 1
ATOM 7497 N N . TYR B 1 340 ? 10.633 35.094 1.137 1 78.38 340 TYR B N 1
ATOM 7498 C CA . TYR B 1 340 ? 11.367 34.125 1.932 1 78.38 340 TYR B CA 1
ATOM 7499 C C . TYR B 1 340 ? 12.156 33.156 1.036 1 78.38 340 TYR B C 1
ATOM 7501 O O . TYR B 1 340 ? 13.305 32.844 1.332 1 78.38 340 TYR B O 1
ATOM 7509 N N . LYS B 1 341 ? 11.523 32.844 -0.035 1 77.38 341 LYS B N 1
ATOM 7510 C CA . LYS B 1 341 ? 12.133 31.859 -0.939 1 77.38 341 LYS B CA 1
ATOM 7511 C C . LYS B 1 341 ? 13.398 32.438 -1.572 1 77.38 341 LYS B C 1
ATOM 7513 O O . LYS B 1 341 ? 14.406 31.719 -1.681 1 77.38 341 LYS B O 1
ATOM 7518 N N . LEU B 1 342 ? 13.312 33.625 -1.934 1 74.06 342 LEU B N 1
ATOM 7519 C CA . LEU B 1 342 ? 14.461 34.281 -2.574 1 74.06 342 LEU B CA 1
ATOM 7520 C C . LEU B 1 342 ? 15.602 34.469 -1.583 1 74.06 342 LEU B C 1
ATOM 7522 O O . LEU B 1 342 ? 16.781 34.375 -1.958 1 74.06 342 LEU B O 1
ATOM 7526 N N . ALA B 1 343 ? 15.25 34.562 -0.36 1 75.31 343 ALA B N 1
ATOM 7527 C CA . ALA B 1 343 ? 16.25 34.844 0.656 1 75.31 343 ALA B CA 1
ATOM 7528 C C . ALA B 1 343 ? 16.891 33.562 1.186 1 75.31 343 ALA B C 1
ATOM 7530 O O . ALA B 1 343 ? 18.109 33.5 1.339 1 75.31 343 ALA B O 1
ATOM 7531 N N . LEU B 1 344 ? 16.094 32.562 1.458 1 83.06 344 LEU B N 1
ATOM 7532 C CA . LEU B 1 344 ? 16.625 31.422 2.191 1 83.06 344 LEU B CA 1
ATOM 7533 C C . LEU B 1 344 ? 16.297 30.109 1.487 1 83.06 344 LEU B C 1
ATOM 7535 O O . LEU B 1 344 ? 16.688 29.031 1.942 1 83.06 344 LEU B O 1
ATOM 7539 N N . GLY B 1 345 ? 15.539 30.156 0.38 1 81.81 345 GLY B N 1
ATOM 7540 C CA . GLY B 1 345 ? 15.195 28.953 -0.343 1 81.81 345 GLY B CA 1
ATOM 7541 C C . GLY B 1 345 ? 13.797 28.438 -0.031 1 81.81 345 GLY B C 1
ATOM 7542 O O . GLY B 1 345 ? 13.125 28.969 0.856 1 81.81 345 GLY B O 1
ATOM 7543 N N . LEU B 1 346 ? 13.375 27.422 -0.708 1 80.75 346 LEU B N 1
ATOM 7544 C CA . LEU B 1 346 ? 12.016 26.891 -0.617 1 80.75 346 LEU B CA 1
ATOM 7545 C C . LEU B 1 346 ? 11.75 26.297 0.762 1 80.75 346 LEU B C 1
ATOM 7547 O O . LEU B 1 346 ? 10.742 26.609 1.396 1 80.75 346 LEU B O 1
ATOM 7551 N N . GLY B 1 347 ? 12.648 25.391 1.213 1 86.69 347 GLY B N 1
ATOM 7552 C CA . GLY B 1 347 ? 12.461 24.75 2.504 1 86.69 347 GLY B CA 1
ATOM 7553 C C . GLY B 1 347 ? 12.312 25.734 3.646 1 86.69 347 GLY B C 1
ATOM 7554 O O . GLY B 1 347 ? 11.375 25.625 4.441 1 86.69 347 GLY B O 1
ATOM 7555 N N . ALA B 1 348 ? 13.172 26.656 3.676 1 89.88 348 ALA B N 1
ATOM 7556 C CA . ALA B 1 348 ? 13.141 27.672 4.715 1 89.88 348 ALA B CA 1
ATOM 7557 C C . ALA B 1 348 ? 11.867 28.516 4.605 1 89.88 348 ALA B C 1
ATOM 7559 O O . ALA B 1 348 ? 11.281 28.906 5.621 1 89.88 348 ALA B O 1
ATOM 7560 N N . SER B 1 349 ? 11.461 28.766 3.406 1 90.12 349 SER B N 1
ATOM 7561 C CA . SER B 1 349 ? 10.281 29.594 3.199 1 90.12 349 SER B CA 1
ATOM 7562 C C . SER B 1 349 ? 9.031 28.922 3.768 1 90.12 349 SER B C 1
ATOM 7564 O O . SER B 1 349 ? 8.148 29.594 4.305 1 90.12 349 SER B O 1
ATOM 7566 N N . VAL B 1 350 ? 8.961 27.641 3.619 1 92.62 350 VAL B N 1
ATOM 7567 C CA . VAL B 1 350 ? 7.82 26.891 4.129 1 92.62 350 VAL B CA 1
ATOM 7568 C C . VAL B 1 350 ? 7.781 26.984 5.652 1 92.62 350 VAL B C 1
ATOM 7570 O O . VAL B 1 350 ? 6.727 27.25 6.238 1 92.62 350 VAL B O 1
ATOM 7573 N N . VAL B 1 351 ? 8.93 26.812 6.289 1 95.5 351 VAL B N 1
ATOM 7574 C CA . VAL B 1 351 ? 9.008 26.859 7.742 1 95.5 351 VAL B CA 1
ATOM 7575 C C . VAL B 1 351 ? 8.656 28.266 8.234 1 95.5 351 VAL B C 1
ATOM 7577 O O . VAL B 1 351 ? 7.914 28.422 9.211 1 95.5 351 VAL B O 1
ATOM 7580 N N . LEU B 1 352 ? 9.133 29.266 7.535 1 94.5 352 LEU B N 1
ATOM 7581 C CA . LEU B 1 352 ? 8.883 30.641 7.934 1 94.5 352 LEU B CA 1
ATOM 7582 C C . LEU B 1 352 ? 7.406 31 7.762 1 94.5 352 LEU B C 1
ATOM 7584 O O . LEU B 1 352 ? 6.848 31.75 8.562 1 94.5 352 LEU B O 1
ATOM 7588 N N . GLN B 1 353 ? 6.805 30.453 6.777 1 92.44 353 GLN B N 1
ATOM 7589 C CA . GLN B 1 353 ? 5.371 30.656 6.598 1 92.44 353 GLN B CA 1
ATOM 7590 C C . GLN B 1 353 ? 4.578 30.062 7.758 1 92.44 353 GLN B C 1
ATOM 7592 O O . GLN B 1 353 ? 3.639 30.688 8.258 1 92.44 353 GLN B O 1
ATOM 7597 N N . TYR B 1 354 ? 4.965 28.938 8.117 1 95.44 354 TYR B N 1
ATOM 7598 C CA . TYR B 1 354 ? 4.297 28.312 9.242 1 95.44 354 TYR B CA 1
ATOM 7599 C C . TYR B 1 354 ? 4.566 29.062 10.539 1 95.44 354 TYR B C 1
ATOM 7601 O O . TYR B 1 354 ? 3.686 29.188 11.391 1 95.44 354 TYR B O 1
ATOM 7609 N N . ALA B 1 355 ? 5.762 29.562 10.68 1 95.44 355 ALA B N 1
ATOM 7610 C CA . ALA B 1 355 ? 6.098 30.391 11.828 1 95.44 355 ALA B CA 1
ATOM 7611 C C . ALA B 1 355 ? 5.195 31.625 11.891 1 95.44 355 ALA B C 1
ATOM 7613 O O . ALA B 1 355 ? 4.766 32.031 12.977 1 95.44 355 ALA B O 1
ATOM 7614 N N . ASP B 1 356 ? 4.93 32.188 10.703 1 94.12 356 ASP B N 1
ATOM 7615 C CA . ASP B 1 356 ? 4.016 33.344 10.648 1 94.12 356 ASP B CA 1
ATOM 7616 C C . ASP B 1 356 ? 2.643 32.969 11.203 1 94.12 356 ASP B C 1
ATOM 7618 O O . ASP B 1 356 ? 2.031 33.75 11.93 1 94.12 356 ASP B O 1
ATOM 7622 N N . VAL B 1 357 ? 2.213 31.812 10.844 1 94.94 357 VAL B N 1
ATOM 7623 C CA . VAL B 1 357 ? 0.907 31.328 11.289 1 94.94 357 VAL B CA 1
ATOM 7624 C C . VAL B 1 357 ? 0.895 31.172 12.805 1 94.94 357 VAL B C 1
ATOM 7626 O O . VAL B 1 357 ? -0.049 31.609 13.469 1 94.94 357 VAL B O 1
ATOM 7629 N N . LEU B 1 358 ? 1.921 30.625 13.383 1 95.19 358 LEU B N 1
ATOM 7630 C CA . LEU B 1 358 ? 2.01 30.422 14.828 1 95.19 358 LEU B CA 1
ATOM 7631 C C . LEU B 1 358 ? 2.059 31.766 15.555 1 95.19 358 LEU B C 1
ATOM 7633 O O . LEU B 1 358 ? 1.432 31.938 16.594 1 95.19 358 LEU B O 1
ATOM 7637 N N . GLN B 1 359 ? 2.785 32.688 14.969 1 93.62 359 GLN B N 1
ATOM 7638 C CA . GLN B 1 359 ? 2.92 34 15.586 1 93.62 359 GLN B CA 1
ATOM 7639 C C . GLN B 1 359 ? 1.608 34.781 15.516 1 93.62 359 GLN B C 1
ATOM 7641 O O . GLN B 1 359 ? 1.383 35.688 16.312 1 93.62 359 GLN B O 1
ATOM 7646 N N . GLU B 1 360 ? 0.802 34.438 14.516 1 91 360 GLU B N 1
ATOM 7647 C CA . GLU B 1 360 ? -0.538 35.031 14.477 1 91 360 GLU B CA 1
ATOM 7648 C C . GLU B 1 360 ? -1.389 34.531 15.641 1 91 360 GLU B C 1
ATOM 7650 O O . GLU B 1 360 ? -2.25 35.25 16.141 1 91 360 GLU B O 1
ATOM 7655 N N . ILE B 1 361 ? -1.146 33.344 16.047 1 89.88 361 ILE B N 1
ATOM 7656 C CA . ILE B 1 361 ? -1.843 32.781 17.203 1 89.88 361 ILE B CA 1
ATOM 7657 C C . ILE B 1 361 ? -1.387 33.5 18.484 1 89.88 361 ILE B C 1
ATOM 7659 O O . ILE B 1 361 ? -2.213 33.969 19.266 1 89.88 361 ILE B O 1
ATOM 7663 N N . ASN B 1 362 ? -0.063 33.531 18.656 1 91 362 ASN B N 1
ATOM 7664 C CA . ASN B 1 362 ? 0.569 34.25 19.766 1 91 362 ASN B CA 1
ATOM 7665 C C . ASN B 1 362 ? 1.951 34.781 19.375 1 91 362 ASN B C 1
ATOM 7667 O O . ASN B 1 362 ? 2.9 34 19.266 1 91 362 ASN B O 1
ATOM 7671 N N . ASN B 1 363 ? 2.094 36 19.281 1 89.75 363 ASN B N 1
ATOM 7672 C CA . ASN B 1 363 ? 3.303 36.625 18.75 1 89.75 363 ASN B CA 1
ATOM 7673 C C . ASN B 1 363 ? 4.441 36.594 19.766 1 89.75 363 ASN B C 1
ATOM 7675 O O . ASN B 1 363 ? 5.609 36.75 19.406 1 89.75 363 ASN B O 1
ATOM 7679 N N . ARG B 1 364 ? 4.172 36.344 20.984 1 88.5 364 ARG B N 1
ATOM 7680 C CA . ARG B 1 364 ? 5.199 36.406 22.016 1 88.5 364 ARG B CA 1
ATOM 7681 C C . ARG B 1 364 ? 5.586 35.031 22.516 1 88.5 364 ARG B C 1
ATOM 7683 O O . ARG B 1 364 ? 6.555 34.906 23.266 1 88.5 364 ARG B O 1
ATOM 7690 N N . ALA B 1 365 ? 4.852 34.094 22.109 1 92.62 365 ALA B N 1
ATOM 7691 C CA . ALA B 1 365 ? 5.094 32.75 22.641 1 92.62 365 ALA B CA 1
ATOM 7692 C C . ALA B 1 365 ? 6.32 32.094 21.984 1 92.62 365 ALA B C 1
ATOM 7694 O O . ALA B 1 365 ? 6.52 32.219 20.781 1 92.62 365 ALA B O 1
ATOM 7695 N N . PRO B 1 366 ? 7.18 31.547 22.766 1 95.25 366 PRO B N 1
ATOM 7696 C CA . PRO B 1 366 ? 8.375 30.891 22.219 1 95.25 366 PRO B CA 1
ATOM 7697 C C . PRO B 1 366 ? 8.086 29.484 21.703 1 95.25 366 PRO B C 1
ATOM 7699 O O . PRO B 1 366 ? 8.625 28.516 22.219 1 95.25 366 PRO B O 1
ATOM 7702 N N . PHE B 1 367 ? 7.328 29.422 20.719 1 96.88 367 PHE B N 1
ATOM 7703 C CA . PHE B 1 367 ? 7.035 28.141 20.109 1 96.88 367 PHE B CA 1
ATOM 7704 C C . PHE B 1 367 ? 8.32 27.391 19.75 1 96.88 367 PHE B C 1
ATOM 7706 O O . PHE B 1 367 ? 9.359 28.016 19.516 1 96.88 367 PHE B O 1
ATOM 7713 N N . HIS B 1 368 ? 8.305 26.094 19.797 1 98 368 HIS B N 1
ATOM 7714 C CA . HIS B 1 368 ? 9.422 25.25 19.391 1 98 368 HIS B CA 1
ATOM 7715 C C . HIS B 1 368 ? 9.086 24.453 18.141 1 98 368 HIS B C 1
ATOM 7717 O O . HIS B 1 368 ? 8.281 23.516 18.188 1 98 368 HIS B O 1
ATOM 7723 N N . LEU B 1 369 ? 9.734 24.75 17.062 1 98.06 369 LEU B N 1
ATOM 7724 C CA . LEU B 1 369 ? 9.484 24.109 15.773 1 98.06 369 LEU B CA 1
ATOM 7725 C C . LEU B 1 369 ? 10.492 23 15.508 1 98.06 369 LEU B C 1
ATOM 7727 O O . LEU B 1 369 ? 11.688 23.156 15.773 1 98.06 369 LEU B O 1
ATOM 7731 N N . PHE B 1 370 ? 9.992 21.875 15.047 1 97.88 370 PHE B N 1
ATOM 7732 C CA . PHE B 1 370 ? 10.82 20.734 14.672 1 97.88 370 PHE B CA 1
ATOM 7733 C C . PHE B 1 370 ? 10.664 20.422 13.188 1 97.88 370 PHE B C 1
ATOM 7735 O O . PHE B 1 370 ? 9.547 20.406 12.664 1 97.88 370 PHE B O 1
ATOM 7742 N N . PHE B 1 371 ? 11.711 20.203 12.43 1 95.5 371 PHE B N 1
ATOM 7743 C CA . PHE B 1 371 ? 11.641 19.922 11 1 95.5 371 PHE B CA 1
ATOM 7744 C C . PHE B 1 371 ? 12.852 19.109 10.547 1 95.5 371 PHE B C 1
ATOM 7746 O O . PHE B 1 371 ? 13.828 18.984 11.289 1 95.5 371 PHE B O 1
ATOM 7753 N N . ASP B 1 372 ? 12.789 18.531 9.414 1 90.81 372 ASP B N 1
ATOM 7754 C CA . ASP B 1 372 ? 13.82 17.594 8.977 1 90.81 372 ASP B CA 1
ATOM 7755 C C . ASP B 1 372 ? 14.883 18.297 8.133 1 90.81 372 ASP B C 1
ATOM 7757 O O . ASP B 1 372 ? 14.914 19.516 8.047 1 90.81 372 ASP B O 1
ATOM 7761 N N . ASN B 1 373 ? 15.781 17.5 7.578 1 89.12 373 ASN B N 1
ATOM 7762 C CA . ASN B 1 373 ? 16.984 18.016 6.926 1 89.12 373 ASN B CA 1
ATOM 7763 C C . ASN B 1 373 ? 16.656 18.672 5.586 1 89.12 373 ASN B C 1
ATOM 7765 O O . ASN B 1 373 ? 17.484 19.391 5.023 1 89.12 373 ASN B O 1
ATOM 7769 N N . PHE B 1 374 ? 15.43 18.531 5.156 1 82.81 374 PHE B N 1
ATOM 7770 C CA . PHE B 1 374 ? 15 19.219 3.947 1 82.81 374 PHE B CA 1
ATOM 7771 C C . PHE B 1 374 ? 14.867 20.719 4.203 1 82.81 374 PHE B C 1
ATOM 7773 O O . PHE B 1 374 ? 15.18 21.531 3.334 1 82.81 374 PHE B O 1
ATOM 7780 N N . PHE B 1 375 ? 14.453 20.938 5.293 1 90.75 375 PHE B N 1
ATOM 7781 C CA . PHE B 1 375 ? 14.109 22.328 5.621 1 90.75 375 PHE B CA 1
ATOM 7782 C C . PHE B 1 375 ? 15.281 23.016 6.301 1 90.75 375 PHE B C 1
ATOM 7784 O O . PHE B 1 375 ? 15.461 24.234 6.16 1 90.75 375 PHE B O 1
ATOM 7791 N N . THR B 1 376 ? 16.047 22.344 6.953 1 92.69 376 THR B N 1
ATOM 7792 C CA . THR B 1 376 ? 16.922 22.891 7.988 1 92.69 376 THR B CA 1
ATOM 7793 C C . THR B 1 376 ? 18.172 23.5 7.371 1 92.69 376 THR B C 1
ATOM 7795 O O . THR B 1 376 ? 18.781 22.922 6.477 1 92.69 376 THR B O 1
ATOM 7798 N N . SER B 1 377 ? 18.516 24.656 7.805 1 93.19 377 SER B N 1
ATOM 7799 C CA . SER B 1 377 ? 19.797 25.328 7.613 1 93.19 377 SER B CA 1
ATOM 7800 C C . SER B 1 377 ? 20.156 26.188 8.82 1 93.19 377 SER B C 1
ATOM 7802 O O . SER B 1 377 ? 19.281 26.562 9.602 1 93.19 377 SER B O 1
ATOM 7804 N N . ILE B 1 378 ? 21.406 26.422 8.969 1 95.06 378 ILE B N 1
ATOM 7805 C CA . ILE B 1 378 ? 21.828 27.266 10.094 1 95.06 378 ILE B CA 1
ATOM 7806 C C . ILE B 1 378 ? 21.234 28.656 9.945 1 95.06 378 ILE B C 1
ATOM 7808 O O . ILE B 1 378 ? 20.859 29.281 10.945 1 95.06 378 ILE B O 1
ATOM 7812 N N . TYR B 1 379 ? 21.094 29.141 8.75 1 93.94 379 TYR B N 1
ATOM 7813 C CA . TYR B 1 379 ? 20.516 30.453 8.484 1 93.94 379 TYR B CA 1
ATOM 7814 C C . TYR B 1 379 ? 19.062 30.516 8.906 1 93.94 379 TYR B C 1
ATOM 7816 O O . TYR B 1 379 ? 18.594 31.516 9.461 1 93.94 379 TYR B O 1
ATOM 7824 N N . LEU B 1 380 ? 18.328 29.469 8.617 1 95.12 380 LEU B N 1
ATOM 7825 C CA . LEU B 1 380 ? 16.922 29.391 9.016 1 95.12 380 LEU B CA 1
ATOM 7826 C C . LEU B 1 380 ? 16.797 29.391 10.531 1 95.12 380 LEU B C 1
ATOM 7828 O O . LEU B 1 380 ? 15.961 30.109 11.086 1 95.12 380 LEU B O 1
ATOM 7832 N N . ILE B 1 381 ? 17.641 28.594 11.203 1 96.69 381 ILE B N 1
ATOM 7833 C CA . ILE B 1 381 ? 17.594 28.516 12.664 1 96.69 381 ILE B CA 1
ATOM 7834 C C . ILE B 1 381 ? 17.906 29.891 13.266 1 96.69 381 ILE B C 1
ATOM 7836 O O . ILE B 1 381 ? 17.281 30.297 14.234 1 96.69 381 ILE B O 1
ATOM 7840 N N . ASP B 1 382 ? 18.859 30.531 12.68 1 95.75 382 ASP B N 1
ATOM 7841 C CA . ASP B 1 382 ? 19.219 31.859 13.125 1 95.75 382 ASP B CA 1
ATOM 7842 C C . ASP B 1 382 ? 18.062 32.844 12.93 1 95.75 382 ASP B C 1
ATOM 7844 O O . ASP B 1 382 ? 17.781 33.656 13.805 1 95.75 382 ASP B O 1
ATOM 7848 N N . GLU B 1 383 ? 17.453 32.781 11.789 1 94.88 383 GLU B N 1
ATOM 7849 C CA . GLU B 1 383 ? 16.297 33.656 11.516 1 94.88 383 GLU B CA 1
ATOM 7850 C C . GLU B 1 383 ? 15.18 33.406 12.523 1 94.88 383 GLU B C 1
ATOM 7852 O O . GLU B 1 383 ? 14.539 34.344 12.984 1 94.88 383 GLU B O 1
ATOM 7857 N N . LEU B 1 384 ? 14.922 32.188 12.812 1 96.25 384 LEU B N 1
ATOM 7858 C CA . LEU B 1 384 ? 13.883 31.844 13.781 1 96.25 384 LEU B CA 1
ATOM 7859 C C . LEU B 1 384 ? 14.25 32.344 15.172 1 96.25 384 LEU B C 1
ATOM 7861 O O . LEU B 1 384 ? 13.383 32.781 15.93 1 96.25 384 LEU B O 1
ATOM 7865 N N . ARG B 1 385 ? 15.5 32.281 15.523 1 95 385 ARG B N 1
ATOM 7866 C CA . ARG B 1 385 ? 15.977 32.844 16.781 1 95 385 ARG B CA 1
ATOM 7867 C C . ARG B 1 385 ? 15.648 34.312 16.891 1 95 385 ARG B C 1
ATOM 7869 O O . ARG B 1 385 ? 15.133 34.781 17.922 1 95 385 ARG B O 1
ATOM 7876 N N . VAL B 1 386 ? 15.922 35.031 15.82 1 93 386 VAL B N 1
ATOM 7877 C CA . VAL B 1 386 ? 15.672 36.469 15.789 1 93 386 VAL B CA 1
ATOM 7878 C C . VAL B 1 386 ? 14.18 36.75 15.977 1 93 386 VAL B C 1
ATOM 7880 O O . VAL B 1 386 ? 13.805 37.719 16.609 1 93 386 VAL B O 1
ATOM 7883 N N . ARG B 1 387 ? 13.352 35.812 15.539 1 92.81 387 ARG B N 1
ATOM 7884 C CA . ARG B 1 387 ? 11.906 35.969 15.625 1 92.81 387 ARG B CA 1
ATOM 7885 C C . ARG B 1 387 ? 11.383 35.531 16.984 1 92.81 387 ARG B C 1
ATOM 7887 O O . ARG B 1 387 ? 10.188 35.625 17.266 1 92.81 387 ARG B O 1
ATOM 7894 N N . GLY B 1 388 ? 12.273 35 17.781 1 93.81 388 GLY B N 1
ATOM 7895 C CA . GLY B 1 388 ? 11.875 34.531 19.109 1 93.81 388 GLY B CA 1
ATOM 7896 C C . GLY B 1 388 ? 11.25 33.156 19.078 1 93.81 388 GLY B C 1
ATOM 7897 O O . GLY B 1 388 ? 10.445 32.812 19.953 1 93.81 388 GLY B O 1
ATOM 7898 N N . ILE B 1 389 ? 11.516 32.375 18.109 1 96.44 389 ILE B N 1
ATOM 7899 C CA . ILE B 1 389 ? 10.961 31.031 17.953 1 96.44 389 ILE B CA 1
ATOM 7900 C C . ILE B 1 389 ? 12.07 29.984 18.141 1 96.44 389 ILE B C 1
ATOM 7902 O O . ILE B 1 389 ? 13.148 30.125 17.562 1 96.44 389 ILE B O 1
ATOM 7906 N N . LYS B 1 390 ? 11.852 29.078 18.984 1 97.81 390 LYS B N 1
ATOM 7907 C CA . LYS B 1 390 ? 12.766 27.953 19.141 1 97.81 390 LYS B CA 1
ATOM 7908 C C . LYS B 1 390 ? 12.711 27.016 17.922 1 97.81 390 LYS B C 1
ATOM 7910 O O . LYS B 1 390 ? 11.648 26.844 17.328 1 97.81 390 LYS B O 1
ATOM 7915 N N . ALA B 1 391 ? 13.883 26.422 17.562 1 97.94 391 ALA B N 1
ATOM 7916 C CA . ALA B 1 391 ? 13.938 25.547 16.391 1 97.94 391 ALA B CA 1
ATOM 7917 C C . ALA B 1 391 ? 14.938 24.422 16.578 1 97.94 391 ALA B C 1
ATOM 7919 O O . ALA B 1 391 ? 16.016 24.625 17.141 1 97.94 391 ALA B O 1
ATOM 7920 N N . THR B 1 392 ? 14.547 23.234 16.25 1 98.06 392 THR B N 1
ATOM 7921 C CA . THR B 1 392 ? 15.398 22.047 16.234 1 98.06 392 THR B CA 1
ATOM 7922 C C . THR B 1 392 ? 15.148 21.203 14.992 1 98.06 392 THR B C 1
ATOM 7924 O O . THR B 1 392 ? 14 20.891 14.664 1 98.06 392 THR B O 1
ATOM 7927 N N . GLY B 1 393 ? 16.188 20.844 14.25 1 96.69 393 GLY B N 1
ATOM 7928 C CA . GLY B 1 393 ? 16.016 20.031 13.055 1 96.69 393 GLY B CA 1
ATOM 7929 C C . GLY B 1 393 ? 17.266 19.234 12.695 1 96.69 393 GLY B C 1
ATOM 7930 O O . GLY B 1 393 ? 18.359 19.562 13.141 1 96.69 393 GLY B O 1
ATOM 7931 N N . THR B 1 394 ? 17.078 18.156 12.008 1 94.12 394 THR B N 1
ATOM 7932 C CA . THR B 1 394 ? 18.234 17.469 11.43 1 94.12 394 THR B CA 1
ATOM 7933 C C . THR B 1 394 ? 18.812 18.281 10.273 1 94.12 394 THR B C 1
ATOM 7935 O O . THR B 1 394 ? 18.078 18.969 9.555 1 94.12 394 THR B O 1
ATOM 7938 N N . VAL B 1 395 ? 20.109 18.234 10.172 1 93.88 395 VAL B N 1
ATOM 7939 C CA . VAL B 1 395 ? 20.75 19.094 9.172 1 93.88 395 VAL B CA 1
ATOM 7940 C C . VAL B 1 395 ? 21.734 18.266 8.352 1 93.88 395 VAL B C 1
ATOM 7942 O O . VAL B 1 395 ? 22.438 17.391 8.891 1 93.88 395 VAL B O 1
ATOM 7945 N N . ARG B 1 396 ? 21.766 18.531 7.113 1 89.5 396 ARG B N 1
ATOM 7946 C CA . ARG B 1 396 ? 22.734 17.891 6.23 1 89.5 396 ARG B CA 1
ATOM 7947 C C . ARG B 1 396 ? 24.125 18.469 6.441 1 89.5 396 ARG B C 1
ATOM 7949 O O . ARG B 1 396 ? 24.281 19.609 6.863 1 89.5 396 ARG B O 1
ATOM 7956 N N . GLU B 1 397 ? 25.062 17.688 6.023 1 86.94 397 GLU B N 1
ATOM 7957 C CA . GLU B 1 397 ? 26.453 18.062 6.27 1 86.94 397 GLU B CA 1
ATOM 7958 C C . GLU B 1 397 ? 26.828 19.344 5.531 1 86.94 397 GLU B C 1
ATOM 7960 O O . GLU B 1 397 ? 27.609 20.156 6.027 1 86.94 397 GLU B O 1
ATOM 7965 N N . ASN B 1 398 ? 26.25 19.531 4.387 1 85.25 398 ASN B N 1
ATOM 7966 C CA . ASN B 1 398 ? 26.625 20.672 3.549 1 85.25 398 ASN B CA 1
ATOM 7967 C C . ASN B 1 398 ? 25.844 21.922 3.941 1 85.25 398 ASN B C 1
ATOM 7969 O O . ASN B 1 398 ? 26.078 23 3.377 1 85.25 398 ASN B O 1
ATOM 7973 N N . ARG B 1 399 ? 24.969 21.891 4.91 1 89.12 399 ARG B N 1
ATOM 7974 C CA . ARG B 1 399 ? 24.125 23.031 5.297 1 89.12 399 ARG B CA 1
ATOM 7975 C C . ARG B 1 399 ? 24.438 23.469 6.727 1 89.12 399 ARG B C 1
ATOM 7977 O O . ARG B 1 399 ? 23.562 24 7.418 1 89.12 399 ARG B O 1
ATOM 7984 N N . THR B 1 400 ? 25.594 23.219 7.191 1 92.12 400 THR B N 1
ATOM 7985 C CA . THR B 1 400 ? 25.969 23.531 8.562 1 92.12 400 THR B CA 1
ATOM 7986 C C . THR B 1 400 ? 26.797 24.812 8.625 1 92.12 400 THR B C 1
ATOM 7988 O O . THR B 1 400 ? 27.453 25.078 9.633 1 92.12 400 THR B O 1
ATOM 7991 N N . ALA B 1 401 ? 26.781 25.625 7.512 1 91.38 401 ALA B N 1
ATOM 7992 C CA . ALA B 1 401 ? 27.516 26.891 7.469 1 91.38 401 ALA B CA 1
ATOM 7993 C C . ALA B 1 401 ? 28.969 26.703 7.883 1 91.38 401 ALA B C 1
ATOM 7995 O O . ALA B 1 401 ? 29.469 27.422 8.75 1 91.38 401 ALA B O 1
ATOM 7996 N N . LYS B 1 402 ? 29.641 25.625 7.391 1 89.5 402 LYS B N 1
ATOM 7997 C CA . LYS B 1 402 ? 31.047 25.312 7.57 1 89.5 402 LYS B CA 1
ATOM 7998 C C . LYS B 1 402 ? 31.375 25.047 9.039 1 89.5 402 LYS B C 1
ATOM 8000 O O . LYS B 1 402 ? 32.406 25.484 9.539 1 89.5 402 LYS B O 1
ATOM 8005 N N . CYS B 1 403 ? 30.5 24.516 9.727 1 93.75 403 CYS B N 1
ATOM 8006 C CA . CYS B 1 403 ? 30.734 24.078 11.102 1 93.75 403 CYS B CA 1
ATOM 8007 C C . CYS B 1 403 ? 31.891 23.094 11.164 1 93.75 403 CYS B C 1
ATOM 8009 O O . CYS B 1 403 ? 31.922 22.125 10.406 1 93.75 403 CYS B O 1
ATOM 8011 N N . PRO B 1 404 ? 32.875 23.375 12.078 1 94.5 404 PRO B N 1
ATOM 8012 C CA . PRO B 1 404 ? 34.062 22.516 12.148 1 94.5 404 PRO B CA 1
ATOM 8013 C C . PRO B 1 404 ? 33.812 21.203 12.883 1 94.5 404 PRO B C 1
ATOM 8015 O O . PRO B 1 404 ? 34.344 20.984 13.961 1 94.5 404 PRO B O 1
ATOM 8018 N N . LEU B 1 405 ? 33.062 20.359 12.359 1 95.56 405 LEU B N 1
ATOM 8019 C CA . LEU B 1 405 ? 32.812 19.016 12.875 1 95.56 405 LEU B CA 1
ATOM 8020 C C . LEU B 1 405 ? 33.344 17.953 11.93 1 95.56 405 LEU B C 1
ATOM 8022 O O . LEU B 1 405 ? 33.531 18.219 10.734 1 95.56 405 LEU B O 1
ATOM 8026 N N . PRO B 1 406 ? 33.656 16.812 12.492 1 94.38 406 PRO B N 1
ATOM 8027 C CA . PRO B 1 406 ? 34.125 15.75 11.602 1 94.38 406 PRO B CA 1
ATOM 8028 C C . PRO B 1 406 ? 33.062 15.344 10.57 1 94.38 406 PRO B C 1
ATOM 8030 O O . PRO B 1 406 ? 31.859 15.5 10.82 1 94.38 406 PRO B O 1
ATOM 8033 N N . THR B 1 407 ? 33.562 14.898 9.492 1 92.25 407 THR B N 1
ATOM 8034 C CA . THR B 1 407 ? 32.656 14.422 8.461 1 92.25 407 THR B CA 1
ATOM 8035 C C . THR B 1 407 ? 31.922 13.172 8.93 1 92.25 407 THR B C 1
ATOM 8037 O O . THR B 1 407 ? 32.312 12.531 9.898 1 92.25 407 THR B O 1
ATOM 8040 N N . ASN B 1 408 ? 30.797 12.93 8.305 1 89.44 408 ASN B N 1
ATOM 8041 C CA . ASN B 1 408 ? 30.031 11.734 8.633 1 89.44 408 ASN B CA 1
ATOM 8042 C C . ASN B 1 408 ? 30.875 10.469 8.484 1 89.44 408 ASN B C 1
ATOM 8044 O O . ASN B 1 408 ? 30.766 9.555 9.297 1 89.44 408 ASN B O 1
ATOM 8048 N N . LYS B 1 409 ? 31.672 10.445 7.492 1 87.94 409 LYS B N 1
ATOM 8049 C CA . LYS B 1 409 ? 32.531 9.297 7.234 1 87.94 409 LYS B CA 1
ATOM 8050 C C . LYS B 1 409 ? 33.5 9.07 8.391 1 87.94 409 LYS B C 1
ATOM 8052 O O . LYS B 1 409 ? 33.719 7.926 8.797 1 87.94 409 LYS B O 1
ATOM 8057 N N . GLN B 1 410 ? 34.031 10.125 8.859 1 91.25 410 GLN B N 1
ATOM 8058 C CA . GLN B 1 410 ? 34.969 10.039 9.969 1 91.25 410 GLN B CA 1
ATOM 8059 C C . GLN B 1 410 ? 34.281 9.602 11.258 1 91.25 410 GLN B C 1
ATOM 8061 O O . GLN B 1 410 ? 34.812 8.781 12.008 1 91.25 410 GLN B O 1
ATOM 8066 N N . LEU B 1 411 ? 33.156 10.133 11.484 1 93.31 411 LEU B N 1
ATOM 8067 C CA . LEU B 1 411 ? 32.438 9.82 12.719 1 93.31 411 LEU B CA 1
ATOM 8068 C C . LEU B 1 411 ? 31.906 8.398 12.688 1 93.31 411 LEU B C 1
ATOM 8070 O O . LEU B 1 411 ? 31.734 7.773 13.734 1 93.31 411 LEU B O 1
ATOM 8074 N N . GLN B 1 412 ? 31.578 7.918 11.539 1 87.75 412 GLN B N 1
ATOM 8075 C CA . GLN B 1 412 ? 31.062 6.566 11.383 1 87.75 412 GLN B CA 1
ATOM 8076 C C . GLN B 1 412 ? 32.062 5.527 11.859 1 87.75 412 GLN B C 1
ATOM 8078 O O . GLN B 1 412 ? 31.703 4.398 12.195 1 87.75 412 GLN B O 1
ATOM 8083 N N . LYS B 1 413 ? 33.312 5.855 11.883 1 88.62 413 LYS B N 1
ATOM 8084 C CA . LYS B 1 413 ? 34.375 4.949 12.305 1 88.62 413 LYS B CA 1
ATOM 8085 C C . LYS B 1 413 ? 34.5 4.898 13.82 1 88.62 413 LYS B C 1
ATOM 8087 O O . LYS B 1 413 ? 35.188 4.035 14.375 1 88.62 413 LYS B O 1
ATOM 8092 N N . THR B 1 414 ? 33.875 5.719 14.492 1 91.19 414 THR B N 1
ATOM 8093 C CA . THR B 1 414 ? 33.875 5.75 15.953 1 91.19 414 THR B CA 1
ATOM 8094 C C . THR B 1 414 ? 32.844 4.801 16.531 1 91.19 414 THR B C 1
ATOM 8096 O O . THR B 1 414 ? 31.969 4.305 15.805 1 91.19 414 THR B O 1
ATOM 8099 N N . PRO B 1 415 ? 33.031 4.484 17.844 1 86.69 415 PRO B N 1
ATOM 8100 C CA . PRO B 1 415 ? 32.031 3.596 18.438 1 86.69 415 PRO B CA 1
ATOM 8101 C C . PRO B 1 415 ? 30.625 4.195 18.453 1 86.69 415 PRO B C 1
ATOM 8103 O O . PRO B 1 415 ? 30.469 5.414 18.531 1 86.69 415 PRO B O 1
ATOM 8106 N N . ARG B 1 416 ? 29.75 3.377 18.375 1 87.5 416 ARG B N 1
ATOM 8107 C CA . ARG B 1 416 ? 28.359 3.809 18.422 1 87.5 416 ARG B CA 1
ATOM 8108 C C . ARG B 1 416 ? 28.062 4.574 19.719 1 87.5 416 ARG B C 1
ATOM 8110 O O . ARG B 1 416 ? 28.531 4.191 20.781 1 87.5 416 ARG B O 1
ATOM 8117 N N . GLY B 1 417 ? 27.297 5.656 19.656 1 90.5 417 GLY B N 1
ATOM 8118 C CA . GLY B 1 417 ? 27.016 6.496 20.812 1 90.5 417 GLY B CA 1
ATOM 8119 C C . GLY B 1 417 ? 27.906 7.723 20.891 1 90.5 417 GLY B C 1
ATOM 8120 O O . GLY B 1 417 ? 27.641 8.633 21.672 1 90.5 417 GLY B O 1
ATOM 8121 N N . THR B 1 418 ? 28.922 7.746 20.094 1 94.75 418 THR B N 1
ATOM 8122 C CA . THR B 1 418 ? 29.812 8.898 20.078 1 94.75 418 THR B CA 1
ATOM 8123 C C . THR B 1 418 ? 29.109 10.125 19.5 1 94.75 418 THR B C 1
ATOM 8125 O O . THR B 1 418 ? 28.344 10.008 18.547 1 94.75 418 THR B O 1
ATOM 8128 N N . PHE B 1 419 ? 29.297 11.258 20.141 1 96.56 419 PHE B N 1
ATOM 8129 C CA . PHE B 1 419 ? 28.75 12.492 19.594 1 96.56 419 PHE B CA 1
ATOM 8130 C C . PHE B 1 419 ? 29.75 13.633 19.703 1 96.56 419 PHE B C 1
ATOM 8132 O O . PHE B 1 419 ? 30.609 13.625 20.594 1 96.56 419 PHE B O 1
ATOM 8139 N N . LYS B 1 420 ? 29.734 14.492 18.781 1 97.12 420 LYS B N 1
ATOM 8140 C CA . LYS B 1 420 ? 30.516 15.727 18.734 1 97.12 420 LYS B CA 1
ATOM 8141 C C . LYS B 1 420 ? 29.625 16.938 18.5 1 97.12 420 LYS B C 1
ATOM 8143 O O . LYS B 1 420 ? 28.578 16.828 17.859 1 97.12 420 LYS B O 1
ATOM 8148 N N . HIS B 1 421 ? 29.984 18.078 19.109 1 97.62 421 HIS B N 1
ATOM 8149 C CA . HIS B 1 421 ? 29.125 19.234 18.953 1 97.62 421 HIS B CA 1
ATOM 8150 C C . HIS B 1 421 ? 29.938 20.531 18.922 1 97.62 421 HIS B C 1
ATOM 8152 O O . HIS B 1 421 ? 31.078 20.562 19.391 1 97.62 421 HIS B O 1
ATOM 8158 N N . GLN B 1 422 ? 29.453 21.453 18.25 1 97.69 422 GLN B N 1
ATOM 8159 C CA . GLN B 1 422 ? 29.922 22.844 18.203 1 97.69 422 GLN B CA 1
ATOM 8160 C C . GLN B 1 422 ? 28.75 23.828 18.312 1 97.69 422 GLN B C 1
ATOM 8162 O O . GLN B 1 422 ? 27.609 23.469 18.016 1 97.69 422 GLN B O 1
ATOM 8167 N N . SER B 1 423 ? 28.984 25 18.812 1 97.31 423 SER B N 1
ATOM 8168 C CA . SER B 1 423 ? 27.969 26.047 18.891 1 97.31 423 SER B CA 1
ATOM 8169 C C . SER B 1 423 ? 28.516 27.391 18.406 1 97.31 423 SER B C 1
ATOM 8171 O O . SER B 1 423 ? 29.734 27.578 18.375 1 97.31 423 SER B O 1
ATOM 8173 N N . THR B 1 424 ? 27.594 28.188 17.984 1 96.38 424 THR B N 1
ATOM 8174 C CA . THR B 1 424 ? 28 29.547 17.625 1 96.38 424 THR B CA 1
ATOM 8175 C C . THR B 1 424 ? 28.109 30.422 18.859 1 96.38 424 THR B C 1
ATOM 8177 O O . THR B 1 424 ? 27.297 30.312 19.781 1 96.38 424 THR B O 1
ATOM 8180 N N . ARG B 1 425 ? 29.047 31.297 18.875 1 93.75 425 ARG B N 1
ATOM 8181 C CA . ARG B 1 425 ? 29.375 32.094 20.062 1 93.75 425 ARG B CA 1
ATOM 8182 C C . ARG B 1 425 ? 28.281 33.125 20.328 1 93.75 425 ARG B C 1
ATOM 8184 O O . ARG B 1 425 ? 27.766 33.219 21.438 1 93.75 425 ARG B O 1
ATOM 8191 N N . ALA B 1 426 ? 27.891 33.844 19.391 1 91.75 426 ALA B N 1
ATOM 8192 C CA . ALA B 1 426 ? 26.984 34.969 19.578 1 91.75 426 ALA B CA 1
ATOM 8193 C C . ALA B 1 426 ? 25.531 34.531 19.453 1 91.75 426 ALA B C 1
ATOM 8195 O O . ALA B 1 426 ? 24.688 34.875 20.297 1 91.75 426 ALA B O 1
ATOM 8196 N N . GLU B 1 427 ? 25.172 33.75 18.422 1 93.06 427 GLU B N 1
ATOM 8197 C CA . GLU B 1 427 ? 23.797 33.438 18.078 1 93.06 427 GLU B CA 1
ATOM 8198 C C . GLU B 1 427 ? 23.281 32.25 18.922 1 93.06 427 GLU B C 1
ATOM 8200 O O . GLU B 1 427 ? 22.078 32.031 18.969 1 93.06 427 GLU B O 1
ATOM 8205 N N . GLN B 1 428 ? 24.203 31.484 19.547 1 95.25 428 GLN B N 1
ATOM 8206 C CA . GLN B 1 428 ? 23.812 30.359 20.391 1 95.25 428 GLN B CA 1
ATOM 8207 C C . GLN B 1 428 ? 23.062 29.297 19.594 1 95.25 428 GLN B C 1
ATOM 8209 O O . GLN B 1 428 ? 21.969 28.891 19.969 1 95.25 428 GLN B O 1
ATOM 8214 N N . ILE B 1 429 ? 23.625 28.875 18.516 1 97.25 429 ILE B N 1
ATOM 8215 C CA . ILE B 1 429 ? 23.125 27.781 17.703 1 97.25 429 ILE B CA 1
ATOM 8216 C C . ILE B 1 429 ? 24.016 26.562 17.859 1 97.25 429 ILE B C 1
ATOM 8218 O O . ILE B 1 429 ? 25.234 26.641 17.672 1 97.25 429 ILE B O 1
ATOM 8222 N N . LEU B 1 430 ? 23.438 25.516 18.219 1 97.88 430 LEU B N 1
ATOM 8223 C CA . LEU B 1 430 ? 24.141 24.266 18.469 1 97.88 430 LEU B CA 1
ATOM 8224 C C . LEU B 1 430 ? 24.062 23.344 17.266 1 97.88 430 LEU B C 1
ATOM 8226 O O . LEU B 1 430 ? 23 23.219 16.625 1 97.88 430 LEU B O 1
ATOM 8230 N N . VAL B 1 431 ? 25.141 22.734 16.844 1 97.81 431 VAL B N 1
ATOM 8231 C CA . VAL B 1 431 ? 25.172 21.625 15.891 1 97.81 431 VAL B CA 1
ATOM 8232 C C . VAL B 1 431 ? 25.781 20.391 16.562 1 97.81 431 VAL B C 1
ATOM 8234 O O . VAL B 1 431 ? 26.891 20.453 17.094 1 97.81 431 VAL B O 1
ATOM 8237 N N . CYS B 1 432 ? 25.031 19.312 16.578 1 97.62 432 CYS B N 1
ATOM 8238 C CA . CYS B 1 432 ? 25.469 18.078 17.219 1 97.62 432 CYS B CA 1
ATOM 8239 C C . CYS B 1 432 ? 25.406 16.906 16.234 1 97.62 432 CYS B C 1
ATOM 8241 O O . CYS B 1 432 ? 24.391 16.688 15.586 1 97.62 432 CYS B O 1
ATOM 8243 N N . LYS B 1 433 ? 26.531 16.203 16.062 1 96.38 433 LYS B N 1
ATOM 8244 C CA . LYS B 1 433 ? 26.594 14.969 15.289 1 96.38 433 LYS B CA 1
ATOM 8245 C C . LYS B 1 433 ? 26.641 13.758 16.219 1 96.38 433 LYS B C 1
ATOM 8247 O O . LYS B 1 433 ? 27.438 13.711 17.156 1 96.38 433 LYS B O 1
ATOM 8252 N N . TRP B 1 434 ? 25.781 12.836 15.977 1 95.31 434 TRP B N 1
ATOM 8253 C CA . TRP B 1 434 ? 25.625 11.656 16.812 1 95.31 434 TRP B CA 1
ATOM 8254 C C . TRP B 1 434 ? 25.688 10.383 15.984 1 95.31 434 TRP B C 1
ATOM 8256 O O . TRP B 1 434 ? 25 10.25 14.977 1 95.31 434 TRP B O 1
ATOM 8266 N N . HIS B 1 435 ? 26.594 9.523 16.406 1 91.38 435 HIS B N 1
ATOM 8267 C CA . HIS B 1 435 ? 26.766 8.242 15.727 1 91.38 435 HIS B CA 1
ATOM 8268 C C . HIS B 1 435 ? 25.875 7.172 16.359 1 91.38 435 HIS B C 1
ATOM 8270 O O . HIS B 1 435 ? 26.156 6.695 17.453 1 91.38 435 HIS B O 1
ATOM 8276 N N . ASP B 1 436 ? 24.875 6.844 15.695 1 84.62 436 ASP B N 1
ATOM 8277 C CA . ASP B 1 436 ? 24.062 5.691 16.047 1 84.62 436 ASP B CA 1
ATOM 8278 C C . ASP B 1 436 ? 24.234 4.555 15.047 1 84.62 436 ASP B C 1
ATOM 8280 O O . ASP B 1 436 ? 25.359 4.086 14.828 1 84.62 436 ASP B O 1
ATOM 8284 N N . ASN B 1 437 ? 23.156 4.086 14.336 1 70.19 437 ASN B N 1
ATOM 8285 C CA . ASN B 1 437 ? 23.328 3.199 13.188 1 70.19 437 ASN B CA 1
ATOM 8286 C C . ASN B 1 437 ? 23.953 3.936 12.008 1 70.19 437 ASN B C 1
ATOM 8288 O O . ASN B 1 437 ? 24.781 3.371 11.281 1 70.19 437 ASN B O 1
ATOM 8292 N N . SER B 1 438 ? 23.5 5.113 11.883 1 76.69 438 SER B N 1
ATOM 8293 C CA . SER B 1 438 ? 24.094 6.102 10.992 1 76.69 438 SER B CA 1
ATOM 8294 C C . SER B 1 438 ? 24.391 7.406 11.727 1 76.69 438 SER B C 1
ATOM 8296 O O . SER B 1 438 ? 24.031 7.559 12.898 1 76.69 438 SER B O 1
ATOM 8298 N N . VAL B 1 439 ? 25.078 8.195 11.086 1 88.38 439 VAL B N 1
ATOM 8299 C CA . VAL B 1 439 ? 25.406 9.477 11.711 1 88.38 439 VAL B CA 1
ATOM 8300 C C . VAL B 1 439 ? 24.266 10.477 11.461 1 88.38 439 VAL B C 1
ATOM 8302 O O . VAL B 1 439 ? 23.828 10.648 10.32 1 88.38 439 VAL B O 1
ATOM 8305 N N . VAL B 1 440 ? 23.734 11 12.508 1 90.88 440 VAL B N 1
ATOM 8306 C CA . VAL B 1 440 ? 22.688 12.008 12.406 1 90.88 440 VAL B CA 1
ATOM 8307 C C . VAL B 1 440 ? 23.203 13.344 12.938 1 90.88 440 VAL B C 1
ATOM 8309 O O . VAL B 1 440 ? 23.828 13.398 14 1 90.88 440 VAL B O 1
ATOM 8312 N N . SER B 1 441 ? 23 14.383 12.219 1 95 441 SER B N 1
ATOM 8313 C CA . SER B 1 441 ? 23.344 15.734 12.648 1 95 441 SER B CA 1
ATOM 8314 C C . SER B 1 441 ? 22.094 16.531 13 1 95 441 SER B C 1
ATOM 8316 O O . SER B 1 441 ? 21.156 16.625 12.203 1 95 441 SER B O 1
ATOM 8318 N N . VAL B 1 442 ? 22.078 17.109 14.188 1 96.94 442 VAL B N 1
ATOM 8319 C CA . VAL B 1 442 ? 20.953 17.922 14.633 1 96.94 442 VAL B CA 1
ATOM 8320 C C . VAL B 1 442 ? 21.422 19.328 14.984 1 96.94 442 VAL B C 1
ATOM 8322 O O . VAL B 1 442 ? 22.484 19.5 15.578 1 96.94 442 VAL B O 1
ATOM 8325 N N . ALA B 1 443 ? 20.703 20.312 14.562 1 97.88 443 ALA B N 1
ATOM 8326 C CA . ALA B 1 443 ? 20.969 21.719 14.898 1 97.88 443 ALA B CA 1
ATOM 8327 C C . ALA B 1 443 ? 19.812 22.297 15.703 1 97.88 443 ALA B C 1
ATOM 8329 O O . ALA B 1 443 ? 18.641 21.984 15.453 1 97.88 443 ALA B O 1
ATOM 8330 N N . SER B 1 444 ? 20.109 23.156 16.672 1 98.38 444 SER B N 1
ATOM 8331 C CA . SER B 1 444 ? 19.062 23.734 17.516 1 98.38 444 SER B CA 1
ATOM 8332 C C . SER B 1 444 ? 19.516 25.078 18.109 1 98.38 444 SER B C 1
ATOM 8334 O O . SER B 1 444 ? 20.703 25.297 18.328 1 98.38 444 SER B O 1
ATOM 8336 N N . ASN B 1 445 ? 18.625 26 18.266 1 97.81 445 ASN B N 1
ATOM 8337 C CA . ASN B 1 445 ? 18.875 27.234 19.016 1 97.81 445 ASN B CA 1
ATOM 8338 C C . ASN B 1 445 ? 18.297 27.172 20.422 1 97.81 445 ASN B C 1
ATOM 8340 O O . ASN B 1 445 ? 18.281 28.172 21.141 1 97.81 445 ASN B O 1
ATOM 8344 N N . ALA B 1 446 ? 17.828 26.016 20.812 1 97.38 446 ALA B N 1
ATOM 8345 C CA . ALA B 1 446 ? 17.109 25.953 22.094 1 97.38 446 ALA B CA 1
ATOM 8346 C C . ALA B 1 446 ? 17.484 24.688 22.859 1 97.38 446 ALA B C 1
ATOM 8348 O O . ALA B 1 446 ? 17.656 24.734 24.078 1 97.38 446 ALA B O 1
ATOM 8349 N N . ALA B 1 447 ? 17.562 23.547 22.234 1 96.38 447 ALA B N 1
ATOM 8350 C CA . ALA B 1 447 ? 17.891 22.281 22.906 1 96.38 447 ALA B CA 1
ATOM 8351 C C . ALA B 1 447 ? 19.406 22.172 23.141 1 96.38 447 ALA B C 1
ATOM 8353 O O . ALA B 1 447 ? 20.203 22.688 22.359 1 96.38 447 ALA B O 1
ATOM 8354 N N . THR B 1 448 ? 19.734 21.438 24.188 1 96.81 448 THR B N 1
ATOM 8355 C CA . THR B 1 448 ? 21.125 21.328 24.594 1 96.81 448 THR B CA 1
ATOM 8356 C C . THR B 1 448 ? 21.609 19.891 24.531 1 96.81 448 THR B C 1
ATOM 8358 O O . THR B 1 448 ? 20.828 18.984 24.234 1 96.81 448 THR B O 1
ATOM 8361 N N . ILE B 1 449 ? 22.891 19.781 24.75 1 96.56 449 ILE B N 1
ATOM 8362 C CA . ILE B 1 449 ? 23.5 18.453 24.75 1 96.56 449 ILE B CA 1
ATOM 8363 C C . ILE B 1 449 ? 23.156 17.719 26.031 1 96.56 449 ILE B C 1
ATOM 8365 O O . ILE B 1 449 ? 22.859 16.516 26 1 96.56 449 ILE B O 1
ATOM 8369 N N . GLN B 1 450 ? 23.188 18.406 27.094 1 93.75 450 GLN B N 1
ATOM 8370 C CA . GLN B 1 450 ? 22.938 17.797 28.391 1 93.75 450 GLN B CA 1
ATOM 8371 C C . GLN B 1 450 ? 21.453 17.859 28.734 1 93.75 450 GLN B C 1
ATOM 8373 O O . GLN B 1 450 ? 20.75 18.797 28.359 1 93.75 450 GLN B O 1
ATOM 8378 N N . PRO B 1 451 ? 20.922 16.891 29.406 1 94.31 451 PRO B N 1
ATOM 8379 C CA . PRO B 1 451 ? 21.609 15.68 29.875 1 94.31 451 PRO B CA 1
ATOM 8380 C C . PRO B 1 451 ? 21.734 14.617 28.797 1 94.31 451 PRO B C 1
ATOM 8382 O O . PRO B 1 451 ? 20.844 14.477 27.953 1 94.31 451 PRO B O 1
ATOM 8385 N N . VAL B 1 452 ? 22.812 13.961 28.828 1 95.12 452 VAL B N 1
ATOM 8386 C CA . VAL B 1 452 ? 23 12.812 27.953 1 95.12 452 VAL B CA 1
ATOM 8387 C C . VAL B 1 452 ? 22.281 11.594 28.531 1 95.12 452 VAL B C 1
ATOM 8389 O O . VAL B 1 452 ? 22.469 11.258 29.703 1 95.12 452 VAL B O 1
ATOM 8392 N N . THR B 1 453 ? 21.375 11.055 27.781 1 92.62 453 THR B N 1
ATOM 8393 C CA . THR B 1 453 ? 20.625 9.891 28.234 1 92.62 453 THR B CA 1
ATOM 8394 C C . THR B 1 453 ? 21.062 8.641 27.469 1 92.62 453 THR B C 1
ATOM 8396 O O . THR B 1 453 ? 21.859 8.719 26.531 1 92.62 453 THR B O 1
ATOM 8399 N N . LYS B 1 454 ? 20.531 7.473 28 1 91.69 454 LYS B N 1
ATOM 8400 C CA . LYS B 1 454 ? 20.844 6.207 27.344 1 91.69 454 LYS B CA 1
ATOM 8401 C C . LYS B 1 454 ? 19.625 5.672 26.594 1 91.69 454 LYS B C 1
ATOM 8403 O O . LYS B 1 454 ? 18.5 5.785 27.062 1 91.69 454 LYS B O 1
ATOM 8408 N N . VAL B 1 455 ? 19.875 5.309 25.375 1 86.81 455 VAL B N 1
ATOM 8409 C CA . VAL B 1 455 ? 18.812 4.719 24.578 1 86.81 455 VAL B CA 1
ATOM 8410 C C . VAL B 1 455 ? 19.156 3.27 24.25 1 86.81 455 VAL B C 1
ATOM 8412 O O . VAL B 1 455 ? 20.297 2.951 23.953 1 86.81 455 VAL B O 1
ATOM 8415 N N . LYS B 1 456 ? 18.172 2.408 24.391 1 79.94 456 LYS B N 1
ATOM 8416 C CA . LYS B 1 456 ? 18.344 0.989 24.078 1 79.94 456 LYS B CA 1
ATOM 8417 C C . LYS B 1 456 ? 18.344 0.745 22.578 1 79.94 456 LYS B C 1
ATOM 8419 O O . LYS B 1 456 ? 17.438 1.171 21.875 1 79.94 456 LYS B O 1
ATOM 8424 N N . ARG B 1 457 ? 19.531 0.259 22.094 1 73.94 457 ARG B N 1
ATOM 8425 C CA . ARG B 1 457 ? 19.672 -0.064 20.688 1 73.94 457 ARG B CA 1
ATOM 8426 C C . ARG B 1 457 ? 20.141 -1.501 20.5 1 73.94 457 ARG B C 1
ATOM 8428 O O . ARG B 1 457 ? 20.953 -2.002 21.281 1 73.94 457 ARG B O 1
ATOM 8435 N N . PHE B 1 458 ? 19.625 -2.164 19.516 1 64.88 458 PHE B N 1
ATOM 8436 C CA . PHE B 1 458 ? 20.094 -3.504 19.203 1 64.88 458 PHE B CA 1
ATOM 8437 C C . PHE B 1 458 ? 21.406 -3.445 18.422 1 64.88 458 PHE B C 1
ATOM 8439 O O . PHE B 1 458 ? 21.531 -2.699 17.453 1 64.88 458 PHE B O 1
ATOM 8446 N N . SER B 1 459 ? 22.422 -4.133 18.906 1 66 459 SER B N 1
ATOM 8447 C CA . SER B 1 459 ? 23.719 -4.246 18.25 1 66 459 SER B CA 1
ATOM 8448 C C . SER B 1 459 ? 23.797 -5.512 17.406 1 66 459 SER B C 1
ATOM 8450 O O . SER B 1 459 ? 23.703 -6.625 17.922 1 66 459 SER B O 1
ATOM 8452 N N . GLN B 1 460 ? 23.812 -5.27 16.094 1 59.19 460 GLN B N 1
ATOM 8453 C CA . GLN B 1 460 ? 23.969 -6.414 15.203 1 59.19 460 GLN B CA 1
ATOM 8454 C C . GLN B 1 460 ? 25.234 -7.199 15.508 1 59.19 460 GLN B C 1
ATOM 8456 O O . GLN B 1 460 ? 25.25 -8.43 15.438 1 59.19 460 GLN B O 1
ATOM 8461 N N . GLN B 1 461 ? 26.312 -6.43 15.758 1 59.94 461 GLN B N 1
ATOM 8462 C CA . GLN B 1 461 ? 27.609 -7.023 16.047 1 59.94 461 GLN B CA 1
ATOM 8463 C C . GLN B 1 461 ? 27.562 -7.891 17.297 1 59.94 461 GLN B C 1
ATOM 8465 O O . GLN B 1 461 ? 28.078 -9.008 17.312 1 59.94 461 GLN B O 1
ATOM 8470 N N . GLU B 1 462 ? 26.828 -7.375 18.203 1 65.56 462 GLU B N 1
ATOM 8471 C CA . GLU B 1 462 ? 26.797 -8.078 19.484 1 65.56 462 GLU B CA 1
ATOM 8472 C C . GLU B 1 462 ? 25.531 -8.93 19.609 1 65.56 462 GLU B C 1
ATOM 8474 O O . GLU B 1 462 ? 25.391 -9.695 20.562 1 65.56 462 GLU B O 1
ATOM 8479 N N . LYS B 1 463 ? 24.641 -8.797 18.641 1 58.78 463 LYS B N 1
ATOM 8480 C CA . LYS B 1 463 ? 23.375 -9.539 18.609 1 58.78 463 LYS B CA 1
ATOM 8481 C C . LYS B 1 463 ? 22.609 -9.367 19.922 1 58.78 463 LYS B C 1
ATOM 8483 O O . LYS B 1 463 ? 22.047 -10.328 20.438 1 58.78 463 LYS B O 1
ATOM 8488 N N . LYS B 1 464 ? 22.797 -8.344 20.641 1 68.38 464 LYS B N 1
ATOM 8489 C CA . LYS B 1 464 ? 22.094 -8 21.875 1 68.38 464 LYS B CA 1
ATOM 8490 C C . LYS B 1 464 ? 21.766 -6.516 21.922 1 68.38 464 LYS B C 1
ATOM 8492 O O . LYS B 1 464 ? 22.266 -5.734 21.109 1 68.38 464 LYS B O 1
ATOM 8497 N N . TYR B 1 465 ? 20.812 -6.125 22.859 1 75.81 465 TYR B N 1
ATOM 8498 C CA . TYR B 1 465 ? 20.516 -4.715 23.094 1 75.81 465 TYR B CA 1
ATOM 8499 C C . TYR B 1 465 ? 21.625 -4.043 23.891 1 75.81 465 TYR B C 1
ATOM 8501 O O . TYR B 1 465 ? 22.156 -4.625 24.844 1 75.81 465 TYR B O 1
ATOM 8509 N N . VAL B 1 466 ? 22.031 -3.037 23.359 1 81.06 466 VAL B N 1
ATOM 8510 C CA . VAL B 1 466 ? 23.062 -2.262 24.047 1 81.06 466 VAL B CA 1
ATOM 8511 C C . VAL B 1 466 ? 22.531 -0.87 24.375 1 81.06 466 VAL B C 1
ATOM 8513 O O . VAL B 1 466 ? 21.609 -0.378 23.719 1 81.06 466 VAL B O 1
ATOM 8516 N N . LEU B 1 467 ? 23.031 -0.279 25.422 1 87.12 467 LEU B N 1
ATOM 8517 C CA . LEU B 1 467 ? 22.703 1.094 25.797 1 87.12 467 LEU B CA 1
ATOM 8518 C C . LEU B 1 467 ? 23.672 2.076 25.141 1 87.12 467 LEU B C 1
ATOM 8520 O O . LEU B 1 467 ? 24.875 1.948 25.297 1 87.12 467 LEU B O 1
ATOM 8524 N N . VAL B 1 468 ? 23.141 2.951 24.375 1 89.19 468 VAL B N 1
ATOM 8525 C CA . VAL B 1 468 ? 23.953 3.924 23.641 1 89.19 468 VAL B CA 1
ATOM 8526 C C . VAL B 1 468 ? 23.672 5.328 24.172 1 89.19 468 VAL B C 1
ATOM 8528 O O . VAL B 1 468 ? 22.516 5.676 24.453 1 89.19 468 VAL B O 1
ATOM 8531 N N . ASP B 1 469 ? 24.703 6.141 24.391 1 93.25 469 ASP B N 1
ATOM 8532 C CA . ASP B 1 469 ? 24.547 7.523 24.844 1 93.25 469 ASP B CA 1
ATOM 8533 C C . ASP B 1 469 ? 23.828 8.359 23.781 1 93.25 469 ASP B C 1
ATOM 8535 O O . ASP B 1 469 ? 24.141 8.273 22.594 1 93.25 469 ASP B O 1
ATOM 8539 N N . GLN B 1 470 ? 22.844 9.102 24.156 1 94.38 470 GLN B N 1
ATOM 8540 C CA . GLN B 1 470 ? 22.078 9.977 23.266 1 94.38 470 GLN B CA 1
ATOM 8541 C C . GLN B 1 470 ? 22 11.398 23.828 1 94.38 470 GLN B C 1
ATOM 8543 O O . GLN B 1 470 ? 21.438 11.617 24.906 1 94.38 470 GLN B O 1
ATOM 8548 N N . PRO B 1 471 ? 22.609 12.344 23.125 1 96.44 471 PRO B N 1
ATOM 8549 C CA . PRO B 1 471 ? 22.469 13.734 23.562 1 96.44 471 PRO B CA 1
ATOM 8550 C C . PRO B 1 471 ? 21.016 14.172 23.672 1 96.44 471 PRO B C 1
ATOM 8552 O O . PRO B 1 471 ? 20.172 13.734 22.875 1 96.44 471 PRO B O 1
ATOM 8555 N N . SER B 1 472 ? 20.703 15.07 24.562 1 96.44 472 SER B N 1
ATOM 8556 C CA . SER B 1 472 ? 19.344 15.531 24.844 1 96.44 472 SER B CA 1
ATOM 8557 C C . SER B 1 472 ? 18.719 16.172 23.594 1 96.44 472 SER B C 1
ATOM 8559 O O . SER B 1 472 ? 17.516 16.047 23.375 1 96.44 472 SER B O 1
ATOM 8561 N N . VAL B 1 473 ? 19.531 16.859 22.828 1 97.12 473 VAL B N 1
ATOM 8562 C CA . VAL B 1 473 ? 19.031 17.531 21.625 1 97.12 473 VAL B CA 1
ATOM 8563 C C . VAL B 1 473 ? 18.438 16.5 20.672 1 97.12 473 VAL B C 1
ATOM 8565 O O . VAL B 1 473 ? 17.406 16.75 20.047 1 97.12 473 VAL B O 1
ATOM 8568 N N . VAL B 1 474 ? 19.062 15.352 20.531 1 95 474 VAL B N 1
ATOM 8569 C CA . VAL B 1 474 ? 18.594 14.297 19.641 1 95 474 VAL B CA 1
ATOM 8570 C C . VAL B 1 474 ? 17.312 13.688 20.203 1 95 474 VAL B C 1
ATOM 8572 O O . VAL B 1 474 ? 16.375 13.422 19.453 1 95 474 VAL B O 1
ATOM 8575 N N . LYS B 1 475 ? 17.297 13.461 21.469 1 93.56 475 LYS B N 1
ATOM 8576 C CA . LYS B 1 475 ? 16.109 12.922 22.125 1 93.56 475 LYS B CA 1
ATOM 8577 C C . LYS B 1 475 ? 14.906 13.844 21.922 1 93.56 475 LYS B C 1
ATOM 8579 O O . LYS B 1 475 ? 13.805 13.375 21.609 1 93.56 475 LYS B O 1
ATOM 8584 N N . LYS B 1 476 ? 15.164 15.117 22.141 1 95.12 476 LYS B N 1
ATOM 8585 C CA . LYS B 1 476 ? 14.094 16.094 21.984 1 95.12 476 LYS B CA 1
ATOM 8586 C C . LYS B 1 476 ? 13.555 16.094 20.562 1 95.12 476 LYS B C 1
ATOM 8588 O O . LYS B 1 476 ? 12.344 16.188 20.344 1 95.12 476 LYS B O 1
ATOM 8593 N N . TYR B 1 477 ? 14.438 16.031 19.625 1 95.12 477 TYR B N 1
ATOM 8594 C CA . TYR B 1 477 ? 14.016 15.961 18.234 1 95.12 477 TYR B CA 1
ATOM 8595 C C . TYR B 1 477 ? 13.164 14.727 17.969 1 95.12 477 TYR B C 1
ATOM 8597 O O . TYR B 1 477 ? 12.078 14.82 17.391 1 95.12 477 TYR B O 1
ATOM 8605 N N . ASP B 1 478 ? 13.562 13.562 18.422 1 87.81 478 ASP B N 1
ATOM 8606 C CA . ASP B 1 478 ? 12.891 12.297 18.188 1 87.81 478 ASP B CA 1
ATOM 8607 C C . ASP B 1 478 ? 11.5 12.281 18.812 1 87.81 478 ASP B C 1
ATOM 8609 O O . ASP B 1 478 ? 10.562 11.703 18.266 1 87.81 478 ASP B O 1
ATOM 8613 N N . GLU B 1 479 ? 11.375 12.898 19.859 1 90.5 479 GLU B N 1
ATOM 8614 C CA . GLU B 1 479 ? 10.133 12.883 20.609 1 90.5 479 GLU B CA 1
ATOM 8615 C C . GLU B 1 479 ? 9.086 13.797 19.984 1 90.5 479 GLU B C 1
ATOM 8617 O O . GLU B 1 479 ? 7.887 13.609 20.188 1 90.5 479 GLU B O 1
ATOM 8622 N N . ASN B 1 480 ? 9.508 14.789 19.188 1 94.44 480 ASN B N 1
ATOM 8623 C CA . ASN B 1 480 ? 8.555 15.836 18.828 1 94.44 480 ASN B CA 1
ATOM 8624 C C . ASN B 1 480 ? 8.406 15.977 17.328 1 94.44 480 ASN B C 1
ATOM 8626 O O . ASN B 1 480 ? 7.539 16.703 16.844 1 94.44 480 ASN B O 1
ATOM 8630 N N . MET B 1 481 ? 9.188 15.273 16.453 1 91.88 481 MET B N 1
ATOM 8631 C CA . MET B 1 481 ? 9.141 15.383 15 1 91.88 481 MET B CA 1
ATOM 8632 C C . MET B 1 481 ? 8.039 14.5 14.422 1 91.88 481 MET B C 1
ATOM 8634 O O . MET B 1 481 ? 7.625 14.688 13.273 1 91.88 481 MET B O 1
ATOM 8638 N N . GLY B 1 482 ? 7.258 13.672 15.016 1 87.88 482 GLY B N 1
ATOM 8639 C CA . GLY B 1 482 ? 6.406 12.625 14.469 1 87.88 482 GLY B CA 1
ATOM 8640 C C . GLY B 1 482 ? 4.965 13.062 14.289 1 87.88 482 GLY B C 1
ATOM 8641 O O . GLY B 1 482 ? 4.105 12.258 13.922 1 87.88 482 GLY B O 1
ATOM 8642 N N . GLY B 1 483 ? 4.668 14.352 14.461 1 91.56 483 GLY B N 1
ATOM 8643 C CA . GLY B 1 483 ? 3.283 14.797 14.438 1 91.56 483 GLY B CA 1
ATOM 8644 C C . GLY B 1 483 ? 2.639 14.664 13.07 1 91.56 483 GLY B C 1
ATOM 8645 O O . GLY B 1 483 ? 1.509 14.188 12.953 1 91.56 483 GLY B O 1
ATOM 8646 N N . VAL B 1 484 ? 3.305 15.094 12.039 1 93.44 484 VAL B N 1
ATOM 8647 C CA . VAL B 1 484 ? 2.781 15.039 10.68 1 93.44 484 VAL B CA 1
ATOM 8648 C C . VAL B 1 484 ? 2.604 13.586 10.25 1 93.44 484 VAL B C 1
ATOM 8650 O O . VAL B 1 484 ? 1.57 13.219 9.68 1 93.44 484 VAL B O 1
ATOM 8653 N N . ASP B 1 485 ? 3.537 12.789 10.555 1 84.06 485 ASP B N 1
ATOM 8654 C CA . ASP B 1 485 ? 3.463 11.367 10.227 1 84.06 485 ASP B CA 1
ATOM 8655 C C . ASP B 1 485 ? 2.291 10.703 10.945 1 84.06 485 ASP B C 1
ATOM 8657 O O . ASP B 1 485 ? 1.615 9.844 10.375 1 84.06 485 ASP B O 1
ATOM 8661 N N . ARG B 1 486 ? 2.115 11.047 12.141 1 87.62 486 ARG B N 1
ATOM 8662 C CA . ARG B 1 486 ? 1.006 10.5 12.914 1 87.62 486 ARG B CA 1
ATOM 8663 C C . ARG B 1 486 ? -0.334 10.867 12.289 1 87.62 486 ARG B C 1
ATOM 8665 O O . ARG B 1 486 ? -1.231 10.023 12.188 1 87.62 486 ARG B O 1
ATOM 8672 N N . SER B 1 487 ? -0.466 12.094 11.953 1 93.44 487 SER B N 1
ATOM 8673 C CA . SER B 1 487 ? -1.7 12.516 11.305 1 93.44 487 SER B CA 1
ATOM 8674 C C . SER B 1 487 ? -1.919 11.773 9.984 1 93.44 487 SER B C 1
ATOM 8676 O O . SER B 1 487 ? -3.035 11.344 9.688 1 93.44 487 SER B O 1
ATOM 8678 N N . ASP B 1 488 ? -0.897 11.648 9.211 1 87.5 488 ASP B N 1
ATOM 8679 C CA . ASP B 1 488 ? -0.985 10.961 7.93 1 87.5 488 ASP B CA 1
ATOM 8680 C C . ASP B 1 488 ? -1.378 9.492 8.125 1 87.5 488 ASP B C 1
ATOM 8682 O O . ASP B 1 488 ? -2.172 8.953 7.352 1 87.5 488 ASP B O 1
ATOM 8686 N N . GLN B 1 489 ? -0.812 8.891 9.094 1 82.25 489 GLN B N 1
ATOM 8687 C CA . GLN B 1 489 ? -1.137 7.496 9.391 1 82.25 489 GLN B CA 1
ATOM 8688 C C . GLN B 1 489 ? -2.604 7.348 9.781 1 82.25 489 GLN B C 1
ATOM 8690 O O . GLN B 1 489 ? -3.289 6.438 9.305 1 82.25 489 GLN B O 1
ATOM 8695 N N . ASN B 1 490 ? -3.033 8.219 10.672 1 87.75 490 ASN B N 1
ATOM 8696 C CA . ASN B 1 490 ? -4.422 8.164 11.109 1 87.75 490 ASN B CA 1
ATOM 8697 C C . ASN B 1 490 ? -5.387 8.375 9.945 1 87.75 490 ASN B C 1
ATOM 8699 O O . ASN B 1 490 ? -6.355 7.625 9.797 1 87.75 490 ASN B O 1
ATOM 8703 N N . ILE B 1 491 ? -5.094 9.344 9.172 1 92.12 491 ILE B N 1
ATOM 8704 C CA . ILE B 1 491 ? -5.949 9.641 8.031 1 92.12 491 ILE B CA 1
ATOM 8705 C C . ILE B 1 491 ? -5.926 8.477 7.051 1 92.12 491 ILE B C 1
ATOM 8707 O O . ILE B 1 491 ? -6.961 8.094 6.5 1 92.12 491 ILE B O 1
ATOM 8711 N N . GLY B 1 492 ? -4.773 7.895 6.863 1 85.25 492 GLY B N 1
ATOM 8712 C CA . GLY B 1 492 ? -4.594 6.801 5.926 1 85.25 492 GLY B CA 1
ATOM 8713 C C . GLY B 1 492 ? -5.379 5.559 6.297 1 85.25 492 GLY B C 1
ATOM 8714 O O . GLY B 1 492 ? -5.73 4.758 5.43 1 85.25 492 GLY B O 1
ATOM 8715 N N . LEU B 1 493 ? -5.762 5.383 7.531 1 83.75 493 LEU B N 1
ATOM 8716 C CA . LEU B 1 493 ? -6.469 4.199 8.008 1 83.75 493 LEU B CA 1
ATOM 8717 C C . LEU B 1 493 ? -7.871 4.129 7.41 1 83.75 493 LEU B C 1
ATOM 8719 O O . LEU B 1 493 ? -8.359 3.043 7.09 1 83.75 493 LEU B O 1
ATOM 8723 N N . TYR B 1 494 ? -8.531 5.258 7.348 1 91.5 494 TYR B N 1
ATOM 8724 C CA . TYR B 1 494 ? -9.922 5.281 6.91 1 91.5 494 TYR B CA 1
ATOM 8725 C C . TYR B 1 494 ? -10.148 6.379 5.879 1 91.5 494 TYR B C 1
ATOM 8727 O O . TYR B 1 494 ? -11.148 7.098 5.938 1 91.5 494 TYR B O 1
ATOM 8735 N N . ARG B 1 495 ? -9.18 6.473 5.016 1 90.88 495 ARG B N 1
ATOM 8736 C CA . ARG B 1 495 ? -9.281 7.48 3.965 1 90.88 495 ARG B CA 1
ATOM 8737 C C . ARG B 1 495 ? -10.523 7.258 3.111 1 90.88 495 ARG B C 1
ATOM 8739 O O . ARG B 1 495 ? -10.867 6.117 2.793 1 90.88 495 ARG B O 1
ATOM 8746 N N . THR B 1 496 ? -11.203 8.352 2.758 1 93.88 496 THR B N 1
ATOM 8747 C CA . THR B 1 496 ? -12.336 8.281 1.839 1 93.88 496 THR B CA 1
ATOM 8748 C C . THR B 1 496 ? -11.977 7.465 0.601 1 93.88 496 THR B C 1
ATOM 8750 O O . THR B 1 496 ? -10.922 7.676 -0.002 1 93.88 496 THR B O 1
ATOM 8753 N N . SER B 1 497 ? -12.898 6.551 0.266 1 89.94 497 SER B N 1
ATOM 8754 C CA . SER B 1 497 ? -12.516 5.582 -0.756 1 89.94 497 SER B CA 1
ATOM 8755 C C . SER B 1 497 ? -13.164 5.914 -2.1 1 89.94 497 SER B C 1
ATOM 8757 O O . SER B 1 497 ? -12.719 5.43 -3.143 1 89.94 497 SER B O 1
ATOM 8759 N N . ILE B 1 498 ? -14.211 6.699 -2.088 1 90.06 498 ILE B N 1
ATOM 8760 C CA . ILE B 1 498 ? -14.852 7.07 -3.344 1 90.06 498 ILE B CA 1
ATOM 8761 C C . ILE B 1 498 ? -13.922 7.965 -4.16 1 90.06 498 ILE B C 1
ATOM 8763 O O . ILE B 1 498 ? -13.398 8.953 -3.646 1 90.06 498 ILE B O 1
ATOM 8767 N N . ARG B 1 499 ? -13.797 7.582 -5.383 1 78.38 499 ARG B N 1
ATOM 8768 C CA . ARG B 1 499 ? -12.867 8.273 -6.262 1 78.38 499 ARG B CA 1
ATOM 8769 C C . ARG B 1 499 ? -13.609 9.094 -7.312 1 78.38 499 ARG B C 1
ATOM 8771 O O . ARG B 1 499 ? -14.734 8.758 -7.684 1 78.38 499 ARG B O 1
ATOM 8778 N N . GLY B 1 500 ? -12.984 10.203 -7.613 1 76.94 500 GLY B N 1
ATOM 8779 C CA . GLY B 1 500 ? -13.523 11.016 -8.688 1 76.94 500 GLY B CA 1
ATOM 8780 C C . GLY B 1 500 ? -12.547 11.227 -9.828 1 76.94 500 GLY B C 1
ATOM 8781 O O . GLY B 1 500 ? -11.352 10.953 -9.688 1 76.94 500 GLY B O 1
ATOM 8782 N N . LYS B 1 501 ? -13.039 11.719 -10.898 1 73.06 501 LYS B N 1
ATOM 8783 C CA . LYS B 1 501 ? -12.234 11.898 -12.109 1 73.06 501 LYS B CA 1
ATOM 8784 C C . LYS B 1 501 ? -11.57 13.266 -12.125 1 73.06 501 LYS B C 1
ATOM 8786 O O . LYS B 1 501 ? -10.539 13.453 -12.781 1 73.06 501 LYS B O 1
ATOM 8791 N N . LYS B 1 502 ? -12.219 14.172 -11.445 1 83.06 502 LYS B N 1
ATOM 8792 C CA . LYS B 1 502 ? -11.602 15.492 -11.367 1 83.06 502 LYS B CA 1
ATOM 8793 C C . LYS B 1 502 ? -10.297 15.438 -10.594 1 83.06 502 LYS B C 1
ATOM 8795 O O . LYS B 1 502 ? -10.219 14.805 -9.531 1 83.06 502 LYS B O 1
ATOM 8800 N N . TRP B 1 503 ? -9.289 16.125 -11.117 1 84.31 503 TRP B N 1
ATOM 8801 C CA . TRP B 1 503 ? -7.957 16.016 -10.531 1 84.31 503 TRP B CA 1
ATOM 8802 C C . TRP B 1 503 ? -7.961 16.516 -9.086 1 84.31 503 TRP B C 1
ATOM 8804 O O . TRP B 1 503 ? -7.148 16.078 -8.266 1 84.31 503 TRP B O 1
ATOM 8814 N N . TYR B 1 504 ? -8.883 17.422 -8.797 1 90.81 504 TYR B N 1
ATOM 8815 C CA . TYR B 1 504 ? -8.828 18.062 -7.488 1 90.81 504 TYR B CA 1
ATOM 8816 C C . TYR B 1 504 ? -9.805 17.406 -6.52 1 90.81 504 TYR B C 1
ATOM 8818 O O . TYR B 1 504 ? -9.898 17.797 -5.355 1 90.81 504 TYR B O 1
ATOM 8826 N N . PHE B 1 505 ? -10.586 16.391 -6.953 1 91.06 505 PHE B N 1
ATOM 8827 C CA . PHE B 1 505 ? -11.578 15.766 -6.078 1 91.06 505 PHE B CA 1
ATOM 8828 C C . PHE B 1 505 ? -10.891 15.062 -4.91 1 91.06 505 PHE B C 1
ATOM 8830 O O . PHE B 1 505 ? -11.359 15.141 -3.771 1 91.06 505 PHE B O 1
ATOM 8837 N N . SER B 1 506 ? -9.82 14.344 -5.227 1 89.75 506 SER B N 1
ATOM 8838 C CA . SER B 1 506 ? -9.086 13.656 -4.168 1 89.75 506 SER B CA 1
ATOM 8839 C C . SER B 1 506 ? -8.578 14.633 -3.117 1 89.75 506 SER B C 1
ATOM 8841 O O . SER B 1 506 ? -8.477 14.289 -1.938 1 89.75 506 SER B O 1
ATOM 8843 N N . LEU B 1 507 ? -8.25 15.828 -3.533 1 94.44 507 LEU B N 1
ATOM 8844 C CA . LEU B 1 507 ? -7.754 16.859 -2.615 1 94.44 507 LEU B CA 1
ATOM 8845 C C . LEU B 1 507 ? -8.883 17.375 -1.734 1 94.44 507 LEU B C 1
ATOM 8847 O O . LEU B 1 507 ? -8.664 17.688 -0.561 1 94.44 507 LEU B O 1
ATOM 8851 N N . ILE B 1 508 ? -10.078 17.484 -2.332 1 96.5 508 ILE B N 1
ATOM 8852 C CA . ILE B 1 508 ? -11.242 17.875 -1.542 1 96.5 508 ILE B CA 1
ATOM 8853 C C . ILE B 1 508 ? -11.508 16.812 -0.477 1 96.5 508 ILE B C 1
ATOM 8855 O O . ILE B 1 508 ? -11.727 17.141 0.693 1 96.5 508 ILE B O 1
ATOM 8859 N N . CYS B 1 509 ? -11.492 15.57 -0.889 1 95.94 509 CYS B N 1
ATOM 8860 C CA . CYS B 1 509 ? -11.719 14.477 0.045 1 95.94 509 CYS B CA 1
ATOM 8861 C C . CYS B 1 509 ? -10.648 14.461 1.137 1 95.94 509 CYS B C 1
ATOM 8863 O O . CYS B 1 509 ? -10.953 14.18 2.299 1 95.94 509 CYS B O 1
ATOM 8865 N N . HIS B 1 510 ? -9.422 14.789 0.752 1 96.12 510 HIS B N 1
ATOM 8866 C CA . HIS B 1 510 ? -8.359 14.844 1.75 1 96.12 510 HIS B CA 1
ATOM 8867 C C . HIS B 1 510 ? -8.609 15.961 2.756 1 96.12 510 HIS B C 1
ATOM 8869 O O . HIS B 1 510 ? -8.367 15.797 3.951 1 96.12 510 HIS B O 1
ATOM 8875 N N . GLY B 1 511 ? -9.023 17.094 2.25 1 97.75 511 GLY B N 1
ATOM 8876 C CA . GLY B 1 511 ? -9.414 18.172 3.152 1 97.75 511 GLY B CA 1
ATOM 8877 C C . GLY B 1 511 ? -10.469 17.75 4.156 1 97.75 511 GLY B C 1
ATOM 8878 O O . GLY B 1 511 ? -10.383 18.094 5.336 1 97.75 511 GLY B O 1
ATOM 8879 N N . LEU B 1 512 ? -11.438 17 3.658 1 98.25 512 LEU B N 1
ATOM 8880 C CA . LEU B 1 512 ? -12.492 16.469 4.512 1 98.25 512 LEU B CA 1
ATOM 8881 C C . LEU B 1 512 ? -11.914 15.523 5.559 1 98.25 512 LEU B C 1
ATOM 8883 O O . LEU B 1 512 ? -12.266 15.609 6.738 1 98.25 512 LEU B O 1
ATOM 8887 N N . ASP B 1 513 ? -11.055 14.68 5.172 1 97.5 513 ASP B N 1
ATOM 8888 C CA . ASP B 1 513 ? -10.43 13.711 6.07 1 97.5 513 ASP B CA 1
ATOM 8889 C C . ASP B 1 513 ? -9.562 14.414 7.113 1 97.5 513 ASP B C 1
ATOM 8891 O O . ASP B 1 513 ? -9.531 14.016 8.273 1 97.5 513 ASP B O 1
ATOM 8895 N N . MET B 1 514 ? -8.805 15.43 6.672 1 98.44 514 MET B N 1
ATOM 8896 C CA . MET B 1 514 ? -8 16.203 7.613 1 98.44 514 MET B CA 1
ATOM 8897 C C . MET B 1 514 ? -8.883 16.859 8.672 1 98.44 514 MET B C 1
ATOM 8899 O O . MET B 1 514 ? -8.555 16.828 9.867 1 98.44 514 MET B O 1
ATOM 8903 N N . ALA B 1 515 ? -9.961 17.406 8.211 1 98.81 515 ALA B N 1
ATOM 8904 C CA . ALA B 1 515 ? -10.875 18.062 9.141 1 98.81 515 ALA B CA 1
ATOM 8905 C C . ALA B 1 515 ? -11.461 17.078 10.133 1 98.81 515 ALA B C 1
ATOM 8907 O O . ALA B 1 515 ? -11.578 17.375 11.328 1 98.81 515 ALA B O 1
ATOM 8908 N N . LEU B 1 516 ? -11.812 15.945 9.641 1 98.69 516 LEU B N 1
ATOM 8909 C CA . LEU B 1 516 ? -12.344 14.914 10.523 1 98.69 516 LEU B CA 1
ATOM 8910 C C . LEU B 1 516 ? -11.297 14.477 11.539 1 98.69 516 LEU B C 1
ATOM 8912 O O . LEU B 1 516 ? -11.609 14.305 12.719 1 98.69 516 LEU B O 1
ATOM 8916 N N . HIS B 1 517 ? -10.125 14.273 11.102 1 98.31 517 HIS B N 1
ATOM 8917 C CA . HIS B 1 517 ? -9.031 13.906 11.992 1 98.31 517 HIS B CA 1
ATOM 8918 C C . HIS B 1 517 ? -8.82 14.961 13.07 1 98.31 517 HIS B C 1
ATOM 8920 O O . HIS B 1 517 ? -8.672 14.625 14.25 1 98.31 517 HIS B O 1
ATOM 8926 N N . ASN B 1 518 ? -8.75 16.234 12.656 1 98.62 518 ASN B N 1
ATOM 8927 C CA . ASN B 1 518 ? -8.594 17.312 13.617 1 98.62 518 ASN B CA 1
ATOM 8928 C C . ASN B 1 518 ? -9.742 17.344 14.625 1 98.62 518 ASN B C 1
ATOM 8930 O O . ASN B 1 518 ? -9.531 17.578 15.812 1 98.62 518 ASN B O 1
ATOM 8934 N N . SER B 1 519 ? -10.977 17.078 14.133 1 98.44 519 SER B N 1
ATOM 8935 C CA . SER B 1 519 ? -12.133 17.031 15.023 1 98.44 519 SER B CA 1
ATOM 8936 C C . SER B 1 519 ? -11.977 15.922 16.062 1 98.44 519 SER B C 1
ATOM 8938 O O . SER B 1 519 ? -12.312 16.109 17.234 1 98.44 519 SER B O 1
ATOM 8940 N N . TRP B 1 520 ? -11.523 14.859 15.633 1 98.12 520 TRP B N 1
ATOM 8941 C CA . TRP B 1 520 ? -11.297 13.734 16.531 1 98.12 520 TRP B CA 1
ATOM 8942 C C . TRP B 1 520 ? -10.234 14.062 17.562 1 98.12 520 TRP B C 1
ATOM 8944 O O . TRP B 1 520 ? -10.375 13.734 18.75 1 98.12 520 TRP B O 1
ATOM 8954 N N . GLN B 1 521 ? -9.141 14.734 17.125 1 97.06 521 GLN B N 1
ATOM 8955 C CA . GLN B 1 521 ? -8.094 15.141 18.047 1 97.06 521 GLN B CA 1
ATOM 8956 C C . GLN B 1 521 ? -8.648 16.078 19.125 1 97.06 521 GLN B C 1
ATOM 8958 O O . GLN B 1 521 ? -8.305 15.945 20.312 1 97.06 521 GLN B O 1
ATOM 8963 N N . LEU B 1 522 ? -9.469 16.984 18.719 1 96.56 522 LEU B N 1
ATOM 8964 C CA . LEU B 1 522 ? -10.117 17.875 19.672 1 96.56 522 LEU B CA 1
ATOM 8965 C C . LEU B 1 522 ? -11 17.094 20.641 1 96.56 522 LEU B C 1
ATOM 8967 O O . LEU B 1 522 ? -10.992 17.344 21.844 1 96.56 522 LEU B O 1
ATOM 8971 N N . TYR B 1 523 ? -11.734 16.141 20.109 1 96.38 523 TYR B N 1
ATOM 8972 C CA . TYR B 1 523 ? -12.602 15.289 20.922 1 96.38 523 TYR B CA 1
ATOM 8973 C C . TYR B 1 523 ? -11.797 14.547 21.984 1 96.38 523 TYR B C 1
ATOM 8975 O O . TYR B 1 523 ? -12.18 14.531 23.156 1 96.38 523 TYR B O 1
ATOM 8983 N N . LYS B 1 524 ? -10.695 14.008 21.578 1 94 524 LYS B N 1
ATOM 8984 C CA . LYS B 1 524 ? -9.836 13.266 22.5 1 94 524 LYS B CA 1
ATOM 8985 C C . LYS B 1 524 ? -9.211 14.18 23.547 1 94 524 LYS B C 1
ATOM 8987 O O . LYS B 1 524 ? -9.141 13.828 24.719 1 94 524 LYS B O 1
ATOM 8992 N N . ASN B 1 525 ? -8.75 15.336 23.109 1 90.75 525 ASN B N 1
ATOM 8993 C CA . ASN B 1 525 ? -8.125 16.297 24 1 90.75 525 ASN B CA 1
ATOM 8994 C C . ASN B 1 525 ? -9.102 16.797 25.062 1 90.75 525 ASN B C 1
ATOM 8996 O O . ASN B 1 525 ? -8.688 17.266 26.125 1 90.75 525 ASN B O 1
ATOM 9000 N N . ASN B 1 526 ? -10.375 16.703 24.75 1 92.56 526 ASN B N 1
ATOM 9001 C CA . ASN B 1 526 ? -11.391 17.172 25.688 1 92.56 526 ASN B CA 1
ATOM 9002 C C . ASN B 1 526 ? -12.039 16.016 26.438 1 92.56 526 ASN B C 1
ATOM 9004 O O . ASN B 1 526 ? -13.188 16.125 26.875 1 92.56 526 ASN B O 1
ATOM 9008 N N . GLY B 1 527 ? -11.391 14.797 26.422 1 90.06 527 GLY B N 1
ATOM 9009 C CA . GLY B 1 527 ? -11.805 13.688 27.281 1 90.06 527 GLY B CA 1
ATOM 9010 C C . GLY B 1 527 ? -12.656 12.664 26.547 1 90.06 527 GLY B C 1
ATOM 9011 O O . GLY B 1 527 ? -13.203 11.75 27.172 1 90.06 527 GLY B O 1
ATOM 9012 N N . GLY B 1 528 ? -12.766 12.82 25.25 1 92.94 528 GLY B N 1
ATOM 9013 C CA . GLY B 1 528 ? -13.516 11.82 24.484 1 92.94 528 GLY B CA 1
ATOM 9014 C C . GLY B 1 528 ? -12.883 10.445 24.531 1 92.94 528 GLY B C 1
ATOM 9015 O O . GLY B 1 528 ? -11.664 10.32 24.578 1 92.94 528 GLY B O 1
ATOM 9016 N N . GLU B 1 529 ? -13.727 9.398 24.328 1 92.12 529 GLU B N 1
ATOM 9017 C CA . GLU B 1 529 ? -13.227 8.047 24.516 1 92.12 529 GLU B CA 1
ATOM 9018 C C . GLU B 1 529 ? -13.211 7.27 23.203 1 92.12 529 GLU B C 1
ATOM 9020 O O . GLU B 1 529 ? -12.586 6.211 23.109 1 92.12 529 GLU B O 1
ATOM 9025 N N . TYR B 1 530 ? -13.867 7.828 22.203 1 93.5 530 TYR B N 1
ATOM 9026 C CA . TYR B 1 530 ? -13.953 7.09 20.938 1 93.5 530 TYR B CA 1
ATOM 9027 C C . TYR B 1 530 ? -12.594 7.039 20.25 1 93.5 530 TYR B C 1
ATOM 9029 O O . TYR B 1 530 ? -11.867 8.031 20.219 1 93.5 530 TYR B O 1
ATOM 9037 N N . ASP B 1 531 ? -12.281 5.816 19.766 1 93.19 531 ASP B N 1
ATOM 9038 C CA . ASP B 1 531 ? -11.164 5.793 18.844 1 93.19 531 ASP B CA 1
ATOM 9039 C C . ASP B 1 531 ? -11.555 6.414 17.5 1 93.19 531 ASP B C 1
ATOM 9041 O O . ASP B 1 531 ? -12.695 6.828 17.312 1 93.19 531 ASP B O 1
ATOM 9045 N N . PHE B 1 532 ? -10.625 6.555 16.672 1 94.25 532 PHE B N 1
ATOM 9046 C CA . PHE B 1 532 ? -10.828 7.312 15.445 1 94.25 532 PHE B CA 1
ATOM 9047 C C . PHE B 1 532 ? -11.914 6.668 14.578 1 94.25 532 PHE B C 1
ATOM 9049 O O . PHE B 1 532 ? -12.734 7.363 13.984 1 94.25 532 PHE B O 1
ATOM 9056 N N . LEU B 1 533 ? -11.938 5.312 14.477 1 93.44 533 LEU B N 1
ATOM 9057 C CA . LEU B 1 533 ? -12.961 4.609 13.703 1 93.44 533 LEU B CA 1
ATOM 9058 C C . LEU B 1 533 ? -14.352 4.91 14.242 1 93.44 533 LEU B C 1
ATOM 9060 O O . LEU B 1 533 ? -15.25 5.293 13.484 1 93.44 533 LEU B O 1
ATOM 9064 N N . HIS B 1 534 ? -14.523 4.77 15.539 1 94.19 534 HIS B N 1
ATOM 9065 C CA . HIS B 1 534 ? -15.82 5.027 16.156 1 94.19 534 HIS B CA 1
ATOM 9066 C C . HIS B 1 534 ? -16.25 6.48 15.961 1 94.19 534 HIS B C 1
ATOM 9068 O O . HIS B 1 534 ? -17.422 6.766 15.758 1 94.19 534 HIS B O 1
ATOM 9074 N N . PHE B 1 535 ? -15.312 7.371 16.125 1 96.81 535 PHE B N 1
ATOM 9075 C CA . PHE B 1 535 ? -15.594 8.789 15.914 1 96.81 535 PHE B CA 1
ATOM 9076 C C . PHE B 1 535 ? -16.094 9.031 14.5 1 96.81 535 PHE B C 1
ATOM 9078 O O . PHE B 1 535 ? -17.125 9.688 14.297 1 96.81 535 PHE B O 1
ATOM 9085 N N . ARG B 1 536 ? -15.375 8.477 13.508 1 97.69 536 ARG B N 1
ATOM 9086 C CA . ARG B 1 536 ? -15.742 8.617 12.102 1 97.69 536 ARG B CA 1
ATOM 9087 C C . ARG B 1 536 ? -17.125 8.039 11.844 1 97.69 536 ARG B C 1
ATOM 9089 O O . ARG B 1 536 ? -17.953 8.656 11.156 1 97.69 536 ARG B O 1
ATOM 9096 N N . ARG B 1 537 ? -17.375 6.855 12.359 1 96.75 537 ARG B N 1
ATOM 9097 C CA . ARG B 1 537 ? -18.672 6.207 12.203 1 96.75 537 ARG B CA 1
ATOM 9098 C C . ARG B 1 537 ? -19.797 7.062 12.781 1 96.75 537 ARG B C 1
ATOM 9100 O O . ARG B 1 537 ? -20.859 7.207 12.172 1 96.75 537 ARG B O 1
ATOM 9107 N N . SER B 1 538 ? -19.531 7.645 13.93 1 96.94 538 SER B N 1
ATOM 9108 C CA . SER B 1 538 ? -20.531 8.477 14.602 1 96.94 538 SER B CA 1
ATOM 9109 C C . SER B 1 538 ? -20.891 9.695 13.758 1 96.94 538 SER B C 1
ATOM 9111 O O . SER B 1 538 ? -22.062 10.016 13.586 1 96.94 538 SER B O 1
ATOM 9113 N N . VAL B 1 539 ? -19.891 10.312 13.203 1 97.81 539 VAL B N 1
ATOM 9114 C CA . VAL B 1 539 ? -20.109 11.523 12.414 1 97.81 539 VAL B CA 1
ATOM 9115 C C . VAL B 1 539 ? -20.828 11.172 11.109 1 97.81 539 VAL B C 1
ATOM 9117 O O . VAL B 1 539 ? -21.812 11.82 10.742 1 97.81 539 VAL B O 1
ATOM 9120 N N . ALA B 1 540 ? -20.359 10.133 10.414 1 97.88 540 ALA B N 1
ATOM 9121 C CA . ALA B 1 540 ? -20.953 9.727 9.141 1 97.88 540 ALA B CA 1
ATOM 9122 C C . ALA B 1 540 ? -22.422 9.344 9.312 1 97.88 540 ALA B C 1
ATOM 9124 O O . ALA B 1 540 ? -23.281 9.812 8.57 1 97.88 540 ALA B O 1
ATOM 9125 N N . THR B 1 541 ? -22.688 8.547 10.336 1 96 541 THR B N 1
ATOM 9126 C CA . THR B 1 541 ? -24.047 8.094 10.594 1 96 541 THR B CA 1
ATOM 9127 C C . THR B 1 541 ? -24.953 9.266 10.969 1 96 541 THR B C 1
ATOM 9129 O O . THR B 1 541 ? -26.078 9.359 10.484 1 96 541 THR B O 1
ATOM 9132 N N . ALA B 1 542 ? -24.438 10.133 11.758 1 96.19 542 ALA B N 1
ATOM 9133 C CA . ALA B 1 542 ? -25.219 11.297 12.18 1 96.19 542 ALA B CA 1
ATOM 9134 C C . ALA B 1 542 ? -25.578 12.18 10.984 1 96.19 542 ALA B C 1
ATOM 9136 O O . ALA B 1 542 ? -26.719 12.625 10.859 1 96.19 542 ALA B O 1
ATOM 9137 N N . LEU B 1 543 ? -24.625 12.438 10.094 1 97 543 LEU B N 1
ATOM 9138 C CA . LEU B 1 543 ? -24.875 13.258 8.914 1 97 543 LEU B CA 1
ATOM 9139 C C . LEU B 1 543 ? -25.938 12.625 8.023 1 97 543 LEU B C 1
ATOM 9141 O O . LEU B 1 543 ? -26.844 13.312 7.559 1 97 543 LEU B O 1
ATOM 9145 N N . LEU B 1 544 ? -25.844 11.328 7.832 1 96.19 544 LEU B N 1
ATOM 9146 C CA . LEU B 1 544 ? -26.719 10.641 6.887 1 96.19 544 LEU B CA 1
ATOM 9147 C C . LEU B 1 544 ? -28.109 10.461 7.461 1 96.19 544 LEU B C 1
ATOM 9149 O O . LEU B 1 544 ? -29.109 10.484 6.723 1 96.19 544 LEU B O 1
ATOM 9153 N N . GLU B 1 545 ? -28.219 10.352 8.711 1 93 545 GLU B N 1
ATOM 9154 C CA . GLU B 1 545 ? -29.531 10.164 9.344 1 93 545 GLU B CA 1
ATOM 9155 C C . GLU B 1 545 ? -30.219 11.508 9.555 1 93 545 GLU B C 1
ATOM 9157 O O . GLU B 1 545 ? -31.453 11.602 9.422 1 93 545 GLU B O 1
ATOM 9162 N N . THR B 1 546 ? -29.469 12.531 9.844 1 92.25 546 THR B N 1
ATOM 9163 C CA . THR B 1 546 ? -30.047 13.836 10.18 1 92.25 546 THR B CA 1
ATOM 9164 C C . THR B 1 546 ? -30.5 14.562 8.914 1 92.25 546 THR B C 1
ATOM 9166 O O . THR B 1 546 ? -31.547 15.203 8.906 1 92.25 546 THR B O 1
ATOM 9169 N N . TYR B 1 547 ? -29.781 14.406 7.844 1 91.44 547 TYR B N 1
ATOM 9170 C CA . TYR B 1 547 ? -30.031 15.289 6.707 1 91.44 547 TYR B CA 1
ATOM 9171 C C . TYR B 1 547 ? -30.609 14.516 5.531 1 91.44 547 TYR B C 1
ATOM 9173 O O . TYR B 1 547 ? -30.672 15.039 4.414 1 91.44 547 TYR B O 1
ATOM 9181 N N . LYS B 1 548 ? -30.984 13.258 5.785 1 88.56 548 LYS B N 1
ATOM 9182 C CA . LYS B 1 548 ? -31.578 12.461 4.719 1 88.56 548 LYS B CA 1
ATOM 9183 C C . LYS B 1 548 ? -32.875 13.07 4.23 1 88.56 548 LYS B C 1
ATOM 9185 O O . LYS B 1 548 ? -33.594 13.727 4.996 1 88.56 548 LYS B O 1
ATOM 9190 N N . LYS B 1 549 ? -32.969 13.031 2.85 1 76.69 549 LYS B N 1
ATOM 9191 C CA . LYS B 1 549 ? -34.25 13.484 2.285 1 76.69 549 LYS B CA 1
ATOM 9192 C C . LYS B 1 549 ? -35.375 12.477 2.557 1 76.69 549 LYS B C 1
ATOM 9194 O O . LYS B 1 549 ? -35.125 11.266 2.484 1 76.69 549 LYS B O 1
ATOM 9199 N N . ARG B 1 550 ? -36.469 12.773 3.16 1 61.53 550 ARG B N 1
ATOM 9200 C CA . ARG B 1 550 ? -37.625 11.922 3.434 1 61.53 550 ARG B CA 1
ATOM 9201 C C . ARG B 1 550 ? -38.219 11.375 2.141 1 61.53 550 ARG B C 1
ATOM 9203 O O . ARG B 1 550 ? -38.969 12.07 1.453 1 61.53 550 ARG B O 1
ATOM 9210 N N . SER B 1 551 ? -37.25 11.078 1.139 1 55.56 551 SER B N 1
ATOM 9211 C CA . SER B 1 551 ? -38 10.664 -0.061 1 55.56 551 SER B CA 1
ATOM 9212 C C . SER B 1 551 ? -38.312 9.18 -0.028 1 55.56 551 SER B C 1
ATOM 9214 O O . SER B 1 551 ? -37.594 8.391 0.593 1 55.56 551 SER B O 1
ATOM 9216 N N . ASP B 1 552 ? -39.531 8.734 -0.448 1 50.38 552 ASP B N 1
ATOM 9217 C CA . ASP B 1 552 ? -40.062 7.387 -0.652 1 50.38 552 ASP B CA 1
ATOM 9218 C C . ASP B 1 552 ? -39.219 6.621 -1.673 1 50.38 552 ASP B C 1
ATOM 9220 O O . ASP B 1 552 ? -39.062 7.066 -2.809 1 50.38 552 ASP B O 1
ATOM 9224 N N . ARG B 1 553 ? -38.406 5.895 -1.389 1 53.91 553 ARG B N 1
ATOM 9225 C CA . ARG B 1 553 ? -37.625 5.055 -2.295 1 53.91 553 ARG B CA 1
ATOM 9226 C C . ARG B 1 553 ? -38.562 4.301 -3.26 1 53.91 553 ARG B C 1
ATOM 9228 O O . ARG B 1 553 ? -39.438 3.559 -2.832 1 53.91 553 ARG B O 1
ATOM 9235 N N . LYS B 1 554 ? -38.531 4.598 -4.566 1 49.31 554 LYS B N 1
ATOM 9236 C CA . LYS B 1 554 ? -39.188 3.727 -5.531 1 49.31 554 LYS B CA 1
ATOM 9237 C C . LYS B 1 554 ? -38.5 2.373 -5.625 1 49.31 554 LYS B C 1
ATOM 9239 O O . LYS B 1 554 ? -37.281 2.281 -5.414 1 49.31 554 LYS B O 1
ATOM 9244 N N . ALA B 1 555 ? -39.125 1.26 -5.738 1 46.22 555 ALA B N 1
ATOM 9245 C CA . ALA B 1 555 ? -38.656 -0.118 -5.852 1 46.22 555 ALA B CA 1
ATOM 9246 C C . ALA B 1 555 ? -37.656 -0.258 -6.984 1 46.22 555 ALA B C 1
ATOM 9248 O O . ALA B 1 555 ? -37.906 0.167 -8.109 1 46.22 555 ALA B O 1
ATOM 9249 N N . THR B 1 556 ? -36.281 -0.265 -6.793 1 50.47 556 THR B N 1
ATOM 9250 C CA . THR B 1 556 ? -35.281 -0.425 -7.844 1 50.47 556 THR B CA 1
ATOM 9251 C C . THR B 1 556 ? -35.156 -1.886 -8.266 1 50.47 556 THR B C 1
ATOM 9253 O O . THR B 1 556 ? -35.438 -2.791 -7.473 1 50.47 556 THR B O 1
ATOM 9256 N N . ARG B 1 557 ? -34.812 -2.334 -9.602 1 46.28 557 ARG B N 1
ATOM 9257 C CA . ARG B 1 557 ? -34.656 -3.654 -10.203 1 46.28 557 ARG B CA 1
ATOM 9258 C C . ARG B 1 557 ? -33.531 -4.426 -9.523 1 46.28 557 ARG B C 1
ATOM 9260 O O . ARG B 1 557 ? -32.438 -3.873 -9.258 1 46.28 557 ARG B O 1
ATOM 9267 N N . VAL B 1 558 ? -33.875 -5.629 -9.078 1 45.72 558 VAL B N 1
ATOM 9268 C CA . VAL B 1 558 ? -32.875 -6.52 -8.477 1 45.72 558 VAL B CA 1
ATOM 9269 C C . VAL B 1 558 ? -31.766 -6.805 -9.484 1 45.72 558 VAL B C 1
ATOM 9271 O O . VAL B 1 558 ? -32.031 -7.082 -10.656 1 45.72 558 VAL B O 1
ATOM 9274 N N . SER B 1 559 ? -30.547 -6.508 -9.195 1 46.03 559 SER B N 1
ATOM 9275 C CA . SER B 1 559 ? -29.438 -6.781 -10.102 1 46.03 559 SER B CA 1
ATOM 9276 C C . SER B 1 559 ? -29.344 -8.266 -10.43 1 46.03 559 SER B C 1
ATOM 9278 O O . SER B 1 559 ? -29.344 -9.109 -9.531 1 46.03 559 SER B O 1
ATOM 9280 N N . GLN B 1 560 ? -29.812 -8.812 -11.562 1 43.38 560 GLN B N 1
ATOM 9281 C CA . GLN B 1 560 ? -29.922 -10.18 -12.047 1 43.38 560 GLN B CA 1
ATOM 9282 C C . GLN B 1 560 ? -28.578 -10.914 -11.945 1 43.38 560 GLN B C 1
ATOM 9284 O O . GLN B 1 560 ? -28.547 -12.141 -11.844 1 43.38 560 GLN B O 1
ATOM 9289 N N . ASN B 1 561 ? -27.531 -10.266 -12.023 1 41.84 561 ASN B N 1
ATOM 9290 C CA . ASN B 1 561 ? -26.344 -10.961 -12.508 1 41.84 561 ASN B CA 1
ATOM 9291 C C . ASN B 1 561 ? -25.766 -11.875 -11.43 1 41.84 561 ASN B C 1
ATOM 9293 O O . ASN B 1 561 ? -24.984 -12.789 -11.742 1 41.84 561 ASN B O 1
ATOM 9297 N N . PHE B 1 562 ? -26.141 -11.656 -10.172 1 46.38 562 PHE B N 1
ATOM 9298 C CA . PHE B 1 562 ? -25.328 -12.398 -9.227 1 46.38 562 PHE B CA 1
ATOM 9299 C C . PHE B 1 562 ? -26.078 -13.602 -8.672 1 46.38 562 PHE B C 1
ATOM 9301 O O . PHE B 1 562 ? -25.578 -14.32 -7.816 1 46.38 562 PHE B O 1
ATOM 9308 N N . ARG B 1 563 ? -27.359 -13.891 -9.109 1 45.09 563 ARG B N 1
ATOM 9309 C CA . ARG B 1 563 ? -28.156 -14.945 -8.477 1 45.09 563 ARG B CA 1
ATOM 9310 C C . ARG B 1 563 ? -28.219 -16.188 -9.359 1 45.09 563 ARG B C 1
ATOM 9312 O O . ARG B 1 563 ? -28.953 -17.125 -9.055 1 45.09 563 ARG B O 1
ATOM 9319 N N . GLU B 1 564 ? -27.562 -16.156 -10.406 1 41.06 564 GLU B N 1
ATOM 9320 C CA . GLU B 1 564 ? -27.75 -17.297 -11.297 1 41.06 564 GLU B CA 1
ATOM 9321 C C . GLU B 1 564 ? -27.438 -18.609 -10.586 1 41.06 564 GLU B C 1
ATOM 9323 O O . GLU B 1 564 ? -28.109 -19.609 -10.805 1 41.06 564 GLU B O 1
ATOM 9328 N N . ASP B 1 565 ? -26.469 -18.594 -9.695 1 44.34 565 ASP B N 1
ATOM 9329 C CA . ASP B 1 565 ? -26.047 -19.859 -9.133 1 44.34 565 ASP B CA 1
ATOM 9330 C C . ASP B 1 565 ? -26.859 -20.203 -7.883 1 44.34 565 ASP B C 1
ATOM 9332 O O . ASP B 1 565 ? -26.828 -21.344 -7.414 1 44.34 565 ASP B O 1
ATOM 9336 N N . SER B 1 566 ? -27.344 -19.234 -7.281 1 44.12 566 SER B N 1
ATOM 9337 C CA . SER B 1 566 ? -28.016 -19.531 -6.027 1 44.12 566 SER B CA 1
ATOM 9338 C C . SER B 1 566 ? -29.297 -20.328 -6.273 1 44.12 566 SER B C 1
ATOM 9340 O O . SER B 1 566 ? -29.859 -20.922 -5.348 1 44.12 566 SER B O 1
ATOM 9342 N N . ARG B 1 567 ? -29.938 -20.156 -7.441 1 35.34 567 ARG B N 1
ATOM 9343 C CA . ARG B 1 567 ? -31.234 -20.781 -7.668 1 35.34 567 ARG B CA 1
ATOM 9344 C C . ARG B 1 567 ? -31.078 -22.281 -7.918 1 35.34 567 ARG B C 1
ATOM 9346 O O . ARG B 1 567 ? -32.062 -22.984 -8.18 1 35.34 567 ARG B O 1
ATOM 9353 N N . PHE B 1 568 ? -29.984 -22.734 -8.328 1 32.62 568 PHE B N 1
ATOM 9354 C CA . PHE B 1 568 ? -29.969 -24.172 -8.617 1 32.62 568 PHE B CA 1
ATOM 9355 C C . PHE B 1 568 ? -29.969 -24.984 -7.328 1 32.62 568 PHE B C 1
ATOM 9357 O O . PHE B 1 568 ? -28.938 -25.109 -6.66 1 32.62 568 PHE B O 1
ATOM 9364 N N . ASP B 1 569 ? -31.141 -24.969 -6.613 1 33.84 569 ASP B N 1
ATOM 9365 C CA . ASP B 1 569 ? -31.375 -26.031 -5.625 1 33.84 569 ASP B CA 1
ATOM 9366 C C . ASP B 1 569 ? -31.188 -27.406 -6.242 1 33.84 569 ASP B C 1
ATOM 9368 O O . ASP B 1 569 ? -31.75 -27.703 -7.301 1 33.84 569 ASP B O 1
ATOM 9372 N N . GLY B 1 570 ? -30.156 -27.875 -6.613 1 31.58 570 GLY B N 1
ATOM 9373 C CA . GLY B 1 570 ? -29.969 -29.219 -7.109 1 31.58 570 GLY B CA 1
ATOM 9374 C C . GLY B 1 570 ? -31.094 -30.156 -6.734 1 31.58 570 GLY B C 1
ATOM 9375 O O . GLY B 1 570 ? -31 -31.375 -6.957 1 31.58 570 GLY B O 1
ATOM 9376 N N . LYS B 1 571 ? -31.984 -29.906 -5.75 1 31.92 571 LYS B N 1
ATOM 9377 C CA . LYS B 1 571 ? -33 -30.953 -5.699 1 31.92 571 LYS B CA 1
ATOM 9378 C C . LYS B 1 571 ? -33.875 -30.938 -6.941 1 31.92 571 LYS B C 1
ATOM 9380 O O . LYS B 1 571 ? -34.031 -31.953 -7.617 1 31.92 571 LYS B O 1
ATOM 9385 N N . ASP B 1 572 ? -35.156 -30.438 -6.988 1 27.11 572 ASP B N 1
ATOM 9386 C CA . ASP B 1 572 ? -36.281 -30.922 -7.809 1 27.11 572 ASP B CA 1
ATOM 9387 C C . ASP B 1 572 ? -36.25 -30.25 -9.188 1 27.11 572 ASP B C 1
ATOM 9389 O O . ASP B 1 572 ? -37.125 -30.531 -10.023 1 27.11 572 ASP B O 1
ATOM 9393 N N . HIS B 1 573 ? -35.812 -28.953 -9.43 1 28.41 573 HIS B N 1
ATOM 9394 C CA . HIS B 1 573 ? -36.5 -28.531 -10.633 1 28.41 573 HIS B CA 1
ATOM 9395 C C . HIS B 1 573 ? -35.875 -29.125 -11.891 1 28.41 573 HIS B C 1
ATOM 9397 O O . HIS B 1 573 ? -34.75 -28.797 -12.242 1 28.41 573 HIS B O 1
ATOM 9403 N N . LEU B 1 574 ? -36.219 -30.391 -12.188 1 26.94 574 LEU B N 1
ATOM 9404 C CA . LEU B 1 574 ? -36.156 -31.078 -13.477 1 26.94 574 LEU B CA 1
ATOM 9405 C C . LEU B 1 574 ? -36.719 -30.203 -14.586 1 26.94 574 LEU B C 1
ATOM 9407 O O . LEU B 1 574 ? -37.875 -29.734 -14.484 1 26.94 574 LEU B O 1
ATOM 9411 N N . ILE B 1 575 ? -36 -29.391 -15.25 1 28.8 575 ILE B N 1
ATOM 9412 C CA . ILE B 1 575 ? -36.562 -28.781 -16.453 1 28.8 575 ILE B CA 1
ATOM 9413 C C . ILE B 1 575 ? -37.25 -29.828 -17.312 1 28.8 575 ILE B C 1
ATOM 9415 O O . ILE B 1 575 ? -36.594 -30.781 -17.766 1 28.8 575 ILE B O 1
ATOM 9419 N N . ARG B 1 576 ? -38.594 -30.062 -17.109 1 26.08 576 ARG B N 1
ATOM 9420 C CA . ARG B 1 576 ? -39.406 -30.844 -18.047 1 26.08 576 ARG B CA 1
ATOM 9421 C C . ARG B 1 576 ? -39.438 -30.172 -19.422 1 26.08 576 ARG B C 1
ATOM 9423 O O . ARG B 1 576 ? -39.781 -29 -19.531 1 26.08 576 ARG B O 1
ATOM 9430 N N . TYR B 1 577 ? -38.656 -30.625 -20.328 1 23.59 577 TYR B N 1
ATOM 9431 C CA . TYR B 1 577 ? -38.719 -30.312 -21.766 1 23.59 577 TYR B CA 1
ATOM 9432 C C . TYR B 1 577 ? -40.125 -30.531 -22.297 1 23.59 577 TYR B C 1
ATOM 9434 O O . TYR B 1 577 ? -40.688 -31.641 -22.203 1 23.59 577 TYR B O 1
ATOM 9442 N N . ARG B 1 578 ? -41.094 -29.547 -22.031 1 24.98 578 ARG B N 1
ATOM 9443 C CA . ARG B 1 578 ? -42.344 -29.75 -22.797 1 24.98 578 ARG B CA 1
ATOM 9444 C C . ARG B 1 578 ? -42.062 -29.625 -24.281 1 24.98 578 ARG B C 1
ATOM 9446 O O . ARG B 1 578 ? -41.219 -28.859 -24.703 1 24.98 578 ARG B O 1
ATOM 9453 N N . ASP B 1 579 ? -42.531 -30.578 -25.078 1 23.97 579 ASP B N 1
ATOM 9454 C CA . ASP B 1 579 ? -42.5 -30.922 -26.5 1 23.97 579 ASP B CA 1
ATOM 9455 C C . ASP B 1 579 ? -43.062 -29.797 -27.359 1 23.97 579 ASP B C 1
ATOM 9457 O O . ASP B 1 579 ? -42.75 -29.703 -28.547 1 23.97 579 ASP B O 1
ATOM 9461 N N . ASN B 1 580 ? -44.156 -28.969 -26.984 1 24.91 580 ASN B N 1
ATOM 9462 C CA . ASN B 1 580 ? -44.938 -28.359 -28.078 1 24.91 580 ASN B CA 1
ATOM 9463 C C . ASN B 1 580 ? -44.25 -27.094 -28.578 1 24.91 580 ASN B C 1
ATOM 9465 O O . ASN B 1 580 ? -44.031 -26.156 -27.812 1 24.91 580 ASN B O 1
ATOM 9469 N N . GLN B 1 581 ? -43.469 -27.141 -29.719 1 21.25 581 GLN B N 1
ATOM 9470 C CA . GLN B 1 581 ? -43 -26.281 -30.812 1 21.25 581 GLN B CA 1
ATOM 9471 C C . GLN B 1 581 ? -44.125 -25.438 -31.375 1 21.25 581 GLN B C 1
ATOM 9473 O O . GLN B 1 581 ? -44.938 -25.938 -32.156 1 21.25 581 GLN B O 1
ATOM 9478 N N . LEU B 1 582 ? -45.031 -24.719 -30.562 1 20.89 582 LEU B N 1
ATOM 9479 C CA . LEU B 1 582 ? -45.844 -23.875 -31.453 1 20.89 582 LEU B CA 1
ATOM 9480 C C . LEU B 1 582 ? -44.969 -22.844 -32.156 1 20.89 582 LEU B C 1
ATOM 9482 O O . LEU B 1 582 ? -43.938 -22.422 -31.609 1 20.89 582 LEU B O 1
ATOM 9486 N N . ARG B 1 583 ? -45.375 -22.359 -33.5 1 21.2 583 ARG B N 1
ATOM 9487 C CA . ARG B 1 583 ? -45.125 -21.25 -34.406 1 21.2 583 ARG B CA 1
ATOM 9488 C C . ARG B 1 583 ? -45.469 -19.906 -33.75 1 21.2 583 ARG B C 1
ATOM 9490 O O . ARG B 1 583 ? -46.406 -19.812 -32.969 1 21.2 583 ARG B O 1
#

Sequence (1166 aa):
MENSRYQKKWSRHLTLNEIVEKLEEDDEEEVPDSIIILPPENCNADVTDEDSGDENQVSLDNLPGSQLRALGEACFQSENCSDEDDDIPLMQLSIRRRVVSTESDLASQSTSTIESTGHIITVSKKKTYDWVSRDIRPSFEPWQHMQTTRTQFSPLQYFQLVFGEDIINMFVHYTNLYVAKKNANTPAAKVSKDEILCFLGILLYSGYVVLPRRSMYWQNAADCGMPLVYNAMSRDRFTFIMTNFHCCDNTNLNTSDKFAKLRELFDLLNKSFVANAPYEEHYSIDEAMVPYYGGHPCKQFIRGKPIRWGYKFWVGATRLGYIVWFDPYQGQSTATSNKYKLALGLGASVVLQYADVLQEINNRAPFHLFFDNFFTSIYLIDELRVRGIKATGTVRENRTAKCPLPTNKQLQKTPRGTFKHQSTRAEQILVCKWHDNSVVSVASNAATIQPVTKVKRFSQQEKKYVLVDQPSVVKKYDENMGGVDRSDQNIGLYRTSIRGKKWYFSLICHGLDMALHNSWQLYKNNGGEYDFLHFRRSVATALLETYKKRSDRKATRVSQNFREDSRFDGKDHLIRYRDNQLRMENSRYQKKWSRHLTLNEIVEKLEEDDEEEVPDSIIILPPENCNADVTDEDSGDENQVSLDNLPGSQLRALGEACFQSENCSDEDDDIPLMQLSIRRRVVSTESDLASQSTSTIESTGHIITVSKKKTYDWVSRDIRPSFEPWQHMQTTRTQFSPLQYFQLVFGEDIINMFVHYTNLYVAKKNANTPAAKVSKDEILCFLGILLYSGYVVLPRRSMYWQNAADCGMPLVYNAMSRDRFTFIMTNFHCCDNTNLNTSDKFAKLRELFDLLNKSFVANAPYEEHYSIDEAMVPYYGGHPCKQFIRGKPIRWGYKFWVGATRLGYIVWFDPYQGQSTATSNKYKLALGLGASVVLQYADVLQEINNRAPFHLFFDNFFTSIYLIDELRVRGIKATGTVRENRTAKCPLPTNKQLQKTPRGTFKHQSTRAEQILVCKWHDNSVVSVASNAATIQPVTKVKRFSQQEKKYVLVDQPSVVKKYDENMGGVDRSDQNIGLYRTSIRGKKWYFSLICHGLDMALHNSWQLYKNNGGEYDFLHFRRSVATALLETYKKRSDRKATRVSQNFREDSRFDGKDHLIRYRDNQLR

Secondary structure (DSSP, 8-state):
-----------TTEEHHHHHHHHHH-SSS---SEEEE---TTTTSGGGGG----SS---GGGS-HHHHTSEEEEE-TTS-TTTHHHHS-HHHHHHHHHHTT-SS-------------PPPP---TT----EESS-----PPPP----PPPP---HHHHHHHHS-HHHHHHHHHHHHHHHHHHTTTS---PPPHHHHHHHHHHHHHTTTSB-SSGGGGT--BTTB--HHHHTTS-HHHHHHHHHH--SS-TTS--TT-TTHHHHHHHHHHHHHHHHH----SEEEEEEEEEESSSSS---EEETTEEEEEEEEEEEEEETT--EEEEEE--GGG--S-HHHHHHH-HHHHHHHHHHHHHHHH-TT---EEEE-TTT--HHHHHHHHHTT-EEEEE--GGGSTT-----HHHHHTSPTT-EEEEEETTT--EEEEEESSSEEEEEESS--SPSPEEEEEEETTTTEEEEEEE-HHHHHHHHHTTHHHHHHHHHHHT------SSTTHHHHHHHHHHHHHHHHHHHHHTT----HHHHHHHHHHHHHHHS--------PPP-GGG-TTTT--SSS-----------/-----------TTEEHHHHHHHHHH-SSS---SEEEE---TTTTSGGGGG----SS---GGGS-HHHHTSEEEEE-TTS-TTTHHHHS-HHHHHHHHHHTT-SS--------------------TT----EESS-----PPPP----PPPP---HHHHHHHHS-HHHHHHHHHHHHHHHHHHTTTS---PPPHHHHHHHHHHHHHTTTSB-SSGGGGT--SSS---HHHHTTS-HHHHHHHHHH--SS-TTS--TT-TTHHHHHHHHHHHHHHHHH----SEEEEEEEEEESS-S----EEETTEEEEEEEEEEEEEETT--EEEEEE--GGG--S-HHHHHHH-HHHHHHHHHHHHHHHH-TT---EEEE-TTT--HHHHHHHHHTT-EEEEE--GGGSTT-----HHHHHTSPTT-EEEEEETTT--EEEEEESSSEEEEEESS--SPSPEEEEEEETTTTEEEEEEE-HHHHHHHHHTTHHHHHHHHHHHT------SSTTHHHHHHHHHHHHHHHHHHHHHTT----HHHHHHHHHHHHHHHS--------PPP-GGG-TTTT--SSS-----------

Radius of gyration: 32.24 Å; Cα contacts (8 Å, |Δi|>4): 2042; chains: 2; bounding box: 87×97×84 Å

Foldseek 3Di:
DPPPPPLVADPQFDFLLRVLVCLQPDPPDQQFQAKAFFFFPVLLDPVLLQFDWDLQDDDSVTAGPRRSRGGMWGHHPVDPRQFVQQPPPLVVVVVVVPPVPDDDDPPDPPPPPPVPPFDDFDFFPPDAFDKDFDKFDFDFDDFDDDDDDQDDDALQVLLCLLCHDVVLVLQQVQLQVQQCVVCVPDPGDRDDSLNSLLLLLVLLVCLVVPDSDPCQCCAQEPVGHDCLNCQQDNPVVSVSCQSSGFRDDSVDFDSLDSCRRCVNVQVSNLVSLQVLDDDDQFKEKDKDFQQQAFFDLQQPQSVHDRYRYGWMKIFMFWQAARTNHIDTDNPPSGPFDPSQCSRRHDLLSSVSVVVVSVCVSPQRGQHEYEYEQSNDAPSSQLSCVVSSHKYKYWHDPVRDSPHPDDDQVVCQPDDAQDKGWMAGDPSSKIWMWHHHVGIIIMIINHFIQPPWDWDWDQDPVVRGTDTHTHGRSRVVNVSRHCRNVNNNVLLSSRQRGRGDSNSCVSVVSVSSSSSSSNSVVSCVVSPHDDDSVRSSVSNSSCSSVVSGDPDDDDDDDNPPPPCPPVPPPVPDPPPPPDDDPDD/DPPPPPLVADPQFDFLLRVLVVLQPDPPDQQFQAKAFFFFPVLLDPVLLQFDWDLQDDDSVTAGPRRSRGGMWGHHPVDPRQFPQQPPPLVVVVVVVPPVPDDDDPPDPPPPPPVPPFDDFDFFPPDAFDKDFDKFDFDFDDFDDDDDDQDDDALQVLLCLLCHPVVLVLQQVQLQVQQCVVCVPDPGPRDDSLNSLLLLLVLLVCLVVPDSDPCQCCAQEPVGHDCLNCQQDNPVVSVSCQSSGFRDDSVDFDSLDSCRRCVNVQVSNLVSLQVLDDDDQFKEKDKDFQQQAFADCQQPQSVHDRYRYGWIKIFMFWQAARTNHIATDNPPSGPFDPSQCSRRHDLLSSVSVVVVSVCVSPQRGQHEYEYEQSNDAPSSQLSCVVSSHKYKYWHDPVRDSPHPDDDQVVCQPDDAQDKGKMAGDPSRKIWMWHHHVGIIIMIINHFIQPPWDWDWDQDPVVRGTDTHTDGRSVVVNVSRHCRNVNNSVLLSSRQRGRTDSNSCVSVVSVSSSSSSSNSVVSCVVSPHDDDSVRSSVSNSSCSSVVSGDPDDDDDDDNPPPPCPPVPPPVPDPPPPPDDDPDD

InterPro domains:
  IPR029526 PiggyBac transposable element-derived protein [PF13843] (154-520)
  IPR052638 PiggyBac transposable element-derived [PTHR47055] (8-552)

Organism: Spodoptera litura (NCBI:txid69820)